Protein 4F03 (pdb70)

Organism: Phanerodontia chrysosporium (NCBI:txid2822231)

CATH classification: 3.40.30.10 (+1 more: 1.20.1050.10)

Sequence (994 aa):
AQPIVFYDIPSNERIKHSPWSPNTWKIRYALNYKGLKYKTEWVEYPDIAGVVQKLGGKPTEKTPDGRDHYTLPVIYDPNTKKVVEDSAAIAKYLDETYPDTPKLFPAGTDAFQAAFLDFAWPVLGFPVFLVILDTANSLLPRSHDYFRSTREQKFGKKLEELATEEEWAKVEAGLAKLKGYLDANGKGNDLLLGAQGGITYSDIQIASFFVWAKIIWGEGSEKWKRLISLHDGKWAQFYAQFTKFEQVDAQPIVFYDIPSNERIKHSPWSPNTWKIRYALNYKGLKYKTEWVEYPDIAGVVQKLGGKPTEKTPDGRDHYTLPVIYDPNTKKVVEDSAAIAKYLDETYPDTPKKLFPAGTDAFQAAFLDFAWPVLGFPVFLVILDTANSLLPRSHDYFRSTREQKFGKKLEELATEEEWAKVEAGLAKLKGYLDANGKGNDLLLGAQGGITYSDIQIASFFVWAKIIWGEGSEKWKRLISLHDGKWAQFYAQFTKFEQVAQPIVFYDIPSNERIKHSPWSPNTWKIRYALNYKGLKYKTEWVEYPDIAGVVQKLGGKPTEKTPDGRDHYTLPVIYDPNTKKVVEDSAAIAKYLDETYPDTPKLFPAGTDAFQAAFLDFAWPVLGFPVFLVILDTANSLLPRSHDYFRSTREQKFGKKLEELATEEEWAKVEAGLAKLKGYLDANGKGNDLLLGAQGGITYSDIQIASFFVWAKIIWGEGSEKWKRLISLHDGKWAQFYAQFTKFEQVAQPIVFYDIPSNERIKHSPWSPNTWKIRYALNYKGLKYKTEWVEYPDIAGVVQKLGGKPTEKTPDGRDHYTLPVIYDPNTKKVVEDSAAIAKYLDETYPDTPKLFPAGTDAFQAAFLDFAWPVLGFPVFLVILDTANSLLPRSHDYFRSTREQKFGKKLEELATEEEWAKVEAGLAKLKGYLDANGKGNDLLLGAQGGITYSDIQIASFFVWAKIIWGEGSEKWKRLISLHDGKWAQFYAQFTKFEQVD

Radius of gyration: 37.78 Å; Cα contacts (8 Å, |Δi|>4): 1540; chains: 4; bounding box: 95×55×103 Å

Solvent-accessible surface area: 44301 Å² total

B-factor: mean 25.6, std 12.74, range [9.9, 103.58]

Secondary structure (DSSP, 8-state):
-PPEEEEE----GGGTT----HHHHHHHHHHHHHT--EEEEE--GGGHHHHHHHHT---SEE-TT--EE--S-EEEETTTTEEEESHHHHHHHHHHH-TTSPPSS-TT-HHHHHHHHHHHIIIIIHHH---HHHHHTTS-HHHHHHHHHHHHHHHSS-GGGT--HHHHHHHHHHHHHHHHHHHTT-TTSTT---TTS---HHHHHHHHHHHHHHHHH-TTSHHHHHHHTHHHHHHHHHHHTTGGG----/-PPEEEEE----GGGTT----HHHHHHHHHHHHHT--EEEEE--GGGHHHHHHHHT---SEE-TTS-EE--S-EEEETTTTEEEESHHHHHHHHHHH-TTSPPSS-TT-HHHHHHHHHHHIIIIIHHH---HHHHHTTS-HHHHHHHHHHHHHHHSS-GGGS--HHHHHHHHHHHHHHHHHHHTT-TTS-S---TTS---HHHHHHHHHHHHHHHHH-TTSHHHHHHHTHHHHHHHHHHHTTGGG---/-PPEEEEE----GGGTT----HHHHHHHHHHHHHT--EEEEE--GGGHHHHHHHTT---SB--TT---B--S-EEEETTTTEEEESHHHHHHHHHHH-TTSPPSS-TT-HHHHHHHHHHIIIIIIHHH---HHHHHTTS-HHHHHHHHHHHHHHHSS-GGGT--HHHHHHHHHHHHHHHHHHHTT-TTSTT---TTS---HHHHHHHHHHHHHHHHH-TT-HHHHHHHTHHHHHHHHHHHTTGGG---/-PPEEEEE----GGGTT----HHHHHHHHHHHHHT--EEEEE--GGGHHHHHHHHTPPPSEE-SS--EE--S-EEEETTTTEEEESHHHHHHHHHHH-TTSPPSS-TT-HHHHHHHHHHIIIIIIHHH---HHHHHTTS-HHHHHHHHHHHHHHHSS-GGGT--HHHHHHHHHHHHHHHHHHHTT-TTS-S---TTS---HHHHHHHHHHHHHHHHH-TTSHHHHHHHHHHHHHHHHHHHTTGGG----

InterPro domains:
  IPR004045 Glutathione S-transferase, N-terminal [PF13409] (21-98)
  IPR004045 Glutathione S-transferase, N-terminal [PS50404] (12-103)
  IPR036249 Thioredoxin-like superfamily [SSF52833] (18-109)
  IPR054416 Glutathione S-transferase UstS-like , C-terminal domain [PF22041] (112-248)

Foldseek 3Di:
DDAKEWEAAWWDPVLDRDGFALLSLLVLLLCLQQVGGHDYDHDAPVCQVVVCVVLVHAAPDQDPVRDGHHDDGWIQGPVVRDIGHDSVRVLVVCCVVPVVGDHQQPPPCPVVLVVLLVVLCVQAVVLLVLQVVLVLVGHDPVNSVVSQVVVCVVVVHGSVPNNDVVSVVSNLVSVVVLQVCLCVLPPCQSLAVGPPPDHHSSLSSNLSSLSNCCSSQPVPHPVNVVNCPHPNRSNVVSNVVSPSSSDDD/DDAKEKEAAWWDPLLDGDGFALLSLLVLLLCLQQVGHHDYDHDAPVCQVVVCVVLVHAAPDADPVGDGHHDDTWIQDPVVRDIGDDRVRVSCVCCVVPVVGDRQQPPPCPVVLVVLLVCLCVQAVVLLVLQVVLVLVTHDPVSSVVSQVVVCVVVVHGPVPRNDVVSVVSNLRSVVVLQVCLCVLPPCQSLAVGPPPDHHSSLSSNLSSLSNNCSSQPVVHPVNVSNCPRPNRSNVVSNVVSVSSRDD/DDAKEWEAEWWDCVLYGAGFALLSLLVLLLCLQQVGHHDYDHDAPVCQVVVQVVLVHAADDADPVRDGHHDDTWIQDPVVRDIGDDSVRVLCVCCVVVVVGDHQQPPPCPVVLVVLVVLLCVQAVVLLVLQVVLVLVGHDPVNVVVSQVVVCVVVVHHPVPNNDVVSVVSNLVSVVVLQVCLCVLPPCQSLAVGPPPDHHSSLSSNLSSLSNSCSSQHVPHPVNVVSCCRPNRSNVVNNVVRPSSSDD/DPAKEWEAAWWDPVLDGAGFALLSLLVLLLCLQQVGGHAYDHDADVCQQVVCVVLVHAAPDADPVGDGHHDDTWIQGPVVRDIGGDSVRVLVCCCVVVVVGDHQQPPPCPVVLVVLVVLQCVQAVVLLVLQVVLVLVGHDVVNSVVSQVVVCVVVVHGSVPRDDVVSVVSNLVSVVVLQVCLCVLPPCQSLAVGDPPDHHSSLSSNLSSLSNCCSSQHVPHPVNCVSCPRPNRSNVVSNVVRPSSSDDD

Structure (mmCIF, N/CA/C/O backbone):
data_4F03
#
_entry.id   4F03
#
_cell.length_a   86.989
_cell.length_b   88.383
_cell.length_c   157.007
_cell.angle_alpha   90.00
_cell.angle_beta   90.00
_cell.angle_gamma   90.00
#
_symmetry.space_group_name_H-M   'P 21 21 21'
#
loop_
_entity.id
_entity.type
_entity.pdbx_description
1 polymer 'Glutathione transferase'
2 non-polymer 'SULFATE ION'
3 non-polymer GLYCEROL
4 water water
#
loop_
_atom_site.group_PDB
_atom_site.id
_atom_site.type_symbol
_atom_site.label_atom_id
_atom_site.label_alt_id
_atom_site.label_comp_id
_atom_site.label_asym_id
_atom_site.label_entity_id
_atom_site.label_seq_id
_atom_site.pdbx_PDB_ins_code
_atom_site.Cartn_x
_atom_site.Cartn_y
_atom_site.Cartn_z
_atom_site.occupancy
_atom_site.B_iso_or_equiv
_atom_site.auth_seq_id
_atom_site.auth_comp_id
_atom_site.auth_asym_id
_atom_site.auth_atom_id
_atom_site.pdbx_PDB_model_num
ATOM 1 N N . ALA A 1 2 ? -33.667 39.045 146.797 1.00 43.59 2 ALA A N 1
ATOM 2 C CA . ALA A 1 2 ? -32.548 39.755 146.179 1.00 37.77 2 ALA A CA 1
ATOM 3 C C . ALA A 1 2 ? -32.492 41.202 146.655 1.00 33.11 2 ALA A C 1
ATOM 4 O O . ALA A 1 2 ? -33.524 41.867 146.774 1.00 37.79 2 ALA A O 1
ATOM 6 N N . GLN A 1 3 ? -31.290 41.687 146.944 1.00 29.97 3 GLN A N 1
ATOM 7 C CA . GLN A 1 3 ? -31.125 43.092 147.292 1.00 27.68 3 GLN A CA 1
ATOM 8 C C . GLN A 1 3 ? -31.271 43.909 146.009 1.00 26.20 3 GLN A C 1
ATOM 9 O O . GLN A 1 3 ? -30.930 43.423 144.929 1.00 24.01 3 GLN A O 1
ATOM 15 N N . PRO A 1 4 ? -31.805 45.136 146.121 1.00 27.00 4 PRO A N 1
ATOM 16 C CA . PRO A 1 4 ? -31.895 46.022 144.954 1.00 24.13 4 PRO A CA 1
ATOM 17 C C . PRO A 1 4 ? -30.515 46.315 144.391 1.00 22.37 4 PRO A C 1
ATOM 18 O O . PRO A 1 4 ? -29.574 46.548 145.156 1.00 19.41 4 PRO A O 1
ATOM 22 N N . ILE A 1 5 ? -30.395 46.298 143.064 1.00 19.56 5 ILE A N 1
ATOM 23 C CA . ILE A 1 5 ? -29.191 46.780 142.406 1.00 17.00 5 ILE A CA 1
ATOM 24 C C . ILE A 1 5 ? -29.087 48.297 142.623 1.00 18.94 5 ILE A C 1
ATOM 25 O O . ILE A 1 5 ? -30.092 48.995 142.612 1.00 21.10 5 ILE A O 1
ATOM 30 N N . VAL A 1 6 ? -27.880 48.800 142.840 1.00 16.00 6 VAL A N 1
ATOM 31 C CA . VAL A 1 6 ? -27.690 50.237 143.013 1.00 17.14 6 VAL A CA 1
ATOM 32 C C . VAL A 1 6 ? -27.386 50.844 141.653 1.00 16.37 6 VAL A C 1
ATOM 33 O O . VAL A 1 6 ? -26.413 50.470 140.995 1.00 19.35 6 VAL A O 1
ATOM 37 N N . PHE A 1 7 ? -28.233 51.779 141.240 1.00 16.00 7 PHE A N 1
ATOM 38 C CA . PHE A 1 7 ? -28.185 52.334 139.888 1.00 16.29 7 PHE A CA 1
ATOM 39 C C . PHE A 1 7 ? -27.778 53.802 139.970 1.00 17.10 7 PHE A C 1
ATOM 40 O O . PHE A 1 7 ? -28.503 54.598 140.553 1.00 17.07 7 PHE A O 1
ATOM 48 N N . TYR A 1 8 ? -26.619 54.136 139.405 1.00 14.98 8 TYR A N 1
ATOM 49 C CA . TYR A 1 8 ? -26.073 55.493 139.498 1.00 15.86 8 TYR A CA 1
ATOM 50 C C . TYR A 1 8 ? -26.497 56.347 138.300 1.00 16.82 8 TYR A C 1
ATOM 51 O O . TYR A 1 8 ? -26.199 56.007 137.156 1.00 16.15 8 TYR A O 1
ATOM 60 N N . ASP A 1 9 ? -27.166 57.468 138.584 1.00 14.49 9 ASP A N 1
ATOM 61 C CA . ASP A 1 9 ? -27.813 58.289 137.559 1.00 14.27 9 ASP A CA 1
ATOM 62 C C . ASP A 1 9 ? -27.494 59.760 137.872 1.00 16.80 9 ASP A C 1
ATOM 63 O O . ASP A 1 9 ? -27.066 60.084 138.982 1.00 15.93 9 ASP A O 1
ATOM 68 N N . ILE A 1 10 ? -27.704 60.637 136.897 1.00 15.84 10 ILE A N 1
ATOM 69 C CA . ILE A 1 10 ? -27.448 62.068 137.055 1.00 14.32 10 ILE A CA 1
ATOM 70 C C . ILE A 1 10 ? -28.756 62.809 137.370 1.00 16.55 10 ILE A C 1
ATOM 71 O O . ILE A 1 10 ? -29.747 62.686 136.634 1.00 14.90 10 ILE A O 1
ATOM 76 N N . PRO A 1 11 ? -28.771 63.576 138.472 1.00 15.08 11 PRO A N 1
ATOM 77 C CA . PRO A 1 11 ? -30.008 64.235 138.898 1.00 17.55 11 PRO A CA 1
ATOM 78 C C . PRO A 1 11 ? -30.324 65.473 138.061 1.00 16.90 11 PRO A C 1
ATOM 79 O O . PRO A 1 11 ? -29.521 65.899 137.230 1.00 15.19 11 PRO A O 1
ATOM 83 N N . SER A 1 12 ? -31.504 66.040 138.289 1.00 16.70 12 SER A N 1
ATOM 84 C CA . SER A 1 12 ? -31.931 67.230 137.571 1.00 20.03 12 SER A CA 1
ATOM 85 C C . SER A 1 12 ? -32.574 68.206 138.542 1.00 17.53 12 SER A C 1
ATOM 86 O O . SER A 1 12 ? -32.810 67.866 139.707 1.00 18.51 12 SER A O 1
ATOM 89 N N . ASN A 1 13 ? -32.877 69.406 138.057 1.00 19.05 13 ASN A N 1
ATOM 90 C CA . ASN A 1 13 ? -33.473 70.435 138.908 1.00 21.63 13 ASN A CA 1
ATOM 91 C C . ASN A 1 13 ? -34.995 70.508 138.764 1.00 23.09 13 ASN A C 1
ATOM 92 O O . ASN A 1 13 ? -35.611 69.611 138.187 1.00 19.88 13 ASN A O 1
ATOM 97 N N . GLU A 1 14 ? -35.597 71.589 139.257 1.00 20.03 14 GLU A N 1
ATOM 98 C CA . GLU A 1 14 ? -37.056 71.689 139.271 1.00 22.94 14 GLU A CA 1
ATOM 99 C C . GLU A 1 14 ? -37.689 71.853 137.898 1.00 19.03 14 GLU A C 1
ATOM 100 O O . GLU A 1 14 ? -38.885 71.590 137.732 1.00 22.68 14 GLU A O 1
ATOM 106 N N . ARG A 1 15 ? -36.901 72.303 136.922 1.00 19.75 15 ARG A N 1
ATOM 107 C CA . ARG A 1 15 ? -37.395 72.479 135.556 1.00 18.93 15 ARG A CA 1
ATOM 108 C C . ARG A 1 15 ? -38.107 71.224 135.052 1.00 22.18 15 ARG A C 1
ATOM 109 O O . ARG A 1 15 ? -39.151 71.319 134.396 1.00 18.57 15 ARG A O 1
ATOM 117 N N . ILE A 1 16 ? -37.554 70.055 135.375 1.00 18.26 16 ILE A N 1
ATOM 118 C CA . ILE A 1 16 ? -38.164 68.806 134.942 1.00 20.08 16 ILE A CA 1
ATOM 119 C C . ILE A 1 16 ? -38.576 67.962 136.147 1.00 24.26 16 ILE A C 1
ATOM 120 O O . ILE A 1 16 ? -38.684 66.735 136.068 1.00 23.27 16 ILE A O 1
ATOM 125 N N . LYS A 1 17 ? -38.805 68.647 137.262 1.00 24.28 17 LYS A N 1
ATOM 126 C CA . LYS A 1 17 ? -39.256 68.009 138.494 1.00 24.94 17 LYS A CA 1
ATOM 127 C C . LYS A 1 17 ? -38.353 66.869 138.947 1.00 23.33 17 LYS A C 1
ATOM 128 O O . LYS A 1 17 ? -38.829 65.835 139.428 1.00 21.72 17 LYS A O 1
ATOM 134 N N . HIS A 1 18 ? -37.047 67.077 138.794 1.00 19.84 18 HIS A N 1
ATOM 135 C CA . HIS A 1 18 ? -36.033 66.169 139.326 1.00 20.99 18 HIS A CA 1
ATOM 136 C C . HIS A 1 18 ? -36.089 64.797 138.676 1.00 19.78 18 HIS A C 1
ATOM 137 O O . HIS A 1 18 ? -35.571 63.825 139.222 1.00 20.42 18 HIS A O 1
ATOM 144 N N . SER A 1 19 ? -36.696 64.731 137.497 1.00 21.50 19 SER A N 1
ATOM 145 C CA . SER A 1 19 ? -36.782 63.467 136.767 1.00 17.54 19 SER A CA 1
ATOM 146 C C . SER A 1 19 ? -35.407 63.029 136.279 1.00 16.93 19 SER A C 1
ATOM 147 O O . SER A 1 19 ? -34.564 63.857 135.945 1.00 18.99 19 SER A O 1
ATOM 150 N N . PRO A 1 20 ? -35.178 61.710 136.221 1.00 17.00 20 PRO A N 1
ATOM 151 C CA . PRO A 1 20 ? -34.019 61.224 135.468 1.00 17.44 20 PRO A CA 1
ATOM 152 C C . PRO A 1 20 ? -34.217 61.598 133.999 1.00 15.05 20 PRO A C 1
ATOM 153 O O . PRO A 1 20 ? -35.374 61.673 133.563 1.00 15.78 20 PRO A O 1
ATOM 157 N N . TRP A 1 21 ? -33.136 61.831 133.253 1.00 14.33 21 TRP A N 1
ATOM 158 C CA . TRP A 1 21 ? -33.252 62.424 131.916 1.00 13.95 21 TRP A CA 1
ATOM 159 C C . TRP A 1 21 ? -32.237 61.899 130.891 1.00 14.57 21 TRP A C 1
ATOM 160 O O . TRP A 1 21 ? -32.469 61.999 129.682 1.00 14.54 21 TRP A O 1
ATOM 171 N N . SER A 1 22 ? -31.096 61.387 131.362 1.00 13.47 22 SER A N 1
ATOM 172 C CA . SER A 1 22 ? -29.969 61.095 130.469 1.00 13.91 22 SER A CA 1
ATOM 173 C C . SER A 1 22 ? -30.292 59.964 129.501 1.00 12.72 22 SER A C 1
ATOM 174 O O . SER A 1 22 ? -30.799 58.931 129.928 1.00 12.85 22 SER A O 1
ATOM 177 N N . PRO A 1 23 ? -29.996 60.155 128.205 1.00 12.28 23 PRO A N 1
ATOM 178 C CA . PRO A 1 23 ? -30.303 59.082 127.249 1.00 13.46 23 PRO A CA 1
ATOM 179 C C . PRO A 1 23 ? -29.457 57.847 127.528 1.00 15.30 23 PRO A C 1
ATOM 180 O O . PRO A 1 23 ? -29.891 56.705 127.286 1.00 14.58 23 PRO A O 1
ATOM 184 N N . ASN A 1 24 ? -28.253 58.061 128.048 1.00 13.36 24 ASN A N 1
ATOM 185 C CA . ASN A 1 24 ? -27.379 56.927 128.344 1.00 13.60 24 ASN A CA 1
ATOM 186 C C . ASN A 1 24 ? -27.805 56.129 129.583 1.00 13.07 24 ASN A C 1
ATOM 187 O O . ASN A 1 24 ? -27.835 54.889 129.565 1.00 14.57 24 ASN A O 1
ATOM 192 N N . THR A 1 25 ? -28.139 56.826 130.667 1.00 12.90 25 THR A N 1
ATOM 193 C CA . THR A 1 25 ? -28.627 56.123 131.843 1.00 14.72 25 THR A CA 1
ATOM 194 C C . THR A 1 25 ? -30.019 55.551 131.613 1.00 13.08 25 THR A C 1
ATOM 195 O O . THR A 1 25 ? -30.358 54.501 132.149 1.00 13.84 25 THR A O 1
ATOM 199 N N . TRP A 1 26 ? -30.827 56.221 130.797 1.00 12.63 26 TRP A N 1
ATOM 200 C CA . TRP A 1 26 ? -32.152 55.683 130.516 1.00 12.14 26 TRP A CA 1
ATOM 201 C C . TRP A 1 26 ? -32.068 54.324 129.802 1.00 12.85 26 TRP A C 1
ATOM 202 O O . TRP A 1 26 ? -32.978 53.520 129.924 1.00 12.62 26 TRP A O 1
ATOM 213 N N . LYS A 1 27 ? -30.985 54.064 129.071 1.00 11.99 27 LYS A N 1
ATOM 214 C CA . LYS A 1 27 ? -30.831 52.729 128.440 1.00 10.39 27 LYS A CA 1
ATOM 215 C C . LYS A 1 27 ? -30.825 51.645 129.501 1.00 13.17 27 LYS A C 1
ATOM 216 O O . LYS A 1 27 ? -31.388 50.565 129.300 1.00 14.18 27 LYS A O 1
ATOM 222 N N . ILE A 1 28 ? -30.203 51.939 130.641 1.00 12.09 28 ILE A N 1
ATOM 223 C CA . ILE A 1 28 ? -30.122 50.958 131.714 1.00 13.15 28 ILE A CA 1
ATOM 224 C C . ILE A 1 28 ? -31.352 51.008 132.629 1.00 14.42 28 ILE A C 1
ATOM 225 O O . ILE A 1 28 ? -31.787 49.981 133.144 1.00 13.26 28 ILE A O 1
ATOM 230 N N . ARG A 1 29 ? -31.942 52.190 132.817 1.00 15.26 29 ARG A N 1
ATOM 231 C CA . ARG A 1 29 ? -33.231 52.273 133.512 1.00 14.69 29 ARG A CA 1
ATOM 232 C C . ARG A 1 29 ? -34.264 51.443 132.747 1.00 14.37 29 ARG A C 1
ATOM 233 O O . ARG A 1 29 ? -35.029 50.667 133.339 1.00 13.94 29 ARG A O 1
ATOM 241 N N . TYR A 1 30 ? -34.262 51.587 131.423 1.00 12.27 30 TYR A N 1
ATOM 242 C CA . TYR A 1 30 ? -35.116 50.776 130.581 1.00 12.77 30 TYR A CA 1
ATOM 243 C C . TYR A 1 30 ? -34.806 49.290 130.765 1.00 13.69 30 TYR A C 1
ATOM 244 O O . TYR A 1 30 ? -35.716 48.488 130.924 1.00 12.71 30 TYR A O 1
ATOM 253 N N . ALA A 1 31 ? -33.527 48.928 130.709 1.00 13.76 31 ALA A N 1
ATOM 254 C CA . ALA A 1 31 ? -33.147 47.515 130.834 1.00 14.29 31 ALA A CA 1
ATOM 255 C C . ALA A 1 31 ? -33.618 46.918 132.163 1.00 14.05 31 ALA A C 1
ATOM 256 O O . ALA A 1 31 ? -34.127 45.802 132.216 1.00 14.16 31 ALA A O 1
ATOM 258 N N . LEU A 1 32 ? -33.415 47.665 133.241 1.00 13.37 32 LEU A N 1
ATOM 259 C CA . LEU A 1 32 ? -33.813 47.203 134.560 1.00 16.32 32 LEU A CA 1
ATOM 260 C C . LEU A 1 32 ? -35.334 47.073 134.672 1.00 20.14 32 LEU A C 1
ATOM 261 O O . LEU A 1 32 ? -35.839 46.058 135.163 1.00 18.60 32 LEU A O 1
ATOM 266 N N . ASN A 1 33 ? -36.054 48.107 134.238 1.00 15.01 33 ASN A N 1
ATOM 267 C CA . ASN A 1 33 ? -37.526 48.102 134.259 1.00 16.95 33 ASN A CA 1
ATOM 268 C C . ASN A 1 33 ? -38.106 46.977 133.404 1.00 17.03 33 ASN A C 1
ATOM 269 O O . ASN A 1 33 ? -39.041 46.276 133.809 1.00 18.81 33 ASN A O 1
ATOM 274 N N . TYR A 1 34 ? -37.545 46.804 132.214 1.00 14.25 34 TYR A N 1
ATOM 275 C CA . TYR A 1 34 ? -37.991 45.768 131.293 1.00 14.69 34 TYR A CA 1
ATOM 276 C C . TYR A 1 34 ? -37.766 44.363 131.853 1.00 17.42 34 TYR A C 1
ATOM 277 O O . TYR A 1 34 ? -38.601 43.475 131.674 1.00 16.60 34 TYR A O 1
ATOM 286 N N . LYS A 1 35 ? -36.642 44.167 132.537 1.00 16.36 35 LYS A N 1
ATOM 287 C CA . LYS A 1 35 ? -36.324 42.852 133.116 1.00 14.36 35 LYS A CA 1
ATOM 288 C C . LYS A 1 35 ? -37.035 42.620 134.452 1.00 19.28 35 LYS A C 1
ATOM 289 O O . LYS A 1 35 ? -37.047 41.498 134.987 1.00 18.57 35 LYS A O 1
ATOM 295 N N . GLY A 1 36 ? -37.634 43.680 134.988 1.00 17.69 36 GLY A N 1
ATOM 296 C CA . GLY A 1 36 ? -38.347 43.591 136.257 1.00 19.71 36 GLY A CA 1
ATOM 297 C C . GLY A 1 36 ? -37.431 43.444 137.463 1.00 20.54 36 GLY A C 1
ATOM 298 O O . GLY A 1 36 ? -37.839 42.922 138.510 1.00 23.67 36 GLY A O 1
ATOM 299 N N . LEU A 1 37 ? -36.190 43.902 137.327 1.00 17.22 37 LEU A N 1
ATOM 300 C CA . LEU A 1 37 ? -35.214 43.755 138.403 1.00 14.81 37 LEU A CA 1
ATOM 301 C C . LEU A 1 37 ? -35.376 44.881 139.416 1.00 19.20 37 LEU A C 1
ATOM 302 O O . LEU A 1 37 ? -35.665 46.015 139.055 1.00 19.79 37 LEU A O 1
ATOM 307 N N . LYS A 1 38 ? -35.197 44.561 140.690 1.00 19.48 38 LYS A N 1
ATOM 308 C CA . LYS A 1 38 ? -35.327 45.561 141.741 1.00 21.99 38 LYS A CA 1
ATOM 309 C C . LYS A 1 38 ? -34.063 46.411 141.813 1.00 18.39 38 LYS A C 1
ATOM 310 O O . LYS A 1 38 ? -32.943 45.897 141.727 1.00 18.23 38 LYS A O 1
ATOM 316 N N . TYR A 1 39 ? -34.239 47.727 141.948 1.00 20.03 39 TYR A N 1
ATOM 317 C CA . TYR A 1 39 ? -33.104 48.628 142.049 1.00 21.77 39 TYR A CA 1
ATOM 318 C C . TYR A 1 39 ? -33.477 49.921 142.756 1.00 20.48 39 TYR A C 1
ATOM 319 O O . TYR A 1 39 ? -34.662 50.259 142.899 1.00 19.85 39 TYR A O 1
ATOM 328 N N . LYS A 1 40 ? -32.450 50.638 143.188 1.00 20.30 40 LYS A N 1
ATOM 329 C CA . LYS A 1 40 ? -32.638 51.966 143.747 1.00 21.76 40 LYS A CA 1
ATOM 330 C C . LYS A 1 40 ? -31.645 52.905 143.094 1.00 21.17 40 LYS A C 1
ATOM 331 O O . LYS A 1 40 ? -30.531 52.507 142.746 1.00 20.92 40 LYS A O 1
ATOM 337 N N . THR A 1 41 ? -32.049 54.156 142.909 1.00 21.46 41 THR A N 1
ATOM 338 C CA . THR A 1 41 ? -31.177 55.108 142.242 1.00 20.11 41 THR A CA 1
ATOM 339 C C . THR A 1 41 ? -30.316 55.868 143.246 1.00 21.20 41 THR A C 1
ATOM 340 O O . THR A 1 41 ? -30.794 56.295 144.299 1.00 22.42 41 THR A O 1
ATOM 344 N N . GLU A 1 42 ? -29.034 56.001 142.924 1.00 19.43 42 GLU A N 1
ATOM 345 C CA . GLU A 1 42 ? -28.131 56.892 143.635 1.00 22.04 42 GLU A CA 1
ATOM 346 C C . GLU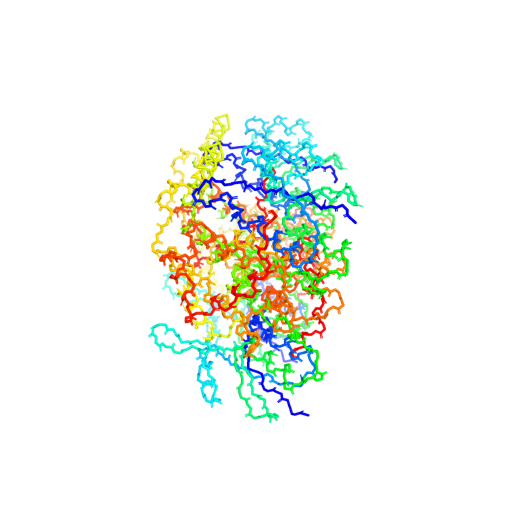 A 1 42 ? -27.776 58.021 142.681 1.00 20.70 42 GLU A C 1
ATOM 347 O O . GLU A 1 42 ? -27.266 57.769 141.588 1.00 18.87 42 GLU A O 1
ATOM 353 N N . TRP A 1 43 ? -28.040 59.257 143.087 1.00 17.71 43 TRP A N 1
ATOM 354 C CA . TRP A 1 43 ? -27.822 60.408 142.215 1.00 19.71 43 TRP A CA 1
ATOM 355 C C . TRP A 1 43 ? -26.428 60.980 142.355 1.00 20.75 43 TRP A C 1
ATOM 356 O O . TRP A 1 43 ? -25.972 61.252 143.466 1.00 19.86 43 TRP A O 1
ATOM 367 N N . VAL A 1 44 ? -25.752 61.175 141.226 1.00 15.93 44 VAL A N 1
ATOM 368 C CA . VAL A 1 44 ? -24.400 61.706 141.225 1.00 16.46 44 VAL A CA 1
ATOM 369 C C . VAL A 1 44 ? -24.302 62.881 140.251 1.00 20.65 44 VAL A C 1
ATOM 370 O O . VAL A 1 44 ? -24.599 62.737 139.067 1.00 16.41 44 VAL A O 1
ATOM 374 N N . GLU A 1 45 ? -23.891 64.048 140.742 1.00 18.39 45 GLU A N 1
ATOM 375 C CA . GLU A 1 45 ? -23.657 65.183 139.849 1.00 17.70 45 GLU A CA 1
ATOM 376 C C . GLU A 1 45 ? -22.495 64.948 138.884 1.00 17.11 45 GLU A C 1
ATOM 377 O O . GLU A 1 45 ? -21.535 64.265 139.224 1.00 16.32 45 GLU A O 1
ATOM 383 N N . TYR A 1 46 ? -22.574 65.549 137.693 1.00 15.37 46 TYR A N 1
ATOM 384 C CA . TYR A 1 46 ? -21.522 65.416 136.669 1.00 16.28 46 TYR A CA 1
ATOM 385 C C . TYR A 1 46 ? -20.065 65.512 137.154 1.00 17.64 46 TYR A C 1
ATOM 386 O O . TYR A 1 46 ? -19.262 64.628 136.844 1.00 17.14 46 TYR A O 1
ATOM 395 N N . PRO A 1 47 ? -19.709 66.580 137.906 1.00 18.91 47 PRO A N 1
ATOM 396 C CA . PRO A 1 47 ? -18.291 66.684 138.287 1.00 18.34 47 PRO A CA 1
ATOM 397 C C . PRO A 1 47 ? -17.875 65.673 139.352 1.00 18.61 47 PRO A C 1
ATOM 398 O O . PRO A 1 47 ? -16.668 65.533 139.599 1.00 19.28 47 PRO A O 1
ATOM 402 N N . ASP A 1 48 ? -18.847 64.992 139.962 1.00 16.30 48 ASP A N 1
ATOM 403 C CA . ASP A 1 48 ? -18.589 64.030 141.038 1.00 16.21 48 ASP A CA 1
ATOM 404 C C . ASP A 1 48 ? -18.482 62.575 140.551 1.00 21.35 48 ASP A C 1
ATOM 405 O O . ASP A 1 48 ? -18.112 61.672 141.327 1.00 18.38 48 ASP A O 1
ATOM 410 N N . ILE A 1 49 ? -18.812 62.349 139.280 1.00 18.21 49 ILE A N 1
ATOM 411 C CA . ILE A 1 49 ? -18.854 60.989 138.721 1.00 17.72 49 ILE A CA 1
ATOM 412 C C . ILE A 1 49 ? -17.526 60.245 138.832 1.00 20.80 49 ILE A C 1
ATOM 413 O O . ILE A 1 49 ? -17.496 59.101 139.298 1.00 21.73 49 ILE A O 1
ATOM 418 N N . ALA A 1 50 ? -16.438 60.882 138.410 1.00 20.04 50 ALA A N 1
ATOM 419 C CA . ALA A 1 50 ? -15.132 60.219 138.424 1.00 25.87 50 ALA A CA 1
ATOM 420 C C . ALA A 1 50 ? -14.761 59.759 139.833 1.00 27.59 50 ALA A C 1
ATOM 421 O O . ALA A 1 50 ? -14.395 58.599 140.037 1.00 26.65 50 ALA A O 1
ATOM 423 N N . GLY A 1 51 ? -14.877 60.662 140.804 1.00 25.16 51 GLY A N 1
ATOM 424 C CA . GLY A 1 51 ? -14.653 60.309 142.198 1.00 27.07 51 GLY A CA 1
ATOM 425 C C . GLY A 1 51 ? -15.511 59.160 142.708 1.00 28.75 51 GLY A C 1
ATOM 426 O O . GLY A 1 51 ? -15.013 58.249 143.370 1.00 27.93 51 GLY A O 1
ATOM 427 N N . VAL A 1 52 ? -16.805 59.194 142.400 1.00 25.09 52 VAL A N 1
ATOM 428 C CA . VAL A 1 52 ? -17.719 58.179 142.898 1.00 24.18 52 VAL A CA 1
ATOM 429 C C . VAL A 1 52 ? -17.415 56.805 142.297 1.00 25.66 52 VAL A C 1
ATOM 430 O O . VAL A 1 52 ? -17.370 55.803 143.019 1.00 25.58 52 VAL A O 1
ATOM 434 N N . VAL A 1 53 ? -17.197 56.761 140.987 1.00 23.94 53 VAL A N 1
ATOM 435 C CA . VAL A 1 53 ? -16.937 55.491 140.311 1.00 23.89 53 VAL A CA 1
ATOM 436 C C . VAL A 1 53 ? -15.600 54.909 140.762 1.00 26.08 53 VAL A C 1
ATOM 437 O O . VAL A 1 53 ? -15.488 53.703 140.978 1.00 27.57 53 VAL A O 1
ATOM 441 N N . GLN A 1 54 ? -14.593 55.766 140.920 1.00 27.31 54 GLN A N 1
ATOM 442 C CA . GLN A 1 54 ? -13.301 55.319 141.451 1.00 30.71 54 GLN A CA 1
ATOM 443 C C . GLN A 1 54 ? -13.436 54.697 142.835 1.00 30.24 54 GLN A C 1
ATOM 444 O O . GLN A 1 54 ? -12.931 53.596 143.086 1.00 29.98 54 GLN A O 1
ATOM 450 N N . LYS A 1 55 ? -14.131 55.398 143.727 1.00 28.79 55 LYS A N 1
ATOM 451 C CA . LYS A 1 55 ? -14.334 54.929 145.091 1.00 30.33 55 LYS A CA 1
ATOM 452 C C . LYS A 1 55 ? -15.033 53.576 145.128 1.00 33.42 55 LYS A C 1
ATOM 453 O O . LYS A 1 55 ? -14.748 52.741 145.991 1.00 32.57 55 LYS A O 1
ATOM 459 N N . LEU A 1 56 ? -15.954 53.363 144.194 1.00 30.17 56 LEU A N 1
ATOM 460 C CA . LEU A 1 56 ? -16.664 52.091 144.091 1.00 28.02 56 LEU A CA 1
ATOM 461 C C . LEU A 1 56 ? -15.748 50.961 143.679 1.00 27.17 56 LEU A C 1
ATOM 462 O O . LEU A 1 56 ? -16.093 49.786 143.832 1.00 30.10 56 LEU A O 1
ATOM 467 N N . GLY A 1 57 ? -14.590 51.313 143.136 1.00 27.61 57 GLY A N 1
ATOM 468 C CA . GLY A 1 57 ? -13.726 50.332 142.511 1.00 29.11 57 GLY A CA 1
ATOM 469 C C . GLY A 1 57 ? -14.086 50.134 141.048 1.00 34.01 57 GLY A C 1
ATOM 470 O O . GLY A 1 57 ? -13.637 49.173 140.417 1.00 34.01 57 GLY A O 1
ATOM 471 N N . GLY A 1 58 ? -14.897 51.045 140.507 1.00 30.19 58 GLY A N 1
ATOM 472 C CA . GLY A 1 58 ? -15.294 50.988 139.112 1.00 24.45 58 GLY A CA 1
ATOM 473 C C . GLY A 1 58 ? -14.188 51.441 138.180 1.00 29.01 58 GLY A C 1
ATOM 474 O O . GLY A 1 58 ? -13.144 51.919 138.625 1.00 31.61 58 GLY A O 1
ATOM 475 N N . LYS A 1 59 ? -14.415 51.294 136.879 1.00 25.43 59 LYS A N 1
ATOM 476 C CA . LYS A 1 59 ? -13.405 51.620 135.879 1.00 28.35 59 LYS A CA 1
ATOM 477 C C . LYS A 1 59 ? -13.890 52.726 134.948 1.00 28.24 59 LYS A C 1
ATOM 478 O O . LYS A 1 59 ? -15.096 52.971 134.847 1.00 26.87 59 LYS A O 1
ATOM 484 N N . PRO A 1 60 ? -12.950 53.400 134.267 1.00 27.49 60 PRO A N 1
ATOM 485 C CA . PRO A 1 60 ? -13.331 54.400 133.262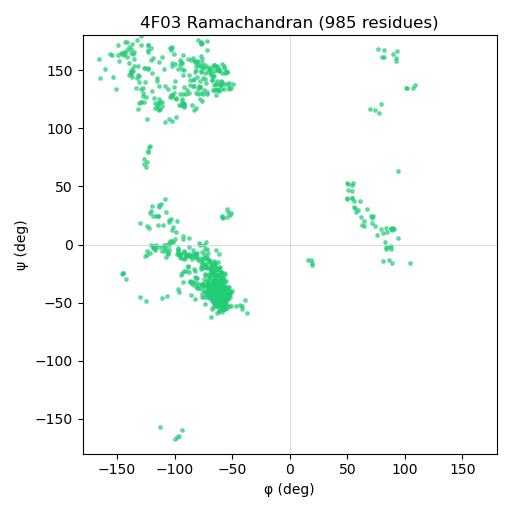 1.00 27.85 60 PRO A CA 1
ATOM 486 C C . PRO A 1 60 ? -13.805 53.704 131.993 1.00 30.11 60 PRO A C 1
ATOM 487 O O . PRO A 1 60 ? -13.387 52.575 131.728 1.00 25.14 60 PRO A O 1
ATOM 491 N N . THR A 1 61 ? -14.669 54.352 131.218 1.00 26.78 61 THR A N 1
ATOM 492 C CA . THR A 1 61 ? -15.191 53.718 130.013 1.00 26.28 61 THR A CA 1
ATOM 493 C C . THR A 1 61 ? -14.435 54.141 128.763 1.00 33.55 61 THR A C 1
ATOM 494 O O . THR A 1 61 ? -14.653 53.587 127.685 1.00 31.19 61 THR A O 1
ATOM 498 N N . GLU A 1 62 ? -13.541 55.116 128.907 1.00 35.03 62 GLU A N 1
ATOM 499 C CA . GLU A 1 62 ? -12.758 55.596 127.775 1.00 38.03 62 GLU A CA 1
ATOM 500 C C . GLU A 1 62 ? -11.400 56.130 128.227 1.00 44.11 62 GLU A C 1
ATOM 501 O O . GLU A 1 62 ? -11.309 56.876 129.201 1.00 40.34 62 GLU A O 1
ATOM 507 N N . LYS A 1 63 ? -10.348 55.732 127.518 1.00 48.76 63 LYS A N 1
ATOM 508 C CA . LYS A 1 63 ? -8.994 56.201 127.806 1.00 51.75 63 LYS A CA 1
ATOM 509 C C . LYS A 1 63 ? -8.411 56.833 126.545 1.00 59.33 63 LYS A C 1
ATOM 510 O O . LYS A 1 63 ? -8.084 56.137 125.583 1.00 61.95 63 LYS A O 1
ATOM 516 N N . THR A 1 64 ? -8.290 58.157 126.555 1.00 61.22 64 THR A N 1
ATOM 517 C CA . THR A 1 64 ? -7.931 58.920 125.358 1.00 67.21 64 THR A CA 1
ATOM 518 C C . THR A 1 64 ? -6.432 58.847 125.017 1.00 70.10 64 THR A C 1
ATOM 519 O O . THR A 1 64 ? -5.623 58.475 125.871 1.00 67.98 64 THR A O 1
ATOM 523 N N . PRO A 1 65 ? -6.058 59.186 123.762 1.00 72.02 65 PRO A N 1
ATOM 524 C CA . PRO A 1 65 ? -4.644 59.109 123.365 1.00 73.88 65 PRO A CA 1
ATOM 525 C C . PRO A 1 65 ? -3.726 60.070 124.120 1.00 75.62 65 PRO A C 1
ATOM 526 O O . PRO A 1 65 ? -2.513 60.030 123.906 1.00 79.77 65 PRO A O 1
ATOM 530 N N . ASP A 1 66 ? -4.290 60.925 124.970 1.00 72.77 66 ASP A N 1
ATOM 531 C CA . ASP A 1 66 ? -3.478 61.698 125.904 1.00 72.80 66 ASP A CA 1
ATOM 532 C C . ASP A 1 66 ? -3.257 60.889 127.184 1.00 72.74 66 ASP A C 1
ATOM 533 O O . ASP A 1 66 ? -2.556 61.323 128.101 1.00 71.84 66 ASP A O 1
ATOM 538 N N . GLY A 1 67 ? -3.861 59.703 127.226 1.00 69.54 67 GLY A N 1
ATOM 539 C CA . GLY A 1 67 ? -3.671 58.779 128.328 1.00 68.17 67 GLY A CA 1
ATOM 540 C C . GLY A 1 67 ? -4.626 58.985 129.487 1.00 65.59 67 GLY A C 1
ATOM 541 O O . GLY A 1 67 ? -4.605 58.219 130.451 1.00 63.28 67 GLY A O 1
ATOM 542 N N . ARG A 1 68 ? -5.467 60.012 129.403 1.00 63.42 68 ARG A N 1
ATOM 543 C CA . ARG A 1 68 ? -6.356 60.344 130.517 1.00 57.97 68 ARG A CA 1
ATOM 544 C C . ARG A 1 68 ? -7.645 59.526 130.513 1.00 50.96 68 ARG A C 1
ATOM 545 O O . ARG A 1 68 ? -8.268 59.324 129.468 1.00 52.24 68 ARG A O 1
ATOM 553 N N . ASP A 1 69 ? -8.027 59.050 131.694 1.00 46.22 69 ASP A N 1
ATOM 554 C CA . ASP A 1 69 ? -9.210 58.214 131.850 1.00 42.71 69 ASP A CA 1
ATOM 555 C C . ASP A 1 69 ? -10.470 59.060 131.912 1.00 40.84 69 ASP A C 1
ATOM 556 O O . ASP A 1 69 ? -10.442 60.197 132.380 1.00 36.65 69 ASP A O 1
ATOM 561 N N . HIS A 1 70 ? -11.579 58.493 131.451 1.00 34.00 70 HIS A N 1
ATOM 562 C CA . HIS A 1 70 ? -12.854 59.198 131.466 1.00 32.37 70 HIS A CA 1
ATOM 563 C C . HIS A 1 70 ? -13.931 58.302 132.049 1.00 28.48 70 HIS A C 1
ATOM 564 O O . HIS A 1 70 ? -14.243 57.250 131.488 1.00 27.95 70 HIS A O 1
ATOM 571 N N . TYR A 1 71 ? -14.493 58.718 133.178 1.00 26.07 71 TYR A N 1
ATOM 572 C CA . TYR A 1 71 ? -15.553 57.959 133.826 1.00 24.23 71 TYR A CA 1
ATOM 573 C C . TYR A 1 71 ? -16.908 58.455 133.354 1.00 25.04 71 TYR A C 1
ATOM 574 O O . TYR A 1 71 ? -17.090 59.650 133.087 1.00 21.40 71 TYR A O 1
ATOM 583 N N . THR A 1 72 ? -17.859 57.537 133.246 1.00 18.93 72 THR A N 1
ATOM 584 C CA . THR A 1 72 ? -19.198 57.889 132.790 1.00 17.59 72 THR A CA 1
ATOM 585 C C . THR A 1 72 ? -20.243 57.143 133.600 1.00 18.07 72 THR A C 1
ATOM 586 O O . THR A 1 72 ? -19.959 56.085 134.181 1.00 18.05 72 THR A O 1
ATOM 590 N N . LEU A 1 73 ? -21.449 57.701 133.637 1.00 14.63 73 LEU A N 1
ATOM 591 C CA . LEU A 1 73 ? -22.631 56.949 134.040 1.00 17.27 73 LEU A CA 1
ATOM 592 C C . LEU A 1 73 ? -23.414 56.559 132.767 1.00 16.59 73 LEU A C 1
ATOM 593 O O . LEU A 1 73 ? -23.268 57.219 131.722 1.00 15.40 73 LEU A O 1
ATOM 598 N N . PRO A 1 74 ? -24.237 55.491 132.831 1.00 15.37 74 PRO A N 1
ATOM 599 C CA . PRO A 1 74 ? -24.599 54.677 134.000 1.00 14.28 74 PRO A CA 1
ATOM 600 C C . PRO A 1 74 ? -23.521 53.714 134.507 1.00 16.91 74 PRO A C 1
ATOM 601 O O . PRO A 1 74 ? -22.661 53.253 133.757 1.00 16.03 74 PRO A O 1
ATOM 605 N N . VAL A 1 75 ? -23.593 53.437 135.803 1.00 15.59 75 VAL A N 1
ATOM 606 C CA . VAL A 1 75 ? -22.805 52.384 136.444 1.00 15.24 75 VAL A CA 1
ATOM 607 C C . VAL A 1 75 ? -23.788 51.684 137.365 1.00 14.76 75 VAL A C 1
ATOM 608 O O . VAL A 1 75 ? -24.756 52.292 137.818 1.00 14.43 75 VAL A O 1
ATOM 612 N N . ILE A 1 76 ? -23.602 50.387 137.606 1.00 14.63 76 ILE A N 1
ATOM 613 C CA . ILE A 1 76 ? -24.376 49.753 138.651 1.00 15.11 76 ILE A CA 1
ATOM 614 C C . ILE A 1 76 ? -23.441 49.065 139.627 1.00 15.04 76 ILE A C 1
ATOM 615 O O . ILE A 1 76 ? -22.328 48.673 139.269 1.00 15.66 76 ILE A O 1
ATOM 620 N N . TYR A 1 77 ? -23.892 48.964 140.868 1.00 16.32 77 TYR A N 1
ATOM 621 C CA . TYR A 1 77 ? -23.306 48.014 141.801 1.00 17.43 77 TYR A CA 1
ATOM 622 C C . TYR A 1 77 ? -24.389 47.001 142.137 1.00 17.38 77 TYR A C 1
ATOM 623 O O . TYR A 1 77 ? -25.459 47.358 142.644 1.00 17.45 77 TYR A O 1
ATOM 632 N N . ASP A 1 78 ? -24.131 45.731 141.814 1.00 18.31 78 ASP A N 1
ATOM 633 C CA . ASP A 1 78 ? -25.068 44.669 142.100 1.00 17.68 78 ASP A CA 1
ATOM 634 C C . ASP A 1 78 ? -24.592 44.002 143.387 1.00 21.90 78 ASP A C 1
ATOM 635 O O . ASP A 1 78 ? -23.556 43.334 143.382 1.00 19.36 78 ASP A O 1
ATOM 640 N N . PRO A 1 79 ? -25.339 44.190 144.486 1.00 20.60 79 PRO A N 1
ATOM 641 C CA . PRO A 1 79 ? -24.896 43.685 145.792 1.00 22.30 79 PRO A CA 1
ATOM 642 C C . PRO A 1 79 ? -24.937 42.169 145.802 1.00 24.30 79 PRO A C 1
ATOM 643 O O . PRO A 1 79 ? -24.237 41.533 146.603 1.00 23.65 79 PRO A O 1
ATOM 647 N N . ASN A 1 80 ? -25.756 41.607 144.914 1.00 22.34 80 ASN A N 1
ATOM 648 C CA . ASN A 1 80 ? -25.974 40.163 144.858 1.00 23.23 80 ASN A CA 1
ATOM 649 C C . ASN A 1 80 ? -24.794 39.395 144.276 1.00 23.37 80 ASN A C 1
ATOM 650 O O . ASN A 1 80 ? -24.658 38.191 144.509 1.00 25.48 80 ASN A O 1
ATOM 655 N N . THR A 1 81 ? -23.932 40.097 143.544 1.00 21.14 81 THR A N 1
ATOM 656 C CA . THR A 1 81 ? -22.754 39.497 142.933 1.00 18.50 81 THR A CA 1
ATOM 657 C C . THR A 1 81 ? -21.506 40.227 143.375 1.00 21.37 81 THR A C 1
ATOM 658 O O . THR A 1 81 ? -20.389 39.828 143.025 1.00 21.04 81 THR A O 1
ATOM 662 N N . LYS A 1 82 ? -21.707 41.314 144.124 1.00 20.82 82 LYS A N 1
ATOM 663 C CA . LYS A 1 82 ? -20.627 42.218 144.513 1.00 22.33 82 LYS A CA 1
ATOM 664 C C . LYS A 1 82 ? -19.833 42.772 143.333 1.00 21.10 82 LYS A C 1
ATOM 665 O O . LYS A 1 82 ? -18.632 43.029 143.454 1.00 22.62 82 LYS A O 1
ATOM 671 N N . LYS A 1 83 ? -20.497 42.963 142.193 1.00 19.42 83 LYS A N 1
ATOM 672 C CA . LYS A 1 83 ? -19.805 43.475 141.024 1.00 19.09 83 LYS A CA 1
ATOM 673 C C . LYS A 1 83 ? -20.214 44.908 140.713 1.00 16.12 83 LYS A C 1
ATOM 674 O O . LYS A 1 83 ? -21.394 45.236 140.759 1.00 17.00 83 LYS A O 1
ATOM 680 N N . VAL A 1 84 ? -19.222 45.730 140.398 1.00 16.94 84 VAL A N 1
ATOM 681 C CA . VAL A 1 84 ? -19.463 47.038 139.786 1.00 18.71 84 VAL A CA 1
ATOM 682 C C . VAL A 1 84 ? -19.380 46.856 138.272 1.00 17.41 84 VAL A C 1
ATOM 683 O O . VAL A 1 84 ? -18.424 46.256 137.758 1.00 18.67 84 VAL A O 1
ATOM 687 N N . VAL A 1 85 ? -20.389 47.343 137.553 1.00 17.12 85 VAL A N 1
ATOM 688 C CA . VAL A 1 85 ? -20.393 47.231 136.098 1.00 16.41 85 VAL A CA 1
ATOM 689 C C . VAL A 1 85 ? -20.630 48.603 135.474 1.00 16.64 85 VAL A C 1
ATOM 690 O O . VAL A 1 85 ? -21.549 49.308 135.882 1.00 15.77 85 VAL A O 1
ATOM 694 N N . GLU A 1 86 ? -19.784 48.971 134.509 1.00 15.08 86 GLU A N 1
ATOM 695 C CA . GLU A 1 86 ? -19.853 50.271 133.840 1.00 16.70 86 GLU A CA 1
ATOM 696 C C . GLU A 1 86 ? -20.062 50.036 132.353 1.00 19.83 86 GLU A C 1
ATOM 697 O O . GLU A 1 86 ? -19.946 48.888 131.897 1.00 17.26 86 GLU A O 1
ATOM 703 N N . ASP A 1 87 ? -20.368 51.115 131.619 1.00 17.29 87 ASP A N 1
ATOM 704 C CA . ASP A 1 87 ? -20.633 51.078 130.164 1.00 18.60 87 ASP A CA 1
ATOM 705 C C . ASP A 1 87 ? -22.008 50.464 129.882 1.00 17.88 87 ASP A C 1
ATOM 706 O O . ASP A 1 87 ? -22.236 49.292 130.181 1.00 16.20 87 ASP A O 1
ATOM 711 N N . SER A 1 88 ? -22.926 51.255 129.329 1.00 14.44 88 SER A N 1
ATOM 712 C CA . SER A 1 88 ? -24.323 50.823 129.197 1.00 14.19 88 SER A CA 1
ATOM 713 C C . SER A 1 88 ? -24.486 49.498 128.436 1.00 13.31 88 SER A C 1
ATOM 714 O O . SER A 1 88 ? -25.226 48.623 128.873 1.00 13.74 88 SER A O 1
ATOM 717 N N . ALA A 1 89 ? -23.788 49.344 127.316 1.00 14.03 89 ALA A N 1
ATOM 718 C CA . ALA A 1 89 ? -23.904 48.101 126.546 1.00 14.13 89 ALA A CA 1
ATOM 719 C C . ALA A 1 89 ? -23.406 46.911 127.359 1.00 15.73 89 ALA A C 1
ATOM 720 O O . ALA A 1 89 ? -24.006 45.839 127.314 1.00 13.02 89 ALA A O 1
ATOM 722 N N . ALA A 1 90 ? -22.316 47.108 128.109 1.00 14.34 90 ALA A N 1
ATOM 723 C CA . ALA A 1 90 ? -21.778 46.041 128.955 1.00 15.79 90 ALA A CA 1
ATOM 724 C C . ALA A 1 90 ? -22.703 45.748 130.132 1.00 14.34 90 ALA A C 1
ATOM 725 O O . ALA A 1 90 ? -22.835 44.600 130.561 1.00 13.50 90 ALA A O 1
ATOM 727 N N . ILE A 1 91 ? -23.309 46.788 130.696 1.00 13.00 91 ILE A N 1
ATOM 728 C CA . ILE A 1 91 ? -24.238 46.576 131.794 1.00 12.88 91 ILE A CA 1
ATOM 729 C C . ILE A 1 91 ? -25.427 45.746 131.311 1.00 13.59 91 ILE A C 1
ATOM 730 O O . ILE A 1 91 ? -25.846 44.789 131.972 1.00 13.78 91 ILE A O 1
ATOM 735 N N . ALA A 1 92 ? -25.970 46.104 130.151 1.00 13.48 92 ALA A N 1
ATOM 736 C CA . ALA A 1 92 ? -27.090 45.353 129.602 1.00 13.69 92 ALA A CA 1
ATOM 737 C C . ALA A 1 92 ? -26.708 43.880 129.375 1.00 14.65 92 ALA A C 1
ATOM 738 O O . ALA A 1 92 ? -27.482 42.968 129.693 1.00 14.84 92 ALA A O 1
ATOM 740 N N . LYS A 1 93 ? -25.510 43.643 128.845 1.00 12.82 93 LYS A N 1
ATOM 741 C CA . LYS A 1 93 ? -25.067 42.264 128.603 1.00 14.27 93 LYS A CA 1
ATOM 742 C C . LYS A 1 93 ? -24.898 41.523 129.935 1.00 16.89 93 LYS A C 1
ATOM 743 O O . LYS A 1 93 ? -25.261 40.344 130.047 1.00 15.36 93 LYS A O 1
ATOM 749 N N . TYR A 1 94 ? -24.346 42.214 130.936 1.00 14.73 94 TYR A N 1
ATOM 750 C CA . TYR A 1 94 ? -24.236 41.656 132.286 1.00 16.73 94 TYR A CA 1
ATOM 751 C C . TYR A 1 94 ? -25.598 41.206 132.804 1.00 18.03 94 TYR A C 1
ATOM 752 O O . TYR A 1 94 ? -25.714 40.140 133.417 1.00 16.47 94 TYR A O 1
ATOM 761 N N . LEU A 1 95 ? -26.623 42.033 132.581 1.00 14.84 95 LEU A N 1
ATOM 762 C CA . LEU A 1 95 ? -27.959 41.733 133.092 1.00 14.96 95 LEU A CA 1
ATOM 763 C C . LEU A 1 95 ? -28.580 40.514 132.418 1.00 16.82 95 LEU A C 1
ATOM 764 O O . LEU A 1 95 ? -29.299 39.737 133.064 1.00 19.19 95 LEU A O 1
ATOM 769 N N . ASP A 1 96 ? -28.296 40.344 131.131 1.00 13.73 96 ASP A N 1
ATOM 770 C CA . ASP A 1 96 ? -28.695 39.135 130.404 1.00 15.58 96 ASP A CA 1
ATOM 771 C C . ASP A 1 96 ? -28.060 37.892 131.016 1.00 16.12 96 ASP A C 1
ATOM 772 O O . ASP A 1 96 ? -28.746 36.912 131.306 1.00 16.38 96 ASP A O 1
ATOM 777 N N . GLU A 1 97 ? -26.739 37.927 131.181 1.00 16.41 97 GLU A N 1
ATOM 778 C CA . GLU A 1 97 ? -25.989 36.743 131.629 1.00 18.60 97 GLU A CA 1
ATOM 779 C C . GLU A 1 97 ? -26.222 36.378 133.092 1.00 17.42 97 GLU A C 1
ATOM 780 O O . GLU A 1 97 ? -26.248 35.205 133.452 1.00 19.40 97 GLU A O 1
ATOM 786 N N . THR A 1 98 ? -26.402 37.381 133.936 1.00 14.33 98 THR A N 1
ATOM 787 C CA . THR A 1 98 ? -26.502 37.150 135.368 1.00 13.25 98 THR A CA 1
ATOM 788 C C . THR A 1 98 ? -27.932 36.851 135.766 1.00 17.34 98 THR A C 1
ATOM 789 O O . THR A 1 98 ? -28.176 36.182 136.769 1.00 17.29 98 THR A O 1
ATOM 793 N N . TYR A 1 99 ? -28.879 37.300 134.945 1.00 14.62 99 TYR A N 1
ATOM 794 C CA . TYR A 1 99 ? -30.293 37.134 135.257 1.00 13.41 99 TYR A CA 1
ATOM 795 C C . TYR A 1 99 ? -30.998 36.458 134.096 1.00 16.23 99 TYR A C 1
ATOM 796 O O . TYR A 1 99 ? -31.823 37.065 133.403 1.00 16.38 99 TYR A O 1
ATOM 805 N N . PRO A 1 100 ? -30.684 35.165 133.887 1.00 15.87 100 PRO A N 1
ATOM 806 C CA . PRO A 1 100 ? -31.168 34.466 132.698 1.00 15.21 100 PRO A CA 1
ATOM 807 C C . PRO A 1 100 ? -32.680 34.295 132.651 1.00 17.19 100 PRO A C 1
ATOM 808 O O . PRO A 1 100 ? -33.208 33.980 131.584 1.00 21.26 100 PRO A O 1
ATOM 812 N N . ASP A 1 101 ? -33.368 34.473 133.771 1.00 16.63 101 ASP A N 1
ATOM 813 C CA . ASP A 1 101 ? -34.824 34.308 133.772 1.00 18.66 101 ASP A CA 1
ATOM 814 C C . ASP A 1 101 ? -35.529 35.548 133.231 1.00 22.02 101 ASP A C 1
ATOM 815 O O . ASP A 1 101 ? -36.746 35.546 133.038 1.00 22.66 101 ASP A O 1
ATOM 820 N N . THR A 1 102 ? -34.764 36.607 132.996 1.00 20.71 102 THR A N 1
ATOM 821 C CA . THR A 1 102 ? -35.336 37.851 132.486 1.00 18.35 102 THR A CA 1
ATOM 822 C C . THR A 1 102 ? -35.214 37.904 130.964 1.00 20.40 102 THR A C 1
ATOM 823 O O . THR A 1 102 ? -34.331 37.259 130.385 1.00 19.82 102 THR A O 1
ATOM 827 N N . PRO A 1 103 ? -36.104 38.670 130.307 1.00 20.14 103 PRO A N 1
ATOM 828 C CA . PRO A 1 103 ? -36.108 38.735 128.837 1.00 20.84 103 PRO A CA 1
ATOM 829 C C . PRO A 1 103 ? -34.773 39.247 128.297 1.00 19.56 103 PRO A C 1
ATOM 830 O O . PRO A 1 103 ? -34.215 40.198 128.841 1.00 17.32 103 PRO A O 1
ATOM 834 N N . LYS A 1 104 ? -34.274 38.621 127.235 1.00 18.14 104 LYS A N 1
ATOM 835 C CA . LYS A 1 104 ? -32.944 38.919 126.720 1.00 17.20 104 LYS A CA 1
ATOM 836 C C . LYS A 1 104 ? -32.919 40.197 125.918 1.00 18.90 104 LYS A C 1
ATOM 837 O O . LYS A 1 104 ? -33.781 40.422 125.064 1.00 20.47 104 LYS A O 1
ATOM 843 N N . LEU A 1 105 ? -31.909 41.018 126.168 1.00 14.65 105 LEU A N 1
ATOM 844 C CA . LEU A 1 105 ? -31.700 42.201 125.353 1.00 14.97 105 LEU A CA 1
ATOM 845 C C . LEU A 1 105 ? -30.753 41.910 124.197 1.00 15.28 105 LEU A C 1
ATOM 846 O O . LEU A 1 105 ? -30.770 42.627 123.186 1.00 13.89 105 LEU A O 1
ATOM 851 N N . PHE A 1 106 ? -29.929 40.867 124.339 1.00 14.93 106 PHE A N 1
ATOM 852 C CA . PHE A 1 106 ? -29.062 40.422 123.236 1.00 15.25 106 PHE A CA 1
ATOM 853 C C . PHE A 1 106 ? -29.314 38.951 122.901 1.00 16.77 106 PHE A C 1
ATOM 854 O O . PHE A 1 106 ? -28.564 38.082 123.333 1.00 18.06 106 PHE A O 1
ATOM 862 N N . PRO A 1 107 ? -30.377 38.672 122.137 1.00 16.77 107 PRO A N 1
ATOM 863 C CA . PRO A 1 107 ? -30.658 37.293 121.716 1.00 16.37 107 PRO A CA 1
ATOM 864 C C . PRO A 1 107 ? -29.452 36.686 121.011 1.00 17.26 107 PRO A C 1
ATOM 865 O O . PRO A 1 107 ? -28.699 37.424 120.367 1.00 15.57 107 PRO A O 1
ATOM 869 N N . ALA A 1 108 ? -29.265 35.370 121.138 1.00 17.73 108 ALA A N 1
ATOM 870 C CA . ALA A 1 108 ? -28.128 34.696 120.509 1.00 17.67 108 ALA A CA 1
ATOM 871 C C . ALA A 1 108 ? -28.062 35.013 119.025 1.00 15.02 108 ALA A C 1
ATOM 872 O O . ALA A 1 108 ? -29.086 35.076 118.345 1.00 17.29 108 ALA A O 1
ATOM 874 N N . GLY A 1 109 ? -26.849 35.240 118.535 1.00 16.71 109 GLY A N 1
ATOM 875 C CA . GLY A 1 109 ? -26.635 35.542 117.136 1.00 15.36 109 GLY A CA 1
ATOM 876 C C . GLY A 1 109 ? -26.782 37.010 116.777 1.00 15.76 109 GLY A C 1
ATOM 877 O O . GLY A 1 109 ? -26.569 37.368 115.626 1.00 15.85 109 GLY A O 1
ATOM 878 N N . THR A 1 110 ? -27.122 37.866 117.741 1.00 12.33 110 THR A N 1
ATOM 879 C CA . THR A 1 110 ? -27.362 39.270 117.411 1.00 14.20 110 THR A CA 1
ATOM 880 C C . THR A 1 110 ? -26.298 40.235 117.894 1.00 14.60 110 THR A C 1
ATOM 881 O O . THR A 1 110 ? -26.370 41.413 117.574 1.00 11.18 110 THR A O 1
ATOM 885 N N . ASP A 1 111 ? -25.310 39.771 118.654 1.00 14.12 111 ASP A N 1
ATOM 886 C CA . ASP A 1 111 ? -24.388 40.713 119.296 1.00 15.32 111 ASP A CA 1
ATOM 887 C C . ASP A 1 111 ? -23.635 41.614 118.316 1.00 15.27 111 ASP A C 1
ATOM 888 O O . ASP A 1 111 ? -23.535 42.831 118.526 1.00 15.17 111 ASP A O 1
ATOM 893 N N . ALA A 1 112 ? -23.111 41.031 117.245 1.00 13.36 112 ALA A N 1
ATOM 894 C CA . ALA A 1 112 ? -22.384 41.831 116.255 1.00 13.22 112 ALA A CA 1
ATOM 895 C C . ALA A 1 112 ? -23.309 42.774 115.498 1.00 12.94 112 ALA A C 1
ATOM 896 O O . ALA A 1 112 ? -22.949 43.919 115.238 1.00 11.61 112 ALA A O 1
ATOM 898 N N . PHE A 1 113 ? -24.487 42.293 115.112 1.00 12.77 113 PHE A N 1
ATOM 899 C CA . PHE A 1 113 ? -25.449 43.156 114.412 1.00 12.97 113 PHE A CA 1
ATOM 900 C C . PHE A 1 113 ? -25.843 44.317 115.311 1.00 12.02 113 PHE A C 1
ATOM 901 O O . PHE A 1 113 ? -25.991 45.457 114.843 1.00 10.89 113 PHE A O 1
ATOM 909 N N . GLN A 1 114 ? -25.991 44.046 116.606 1.00 13.08 114 GLN A N 1
ATOM 910 C CA . GLN A 1 114 ? -26.333 45.129 117.527 1.00 12.55 114 GLN A CA 1
ATOM 911 C C . GLN A 1 114 ? -25.171 46.074 117.736 1.00 14.60 114 GLN A C 1
ATOM 912 O O . GLN A 1 114 ? -25.371 47.291 117.833 1.00 14.41 114 GLN A O 1
ATOM 918 N N . ALA A 1 115 ? -23.957 45.536 117.805 1.00 12.55 115 ALA A N 1
ATOM 919 C CA . ALA A 1 115 ? -22.787 46.408 117.930 1.00 13.73 115 ALA A CA 1
ATOM 920 C C . ALA A 1 115 ? -22.714 47.358 116.738 1.00 14.52 115 ALA A C 1
ATOM 921 O O . ALA A 1 115 ? -22.401 48.543 116.898 1.00 15.73 115 ALA A O 1
ATOM 923 N N . ALA A 1 116 ? -23.000 46.841 115.546 1.00 11.51 116 ALA A N 1
ATOM 924 C CA . ALA A 1 116 ? -22.970 47.671 114.341 1.00 14.13 116 ALA A CA 1
ATOM 925 C C . ALA A 1 116 ? -24.068 48.733 114.401 1.00 17.83 116 ALA A C 1
ATOM 926 O O . ALA A 1 116 ? -23.802 49.921 114.206 1.00 17.27 116 ALA A O 1
ATOM 928 N N . PHE A 1 117 ? -25.292 48.298 114.687 1.00 12.38 117 PHE A N 1
ATOM 929 C CA . PHE A 1 117 ? -26.420 49.227 114.813 1.00 14.66 117 PHE A CA 1
ATOM 930 C C . PHE A 1 117 ? -26.155 50.343 115.831 1.00 16.37 117 PHE A C 1
ATOM 931 O O . PHE A 1 117 ? -26.434 51.517 115.567 1.00 15.08 117 PHE A O 1
ATOM 939 N N . LEU A 1 118 ? -25.634 49.973 116.997 1.00 14.05 118 LEU A N 1
ATOM 940 C CA . LEU A 1 118 ? -25.397 50.940 118.068 1.00 18.05 118 LEU A CA 1
ATOM 941 C C . LEU A 1 118 ? -24.360 51.961 117.636 1.00 20.54 118 LEU A C 1
ATOM 942 O O . LEU A 1 118 ? -24.401 53.126 118.040 1.00 19.85 118 LEU A O 1
ATOM 947 N N . ASP A 1 119 ? -23.430 51.524 116.798 1.00 19.00 119 ASP A N 1
ATOM 948 C CA . ASP A 1 119 ? -22.362 52.397 116.353 1.00 19.68 119 ASP A CA 1
ATOM 949 C C . ASP A 1 119 ? -22.904 53.425 115.366 1.00 22.80 119 ASP A C 1
ATOM 950 O O . ASP A 1 119 ? -22.278 54.460 115.140 1.00 28.19 119 ASP A O 1
ATOM 955 N N . PHE A 1 120 ? -24.070 53.135 114.786 1.00 21.20 120 PHE A N 1
ATOM 956 C CA . PHE A 1 120 ? -24.719 54.043 113.845 1.00 25.36 120 PHE A CA 1
ATOM 957 C C . PHE A 1 120 ? -25.722 54.962 114.559 1.00 22.83 120 PHE A C 1
ATOM 958 O O . PHE A 1 120 ? -26.033 56.055 114.079 1.00 17.82 120 PHE A O 1
ATOM 966 N N . ALA A 1 121 ? -26.224 54.506 115.705 1.00 19.32 121 ALA A N 1
ATOM 967 C CA . ALA A 1 121 ? -27.309 55.192 116.412 1.00 21.33 121 ALA A CA 1
ATOM 968 C C . ALA A 1 121 ? -27.015 56.654 116.777 1.00 19.99 121 ALA A C 1
ATOM 969 O O . ALA A 1 121 ? -27.862 57.531 116.561 1.00 16.00 121 ALA A O 1
ATOM 971 N N . TRP A 1 122 ? -25.832 56.932 117.313 1.00 21.39 122 TRP A N 1
ATOM 972 C CA . TRP A 1 122 ? -25.498 58.329 117.627 1.00 22.54 122 TRP A CA 1
ATOM 973 C C . TRP A 1 122 ? -25.193 59.189 116.408 1.00 23.74 122 TRP A C 1
ATOM 974 O O . TRP A 1 122 ? -25.761 60.272 116.274 1.00 22.15 122 TRP A O 1
ATOM 985 N N . PRO A 1 123 ? -24.292 58.726 115.517 1.00 21.15 123 P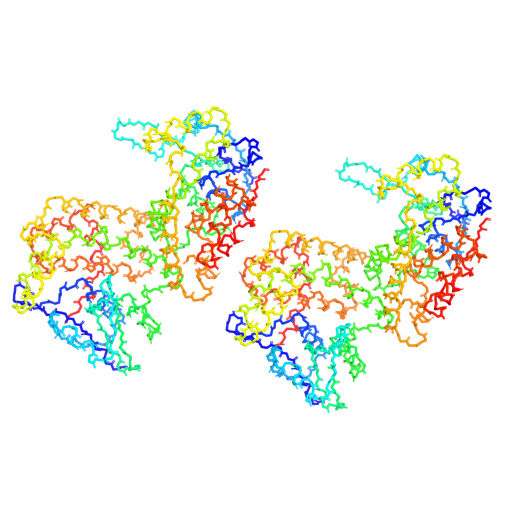RO A N 1
ATOM 986 C CA . PRO A 1 123 ? -24.009 59.572 114.357 1.00 27.35 123 PRO A CA 1
ATOM 987 C C . PRO A 1 123 ? -25.245 59.912 113.546 1.00 27.64 123 PRO A C 1
ATOM 988 O O . PRO A 1 123 ? -25.361 61.037 113.071 1.00 30.07 123 PRO A O 1
ATOM 992 N N . VAL A 1 124 ? -26.168 58.975 113.395 1.00 19.50 124 VAL A N 1
ATOM 993 C CA . VAL A 1 124 ? -27.276 59.231 112.487 1.00 25.78 124 VAL A CA 1
ATOM 994 C C . VAL A 1 124 ? -28.537 59.799 113.132 1.00 25.19 124 VAL A C 1
ATOM 995 O O . VAL A 1 124 ? -29.315 60.486 112.468 1.00 25.07 124 VAL A O 1
ATOM 999 N N . LEU A 1 125 ? -28.744 59.530 114.414 1.00 15.77 125 LEU A N 1
ATOM 1000 C CA . LEU A 1 125 ? -29.937 60.051 115.065 1.00 16.45 125 LEU A CA 1
ATOM 1001 C C . LEU A 1 125 ? -29.622 60.751 116.365 1.00 15.14 125 LEU A C 1
ATOM 1002 O O . LEU A 1 125 ? -30.142 61.838 116.622 1.00 15.59 125 LEU A O 1
ATOM 1007 N N . GLY A 1 126 ? -28.774 60.134 117.183 1.00 13.30 126 GLY A N 1
ATOM 1008 C CA . GLY A 1 126 ? -28.525 60.661 118.515 1.00 15.48 126 GLY A CA 1
ATOM 1009 C C . GLY A 1 126 ? -27.960 62.069 118.516 1.00 16.39 126 GLY A C 1
ATOM 1010 O O . GLY A 1 126 ? -28.412 62.931 119.286 1.00 14.29 126 GLY A O 1
ATOM 1011 N N . PHE A 1 127 ? -26.949 62.311 117.688 1.00 16.95 127 PHE A N 1
ATOM 1012 C CA . PHE A 1 127 ? -26.320 63.632 117.708 1.00 17.26 127 PHE A CA 1
ATOM 1013 C C . PHE A 1 127 ? -27.242 64.764 117.258 1.00 17.76 127 PHE A C 1
ATOM 1014 O O . PHE A 1 127 ? -27.267 65.804 117.897 1.00 15.60 127 PHE A O 1
ATOM 1022 N N . PRO A 1 128 ? -27.982 64.579 116.144 1.00 16.95 128 PRO A N 1
ATOM 1023 C CA . PRO A 1 128 ? -28.933 65.643 115.797 1.00 15.95 128 PRO A CA 1
ATOM 1024 C C . PRO A 1 128 ? -29.949 65.888 116.918 1.00 16.37 128 PRO A C 1
ATOM 1025 O O . PRO A 1 128 ? -30.270 67.045 117.201 1.00 13.32 128 PRO A O 1
ATOM 1029 N N . VAL A 1 129 ? -30.448 64.831 117.559 1.00 13.44 129 VAL A N 1
ATOM 1030 C CA . VAL A 1 129 ? -31.349 65.027 118.693 1.00 13.98 129 VAL A CA 1
ATOM 1031 C C . VAL A 1 129 ? -30.637 65.791 119.811 1.00 12.82 129 VAL A C 1
ATOM 1032 O O . VAL A 1 129 ? -31.198 66.731 120.389 1.00 13.45 129 VAL A O 1
ATOM 1036 N N . PHE A 1 130 ? -29.397 65.391 120.104 1.00 12.58 130 PHE A N 1
ATOM 1037 C CA . PHE A 1 130 ? -28.585 66.072 121.115 1.00 13.46 130 PHE A CA 1
ATOM 1038 C C . PHE A 1 130 ? -28.549 67.588 120.852 1.00 14.32 130 PHE A C 1
ATOM 1039 O O . PHE A 1 130 ? -28.764 68.387 121.765 1.00 14.36 130 PHE A O 1
ATOM 1055 N N . LEU A 1 132 ? -30.623 69.445 119.435 1.00 14.90 132 LEU A N 1
ATOM 1056 C CA . LEU A 1 132 ? -31.930 70.045 119.647 1.00 16.16 132 LEU A CA 1
ATOM 1057 C C . LEU A 1 132 ? -32.353 70.090 121.117 1.00 16.16 132 LEU A C 1
ATOM 1058 O O . LEU A 1 132 ? -33.247 70.862 121.478 1.00 14.00 132 LEU A O 1
ATOM 1063 N N . VAL A 1 133 ? -31.710 69.287 121.968 1.00 14.62 133 VAL A N 1
ATOM 1064 C CA . VAL A 1 133 ? -32.102 69.223 123.375 1.00 14.36 133 VAL A CA 1
ATOM 1065 C C . VAL A 1 133 ? -30.984 69.649 124.331 1.00 12.60 133 VAL A C 1
ATOM 1066 O O . VAL A 1 133 ? -31.185 69.692 125.538 1.00 14.30 133 VAL A O 1
ATOM 1070 N N . ILE A 1 134 ? -29.816 69.986 123.800 1.00 13.85 134 ILE A N 1
ATOM 1071 C CA . ILE A 1 134 ? -28.657 70.185 124.664 1.00 11.82 134 ILE A CA 1
ATOM 1072 C C . ILE A 1 134 ? -28.762 71.426 125.555 1.00 13.87 134 ILE A C 1
ATOM 1073 O O . ILE A 1 134 ? -28.369 71.386 126.719 1.00 12.52 134 ILE A O 1
ATOM 1078 N N . LEU A 1 135 ? -29.315 72.514 125.026 1.00 11.29 135 LEU A N 1
ATOM 1079 C CA . LEU A 1 135 ? -29.485 73.720 125.839 1.00 12.64 135 LEU A CA 1
ATOM 1080 C C . LEU A 1 135 ? -30.468 73.462 126.964 1.00 14.28 135 LEU A C 1
ATOM 1081 O O . LEU A 1 135 ? -30.175 73.734 128.135 1.00 15.07 135 LEU A O 1
ATOM 1086 N N . ASP A 1 136 ? -31.637 72.934 126.616 1.00 14.20 136 ASP A N 1
ATOM 1087 C CA . ASP A 1 136 ? -32.648 72.630 127.618 1.00 14.07 136 ASP A CA 1
ATOM 1088 C C . ASP A 1 136 ? -32.156 71.582 128.608 1.00 14.93 136 ASP A C 1
ATOM 1089 O O . ASP A 1 136 ? -32.511 71.637 129.787 1.00 14.67 136 ASP A O 1
ATOM 1094 N N . THR A 1 137 ? -31.344 70.635 128.134 1.00 15.14 137 THR A N 1
ATOM 1095 C CA . THR A 1 137 ? -30.703 69.677 129.042 1.00 16.03 137 THR A CA 1
ATOM 1096 C C . THR A 1 137 ? -29.840 70.411 130.088 1.00 13.98 137 THR A C 1
ATOM 1097 O O . THR A 1 137 ? -30.031 70.240 131.290 1.00 14.01 137 THR A O 1
ATOM 1101 N N . ALA A 1 138 ? -28.910 71.240 129.617 1.00 15.32 138 ALA A N 1
ATOM 1102 C CA . ALA A 1 138 ? -28.060 72.025 130.506 1.00 16.84 138 ALA A CA 1
ATOM 1103 C C . ALA A 1 138 ? -28.874 72.810 131.521 1.00 16.14 138 ALA A C 1
ATOM 1104 O O . ALA A 1 138 ? -28.525 72.853 132.691 1.00 15.47 138 ALA A O 1
ATOM 1106 N N . ASN A 1 139 ? -29.978 73.396 131.074 1.00 18.54 139 ASN A N 1
ATOM 1107 C CA . ASN A 1 139 ? -30.797 74.215 131.957 1.00 17.31 139 ASN A CA 1
ATOM 1108 C C . ASN A 1 139 ? -31.694 73.390 132.875 1.00 17.86 139 ASN A C 1
ATOM 1109 O O . ASN A 1 139 ? -32.436 73.942 133.688 1.00 17.89 139 ASN A O 1
ATOM 1114 N N . SER A 1 140 ? -31.597 72.062 132.769 1.00 15.79 140 SER A N 1
ATOM 1115 C CA . SER A 1 140 ? -32.275 71.163 133.699 1.00 16.96 140 SER A CA 1
ATOM 1116 C C . SER A 1 140 ? -31.315 70.556 134.728 1.00 15.48 140 SER A C 1
ATOM 1117 O O . SER A 1 140 ? -31.717 69.719 135.543 1.00 15.96 140 SER A O 1
ATOM 1120 N N . LEU A 1 141 ? -30.048 70.957 134.676 1.00 14.98 141 LEU A N 1
ATOM 1121 C CA . LEU A 1 141 ? -29.040 70.420 135.587 1.00 13.38 141 LEU A CA 1
ATOM 1122 C C . LEU A 1 141 ? -28.908 71.268 136.847 1.00 17.75 141 LEU A C 1
ATOM 1123 O O . LEU A 1 141 ? -29.139 72.477 136.809 1.00 18.92 141 LEU A O 1
ATOM 1128 N N . LEU A 1 142 ? -28.542 70.628 137.957 1.00 16.28 142 LEU A N 1
ATOM 1129 C CA . LEU A 1 142 ? -28.129 71.357 139.161 1.00 18.42 142 LEU A CA 1
ATOM 1130 C C . LEU A 1 142 ? -26.934 72.241 138.811 1.00 18.22 142 LEU A C 1
ATOM 1131 O O . LEU A 1 142 ? -26.212 71.954 137.862 1.00 15.89 142 LEU A O 1
ATOM 1136 N N . PRO A 1 143 ? -26.723 73.339 139.572 1.00 20.47 143 PRO A N 1
ATOM 1137 C CA . PRO A 1 143 ? -25.692 74.325 139.205 1.00 18.65 143 PRO A CA 1
ATOM 1138 C C . PRO A 1 143 ? -24.276 73.772 138.974 1.00 15.66 143 PRO A C 1
ATOM 1139 O O . PRO A 1 143 ? -23.618 74.190 138.010 1.00 17.14 143 PRO A O 1
ATOM 1143 N N . ARG A 1 144 ? -23.803 72.869 139.831 1.00 17.56 144 ARG A N 1
ATOM 1144 C CA . ARG A 1 144 ? -22.463 72.303 139.655 1.00 17.89 144 ARG A CA 1
ATOM 1145 C C . ARG A 1 144 ? -22.394 71.470 138.377 1.00 18.01 144 ARG A C 1
ATOM 1146 O O . ARG A 1 144 ? -21.427 71.569 137.620 1.00 17.06 144 ARG A O 1
ATOM 1154 N N . SER A 1 145 ? -23.428 70.665 138.144 1.00 17.37 145 SER A N 1
ATOM 1155 C CA . SER A 1 145 ? -23.514 69.888 136.910 1.00 16.97 145 SER A CA 1
ATOM 1156 C C . SER A 1 145 ? -23.622 70.806 135.697 1.00 14.50 145 SER A C 1
ATOM 1157 O O . SER A 1 145 ? -23.022 70.527 134.664 1.00 15.37 145 SER A O 1
ATOM 1160 N N . HIS A 1 146 ? -24.394 71.891 135.819 1.00 16.03 146 HIS A N 1
ATOM 1161 C CA . HIS A 1 146 ? -24.515 72.846 134.713 1.00 16.73 146 HIS A CA 1
ATOM 1162 C C . HIS A 1 146 ? -23.144 73.369 134.304 1.00 15.26 146 HIS A C 1
ATOM 1163 O O . HIS A 1 146 ? -22.787 73.369 133.129 1.00 15.05 146 HIS A O 1
ATOM 1170 N N . ASP A 1 147 ? -22.373 73.811 135.290 1.00 16.46 147 ASP A N 1
ATOM 1171 C CA . ASP A 1 147 ? -21.064 74.406 135.032 1.00 17.94 147 ASP A CA 1
ATOM 1172 C C . ASP A 1 147 ? -20.131 73.430 134.300 1.00 17.11 147 ASP A C 1
ATOM 1173 O O . ASP A 1 147 ? -19.499 73.765 133.298 1.00 15.46 147 ASP A O 1
ATOM 1178 N N . TYR A 1 148 ? -20.059 72.212 134.812 1.00 15.29 148 TYR A N 1
ATOM 1179 C CA . TYR A 1 148 ? -19.248 71.168 134.195 1.00 16.99 148 TYR A CA 1
ATOM 1180 C C . TYR A 1 148 ? -19.753 70.810 132.790 1.00 13.56 148 TYR A C 1
ATOM 1181 O O . TYR A 1 148 ? -18.972 70.654 131.844 1.00 14.60 148 TYR A O 1
ATOM 1190 N N . PHE A 1 149 ? -21.068 70.658 132.663 1.00 13.82 149 PHE A N 1
ATOM 1191 C CA . PHE A 1 149 ? -21.665 70.247 131.393 1.00 14.12 149 PHE A CA 1
ATOM 1192 C C . PHE A 1 149 ? -21.476 71.327 130.352 1.00 15.42 149 PHE A C 1
ATOM 1193 O O . PHE A 1 149 ? -21.111 71.042 129.212 1.00 16.06 149 PHE A O 1
ATOM 1201 N N . ARG A 1 150 ? -21.736 72.577 130.729 1.00 14.81 150 ARG A N 1
ATOM 1202 C CA . ARG A 1 150 ? -21.566 73.654 129.767 1.00 13.57 150 ARG A CA 1
ATOM 1203 C C . ARG A 1 150 ? -20.104 73.731 129.322 1.00 13.76 150 ARG A C 1
ATOM 1204 O O . ARG A 1 150 ? -19.821 73.810 128.126 1.00 14.22 150 ARG A O 1
ATOM 1212 N N . SER A 1 151 ? -19.180 73.699 130.277 1.00 14.38 151 SER A N 1
ATOM 1213 C CA . SER A 1 151 ? -17.756 73.807 129.942 1.00 15.36 151 SER A CA 1
ATOM 1214 C C . SER A 1 151 ? -17.326 72.696 128.983 1.00 15.88 151 SER A C 1
ATOM 1215 O O . SER A 1 151 ? -16.795 72.959 127.897 1.00 16.83 151 SER A O 1
ATOM 1218 N N . THR A 1 152 ? -17.575 71.457 129.385 1.00 16.95 152 THR A N 1
ATOM 1219 C CA . THR A 1 152 ? -17.117 70.302 128.610 1.00 16.24 152 THR A CA 1
ATOM 1220 C C . THR A 1 152 ? -17.817 70.169 127.257 1.00 18.37 152 THR A C 1
ATOM 1221 O O . THR A 1 152 ? -17.179 69.877 126.233 1.00 18.49 152 THR A O 1
ATOM 1225 N N . ARG A 1 153 ? -19.128 70.387 127.241 1.00 16.40 153 ARG A N 1
ATOM 1226 C CA . ARG A 1 153 ? -19.870 70.212 125.992 1.00 15.79 153 ARG A CA 1
ATOM 1227 C C . ARG A 1 153 ? -19.659 71.343 124.990 1.00 18.73 153 ARG A C 1
ATOM 1228 O O . ARG A 1 153 ? -19.600 71.085 123.786 1.00 19.81 153 ARG A O 1
ATOM 1236 N N . GLU A 1 154 ? -19.518 72.588 125.458 1.00 15.73 154 GLU A N 1
ATOM 1237 C CA . GLU A 1 154 ? -19.165 73.665 124.536 1.00 16.34 154 GLU A CA 1
ATOM 1238 C C . GLU A 1 154 ? -17.775 73.463 123.932 1.00 19.32 154 GLU A C 1
ATOM 1239 O O . GLU A 1 154 ? -17.541 73.797 122.770 1.00 20.02 154 GLU A O 1
ATOM 1245 N N . GLN A 1 155 ? -16.863 72.914 124.729 1.00 17.92 155 GLN A N 1
ATOM 1246 C CA . GLN A 1 155 ? -15.523 72.592 124.249 1.00 24.28 155 GLN A CA 1
ATOM 1247 C C . GLN A 1 155 ? -15.601 71.528 123.156 1.00 21.83 155 GLN A C 1
ATOM 1248 O O . GLN A 1 155 ? -14.927 71.631 122.131 1.00 22.73 155 GLN A O 1
ATOM 1254 N N . LYS A 1 156 ? -16.451 70.529 123.370 1.00 20.97 156 LYS A N 1
ATOM 1255 C CA . LYS A 1 156 ? -16.625 69.446 122.395 1.00 22.21 156 LYS A CA 1
ATOM 1256 C C . LYS A 1 156 ? -17.234 69.922 121.081 1.00 25.17 156 LYS A C 1
ATOM 1257 O O . LYS A 1 156 ? -16.737 69.582 119.999 1.00 20.03 156 LYS A O 1
ATOM 1263 N N . PHE A 1 157 ? -18.295 70.722 121.167 1.00 23.55 157 PHE A N 1
ATOM 1264 C CA . PHE A 1 157 ? -19.048 71.113 119.970 1.00 20.68 157 PHE A CA 1
ATOM 1265 C C . PHE A 1 157 ? -18.637 72.451 119.355 1.00 23.33 157 PHE A C 1
ATOM 1266 O O . PHE A 1 157 ? -19.055 72.782 118.241 1.00 26.23 157 PHE A O 1
ATOM 1274 N N . GLY A 1 158 ? -17.817 73.213 120.076 1.00 22.97 158 GLY A N 1
ATOM 1275 C CA . GLY A 1 158 ? -17.205 74.419 119.538 1.00 25.81 158 GLY A CA 1
ATOM 1276 C C . GLY A 1 158 ? -18.078 75.656 119.351 1.00 24.86 158 GLY A C 1
ATOM 1277 O O . GLY A 1 158 ? -17.683 76.578 118.633 1.00 23.76 158 GLY A O 1
ATOM 1278 N N . LYS A 1 159 ? -19.251 75.670 119.986 1.00 22.90 159 LYS A N 1
ATOM 1279 C CA . LYS A 1 159 ? -20.188 76.796 119.937 1.00 21.64 159 LYS A CA 1
ATOM 1280 C C . LYS A 1 159 ? -20.835 76.904 121.316 1.00 19.44 159 LYS A C 1
ATOM 1281 O O . LYS A 1 159 ? -20.769 75.949 122.090 1.00 17.35 159 LYS A O 1
ATOM 1287 N N . LYS A 1 160 ? -21.465 78.038 121.646 1.00 16.63 160 LYS A N 1
ATOM 1288 C CA . LYS A 1 160 ? -22.207 78.090 122.912 1.00 14.80 160 LYS A CA 1
ATOM 1289 C C . LYS A 1 160 ? -23.380 77.116 122.797 1.00 14.87 160 LYS A C 1
ATOM 1290 O O . LYS A 1 160 ? -23.839 76.839 121.685 1.00 16.76 160 LYS A O 1
ATOM 1296 N N . LEU A 1 161 ? -23.871 76.605 123.923 1.00 14.87 161 LEU A N 1
ATOM 1297 C CA . LEU A 1 161 ? -24.996 75.658 123.885 1.00 15.25 161 LEU A CA 1
ATOM 1298 C C . LEU A 1 161 ? -26.215 76.288 123.210 1.00 16.83 161 LEU A C 1
ATOM 1299 O O . LEU A 1 161 ? -27.002 75.612 122.534 1.00 15.42 161 LEU A O 1
ATOM 1304 N N . GLU A 1 162 ? -26.361 77.599 123.388 1.00 11.80 162 GLU A N 1
ATOM 1305 C CA . GLU A 1 162 ? -27.494 78.318 122.839 1.00 14.38 162 GLU A CA 1
ATOM 1306 C C . GLU A 1 162 ? -27.509 78.331 121.305 1.00 15.45 162 GLU A C 1
ATOM 1307 O O . GLU A 1 162 ? -28.540 78.604 120.702 1.00 16.70 162 GLU A O 1
ATOM 1313 N N . GLU A 1 163 ? -26.373 78.039 120.688 1.00 14.88 163 GLU A N 1
ATOM 1314 C CA . GLU A 1 163 ? -26.248 78.110 119.235 1.00 15.37 163 GLU A CA 1
ATOM 1315 C C . GLU A 1 163 ? -26.496 76.775 118.539 1.00 16.16 163 GLU A C 1
ATOM 1316 O O . GLU A 1 163 ? -26.623 76.716 117.306 1.00 16.52 163 GLU A O 1
ATOM 1322 N N . LEU A 1 164 ? -26.551 75.701 119.314 1.00 13.76 164 LEU A N 1
ATOM 1323 C CA . LEU A 1 164 ? -26.522 74.364 118.712 1.00 15.73 164 LEU A CA 1
ATOM 1324 C C . LEU A 1 164 ? -27.826 73.902 118.058 1.00 15.39 164 LEU A C 1
ATOM 1325 O O . LEU A 1 164 ? -27.792 73.175 117.061 1.00 17.85 164 LEU A O 1
ATOM 1330 N N . ALA A 1 165 ? -28.974 74.298 118.604 1.00 15.52 165 ALA A N 1
ATOM 1331 C CA . ALA A 1 165 ? -30.241 73.907 117.990 1.00 15.93 165 ALA A CA 1
ATOM 1332 C C . ALA A 1 165 ? -30.520 74.778 116.763 1.00 20.44 165 ALA A C 1
ATOM 1333 O O . ALA A 1 165 ? -30.508 76.012 116.849 1.00 20.32 165 ALA A O 1
ATOM 1335 N N . THR A 1 166 ? -30.745 74.133 115.620 1.00 18.28 166 THR A N 1
ATOM 1336 C CA . THR A 1 166 ? -31.060 74.836 114.376 1.00 19.67 166 THR A CA 1
ATOM 1337 C C . THR A 1 166 ? -32.061 74.016 113.574 1.00 22.44 166 THR A C 1
ATOM 1338 O O . THR A 1 166 ? -32.263 72.830 113.843 1.00 17.15 166 THR A O 1
ATOM 1342 N N . GLU A 1 167 ? -32.670 74.641 112.574 1.00 20.77 167 GLU A N 1
ATOM 1343 C CA . GLU A 1 167 ? -33.566 73.926 111.667 1.00 21.37 167 GLU A CA 1
ATOM 1344 C C . GLU A 1 167 ? -32.882 72.814 110.887 1.00 19.22 167 GLU A C 1
ATOM 1345 O O . GLU A 1 167 ? -33.507 71.804 110.565 1.00 19.75 167 GLU A O 1
ATOM 1351 N N . GLU A 1 168 ? -31.599 72.993 110.588 1.00 19.04 168 GLU A N 1
ATOM 1352 C CA . GLU A 1 168 ? -30.823 71.962 109.908 1.00 23.61 168 GLU A CA 1
ATOM 1353 C C . GLU A 1 168 ? -30.715 70.707 110.767 1.00 20.64 168 GLU A C 1
ATOM 1354 O O . GLU A 1 168 ? -30.664 69.585 110.244 1.00 17.61 168 GLU A O 1
ATOM 1360 N N . GLU A 1 169 ? -30.664 70.888 112.087 1.00 18.83 169 GLU A N 1
ATOM 1361 C CA . GLU A 1 169 ? -30.651 69.725 112.971 1.00 16.92 169 GLU A CA 1
ATOM 1362 C C . GLU A 1 169 ? -32.002 69.022 112.942 1.00 17.75 169 GLU A C 1
ATOM 1363 O O . GLU A 1 169 ? -32.050 67.797 113.001 1.00 16.08 169 GLU A O 1
ATOM 1369 N N . TRP A 1 170 ? -33.094 69.777 112.826 1.00 16.69 170 TRP A N 1
ATOM 1370 C CA . TRP A 1 170 ? -34.417 69.149 112.663 1.00 17.44 170 TRP A CA 1
ATOM 1371 C C . TRP A 1 170 ? -34.464 68.319 111.384 1.00 20.01 170 TRP A C 1
ATOM 1372 O O . TRP A 1 170 ? -35.031 67.218 111.360 1.00 18.19 170 TRP A O 1
ATOM 1383 N N . ALA A 1 171 ? -33.875 68.847 110.315 1.00 17.81 171 ALA A N 1
ATOM 1384 C CA . ALA A 1 171 ? -33.818 68.101 109.061 1.00 19.31 171 ALA A CA 1
ATOM 1385 C C . ALA A 1 171 ? -33.021 66.808 109.250 1.00 17.51 171 ALA A C 1
ATOM 1386 O O . ALA A 1 171 ? -33.390 65.764 108.726 1.00 15.52 171 ALA A O 1
ATOM 1388 N N . LYS A 1 172 ? -31.916 66.896 109.987 1.00 15.90 172 LYS A N 1
ATOM 1389 C CA . LYS A 1 172 ? -31.040 65.754 110.193 1.00 16.87 172 LYS A CA 1
ATOM 1390 C C . LYS A 1 172 ? -31.701 64.698 111.065 1.00 16.72 172 LYS A C 1
ATOM 1391 O O . LYS A 1 172 ? -31.474 63.502 110.866 1.00 14.07 172 LYS A O 1
ATOM 1397 N N . VAL A 1 173 ? -32.496 65.131 112.040 1.00 16.41 173 VAL A N 1
ATOM 1398 C CA . VAL A 1 173 ? -33.252 64.182 112.857 1.00 15.07 173 VAL A CA 1
ATOM 1399 C C . VAL A 1 173 ? -34.230 63.432 111.958 1.00 16.91 173 VAL A C 1
ATOM 1400 O O . VAL A 1 173 ? -34.298 62.198 111.982 1.00 14.89 173 VAL A O 1
ATOM 1404 N N . GLU A 1 174 ? -34.972 64.164 111.137 1.00 15.77 174 GLU A N 1
ATOM 1405 C CA . GLU A 1 174 ? -35.969 63.501 110.289 1.00 18.12 174 GLU A CA 1
ATOM 1406 C C . GLU A 1 174 ? -35.305 62.545 109.309 1.00 17.04 174 GLU A C 1
ATOM 1407 O O . GLU A 1 174 ? -35.825 61.453 109.050 1.00 15.94 174 GLU A O 1
ATOM 1413 N N . ALA A 1 175 ? -34.147 62.946 108.780 1.00 15.85 175 ALA A N 1
ATOM 1414 C CA . ALA A 1 175 ? -33.434 62.117 107.802 1.00 18.29 175 ALA A CA 1
ATOM 1415 C C . ALA A 1 175 ? -32.900 60.853 108.463 1.00 17.44 175 ALA A C 1
ATOM 1416 O O . ALA A 1 175 ? -32.872 59.781 107.847 1.00 14.62 175 ALA A O 1
ATOM 1418 N N . GLY A 1 176 ? -32.471 60.985 109.717 1.00 13.99 176 GLY A N 1
ATOM 1419 C CA . GLY A 1 176 ? -31.966 59.839 110.456 1.00 15.69 176 GLY A CA 1
ATOM 1420 C C . GLY A 1 176 ? -33.096 58.868 110.748 1.00 14.20 176 GLY A C 1
ATOM 1421 O O . GLY A 1 176 ? -32.929 57.649 110.644 1.00 13.35 176 GLY A O 1
ATOM 1422 N N . LEU A 1 177 ? -34.252 59.415 111.116 1.00 14.54 177 LEU A N 1
ATOM 1423 C CA . LEU A 1 177 ? -35.434 58.595 111.337 1.00 13.94 177 LEU A CA 1
ATOM 1424 C C . LEU A 1 177 ? -35.906 57.942 110.048 1.00 14.26 177 LEU A C 1
ATOM 1425 O O . LEU A 1 177 ? -36.393 56.817 110.075 1.00 15.06 177 LEU A O 1
ATOM 1430 N N . ALA A 1 178 ? -35.763 58.640 108.922 1.00 13.69 178 ALA A N 1
ATOM 1431 C CA . ALA A 1 178 ? -36.119 58.045 107.631 1.00 15.75 178 ALA A CA 1
ATOM 1432 C C . ALA A 1 178 ? -35.265 56.807 107.335 1.00 14.72 178 ALA A C 1
ATOM 1433 O O . ALA A 1 178 ? -35.779 55.790 106.840 1.00 14.34 178 ALA A O 1
ATOM 1435 N N . LYS A 1 179 ? -33.965 56.894 107.615 1.00 15.20 179 LYS A N 1
ATOM 1436 C CA . LYS A 1 179 ? -33.092 55.728 107.471 1.00 16.13 179 LYS A CA 1
ATOM 1437 C C . LYS A 1 179 ? -33.568 54.580 108.365 1.00 14.12 179 LYS A C 1
ATOM 1438 O O . LYS A 1 179 ? -33.605 53.422 107.939 1.00 13.96 179 LYS A O 1
ATOM 1444 N N . LEU A 1 180 ? -33.906 54.895 109.610 1.00 13.34 180 LEU A N 1
ATOM 1445 C CA . LEU A 1 180 ? -34.346 53.868 110.543 1.00 13.50 180 LEU A CA 1
ATOM 1446 C C . LEU A 1 180 ? -35.656 53.258 110.066 1.00 15.71 180 LEU A C 1
ATOM 1447 O O . LEU A 1 180 ? -35.850 52.035 110.132 1.00 13.05 180 LEU A O 1
ATOM 1452 N N . LYS A 1 181 ? -36.551 54.108 109.570 1.00 13.67 181 LYS A N 1
ATOM 1453 C CA . LYS A 1 181 ? -37.818 53.620 109.030 1.00 15.69 181 LYS A CA 1
ATOM 1454 C C . LYS A 1 181 ? -37.535 52.630 107.909 1.00 16.33 181 LYS A C 1
ATOM 1455 O O . LYS A 1 181 ? -38.170 51.573 107.810 1.00 15.00 181 LYS A O 1
ATOM 1461 N N . GLY A 1 182 ? -36.542 52.966 107.090 1.00 14.56 182 GLY A N 1
ATOM 1462 C CA . GLY A 1 182 ? -36.145 52.116 105.984 1.00 15.13 182 GLY A CA 1
ATOM 1463 C C . GLY A 1 182 ? -35.663 50.763 106.460 1.00 16.75 182 GLY A C 1
ATOM 1464 O O . GLY A 1 182 ? -35.977 49.734 105.846 1.00 17.34 182 GLY A O 1
ATOM 1465 N N . TYR A 1 183 ? -34.903 50.745 107.552 1.00 15.72 183 TYR A N 1
ATOM 1466 C CA . TYR A 1 183 ? -34.405 49.472 108.073 1.00 15.50 183 TYR A CA 1
ATOM 1467 C C . TYR A 1 183 ? -35.561 48.629 108.598 1.00 14.71 183 TYR A C 1
ATOM 1468 O O . TYR A 1 183 ? -35.630 47.430 108.366 1.00 15.00 183 TYR A O 1
ATOM 1477 N N . LEU A 1 184 ? -36.460 49.258 109.336 1.00 14.33 184 LEU A N 1
ATOM 1478 C CA . LEU A 1 184 ? -37.612 48.547 109.898 1.00 15.20 184 LEU A CA 1
ATOM 1479 C C . LEU A 1 184 ? -38.543 48.013 108.811 1.00 16.18 184 LEU A C 1
ATOM 1480 O O . LEU A 1 184 ? -39.123 46.931 108.962 1.00 14.97 184 LEU A O 1
ATOM 1485 N N . ASP A 1 185 ? -38.676 48.763 107.715 1.00 15.53 185 ASP A N 1
ATOM 1486 C CA . ASP A 1 185 ? -39.487 48.318 106.567 1.00 18.48 185 ASP A CA 1
ATOM 1487 C C . ASP A 1 185 ? -39.004 46.980 106.007 1.00 19.27 185 ASP A C 1
ATOM 1488 O O . ASP A 1 185 ? -39.792 46.206 105.434 1.00 17.76 185 ASP A O 1
ATOM 1493 N N . ALA A 1 186 ? -37.710 46.699 106.162 1.00 16.84 186 ALA A N 1
ATOM 1494 C CA . ALA A 1 186 ? -37.169 45.425 105.685 1.00 16.47 186 ALA A CA 1
ATOM 1495 C C . ALA A 1 186 ? -37.807 44.227 106.387 1.00 15.64 186 ALA A C 1
ATOM 1496 O O . ALA A 1 186 ? -37.793 43.109 105.857 1.00 16.34 186 ALA A O 1
ATOM 1498 N N . ASN A 1 187 ? -38.369 44.453 107.571 1.00 16.14 187 ASN A N 1
ATOM 1499 C CA . ASN A 1 187 ? -39.014 43.369 108.312 1.00 17.79 187 ASN A CA 1
ATOM 1500 C C . ASN A 1 187 ? -40.394 43.032 107.755 1.00 19.94 187 ASN A C 1
ATOM 1501 O O . ASN A 1 187 ? -40.963 41.990 108.094 1.00 19.75 187 ASN A O 1
ATOM 1506 N N . GLY A 1 188 ? -40.941 43.916 106.925 1.00 21.43 188 GLY A N 1
ATOM 1507 C CA . GLY A 1 188 ? -42.258 43.688 106.356 1.00 24.71 188 GLY A CA 1
ATOM 1508 C C . GLY A 1 188 ? -43.388 44.238 107.211 1.00 25.20 188 GLY A C 1
ATOM 1509 O O . GLY A 1 188 ? -43.204 44.542 108.395 1.00 21.45 188 GLY A O 1
ATOM 1510 N N . LYS A 1 189 ? -44.570 44.366 106.616 1.00 26.07 189 LYS A N 1
ATOM 1511 C CA . LYS A 1 189 ? -45.722 44.907 107.342 1.00 27.90 189 LYS A CA 1
ATOM 1512 C C . LYS A 1 189 ? -46.057 44.069 108.567 1.00 25.63 189 LYS A C 1
ATOM 1513 O O . LYS A 1 189 ? -45.970 42.833 108.542 1.00 24.32 189 LYS A O 1
ATOM 1519 N N . GLY A 1 190 ? -46.420 44.746 109.650 1.00 24.98 190 GLY A N 1
ATOM 1520 C CA . GLY A 1 190 ? -46.740 44.072 110.892 1.00 24.97 190 GLY A CA 1
ATOM 1521 C C . GLY A 1 190 ? -45.512 43.813 111.743 1.00 24.05 190 GLY A C 1
ATOM 1522 O O . GLY A 1 190 ? -45.626 43.480 112.918 1.00 22.88 190 GLY A O 1
ATOM 1523 N N . ASN A 1 191 ? -44.328 43.968 111.151 1.00 19.97 191 ASN A N 1
ATOM 1524 C CA . ASN A 1 191 ? -43.087 43.667 111.866 1.00 16.35 191 ASN A CA 1
ATOM 1525 C C . ASN A 1 191 ? -42.153 44.867 111.889 1.00 17.77 191 ASN A C 1
ATOM 1526 O O . ASN A 1 191 ? -40.963 44.726 112.173 1.00 17.78 191 ASN A O 1
ATOM 1531 N N . ASP A 1 192 ? -42.689 46.043 111.582 1.00 14.40 192 ASP A N 1
ATOM 1532 C CA . ASP A 1 192 ? -41.824 47.188 111.349 1.00 15.89 192 ASP A CA 1
ATOM 1533 C C . ASP A 1 192 ? -41.777 48.177 112.509 1.00 15.51 192 ASP A C 1
ATOM 1534 O O . ASP A 1 192 ? -41.429 49.342 112.318 1.00 16.16 192 ASP A O 1
ATOM 1539 N N . LEU A 1 193 ? -42.109 47.721 113.713 1.00 14.25 193 LEU A N 1
ATOM 1540 C CA . LEU A 1 193 ? -42.029 48.608 114.888 1.00 16.07 193 LEU A CA 1
ATOM 1541 C C . LEU A 1 193 ? -41.024 48.131 115.955 1.00 12.78 193 LEU A C 1
ATOM 1542 O O . LEU A 1 193 ? -40.832 48.794 116.983 1.00 16.00 193 LEU A O 1
ATOM 1547 N N . LEU A 1 194 ? -40.403 46.980 115.714 1.00 13.69 194 LEU A N 1
ATOM 1548 C CA . LEU A 1 194 ? -39.278 46.502 116.541 1.00 15.59 194 LEU A CA 1
ATOM 1549 C C . LEU A 1 194 ? -38.225 45.942 115.590 1.00 15.70 194 LEU A C 1
ATOM 1550 O O . LEU A 1 194 ? -38.568 45.399 114.528 1.00 13.46 194 LEU A O 1
ATOM 1555 N N . LEU A 1 195 ? -36.947 46.081 115.937 1.00 13.86 195 LEU A N 1
ATOM 1556 C CA . LEU A 1 195 ? -35.890 45.673 115.010 1.00 12.43 195 LEU A CA 1
ATOM 1557 C C . LEU A 1 195 ? -35.980 44.194 114.636 1.00 14.13 195 LEU A C 1
ATOM 1558 O O . LEU A 1 195 ? -35.679 43.819 113.506 1.00 15.20 195 LEU A O 1
ATOM 1571 N N . GLY A 1 197 ? -38.862 42.463 114.809 1.00 18.83 197 GLY A N 1
ATOM 1572 C CA . GLY A 1 197 ? -40.230 42.139 114.430 1.00 21.45 197 GLY A CA 1
ATOM 1573 C C . GLY A 1 197 ? -41.179 42.051 115.610 1.00 21.41 197 GLY A C 1
ATOM 1574 O O . GLY A 1 197 ? -40.755 42.085 116.767 1.00 21.39 197 GLY A O 1
ATOM 1575 N N . ALA A 1 198 ? -42.471 41.923 115.317 1.00 24.11 198 ALA A N 1
ATOM 1576 C CA . ALA A 1 198 ? -43.506 42.068 116.340 1.00 26.07 198 ALA A CA 1
ATOM 1577 C C . ALA A 1 198 ? -43.378 41.067 117.485 1.00 31.60 198 ALA A C 1
ATOM 1578 O O . ALA A 1 198 ? -43.696 41.394 118.628 1.00 30.13 198 ALA A O 1
ATOM 1580 N N . GLN A 1 199 ? -42.917 39.855 117.175 1.00 29.80 199 GLN A N 1
ATOM 1581 C CA . GLN A 1 199 ? -42.774 38.811 118.183 1.00 31.54 199 GLN A CA 1
ATOM 1582 C C . GLN A 1 199 ? -41.309 38.503 118.501 1.00 32.46 199 GLN A C 1
ATOM 1583 O O . GLN A 1 199 ? -41.002 37.464 119.086 1.00 32.72 199 GLN A O 1
ATOM 1589 N N . GLY A 1 200 ? -40.409 39.403 118.114 1.00 28.31 200 GLY A N 1
ATOM 1590 C CA . GLY A 1 200 ? -38.989 39.217 118.365 1.00 29.12 200 GLY A CA 1
ATOM 1591 C C . GLY A 1 200 ? -38.534 39.793 119.693 1.00 25.51 200 GLY A C 1
ATOM 1592 O O . GLY A 1 200 ? -37.403 39.564 120.125 1.00 30.34 200 GLY A O 1
ATOM 1593 N N . GLY A 1 201 ? -39.413 40.542 120.348 1.00 25.68 201 GLY A N 1
ATOM 1594 C CA . GLY A 1 201 ? -39.090 41.132 121.632 1.00 24.87 201 GLY A CA 1
ATOM 1595 C C . GLY A 1 201 ? -38.250 42.398 121.512 1.00 22.79 201 GLY A C 1
ATOM 1596 O O . GLY A 1 201 ? -37.620 42.655 120.486 1.00 23.64 201 GLY A O 1
ATOM 1597 N N . ILE A 1 202 ? -38.240 43.185 122.579 1.00 20.08 202 ILE A N 1
ATOM 1598 C CA . ILE A 1 202 ? -37.410 44.374 122.656 1.00 16.81 202 ILE A CA 1
ATOM 1599 C C . ILE A 1 202 ? -35.932 44.008 122.807 1.00 17.75 202 ILE A C 1
ATOM 1600 O O . ILE A 1 202 ? -35.559 43.208 123.682 1.00 17.53 202 ILE A O 1
ATOM 1605 N N . THR A 1 203 ? -35.088 44.599 121.963 1.00 12.25 203 THR A N 1
ATOM 1606 C CA . THR A 1 203 ? -33.644 44.411 122.078 1.00 12.08 203 THR A CA 1
ATOM 1607 C C . THR A 1 203 ? -32.997 45.634 122.686 1.00 13.20 203 THR A C 1
ATOM 1608 O O . THR A 1 203 ? -33.610 46.698 122.797 1.00 11.66 203 THR A O 1
ATOM 1612 N N . TYR A 1 204 ? -31.728 45.491 123.054 1.00 11.32 204 TYR A N 1
ATOM 1613 C CA . TYR A 1 204 ? -30.974 46.629 123.533 1.00 11.99 204 TYR A CA 1
ATOM 1614 C C . TYR A 1 204 ? -30.944 47.727 122.476 1.00 12.00 204 TYR A C 1
ATOM 1615 O O . TYR A 1 204 ? -31.000 48.927 122.798 1.00 13.58 204 TYR A O 1
ATOM 1624 N N . SER A 1 205 ? -30.872 47.315 121.214 1.00 11.23 205 SER A N 1
ATOM 1625 C CA . SER A 1 205 ? -30.820 48.274 120.116 1.00 11.53 205 SER A CA 1
ATOM 1626 C C . SER A 1 205 ? -32.121 49.076 120.029 1.00 13.22 205 SER A C 1
ATOM 1627 O O . SER A 1 205 ? -32.100 50.279 119.755 1.00 11.30 205 SER A O 1
ATOM 1630 N N . ASP A 1 206 ? -33.252 48.411 120.240 1.00 11.63 206 ASP A N 1
ATOM 1631 C CA . ASP A 1 206 ? -34.534 49.130 120.306 1.00 12.78 206 ASP A CA 1
ATOM 1632 C C . ASP A 1 206 ? -34.518 50.125 121.470 1.00 13.46 206 ASP A C 1
ATOM 1633 O O . ASP A 1 206 ? -34.953 51.282 121.335 1.00 11.25 206 ASP A O 1
ATOM 1638 N N . ILE A 1 207 ? -34.039 49.672 122.628 1.00 10.39 207 ILE A N 1
ATOM 1639 C CA . ILE A 1 207 ? -33.902 50.565 123.782 1.00 12.13 207 ILE A CA 1
ATOM 1640 C C . ILE A 1 207 ? -33.025 51.792 123.493 1.00 12.52 207 ILE A C 1
ATOM 1641 O O . ILE A 1 207 ? -33.299 52.911 123.979 1.00 12.08 207 ILE A O 1
ATOM 1646 N N . GLN A 1 208 ? -31.964 51.600 122.715 1.00 12.57 208 GLN A N 1
ATOM 1647 C CA . GLN A 1 208 ? -31.122 52.738 122.328 1.00 11.56 208 GLN A CA 1
ATOM 1648 C C . GLN A 1 208 ? -31.935 53.823 121.618 1.00 12.29 208 GLN A C 1
ATOM 1649 O O . GLN A 1 208 ? -31.789 55.033 121.908 1.00 11.88 208 GLN A O 1
ATOM 1655 N N . ILE A 1 209 ? -32.815 53.403 120.712 1.00 11.48 209 ILE A N 1
ATOM 1656 C CA . ILE A 1 209 ? -33.625 54.377 119.972 1.00 12.23 209 ILE A CA 1
ATOM 1657 C C . ILE A 1 209 ? -34.649 55.026 120.905 1.00 10.99 209 ILE A C 1
ATOM 1658 O O . ILE A 1 209 ? -34.811 56.263 120.902 1.00 11.96 209 ILE A O 1
ATOM 1663 N N . ALA A 1 210 ? -35.299 54.208 121.727 1.00 11.97 210 ALA A N 1
ATOM 1664 C CA . ALA A 1 210 ? -36.258 54.717 122.711 1.00 12.98 210 ALA A CA 1
ATOM 1665 C C . ALA A 1 210 ? -35.620 55.736 123.662 1.00 11.60 210 ALA A C 1
ATOM 1666 O O . ALA A 1 210 ? -36.265 56.698 124.095 1.00 13.22 210 ALA A O 1
ATOM 1668 N N . SER A 1 211 ? -34.352 55.532 123.993 1.00 12.82 211 SER A N 1
ATOM 1669 C CA . SER A 1 211 ? -33.711 56.395 124.979 1.00 12.07 211 SER A CA 1
ATOM 1670 C C . SER A 1 211 ? -33.537 57.815 124.440 1.00 13.43 211 SER A C 1
ATOM 1671 O O . SER A 1 211 ? -33.496 58.782 125.212 1.00 12.81 211 SER A O 1
ATOM 1674 N N . PHE A 1 212 ? -33.435 57.954 123.124 1.00 11.51 212 PHE A N 1
ATOM 1675 C CA . PHE A 1 212 ? -33.395 59.302 122.537 1.00 11.32 212 PHE A CA 1
ATOM 1676 C C . PHE A 1 212 ? -34.759 59.975 122.662 1.00 14.12 212 PHE A C 1
ATOM 1677 O O . PHE A 1 212 ? -34.847 61.187 122.923 1.00 12.73 212 PHE A O 1
ATOM 1685 N N . PHE A 1 213 ? -35.826 59.204 122.463 1.00 12.76 213 PHE A N 1
ATOM 1686 C CA . PHE A 1 213 ? -37.185 59.774 122.573 1.00 13.11 213 PHE A CA 1
ATOM 1687 C C . PHE A 1 213 ? -37.533 60.179 124.009 1.00 14.70 213 PHE A C 1
ATOM 1688 O O . PHE A 1 213 ? -38.039 61.287 124.241 1.00 14.78 213 PHE A O 1
ATOM 1696 N N . VAL A 1 214 ? -37.275 59.297 124.972 1.00 12.73 214 VAL A N 1
ATOM 1697 C CA . VAL A 1 214 ? -37.606 59.614 126.362 1.00 13.48 214 VAL A CA 1
ATOM 1698 C C . VAL A 1 214 ? -36.802 60.840 126.840 1.00 14.29 214 VAL A C 1
ATOM 1699 O O . VAL A 1 214 ? -37.322 61.678 127.575 1.00 13.39 214 VAL A O 1
ATOM 1703 N N . TRP A 1 215 ? -35.554 60.959 126.395 1.00 12.91 215 TRP A N 1
ATOM 1704 C CA . TRP A 1 215 ? -34.724 62.129 126.682 1.00 12.07 215 TRP A CA 1
ATOM 1705 C C . TRP A 1 215 ? -35.409 63.398 126.189 1.00 13.66 215 TRP A C 1
ATOM 1706 O O . TRP A 1 215 ? -35.596 64.361 126.942 1.00 13.13 215 TRP A O 1
ATOM 1717 N N . ALA A 1 216 ? -35.771 63.408 124.909 1.00 12.39 216 ALA A N 1
ATOM 1718 C CA . ALA A 1 216 ? -36.417 64.592 124.332 1.00 12.91 216 ALA A CA 1
ATOM 1719 C C . ALA A 1 216 ? -37.753 64.897 125.019 1.00 17.15 216 ALA A C 1
ATOM 1720 O O . ALA A 1 216 ? -38.053 66.061 125.306 1.00 17.37 216 ALA A O 1
ATOM 1722 N N . LYS A 1 217 ? -38.550 63.860 125.284 1.00 13.93 217 LYS A N 1
ATOM 1723 C CA . LYS A 1 217 ? -39.841 64.054 125.951 1.00 15.88 217 LYS A CA 1
ATOM 1724 C C . LYS A 1 217 ? -39.681 64.699 127.321 1.00 17.06 217 LYS A C 1
ATOM 1725 O O . LYS A 1 217 ? -40.402 65.640 127.654 1.00 19.29 217 LYS A O 1
ATOM 1731 N N . ILE A 1 218 ? -38.746 64.193 128.119 1.00 14.92 218 ILE A N 1
ATOM 1732 C CA . ILE A 1 218 ? -38.566 64.707 129.471 1.00 15.53 218 ILE A CA 1
ATOM 1733 C C . ILE A 1 218 ? -37.993 66.119 129.435 1.00 16.40 218 ILE A C 1
ATOM 1734 O O . ILE A 1 218 ? -38.458 67.010 130.166 1.00 17.29 218 ILE A O 1
ATOM 1739 N N . ILE A 1 219 ? -37.003 66.336 128.578 1.00 13.86 219 ILE A N 1
ATOM 1740 C CA . ILE A 1 219 ? -36.326 67.627 128.530 1.00 15.01 219 ILE A CA 1
ATOM 1741 C C . ILE A 1 219 ? -37.215 68.729 127.951 1.00 17.19 219 ILE A C 1
ATOM 1742 O O . ILE A 1 219 ? -37.268 69.841 128.491 1.00 17.84 219 ILE A O 1
ATOM 1747 N N . TRP A 1 220 ? -37.925 68.430 126.867 1.00 16.72 220 TRP A N 1
ATOM 1748 C CA . TRP A 1 220 ? -38.820 69.429 126.277 1.00 17.87 220 TRP A CA 1
ATOM 1749 C C . TRP A 1 220 ? -40.166 69.531 127.003 1.00 20.82 220 TRP A C 1
ATOM 1750 O O . TRP A 1 220 ? -40.764 70.614 127.065 1.00 21.76 220 TRP A O 1
ATOM 1761 N N . GLY A 1 221 ? -40.643 68.406 127.532 1.00 18.99 221 GLY A N 1
ATOM 1762 C CA . GLY A 1 221 ? -41.968 68.325 128.129 1.00 21.99 221 GLY A CA 1
ATOM 1763 C C . GLY A 1 221 ? -42.926 67.652 127.163 1.00 20.56 221 GLY A C 1
ATOM 1764 O O . GLY A 1 221 ? -42.938 67.966 125.972 1.00 20.94 221 GLY A O 1
ATOM 1765 N N . GLU A 1 222 ? -43.729 66.726 127.677 1.00 20.76 222 GLU A N 1
ATOM 1766 C CA . GLU A 1 222 ? -44.617 65.923 126.843 1.00 23.65 222 GLU A CA 1
ATOM 1767 C C . GLU A 1 222 ? -45.710 66.785 126.207 1.00 24.47 222 GLU A C 1
ATOM 1768 O O . GLU A 1 222 ? -46.245 66.456 125.147 1.00 27.23 222 GLU A O 1
ATOM 1774 N N . GLY A 1 223 ? -46.019 67.913 126.837 1.00 24.64 223 GLY A N 1
ATOM 1775 C CA . GLY A 1 223 ? -47.035 68.801 126.298 1.00 24.94 223 GLY A CA 1
ATOM 1776 C C . GLY A 1 223 ? -46.504 69.901 125.397 1.00 27.15 223 GLY A C 1
ATOM 1777 O O . GLY A 1 223 ? -47.258 70.783 124.985 1.00 29.33 223 GLY A O 1
ATOM 1778 N N . SER A 1 224 ? -45.214 69.848 125.073 1.00 23.19 224 SER A N 1
ATOM 1779 C CA . SER A 1 224 ? -44.568 70.933 124.340 1.00 20.48 224 SER A CA 1
ATOM 1780 C C . SER A 1 224 ? -44.762 70.830 122.828 1.00 24.07 224 SER A C 1
ATOM 1781 O O . SER A 1 224 ? -45.054 69.752 122.288 1.00 21.90 224 SER A O 1
ATOM 1784 N N . GLU A 1 225 ? -44.572 71.949 122.137 1.00 21.22 225 GLU A N 1
ATOM 1785 C CA . GLU A 1 225 ? -44.630 71.951 120.676 1.00 23.92 225 GLU A CA 1
ATOM 1786 C C . GLU A 1 225 ? -43.478 71.179 120.026 1.00 21.82 225 GLU A C 1
ATOM 1787 O O . GLU A 1 225 ? -43.671 70.519 119.004 1.00 21.00 225 GLU A O 1
ATOM 1793 N N . LYS A 1 226 ? -42.276 71.280 120.590 1.00 20.47 226 LYS A N 1
ATOM 1794 C CA . LYS A 1 226 ? -41.144 70.542 120.023 1.00 20.54 226 LYS A CA 1
ATOM 1795 C C . LYS A 1 226 ? -41.352 69.020 120.116 1.00 18.90 226 LYS A C 1
ATOM 1796 O O . LYS A 1 226 ? -41.078 68.294 119.161 1.00 18.47 226 LYS A O 1
ATOM 1802 N N . TRP A 1 227 ? -41.863 68.543 121.242 1.00 17.80 227 TRP A N 1
ATOM 1803 C CA . TRP A 1 227 ? -42.130 67.110 121.380 1.00 17.40 227 TRP A CA 1
ATOM 1804 C C . TRP A 1 227 ? -43.179 66.676 120.366 1.00 19.83 227 TRP A C 1
ATOM 1805 O O . TRP A 1 227 ? -43.043 65.640 119.701 1.00 17.07 227 TRP A O 1
ATOM 1816 N N . LYS A 1 228 ? -44.237 67.472 120.256 1.00 19.09 228 LYS A N 1
ATOM 1817 C CA . LYS A 1 228 ? -45.291 67.199 119.282 1.00 23.26 228 LYS A CA 1
ATOM 1818 C C . LYS A 1 228 ? -44.724 67.077 117.872 1.00 20.72 228 LYS A C 1
ATOM 1819 O O . LYS A 1 228 ? -45.060 66.145 117.134 1.00 19.69 228 LYS A O 1
ATOM 1825 N N . ARG A 1 229 ? -43.862 68.020 117.501 1.00 18.26 229 ARG A N 1
ATOM 1826 C CA . ARG A 1 229 ? -43.253 68.015 116.181 1.00 17.71 229 ARG A CA 1
ATOM 1827 C C . ARG A 1 229 ? -42.447 66.747 115.942 1.00 19.36 229 ARG A C 1
ATOM 1828 O O . ARG A 1 229 ? -42.580 66.101 114.896 1.00 18.56 229 ARG A O 1
ATOM 1836 N N . LEU A 1 230 ? -41.602 66.400 116.911 1.00 17.72 230 LEU A N 1
ATOM 1837 C CA . LEU A 1 230 ? -40.774 65.202 116.791 1.00 17.61 230 LEU A CA 1
ATOM 1838 C C . LEU A 1 230 ? -41.615 63.942 116.615 1.00 17.95 230 LEU A C 1
ATOM 1839 O O . LEU A 1 230 ? -41.360 63.137 115.729 1.00 15.64 230 LEU A O 1
ATOM 1844 N N . ILE A 1 231 ? -42.624 63.787 117.461 1.00 17.65 231 ILE A N 1
ATOM 1845 C CA . ILE A 1 231 ? -43.385 62.550 117.520 1.00 19.21 231 ILE A CA 1
ATOM 1846 C C . ILE A 1 231 ? -44.449 62.494 116.423 1.00 20.55 231 ILE A C 1
ATOM 1847 O O . ILE A 1 231 ? -45.089 61.459 116.209 1.00 20.80 231 ILE A O 1
ATOM 1852 N N . SER A 1 232 ? -44.626 63.602 115.713 1.00 18.14 232 SER A N 1
ATOM 1853 C CA . SER A 1 232 ? -45.550 63.623 114.581 1.00 20.13 232 SER A CA 1
ATOM 1854 C C . SER A 1 232 ? -44.887 63.246 113.257 1.00 19.58 232 SER A C 1
ATOM 1855 O O . SER A 1 232 ? -45.568 63.058 112.248 1.00 16.63 232 SER A O 1
ATOM 1858 N N . LEU A 1 233 ? -43.561 63.123 113.257 1.00 16.42 233 LEU A N 1
ATOM 1859 C CA . LEU A 1 233 ? -42.838 62.824 112.027 1.00 15.91 233 LEU A CA 1
ATOM 1860 C C . LEU A 1 233 ? -43.244 61.475 111.409 1.00 16.69 233 LEU A C 1
ATOM 1861 O O . LEU A 1 233 ? -43.641 60.549 112.121 1.00 16.37 233 LEU A O 1
ATOM 1866 N N . HIS A 1 234 ? -43.155 61.399 110.083 1.00 16.81 234 HIS A N 1
ATOM 1867 C CA . HIS A 1 234 ? -43.481 60.176 109.340 1.00 16.44 234 HIS A CA 1
ATOM 1868 C C . HIS A 1 234 ? -44.869 59.673 109.687 1.00 17.77 234 HIS A C 1
ATOM 1869 O O . HIS A 1 234 ? -45.077 58.483 109.950 1.00 18.25 234 HIS A O 1
ATOM 1876 N N . ASP A 1 235 ? -45.812 60.613 109.705 1.00 17.77 235 ASP A N 1
ATOM 1877 C CA . ASP A 1 235 ? -47.220 60.314 109.922 1.00 16.66 235 ASP A CA 1
ATOM 1878 C C . ASP A 1 235 ? -47.500 59.591 111.232 1.00 18.31 235 ASP A C 1
ATOM 1879 O O . ASP A 1 235 ? -48.467 58.838 111.337 1.00 19.41 235 ASP A O 1
ATOM 1884 N N . GLY A 1 236 ? -46.652 59.820 112.232 1.00 17.84 236 GLY A N 1
ATOM 1885 C CA . GLY A 1 236 ? -46.901 59.298 113.563 1.00 17.98 236 GLY A CA 1
ATOM 1886 C C . GLY A 1 236 ? -46.242 57.969 113.865 1.00 18.12 236 GLY A C 1
ATOM 1887 O O . GLY A 1 236 ? -46.483 57.394 114.919 1.00 19.71 236 GLY A O 1
ATOM 1888 N N . LYS A 1 237 ? -45.420 57.468 112.947 1.00 17.25 237 LYS A N 1
ATOM 1889 C CA . LYS A 1 237 ? -44.782 56.171 113.163 1.00 17.34 237 LYS A CA 1
ATOM 1890 C C . LYS A 1 237 ? -44.054 56.107 114.501 1.00 17.29 237 LYS A C 1
ATOM 1891 O O . LYS A 1 237 ? -44.153 55.119 115.234 1.00 15.92 237 LYS A O 1
ATOM 1897 N N . TRP A 1 238 ? -43.343 57.176 114.836 1.00 15.76 238 TRP A N 1
ATOM 1898 C CA . TRP A 1 238 ? -42.514 57.150 116.046 1.00 16.98 238 TRP A CA 1
ATOM 1899 C C . TRP A 1 238 ? -43.341 57.241 117.316 1.00 19.64 238 TRP A C 1
ATOM 1900 O O . TRP A 1 238 ? -42.934 56.741 118.366 1.00 16.71 238 TRP A O 1
ATOM 1911 N N . ALA A 1 239 ? -44.519 57.849 117.221 1.00 20.36 239 ALA A N 1
ATOM 1912 C CA . ALA A 1 239 ? -45.455 57.773 118.339 1.00 20.43 239 ALA A CA 1
ATOM 1913 C C . ALA A 1 239 ? -45.771 56.309 118.677 1.00 20.68 239 ALA A C 1
ATOM 1914 O O . ALA A 1 239 ? -45.753 55.928 119.838 1.00 19.34 239 ALA A O 1
ATOM 1916 N N . GLN A 1 240 ? -46.029 55.487 117.665 1.00 20.03 240 GLN A N 1
ATOM 1917 C CA . GLN A 1 240 ? -46.299 54.070 117.895 1.00 20.98 240 GLN A CA 1
ATOM 1918 C C . GLN A 1 240 ? -45.080 53.311 118.367 1.00 19.72 240 GLN A C 1
ATOM 1919 O O . GLN A 1 240 ? -45.185 52.464 119.251 1.00 19.79 240 GLN A O 1
ATOM 1925 N N . PHE A 1 241 ? -43.926 53.598 117.770 1.00 18.16 241 PHE A N 1
ATOM 1926 C CA . PHE A 1 241 ? -42.698 52.934 118.188 1.00 17.13 241 PHE A CA 1
ATOM 1927 C C . PHE A 1 241 ? -42.458 53.204 119.670 1.00 15.11 241 PHE A C 1
ATOM 1928 O O . PHE A 1 241 ? -42.245 52.287 120.477 1.00 15.86 241 PHE A O 1
ATOM 1936 N N . TYR A 1 242 ? -42.505 54.479 120.016 1.00 15.75 242 TYR A N 1
ATOM 1937 C CA . TYR A 1 242 ? -42.134 54.909 121.349 1.00 16.33 242 TYR A CA 1
ATOM 1938 C C . TYR A 1 242 ? -43.169 54.481 122.405 1.00 17.89 242 TYR A C 1
ATOM 1939 O O . TYR A 1 242 ? -42.803 54.226 123.550 1.00 18.06 242 TYR A O 1
ATOM 1948 N N . ALA A 1 243 ? -44.445 54.370 122.021 1.00 19.10 243 ALA A N 1
ATOM 1949 C CA . ALA A 1 243 ? -45.499 53.913 122.952 1.00 19.78 243 ALA A CA 1
ATOM 1950 C C . ALA A 1 243 ? -45.258 52.511 123.530 1.00 20.95 243 ALA A C 1
ATOM 1951 O O . ALA A 1 243 ? -45.785 52.160 124.597 1.00 20.32 243 ALA A O 1
ATOM 1953 N N . GLN A 1 244 ? -44.475 51.705 122.819 1.00 17.14 244 GLN A N 1
ATOM 1954 C CA . GLN A 1 244 ? -44.135 50.361 123.282 1.00 17.69 244 GLN A CA 1
ATOM 1955 C C . GLN A 1 244 ? -43.302 50.392 124.561 1.00 17.07 244 GLN A C 1
ATOM 1956 O O . GLN A 1 244 ? -43.182 49.382 125.262 1.00 17.49 244 GLN A O 1
ATOM 1962 N N . PHE A 1 245 ? -42.739 51.556 124.880 1.00 16.34 245 PHE A N 1
ATOM 1963 C CA . PHE A 1 245 ? -41.794 51.649 125.990 1.00 16.24 245 PHE A CA 1
ATOM 1964 C C . PHE A 1 245 ? -42.366 52.313 127.229 1.00 17.99 245 PHE A C 1
ATOM 1965 O O . PHE A 1 245 ? -41.729 52.310 128.289 1.00 16.53 245 PHE A O 1
ATOM 1973 N N . THR A 1 246 ? -43.573 52.862 127.098 1.00 19.61 246 THR A N 1
ATOM 1974 C CA . THR A 1 246 ? -44.188 53.636 128.179 1.00 21.04 246 THR A CA 1
ATOM 1975 C C . THR A 1 246 ? -44.310 52.812 129.448 1.00 18.67 246 THR A C 1
ATOM 1976 O O . THR A 1 246 ? -44.088 53.315 130.550 1.00 20.44 246 THR A O 1
ATOM 1980 N N . LYS A 1 247 ? -44.648 51.535 129.291 1.00 20.54 247 LYS A N 1
ATOM 1981 C CA . LYS A 1 247 ? -44.843 50.667 130.442 1.00 21.98 247 LYS A CA 1
ATOM 1982 C C . LYS A 1 247 ? -43.525 50.321 131.130 1.00 23.68 247 LYS A C 1
ATOM 1983 O O . LYS A 1 247 ? -43.511 49.662 132.169 1.00 22.63 247 LYS A O 1
ATOM 1989 N N . PHE A 1 248 ? -42.413 50.773 130.560 1.00 19.63 248 PHE A N 1
ATOM 1990 C CA . PHE A 1 248 ? -41.112 50.510 131.166 1.00 17.17 248 PHE A CA 1
ATOM 1991 C C . PHE A 1 248 ? -40.443 51.794 131.635 1.00 18.44 248 PHE A C 1
ATOM 1992 O O . PHE A 1 248 ? -39.216 51.867 131.748 1.00 17.01 248 PHE A O 1
ATOM 2000 N N . GLU A 1 249 ? -41.251 52.812 131.905 1.00 16.56 249 GLU A N 1
ATOM 2001 C CA . GLU A 1 249 ? -40.702 54.090 132.343 1.00 17.87 249 GLU A CA 1
ATOM 2002 C C . GLU A 1 249 ? -40.938 54.396 133.823 1.00 22.82 249 GLU A C 1
ATOM 2003 O O . GLU A 1 249 ? -40.994 55.562 134.220 1.00 20.09 249 GLU A O 1
ATOM 2009 N N . GLN A 1 250 ? -41.055 53.350 134.638 1.00 21.33 250 GLN A N 1
ATOM 2010 C CA . GLN A 1 250 ? -41.138 53.523 136.088 1.00 25.82 250 GLN A CA 1
ATOM 2011 C C . GLN A 1 250 ? -39.915 54.237 136.638 1.00 27.54 250 GLN A C 1
ATOM 2012 O O . GLN A 1 250 ? -38.779 53.999 136.203 1.00 26.09 250 GLN A O 1
ATOM 2018 N N . VAL A 1 251 ? -40.149 55.131 137.594 1.00 29.30 251 VAL A N 1
ATOM 2019 C CA . VAL A 1 251 ? -39.055 55.772 138.300 1.00 28.41 251 VAL A CA 1
ATOM 2020 C C . VAL A 1 251 ? -39.246 55.550 139.798 1.00 35.71 251 VAL A C 1
ATOM 2021 O O . VAL A 1 251 ? -40.320 55.824 140.333 1.00 40.84 251 VAL A O 1
ATOM 2025 N N . ASP A 1 252 ? -38.212 55.027 140.457 1.00 40.47 252 ASP A N 1
ATOM 2026 C CA . ASP A 1 252 ? -38.250 54.794 141.900 1.00 40.31 252 ASP A CA 1
ATOM 2027 C C . ASP A 1 252 ? -38.316 56.107 142.677 1.00 43.74 252 ASP A C 1
ATOM 2028 O O . ASP A 1 252 ? -39.382 56.717 142.795 1.00 46.64 252 ASP A O 1
ATOM 2033 N N . ALA B 1 2 ? -35.354 22.010 88.707 1.00 30.99 2 ALA B N 1
ATOM 2034 C CA . ALA B 1 2 ? -35.423 23.436 88.381 1.00 29.84 2 ALA B CA 1
ATOM 2035 C C . ALA B 1 2 ? -34.510 23.784 87.204 1.00 28.96 2 ALA B C 1
ATOM 2036 O O . ALA B 1 2 ? -33.414 23.231 87.073 1.00 32.06 2 ALA B O 1
ATOM 2038 N N . GLN B 1 3 ? -34.964 24.696 86.348 1.00 25.90 3 GLN B N 1
ATOM 2039 C CA . GLN B 1 3 ? -34.143 25.197 85.245 1.00 27.71 3 GLN B CA 1
ATOM 2040 C C . GLN B 1 3 ? -33.108 26.188 85.774 1.00 28.55 3 GLN B C 1
ATOM 2041 O O . GLN B 1 3 ? -33.323 26.796 86.827 1.00 28.69 3 GLN B O 1
ATOM 2047 N N . PRO B 1 4 ? -31.987 26.363 85.043 1.00 27.45 4 PRO B N 1
ATOM 2048 C CA . PRO B 1 4 ? -30.958 27.312 85.487 1.00 27.19 4 PRO B CA 1
ATOM 2049 C C . PRO B 1 4 ? -31.451 28.756 85.504 1.00 26.79 4 PRO B C 1
ATOM 2050 O O . PRO B 1 4 ? -32.143 29.222 84.585 1.00 25.77 4 PRO B O 1
ATOM 2054 N N . ILE B 1 5 ? -31.073 29.465 86.560 1.00 24.95 5 ILE B N 1
ATOM 2055 C CA . ILE B 1 5 ? -31.318 30.891 86.650 1.00 22.19 5 ILE B CA 1
ATOM 2056 C C . ILE B 1 5 ? -30.371 31.628 85.705 1.00 21.72 5 ILE B C 1
ATOM 2057 O O . ILE B 1 5 ? -29.203 31.261 85.563 1.00 26.17 5 ILE B O 1
ATOM 2062 N N . VAL B 1 6 ? -30.878 32.637 85.017 1.00 21.17 6 VAL B N 1
ATOM 2063 C CA . VAL B 1 6 ? -30.027 33.424 84.141 1.00 23.56 6 VAL B CA 1
ATOM 2064 C C . VAL B 1 6 ? -29.492 34.603 84.942 1.00 24.23 6 VAL B C 1
ATOM 2065 O O . VAL B 1 6 ? -30.260 35.433 85.414 1.00 20.87 6 VAL B O 1
ATOM 2069 N N . PHE B 1 7 ? -28.171 34.657 85.083 1.00 23.57 7 PHE B N 1
ATOM 2070 C CA . PHE B 1 7 ? -27.512 35.645 85.939 1.00 22.58 7 PHE B CA 1
ATOM 2071 C C . PHE B 1 7 ? -26.737 36.646 85.075 1.00 24.61 7 PHE B C 1
ATOM 2072 O O . PHE B 1 7 ? -25.825 36.260 84.337 1.00 24.99 7 PHE B O 1
ATOM 2080 N N . TYR B 1 8 ? -27.108 37.925 85.166 1.00 20.20 8 TYR B N 1
ATOM 2081 C CA . TYR B 1 8 ? -26.498 38.979 84.348 1.00 23.38 8 TYR B CA 1
ATOM 2082 C C . TYR B 1 8 ? -25.341 39.667 85.066 1.00 23.61 8 TYR B C 1
ATOM 2083 O O . TYR B 1 8 ? -25.527 40.251 86.142 1.00 21.67 8 TYR B O 1
ATOM 2092 N N . ASP B 1 9 ? -24.162 39.596 84.455 1.00 23.16 9 ASP B N 1
ATOM 2093 C CA . ASP B 1 9 ? -22.906 40.026 85.081 1.00 22.60 9 ASP B CA 1
ATOM 2094 C C . ASP B 1 9 ? -22.104 40.852 84.068 1.00 25.37 9 ASP B C 1
ATOM 2095 O O . ASP B 1 9 ? -22.406 40.839 82.863 1.00 23.57 9 ASP B O 1
ATOM 2100 N N . ILE B 1 10 ? -21.088 41.567 84.551 1.00 22.08 10 ILE B N 1
ATOM 2101 C CA . ILE B 1 10 ? -20.273 42.434 83.699 1.00 21.53 10 ILE B CA 1
ATOM 2102 C C . ILE B 1 10 ? -18.955 41.729 83.401 1.00 25.47 10 ILE B C 1
ATOM 2103 O O . ILE B 1 10 ? -18.259 41.291 84.324 1.00 23.84 10 ILE B O 1
ATOM 2108 N N . PRO B 1 11 ? -18.604 41.604 82.106 1.00 24.10 11 PRO B N 1
ATOM 2109 C CA . PRO B 1 11 ? -17.409 40.846 81.725 1.00 27.17 11 PRO B CA 1
ATOM 2110 C C . PRO B 1 11 ? -16.123 41.639 81.913 1.00 24.23 11 PRO B C 1
ATOM 2111 O O . PRO B 1 11 ? -16.151 42.819 82.276 1.00 24.49 11 PRO B O 1
ATOM 2115 N N . SER B 1 12 ? -14.999 40.982 81.664 1.00 26.06 12 SER B N 1
ATOM 2116 C CA . SER B 1 12 ? -13.702 41.634 81.778 1.00 26.76 12 SER B CA 1
ATOM 2117 C C . SER B 1 12 ? -12.751 41.146 80.689 1.00 31.27 12 SER B C 1
ATOM 2118 O O . SER B 1 12 ? -13.072 40.218 79.938 1.00 27.16 12 SER B O 1
ATOM 2121 N N . ASN B 1 13 ? -11.572 41.759 80.628 1.00 28.78 13 ASN B N 1
ATOM 2122 C CA . ASN B 1 13 ? -10.583 41.413 79.614 1.00 27.71 13 ASN B CA 1
ATOM 2123 C C . ASN B 1 13 ? -9.535 40.414 80.109 1.00 31.37 13 ASN B C 1
ATOM 2124 O O . ASN B 1 13 ? -9.706 39.760 81.147 1.00 28.57 13 ASN B O 1
ATOM 2129 N N . GLU B 1 14 ? -8.442 40.307 79.362 1.00 31.70 14 GLU B N 1
ATOM 2130 C CA . GLU B 1 14 ? -7.446 39.283 79.634 1.00 31.21 14 GLU B CA 1
ATOM 2131 C C . GLU B 1 14 ? -6.579 39.634 80.835 1.00 27.52 14 GLU B C 1
ATOM 2132 O O . GLU B 1 14 ? -5.909 38.764 81.388 1.00 28.55 14 GLU B O 1
ATOM 2138 N N . ARG B 1 15 ? -6.584 40.905 81.234 1.00 27.33 15 ARG B N 1
ATOM 2139 C CA . ARG B 1 15 ? -5.848 41.314 82.431 1.00 28.93 15 ARG B CA 1
ATOM 2140 C C . ARG B 1 15 ? -6.206 40.432 83.628 1.00 27.37 15 ARG B C 1
ATOM 2141 O O . ARG B 1 15 ? -5.337 40.051 84.421 1.00 28.45 15 ARG B O 1
ATOM 2149 N N . ILE B 1 16 ? -7.484 40.088 83.748 1.00 24.79 16 ILE B N 1
ATOM 2150 C CA . ILE B 1 16 ? -7.904 39.198 84.828 1.00 25.43 16 ILE B CA 1
ATOM 2151 C C . ILE B 1 16 ? -8.538 37.931 84.276 1.00 28.11 16 ILE B C 1
ATOM 2152 O O . ILE B 1 16 ? -9.456 37.369 84.876 1.00 26.67 16 ILE B O 1
ATOM 2157 N N . LYS B 1 17 ? -8.035 37.494 83.122 1.00 28.86 17 LYS B N 1
ATOM 2158 C CA . LYS B 1 17 ? -8.472 36.250 82.486 1.00 30.86 17 LYS B CA 1
ATOM 2159 C C . LYS B 1 17 ? -9.991 36.131 82.373 1.00 28.40 17 LYS B C 1
ATOM 2160 O O . LYS B 1 17 ? -10.548 35.062 82.587 1.00 29.70 17 LYS B O 1
ATOM 2166 N N . HIS B 1 18 ? -10.646 37.244 82.052 1.00 28.94 18 HIS B N 1
ATOM 2167 C CA . HIS B 1 18 ? -12.090 37.275 81.813 1.00 26.03 18 HIS B CA 1
ATOM 2168 C C . HIS B 1 18 ? -12.951 36.894 83.024 1.00 26.92 18 HIS B C 1
ATOM 2169 O O . HIS B 1 18 ? -14.140 36.608 82.883 1.00 25.55 18 HIS B O 1
ATOM 2176 N N . SER B 1 19 ? -12.356 36.919 84.213 1.00 26.73 19 SER B N 1
ATOM 2177 C CA . SER B 1 19 ? -13.077 36.579 85.438 1.00 26.58 19 SER B CA 1
ATOM 2178 C C . SER B 1 19 ? -14.171 37.599 85.784 1.00 20.21 19 SER B C 1
ATOM 2179 O O . SER B 1 19 ? -14.000 38.797 85.552 1.00 21.46 19 SER B O 1
ATOM 2182 N N . PRO B 1 20 ? -15.299 37.131 86.351 1.00 23.39 20 PRO B N 1
ATOM 2183 C CA . PRO B 1 20 ? -16.240 38.093 86.938 1.00 23.16 20 PRO B CA 1
ATOM 2184 C C . PRO B 1 20 ? -15.529 38.802 88.081 1.00 20.07 20 PRO B C 1
ATOM 2185 O O . PRO B 1 20 ? -14.621 38.204 88.677 1.00 19.47 20 PRO B O 1
ATOM 2189 N N . TRP B 1 21 ? -15.920 40.036 88.382 1.00 19.53 21 TRP B N 1
ATOM 2190 C CA . TRP B 1 21 ? -15.119 40.879 89.274 1.00 18.85 21 TRP B CA 1
ATOM 2191 C C . TRP B 1 21 ? -15.953 41.818 90.157 1.00 18.71 21 TRP B C 1
ATOM 2192 O O . TRP B 1 21 ? -15.496 42.252 91.234 1.00 17.71 21 TRP B O 1
ATOM 2203 N N . SER B 1 22 ? -17.154 42.167 89.703 1.00 17.72 22 SER B N 1
ATOM 2204 C CA . SER B 1 22 ? -17.923 43.218 90.379 1.00 16.21 22 SER B CA 1
ATOM 2205 C C . SER B 1 22 ? -18.287 42.838 91.801 1.00 16.24 22 SER B C 1
ATOM 2206 O O . SER B 1 22 ? -18.731 41.722 92.050 1.00 14.88 22 SER B O 1
ATOM 2209 N N . PRO B 1 23 ? -18.084 43.772 92.750 1.00 14.61 23 PRO B N 1
ATOM 2210 C CA . PRO B 1 23 ? -18.459 43.493 94.135 1.00 17.02 23 PRO B CA 1
ATOM 2211 C C . PRO B 1 23 ? -19.975 43.330 94.240 1.00 16.89 23 PRO B C 1
ATOM 2212 O O . PRO B 1 23 ? -20.468 42.545 95.049 1.00 18.93 23 PRO B O 1
ATOM 2216 N N . ASN B 1 24 ? -20.718 44.063 93.421 1.00 17.83 24 ASN B N 1
ATOM 2217 C CA . ASN B 1 24 ? -22.175 43.960 93.500 1.00 18.24 24 ASN B CA 1
ATOM 2218 C C . ASN B 1 24 ? -22.722 42.690 92.860 1.00 18.00 24 ASN B C 1
ATOM 2219 O O . ASN B 1 24 ? -23.566 42.020 93.438 1.00 17.71 24 ASN B O 1
ATOM 2224 N N . THR B 1 25 ? -22.247 42.343 91.673 1.00 15.16 25 THR B N 1
ATOM 2225 C CA . THR B 1 25 ? -22.676 41.066 91.114 1.00 16.45 25 THR B CA 1
ATOM 2226 C C . THR B 1 25 ? -22.130 39.864 91.915 1.00 18.25 25 THR B C 1
ATOM 2227 O O . THR B 1 25 ? -22.789 38.824 92.023 1.00 17.05 25 THR B O 1
ATOM 2231 N N . TRP B 1 26 ? -20.942 39.995 92.507 1.00 16.96 26 TRP B N 1
ATOM 2232 C CA . TRP B 1 26 ? -20.419 38.895 93.324 1.00 15.98 26 TRP B CA 1
ATOM 2233 C C . TRP B 1 26 ? -21.282 38.554 94.535 1.00 17.51 26 TRP B C 1
ATOM 2234 O O . TRP B 1 26 ? -21.253 37.417 95.022 1.00 17.24 26 TRP B O 1
ATOM 2245 N N . LYS B 1 27 ? -22.034 39.525 95.043 1.00 17.86 27 LYS B N 1
ATOM 2246 C CA . LYS B 1 27 ? -22.913 39.242 96.177 1.00 16.15 27 LYS B CA 1
ATOM 2247 C C . LYS B 1 27 ? -23.938 38.207 95.758 1.00 18.44 27 LYS B C 1
ATOM 2248 O O . LYS B 1 27 ? -24.279 37.321 96.532 1.00 18.96 27 LYS B O 1
ATOM 2254 N N . ILE B 1 28 ? -24.393 38.301 94.511 1.00 17.07 28 ILE B N 1
ATOM 2255 C CA . ILE B 1 28 ? -25.377 37.354 93.991 1.00 18.56 28 ILE B CA 1
ATOM 2256 C C . ILE B 1 28 ? -24.721 36.074 93.454 1.00 18.81 28 ILE B C 1
ATOM 2257 O O . ILE B 1 28 ? -25.278 34.983 93.594 1.00 18.55 28 ILE B O 1
ATOM 2262 N N . ARG B 1 29 ? -23.524 36.182 92.883 1.00 17.76 29 ARG B N 1
ATOM 2263 C CA . ARG B 1 29 ? -22.792 34.965 92.519 1.00 18.81 29 ARG B CA 1
ATOM 2264 C C . ARG B 1 29 ? -22.564 34.115 93.777 1.00 18.99 29 ARG B C 1
ATOM 2265 O O . ARG B 1 29 ? -22.857 32.918 93.787 1.00 17.01 29 ARG B O 1
ATOM 2273 N N . TYR B 1 30 ? -22.085 34.737 94.853 1.00 15.78 30 TYR B N 1
ATOM 2274 C CA . TYR B 1 30 ? -21.955 34.039 96.136 1.00 15.54 30 TYR B CA 1
ATOM 2275 C C . TYR B 1 30 ? -23.270 33.425 96.597 1.00 15.62 30 TYR B C 1
ATOM 2276 O O . TYR B 1 30 ? -23.310 32.276 97.038 1.00 17.98 30 TYR B O 1
ATOM 2285 N N . ALA B 1 31 ? -24.340 34.209 96.522 1.00 16.30 31 ALA B N 1
ATOM 2286 C CA . ALA B 1 31 ? -25.641 33.747 97.001 1.00 17.57 31 ALA B CA 1
ATOM 2287 C C . ALA B 1 31 ? -26.066 32.483 96.262 1.00 18.37 31 ALA B C 1
ATOM 2288 O O . ALA B 1 31 ? -26.491 31.508 96.891 1.00 17.75 31 ALA B O 1
ATOM 2290 N N . LEU B 1 32 ? -25.932 32.502 94.931 1.00 19.08 32 LEU B N 1
ATOM 2291 C CA . LEU B 1 32 ? -26.266 31.334 94.093 1.00 18.50 32 LEU B CA 1
ATOM 2292 C C . LEU B 1 32 ? -25.358 30.139 94.372 1.00 19.67 32 LEU B C 1
ATOM 2293 O O . LEU B 1 32 ? -25.839 29.007 94.558 1.00 21.73 32 LEU B O 1
ATOM 2298 N N . ASN B 1 33 ? -24.047 30.374 94.401 1.00 17.20 33 ASN B N 1
ATOM 2299 C CA . ASN B 1 33 ? -23.109 29.289 94.710 1.00 20.64 33 ASN B CA 1
ATOM 2300 C C . ASN B 1 33 ? -23.370 28.688 96.086 1.00 20.49 33 ASN B C 1
ATOM 2301 O O . ASN B 1 33 ? -23.365 27.463 96.256 1.00 21.02 33 ASN B O 1
ATOM 2306 N N . TYR B 1 34 ? -23.607 29.552 97.069 1.00 19.66 34 TYR B N 1
ATOM 2307 C CA . TYR B 1 34 ? -23.836 29.112 98.446 1.00 19.60 34 TYR B CA 1
ATOM 2308 C C . TYR B 1 34 ? -25.108 28.284 98.570 1.00 19.46 34 TYR B C 1
ATOM 2309 O O . TYR B 1 34 ? -25.141 27.292 99.289 1.00 18.33 34 TYR B O 1
ATOM 2318 N N . LYS B 1 35 ? -26.146 28.685 97.845 1.00 19.52 35 LYS B N 1
ATOM 2319 C CA . LYS B 1 35 ? -27.426 27.971 97.858 1.00 21.30 35 LYS B CA 1
ATOM 2320 C C . LYS B 1 35 ? -27.441 26.745 96.935 1.00 24.52 35 LYS B C 1
ATOM 2321 O O . LYS B 1 35 ? -28.399 25.963 96.944 1.00 24.61 35 LYS B O 1
ATOM 2327 N N . GLY B 1 36 ? -26.384 26.584 96.141 1.00 22.86 36 GLY B N 1
ATOM 2328 C CA . GLY B 1 36 ? -26.263 25.430 95.260 1.00 24.90 36 GLY B CA 1
ATOM 2329 C C . GLY B 1 36 ? -27.252 25.473 94.108 1.00 27.16 36 GLY B C 1
ATOM 2330 O O . GLY B 1 36 ? -27.613 24.437 93.533 1.00 26.81 36 GLY B O 1
ATOM 2331 N N . LEU B 1 37 ? -27.691 26.679 93.763 1.00 22.92 37 LEU B N 1
ATOM 2332 C CA . LEU B 1 37 ? -28.661 26.854 92.689 1.00 25.75 37 LEU B CA 1
ATOM 2333 C C . LEU B 1 37 ? -27.968 26.863 91.334 1.00 25.94 37 LEU B C 1
ATOM 2334 O O . LEU B 1 37 ? -26.916 27.479 91.156 1.00 24.57 37 LEU B O 1
ATOM 2339 N N . LYS B 1 38 ? -28.566 26.161 90.383 1.00 28.84 38 LYS B N 1
ATOM 2340 C CA . LYS B 1 38 ? -28.049 26.119 89.027 1.00 28.62 38 LYS B CA 1
ATOM 2341 C C . LYS B 1 38 ? -28.290 27.447 88.324 1.00 24.90 38 LYS B C 1
ATOM 2342 O O . LYS B 1 38 ? -29.401 27.991 88.345 1.00 25.72 38 LYS B O 1
ATOM 2348 N N . TYR B 1 39 ? -27.251 27.981 87.697 1.00 22.65 39 TYR B N 1
ATOM 2349 C CA . TYR B 1 39 ? -27.410 29.225 86.959 1.00 22.94 39 TYR B CA 1
ATOM 2350 C C . TYR B 1 39 ? -26.458 29.276 85.784 1.00 24.59 39 TYR B C 1
ATOM 2351 O O . TYR B 1 39 ? -25.485 28.517 85.721 1.00 24.88 39 TYR B O 1
ATOM 2360 N N . LYS B 1 40 ? -26.741 30.169 84.850 1.00 25.58 40 LYS B N 1
ATOM 2361 C CA . LYS B 1 40 ? -25.798 30.443 83.782 1.00 26.18 40 LYS B CA 1
ATOM 2362 C C . LYS B 1 40 ? -25.613 31.958 83.645 1.00 26.28 40 LYS B C 1
ATOM 2363 O O . LYS B 1 40 ? -26.570 32.729 83.768 1.00 25.57 40 LYS B O 1
ATOM 2369 N N . THR B 1 41 ? -24.374 32.380 83.414 1.00 25.69 41 THR B N 1
ATOM 2370 C CA . THR B 1 41 ? -24.058 33.797 83.336 1.00 27.94 41 THR B CA 1
ATOM 2371 C C . THR B 1 41 ? -24.236 34.371 81.922 1.00 29.27 41 THR B C 1
ATOM 2372 O O . THR B 1 41 ? -23.753 33.793 80.940 1.00 29.45 41 THR B O 1
ATOM 2376 N N . GLU B 1 42 ? -24.946 35.494 81.828 1.00 25.92 42 GLU B N 1
ATOM 2377 C CA . GLU B 1 42 ? -24.977 36.301 80.609 1.00 29.56 42 GLU B CA 1
ATOM 2378 C C . GLU B 1 42 ? -24.139 37.549 80.827 1.00 27.99 42 GLU B C 1
ATOM 2379 O O . GLU B 1 42 ? -24.273 38.220 81.853 1.00 27.25 42 GLU B O 1
ATOM 2385 N N . TRP B 1 43 ? -23.291 37.877 79.858 1.00 28.31 43 TRP B N 1
ATOM 2386 C CA . TRP B 1 43 ? -22.372 39.000 80.010 1.00 24.20 43 TRP B CA 1
ATOM 2387 C C . TRP B 1 43 ? -22.873 40.266 79.334 1.00 28.37 43 TRP B C 1
ATOM 2388 O O . TRP B 1 43 ? -23.186 40.267 78.136 1.00 27.48 43 TRP B O 1
ATOM 2399 N N . VAL B 1 44 ? -22.945 41.347 80.109 1.00 23.33 44 VAL B N 1
ATOM 2400 C CA . VAL B 1 44 ? -23.414 42.628 79.606 1.00 23.15 44 VAL B CA 1
ATOM 2401 C C . VAL B 1 44 ? -22.415 43.747 79.889 1.00 29.77 44 VAL B C 1
ATOM 2402 O O . VAL B 1 44 ? -22.048 43.989 81.040 1.00 26.06 44 VAL B O 1
ATOM 2406 N N . GLU B 1 45 ? -21.979 44.423 78.829 1.00 29.29 45 GLU B N 1
ATOM 2407 C CA . GLU B 1 45 ? -21.082 45.569 78.945 1.00 28.39 45 GLU B CA 1
ATOM 2408 C C . GLU B 1 45 ? -21.780 46.722 79.642 1.00 26.50 45 GLU B C 1
ATOM 2409 O O . GLU B 1 45 ? -22.977 46.928 79.433 1.00 26.03 45 GLU B O 1
ATOM 2415 N N . TYR B 1 46 ? -21.031 47.486 80.442 1.00 25.23 46 TYR B N 1
ATOM 2416 C CA . TYR B 1 46 ? -21.583 48.648 81.153 1.00 24.16 46 TYR B CA 1
ATOM 2417 C C . TYR B 1 46 ? -22.544 49.537 80.348 1.00 26.05 46 TYR B C 1
ATOM 2418 O O . TYR B 1 46 ? -23.646 49.834 80.818 1.00 24.91 46 TYR B O 1
ATOM 2427 N N . PRO B 1 47 ? -22.120 50.005 79.153 1.00 24.54 47 PRO B N 1
ATOM 2428 C CA . PRO B 1 47 ? -23.026 50.925 78.445 1.00 26.66 47 PRO B CA 1
ATOM 2429 C C . PRO B 1 47 ? -24.280 50.239 77.889 1.00 25.21 47 PRO B C 1
ATOM 2430 O O . PRO B 1 47 ? -25.229 50.933 77.506 1.00 24.75 47 PRO B O 1
ATOM 2434 N N . ASP B 1 48 ? -24.284 48.909 77.865 1.00 22.54 48 ASP B N 1
ATOM 2435 C CA . ASP B 1 48 ? -25.422 48.136 77.356 1.00 27.85 48 ASP B CA 1
ATOM 2436 C C . ASP B 1 48 ? -26.387 47.641 78.438 1.00 29.22 48 ASP B C 1
ATOM 2437 O O . ASP B 1 48 ? -27.422 47.043 78.123 1.00 24.82 48 ASP B O 1
ATOM 2442 N N . ILE B 1 49 ? -26.044 47.871 79.705 1.00 26.24 49 ILE B N 1
ATOM 2443 C CA . ILE B 1 49 ? -26.860 47.392 80.817 1.00 23.87 49 ILE B CA 1
ATOM 2444 C C . ILE B 1 49 ? -28.292 47.929 80.805 1.00 25.06 49 ILE B C 1
ATOM 2445 O O . ILE B 1 49 ? -29.238 47.161 80.956 1.00 26.24 49 ILE B O 1
ATOM 2450 N N . ALA B 1 50 ? -28.454 49.239 80.630 1.00 27.36 50 ALA B N 1
ATOM 2451 C CA . ALA B 1 50 ? -29.793 49.831 80.636 1.00 29.27 50 ALA B CA 1
ATOM 2452 C C . ALA B 1 50 ? -30.709 49.223 79.559 1.00 31.16 50 ALA B C 1
ATOM 2453 O O . ALA B 1 50 ? -31.853 48.857 79.844 1.00 30.84 50 ALA B O 1
ATOM 2455 N N . GLY B 1 51 ? -30.197 49.100 78.336 1.00 31.39 51 GLY B N 1
ATOM 2456 C CA . GLY B 1 51 ? -30.965 48.532 77.236 1.00 29.12 51 GLY B CA 1
ATOM 2457 C C . GLY B 1 51 ? -31.329 47.071 77.456 1.00 32.45 51 GLY B C 1
ATOM 2458 O O . GLY B 1 51 ? -32.459 46.642 77.191 1.00 30.79 51 GLY B O 1
ATOM 2459 N N . VAL B 1 52 ? -30.364 46.298 77.944 1.00 30.89 52 VAL B N 1
ATOM 2460 C CA . VAL B 1 52 ? -30.599 44.892 78.254 1.00 29.63 52 VAL B CA 1
ATOM 2461 C C . VAL B 1 52 ? -31.669 44.704 79.332 1.00 30.78 52 VAL B C 1
ATOM 2462 O O . VAL B 1 52 ? -32.596 43.907 79.164 1.00 29.81 52 VAL B O 1
ATOM 2466 N N . VAL B 1 53 ? -31.538 45.435 80.435 1.00 27.94 53 VAL B N 1
ATOM 2467 C CA . VAL B 1 53 ? -32.485 45.301 81.535 1.00 29.20 53 VAL B CA 1
ATOM 2468 C C . VAL B 1 53 ? -33.880 45.764 81.120 1.00 30.05 53 VAL B C 1
ATOM 2469 O O . VAL B 1 53 ? -34.874 45.120 81.458 1.00 29.10 53 VAL B O 1
ATOM 2473 N N . GLN B 1 54 ? -33.948 46.863 80.372 1.00 29.65 54 GLN B N 1
ATOM 2474 C CA . GLN B 1 54 ? -35.224 47.344 79.836 1.00 32.26 54 GLN B CA 1
ATOM 2475 C C . GLN B 1 54 ? -35.905 46.306 78.954 1.00 32.82 54 GLN B C 1
ATOM 2476 O O . GLN B 1 54 ? -37.090 46.021 79.125 1.00 34.44 54 GLN B O 1
ATOM 2482 N N . LYS B 1 55 ? -35.154 45.733 78.018 1.00 29.88 55 LYS B N 1
ATOM 2483 C CA . LYS B 1 55 ? -35.696 44.695 77.143 1.00 34.06 55 LYS B CA 1
ATOM 2484 C C . LYS B 1 55 ? -36.193 43.472 77.933 1.00 37.86 55 LYS B C 1
ATOM 2485 O O . LYS B 1 55 ? -37.167 42.827 77.542 1.00 38.19 55 LYS B O 1
ATOM 2491 N N . LEU B 1 56 ? -35.527 43.163 79.044 1.00 31.18 56 LEU B N 1
ATOM 2492 C CA . LEU B 1 56 ? -35.959 42.076 79.917 1.00 32.96 56 LEU B CA 1
ATOM 2493 C C . LEU B 1 56 ? -37.275 42.404 80.617 1.00 31.32 56 LEU B C 1
ATOM 2494 O O . LEU B 1 56 ? -37.971 41.508 81.097 1.00 30.70 56 LEU B O 1
ATOM 2499 N N . GLY B 1 57 ? -37.610 43.689 80.678 1.00 32.96 57 GLY B N 1
ATOM 2500 C CA . GLY B 1 57 ? -38.778 44.134 81.415 1.00 36.07 57 GLY B CA 1
ATOM 2501 C C . GLY B 1 57 ? -38.425 44.420 82.865 1.00 34.30 57 GLY B C 1
ATOM 2502 O O . GLY B 1 57 ? -39.306 44.586 83.714 1.00 37.58 57 GLY B O 1
ATOM 2503 N N . GLY B 1 58 ? -37.124 44.476 83.145 1.00 33.07 58 GLY B N 1
ATOM 2504 C CA . GLY B 1 58 ? -36.643 44.739 84.490 1.00 31.92 58 GLY B CA 1
ATOM 2505 C C . GLY B 1 58 ? -36.754 46.207 84.843 1.00 33.72 58 GLY B C 1
ATOM 2506 O O . GLY B 1 58 ? -37.078 47.041 83.992 1.00 36.78 58 GLY B O 1
ATOM 2507 N N . LYS B 1 59 ? -36.470 46.526 86.100 1.00 31.68 59 LYS B N 1
ATOM 2508 C CA . LYS B 1 59 ? -36.672 47.874 86.606 1.00 31.36 59 LYS B CA 1
ATOM 2509 C C . LYS B 1 59 ? -35.347 48.546 86.962 1.00 33.73 59 LYS B C 1
ATOM 2510 O O . LYS B 1 59 ? -34.347 47.858 87.203 1.00 29.26 59 LYS B O 1
ATOM 2516 N N . PRO B 1 60 ? -35.331 49.893 86.984 1.00 31.27 60 PRO B N 1
ATOM 2517 C CA . PRO B 1 60 ? -34.149 50.642 87.432 1.00 30.66 60 PRO B CA 1
ATOM 2518 C C . PRO B 1 60 ? -33.994 50.474 88.934 1.00 32.71 60 PRO B C 1
ATOM 2519 O O . PRO B 1 60 ? -35.000 50.273 89.609 1.00 29.18 60 PRO B O 1
ATOM 2523 N N . THR B 1 61 ? -32.774 50.573 89.453 1.00 29.90 61 THR B N 1
ATOM 2524 C CA . THR B 1 61 ? -32.568 50.433 90.893 1.00 29.25 61 THR B CA 1
ATOM 2525 C C . THR B 1 61 ? -32.491 51.765 91.616 1.00 34.09 61 THR B C 1
ATOM 2526 O O . THR B 1 61 ? -32.376 51.799 92.840 1.00 31.70 61 THR B O 1
ATOM 2530 N N . GLU B 1 62 ? -32.523 52.861 90.863 1.00 37.78 62 GLU B N 1
ATOM 2531 C CA . GLU B 1 62 ? -32.800 54.168 91.456 1.00 44.83 62 GLU B CA 1
ATOM 2532 C C . GLU B 1 62 ? -33.256 55.211 90.445 1.00 49.78 62 GLU B C 1
ATOM 2533 O O . GLU B 1 62 ? -32.904 55.150 89.263 1.00 43.43 62 GLU B O 1
ATOM 2539 N N . LYS B 1 63 ? -34.066 56.150 90.923 1.00 55.79 63 LYS B N 1
ATOM 2540 C CA . LYS B 1 63 ? -34.472 57.298 90.129 1.00 59.98 63 LYS B CA 1
ATOM 2541 C C . LYS B 1 63 ? -33.944 58.544 90.818 1.00 64.44 63 LYS B C 1
ATOM 2542 O O . LYS B 1 63 ? -34.315 58.841 91.954 1.00 65.28 63 LYS B O 1
ATOM 2548 N N . THR B 1 64 ? -33.068 59.262 90.127 1.00 67.26 64 THR B N 1
ATOM 2549 C CA . THR B 1 64 ? -32.417 60.444 90.680 1.00 72.73 64 THR B CA 1
ATOM 2550 C C . THR B 1 64 ? -33.324 61.678 90.624 1.00 74.40 64 THR B C 1
ATOM 2551 O O . THR B 1 64 ? -34.229 61.746 89.787 1.00 71.65 64 THR B O 1
ATOM 2555 N N . PRO B 1 65 ? -33.092 62.654 91.528 1.00 76.61 65 PRO B N 1
ATOM 2556 C CA . PRO B 1 65 ? -33.841 63.919 91.528 1.00 78.10 65 PRO B CA 1
ATOM 2557 C C . PRO B 1 65 ? -33.730 64.626 90.184 1.00 78.48 65 PRO B C 1
ATOM 2558 O O . PRO B 1 65 ? -34.614 65.401 89.812 1.00 78.12 65 PRO B O 1
ATOM 2562 N N . ASP B 1 66 ? -32.649 64.344 89.460 1.00 76.39 66 ASP B N 1
ATOM 2563 C CA . ASP B 1 66 ? -32.485 64.834 88.098 1.00 77.33 66 ASP B CA 1
ATOM 2564 C C . ASP B 1 66 ? -33.583 64.274 87.183 1.00 73.90 66 ASP B C 1
ATOM 2565 O O . ASP B 1 66 ? -33.795 64.765 86.073 1.00 73.97 66 ASP B O 1
ATOM 2570 N N . GLY B 1 67 ? -34.274 63.241 87.657 1.00 74.54 67 GLY B N 1
ATOM 2571 C CA . GLY B 1 67 ? -35.419 62.695 86.954 1.00 71.00 67 GLY B CA 1
ATOM 2572 C C . GLY B 1 67 ? -35.139 61.384 86.248 1.00 68.18 67 GLY B C 1
ATOM 2573 O O . GLY B 1 67 ? -36.067 60.665 85.874 1.00 65.82 67 GLY B O 1
ATOM 2574 N N . ARG B 1 68 ? -33.861 61.063 86.075 1.00 66.76 68 ARG B N 1
ATOM 2575 C CA . ARG B 1 68 ? -33.469 59.932 85.237 1.00 61.54 68 ARG B CA 1
ATOM 2576 C C . ARG B 1 68 ? -33.422 58.590 85.963 1.00 57.84 68 ARG B C 1
ATOM 2577 O O . ARG B 1 68 ? -33.089 58.517 87.148 1.00 59.31 68 ARG B O 1
ATOM 2585 N N . ASP B 1 69 ? -33.769 57.533 85.233 1.00 50.78 69 ASP B N 1
ATOM 2586 C CA . ASP B 1 69 ? -33.686 56.174 85.751 1.00 49.49 69 ASP B CA 1
ATOM 2587 C C . ASP B 1 69 ? -32.267 55.643 85.634 1.00 46.36 69 ASP B C 1
ATOM 2588 O O . ASP B 1 69 ? -31.534 55.994 84.708 1.00 43.78 69 ASP B O 1
ATOM 2593 N N . HIS B 1 70 ? -31.880 54.790 86.573 1.00 37.64 70 HIS B N 1
ATOM 2594 C CA . HIS B 1 70 ? -30.545 54.219 86.550 1.00 39.79 70 HIS B CA 1
ATOM 2595 C C . HIS B 1 70 ? -30.603 52.715 86.723 1.00 34.36 70 HIS B C 1
ATOM 2596 O O . HIS B 1 70 ? -31.143 52.214 87.708 1.00 32.22 70 HIS B O 1
ATOM 2603 N N . TYR B 1 71 ? -30.061 52.008 85.737 1.00 29.32 71 TYR B N 1
ATOM 2604 C CA . TYR B 1 71 ? -30.073 50.553 85.717 1.00 26.51 71 TYR B CA 1
ATOM 2605 C C . TYR B 1 71 ? -28.739 49.998 86.188 1.00 26.86 71 TYR B C 1
ATOM 2606 O O . TYR B 1 71 ? -27.682 50.534 85.860 1.00 23.36 71 TYR B O 1
ATOM 2615 N N . THR B 1 72 ? -28.796 48.916 86.954 1.00 23.40 72 THR B N 1
ATOM 2616 C CA . THR B 1 72 ? -27.593 48.283 87.465 1.00 24.48 72 THR B CA 1
ATOM 2617 C C . THR B 1 72 ? -27.678 46.776 87.313 1.00 23.76 72 THR B C 1
ATOM 2618 O O . THR B 1 72 ? -28.781 46.205 87.247 1.00 21.93 72 THR B O 1
ATOM 2622 N N . LEU B 1 73 ? -26.512 46.140 87.225 1.00 19.25 73 LEU B N 1
ATOM 2623 C CA . LEU B 1 73 ? -26.401 44.707 87.460 1.00 18.89 73 LEU B CA 1
ATOM 2624 C C . LEU B 1 73 ? -25.996 44.575 88.944 1.00 20.56 73 LEU B C 1
ATOM 2625 O O . LEU B 1 73 ? -25.498 45.541 89.536 1.00 22.73 73 LEU B O 1
ATOM 2630 N N . PRO B 1 74 ? -26.226 43.409 89.564 1.00 17.83 74 PRO B N 1
ATOM 2631 C CA . PRO B 1 74 ? -26.810 42.182 89.011 1.00 20.14 74 PRO B CA 1
ATOM 2632 C C . PRO B 1 74 ? -28.317 42.262 88.766 1.00 22.20 74 PRO B C 1
ATOM 2633 O O . PRO B 1 74 ? -29.027 43.045 89.404 1.00 19.76 74 PRO B O 1
ATOM 2637 N N . VAL B 1 75 ? -28.770 41.447 87.817 1.00 20.63 75 VAL B N 1
ATOM 2638 C CA . VAL B 1 75 ? -30.185 41.173 87.594 1.00 23.43 75 VAL B CA 1
ATOM 2639 C C . VAL B 1 75 ? -30.267 39.668 87.339 1.00 18.58 75 VAL B C 1
ATOM 2640 O O . VAL B 1 75 ? -29.318 39.079 86.817 1.00 22.26 75 VAL B O 1
ATOM 2644 N N . ILE B 1 76 ? -31.361 39.022 87.729 1.00 20.32 76 ILE B N 1
ATOM 2645 C CA . ILE B 1 76 ? -31.573 37.643 87.299 1.00 20.40 76 ILE B CA 1
ATOM 2646 C C . ILE B 1 76 ? -32.889 37.490 86.557 1.00 23.07 76 ILE B C 1
ATOM 2647 O O . ILE B 1 76 ? -33.835 38.242 86.794 1.00 22.71 76 ILE B O 1
ATOM 2652 N N . TYR B 1 77 ? -32.923 36.520 85.648 1.00 23.43 77 TYR B N 1
ATOM 2653 C CA . TYR B 1 77 ? -34.181 36.010 85.128 1.00 23.40 77 TYR B CA 1
ATOM 2654 C C . TYR B 1 77 ? -34.325 34.582 85.622 1.00 22.83 77 TYR B C 1
ATOM 2655 O O . TYR B 1 77 ? -33.452 33.728 85.384 1.00 24.22 77 TYR B O 1
ATOM 2664 N N . ASP B 1 78 ? -35.416 34.327 86.333 1.00 22.37 78 ASP B N 1
ATOM 2665 C CA . ASP B 1 78 ? -35.662 33.007 86.882 1.00 24.04 78 ASP B CA 1
ATOM 2666 C C . ASP B 1 78 ? -36.742 32.345 86.042 1.00 23.96 78 ASP B C 1
ATOM 2667 O O . ASP B 1 78 ? -37.908 32.730 86.119 1.00 22.90 78 ASP B O 1
ATOM 2672 N N . PRO B 1 79 ? -36.352 31.346 85.234 1.00 25.25 79 PRO B N 1
ATOM 2673 C CA . PRO B 1 79 ? -37.305 30.659 84.357 1.00 25.53 79 PRO B CA 1
ATOM 2674 C C . PRO B 1 79 ? -38.299 29.824 85.157 1.00 27.58 79 PRO B C 1
ATOM 2675 O O . PRO B 1 79 ? -39.355 29.460 84.639 1.00 27.76 79 PRO B O 1
ATOM 2679 N N . ASN B 1 80 ? -37.966 29.533 86.409 1.00 26.09 80 ASN B N 1
ATOM 2680 C CA . ASN B 1 80 ? -38.827 28.709 87.249 1.00 24.65 80 ASN B CA 1
ATOM 2681 C C . ASN B 1 80 ? -40.028 29.470 87.791 1.00 25.76 80 ASN B C 1
ATOM 2682 O O . ASN B 1 80 ? -41.032 28.869 88.164 1.00 27.78 80 ASN B O 1
ATOM 2687 N N . THR B 1 81 ? -39.926 30.797 87.818 1.00 24.28 81 THR B N 1
ATOM 2688 C CA . THR B 1 81 ? -41.033 31.641 88.252 1.00 24.16 81 THR B CA 1
ATOM 2689 C C . THR B 1 81 ? -41.437 32.605 87.141 1.00 25.37 81 THR B C 1
ATOM 2690 O O . THR B 1 81 ? -42.437 33.314 87.263 1.00 26.13 81 THR B O 1
ATOM 2694 N N . LYS B 1 82 ? -40.647 32.625 86.069 1.00 24.16 82 LYS B N 1
ATOM 2695 C CA . LYS B 1 82 ? -40.805 33.589 84.979 1.00 26.20 82 LYS B CA 1
ATOM 2696 C C . LYS B 1 82 ? -40.776 35.015 85.513 1.00 28.96 82 LYS B C 1
ATOM 2697 O O . LYS B 1 82 ? -41.685 35.812 85.259 1.00 28.81 82 LYS B O 1
ATOM 2703 N N . LYS B 1 83 ? -39.725 35.322 86.268 1.00 26.29 83 LYS B N 1
ATOM 2704 C CA . LYS B 1 83 ? -39.583 36.633 86.887 1.00 26.46 83 LYS B CA 1
ATOM 2705 C C . LYS B 1 83 ? -38.194 37.224 86.678 1.00 25.70 83 LYS B C 1
ATOM 2706 O O . LYS B 1 83 ? -37.191 36.498 86.667 1.00 25.71 83 LYS B O 1
ATOM 2712 N N . VAL B 1 84 ? -38.163 38.541 86.482 1.00 24.67 84 VAL B N 1
ATOM 2713 C CA . VAL B 1 84 ? -36.924 39.302 86.396 1.00 23.76 84 VAL B CA 1
ATOM 2714 C C . VAL B 1 84 ? -36.768 39.985 87.740 1.00 25.28 84 VAL B C 1
ATOM 2715 O O . VAL B 1 84 ? -37.709 40.617 88.232 1.00 25.77 84 VAL B O 1
ATOM 2719 N N . VAL B 1 85 ? -35.605 39.835 88.364 1.00 22.26 85 VAL B N 1
ATOM 2720 C CA . VAL B 1 85 ? -35.394 40.461 89.670 1.00 23.53 85 VAL B CA 1
ATOM 2721 C C . VAL B 1 85 ? -34.118 41.294 89.661 1.00 22.92 85 VAL B C 1
ATOM 2722 O O . VAL B 1 85 ? -33.076 40.847 89.171 1.00 22.45 85 VAL B O 1
ATOM 2726 N N . GLU B 1 86 ? -34.204 42.501 90.207 1.00 24.01 86 GLU B N 1
ATOM 2727 C CA . GLU B 1 86 ? -33.059 43.396 90.253 1.00 25.14 86 GLU B CA 1
ATOM 2728 C C . GLU B 1 86 ? -32.733 43.833 91.682 1.00 24.38 86 GLU B C 1
ATOM 2729 O O . GLU B 1 86 ? -33.499 43.563 92.616 1.00 24.09 86 GLU B O 1
ATOM 2735 N N . ASP B 1 87 ? -31.596 44.517 91.822 1.00 22.58 87 ASP B N 1
ATOM 2736 C CA . ASP B 1 87 ? -31.091 45.020 93.103 1.00 23.66 87 ASP B CA 1
ATOM 2737 C C . ASP B 1 87 ? -30.636 43.863 93.977 1.00 22.16 87 ASP B C 1
ATOM 2738 O O . ASP B 1 87 ? -31.437 43.012 94.355 1.00 21.73 87 ASP B O 1
ATOM 2743 N N . SER B 1 88 ? -29.346 43.833 94.291 1.00 20.43 88 SER B N 1
ATOM 2744 C CA . SER B 1 88 ? -28.737 42.658 94.920 1.00 19.85 88 SER B CA 1
ATOM 2745 C C . SER B 1 88 ? -29.432 42.214 96.194 1.00 20.51 88 SER B C 1
ATOM 2746 O O . SER B 1 88 ? -29.669 41.024 96.369 1.00 16.04 88 SER B O 1
ATOM 2749 N N . ALA B 1 89 ? -29.733 43.147 97.095 1.00 19.21 89 ALA B N 1
ATOM 2750 C CA . ALA B 1 89 ? -30.359 42.759 98.359 1.00 18.30 89 ALA B CA 1
ATOM 2751 C C . ALA B 1 89 ? -31.737 42.150 98.112 1.00 21.37 89 ALA B C 1
ATOM 2752 O O . ALA B 1 89 ? -32.125 41.186 98.772 1.00 19.09 89 ALA B O 1
ATOM 2754 N N . ALA B 1 90 ? -32.464 42.705 97.148 1.00 19.71 90 ALA B N 1
ATOM 2755 C CA . ALA B 1 90 ? -33.791 42.189 96.825 1.00 22.51 90 ALA B CA 1
ATOM 2756 C C . ALA B 1 90 ? -33.691 40.814 96.158 1.00 21.04 90 ALA B C 1
ATOM 2757 O O . ALA B 1 90 ? -34.519 39.935 96.417 1.00 19.56 90 ALA B O 1
ATOM 2759 N N . ILE B 1 91 ? -32.687 40.627 95.302 1.00 17.70 91 ILE B N 1
ATOM 2760 C CA . ILE B 1 91 ? -32.485 39.315 94.672 1.00 20.03 91 ILE B CA 1
ATOM 2761 C C . ILE B 1 91 ? -32.181 38.258 95.730 1.00 19.83 91 ILE B C 1
ATOM 2762 O O . ILE B 1 91 ? -32.741 37.165 95.701 1.00 19.37 91 ILE B O 1
ATOM 2767 N N . ALA B 1 92 ? -31.294 38.580 96.671 1.00 18.97 92 ALA B N 1
ATOM 2768 C CA . ALA B 1 92 ? -30.926 37.620 97.706 1.00 18.96 92 ALA B CA 1
ATOM 2769 C C . ALA B 1 92 ? -32.132 37.225 98.544 1.00 18.88 92 ALA B C 1
ATOM 2770 O O . ALA B 1 92 ? -32.321 36.042 98.875 1.00 17.78 92 ALA B O 1
ATOM 2772 N N . LYS B 1 93 ? -32.956 38.212 98.866 1.00 18.33 93 LYS B N 1
ATOM 2773 C CA . LYS B 1 93 ? -34.172 37.950 99.631 1.00 20.33 93 LYS B CA 1
ATOM 2774 C C . LYS B 1 93 ? -35.114 37.082 98.806 1.00 20.91 93 LYS B C 1
ATOM 2775 O O . LYS B 1 93 ? -35.717 36.138 99.321 1.00 19.96 93 LYS B O 1
ATOM 2781 N N . TYR B 1 94 ? -35.223 37.404 97.520 1.00 21.74 94 TYR B N 1
ATOM 2782 C CA . TYR B 1 94 ? -36.026 36.614 96.594 1.00 21.75 94 TYR B CA 1
ATOM 2783 C C . TYR B 1 94 ? -35.557 35.162 96.571 1.00 23.32 94 TYR B C 1
ATOM 2784 O O . TYR B 1 94 ? -36.378 34.245 96.558 1.00 21.28 94 TYR B O 1
ATOM 2793 N N . LEU B 1 95 ? -34.242 34.942 96.564 1.00 20.12 95 LEU B N 1
ATOM 2794 C CA . LEU B 1 95 ? -33.742 33.570 96.518 1.00 19.76 95 LEU B CA 1
ATOM 2795 C C . LEU B 1 95 ? -34.075 32.804 97.806 1.00 21.36 95 LEU B C 1
ATOM 2796 O O . LEU B 1 95 ? -34.334 31.603 97.759 1.00 22.86 95 LEU B O 1
ATOM 2801 N N . ASP B 1 96 ? -34.062 33.489 98.946 1.00 18.91 96 ASP B N 1
ATOM 2802 C CA . ASP B 1 96 ? -34.479 32.880 100.211 1.00 18.95 96 ASP B CA 1
ATOM 2803 C C . ASP B 1 96 ? -35.918 32.395 100.125 1.00 21.88 96 ASP B C 1
ATOM 2804 O O . ASP B 1 96 ? -36.229 31.254 100.471 1.00 24.09 96 ASP B O 1
ATOM 2809 N N . GLU B 1 97 ? -36.794 33.285 99.674 1.00 22.19 97 GLU B N 1
ATOM 2810 C CA . GLU B 1 97 ? -38.226 33.007 99.633 1.00 23.77 97 GLU B CA 1
ATOM 2811 C C . GLU B 1 97 ? -38.590 31.952 98.594 1.00 24.99 97 GLU B C 1
ATOM 2812 O O . GLU B 1 97 ? -39.439 31.087 98.836 1.00 25.90 97 GLU B O 1
ATOM 2818 N N . THR B 1 98 ? -37.943 32.026 97.438 1.00 20.23 98 THR B N 1
ATOM 2819 C CA . THR B 1 98 ? -38.317 31.173 96.317 1.00 24.81 98 THR B CA 1
ATOM 2820 C C . THR B 1 98 ? -37.740 29.765 96.448 1.00 27.14 98 THR B C 1
ATOM 2821 O O . THR B 1 98 ? -38.323 28.792 95.947 1.00 25.71 98 THR B O 1
ATOM 2825 N N . TYR B 1 99 ? -36.594 29.660 97.117 1.00 22.97 99 TYR B N 1
ATOM 2826 C CA . TYR B 1 99 ? -35.938 28.369 97.331 1.00 25.21 99 TYR B CA 1
ATOM 2827 C C . TYR B 1 99 ? -35.666 28.165 98.819 1.00 23.24 99 TYR B C 1
ATOM 2828 O O . TYR B 1 99 ? -34.522 28.264 99.272 1.00 22.90 99 TYR B O 1
ATOM 2837 N N . PRO B 1 100 ? -36.730 27.877 99.584 1.00 25.99 100 PRO B N 1
ATOM 2838 C CA . PRO B 1 100 ? -36.680 27.825 101.052 1.00 25.34 100 PRO B CA 1
ATOM 2839 C C . PRO B 1 100 ? -35.870 26.655 101.606 1.00 27.97 100 PRO B C 1
ATOM 2840 O O . PRO B 1 100 ? -35.562 26.655 102.798 1.00 22.63 100 PRO B O 1
ATOM 2844 N N . ASP B 1 101 ? -35.552 25.665 100.777 1.00 25.31 101 ASP B N 1
ATOM 2845 C CA . ASP B 1 101 ? -34.772 24.527 101.251 1.00 27.43 101 ASP B CA 1
ATOM 2846 C C . ASP B 1 101 ? -33.281 24.847 101.214 1.00 28.85 101 ASP B C 1
ATOM 2847 O O . ASP B 1 101 ? -32.459 24.042 101.647 1.00 31.05 101 ASP B O 1
ATOM 2852 N N . THR B 1 102 ? -32.934 26.022 100.693 1.00 25.37 102 THR B N 1
ATOM 2853 C CA . THR B 1 102 ? -31.538 26.438 100.634 1.00 23.68 102 THR B CA 1
ATOM 2854 C C . THR B 1 102 ? -31.210 27.286 101.868 1.00 24.31 102 THR B C 1
ATOM 2855 O O . THR B 1 102 ? -32.118 27.844 102.492 1.00 22.80 102 THR B O 1
ATOM 2859 N N . PRO B 1 103 ? -29.920 27.359 102.247 1.00 24.31 103 PRO B N 1
ATOM 2860 C CA . PRO B 1 103 ? -29.544 28.142 103.437 1.00 26.52 103 PRO B CA 1
ATOM 2861 C C . PRO B 1 103 ? -30.094 29.570 103.373 1.00 24.63 103 PRO B C 1
ATOM 2862 O O . PRO B 1 103 ? -29.986 30.216 102.336 1.00 25.95 103 PRO B O 1
ATOM 2866 N N . LYS B 1 104 ? -30.683 30.047 104.469 1.00 24.99 104 LYS B N 1
ATOM 2867 C CA A LYS B 1 104 ? -31.291 31.372 104.498 0.56 24.38 104 LYS B CA 1
ATOM 2868 C CA B LYS B 1 104 ? -31.292 31.373 104.514 0.44 24.21 104 LYS B CA 1
ATOM 2869 C C . LYS B 1 104 ? -30.252 32.477 104.663 1.00 24.39 104 LYS B C 1
ATOM 2870 O O . LYS B 1 104 ? -29.476 32.470 105.618 1.00 27.41 104 LYS B O 1
ATOM 2881 N N . LEU B 1 105 ? -30.236 33.429 103.731 1.00 19.04 105 LEU B N 1
ATOM 2882 C CA . LEU B 1 105 ? -29.309 34.550 103.848 1.00 19.74 105 LEU B CA 1
ATOM 2883 C C . LEU B 1 105 ? -29.835 35.651 104.783 1.00 18.39 105 LEU B C 1
ATOM 2884 O O . LEU B 1 105 ? -29.049 36.421 105.322 1.00 16.86 105 LEU B O 1
ATOM 2889 N N . PHE B 1 106 ? -31.154 35.701 104.981 1.00 18.16 106 PHE B N 1
ATOM 2890 C CA . PHE B 1 106 ? -31.772 36.603 105.952 1.00 17.35 106 PHE B CA 1
ATOM 2891 C C . PHE B 1 106 ? -32.596 35.808 106.957 1.00 19.85 106 PHE B C 1
ATOM 2892 O O . PHE B 1 106 ? -33.809 35.670 106.788 1.00 20.37 106 PHE B O 1
ATOM 2900 N N . PRO B 1 107 ? -31.944 35.272 107.999 1.00 17.40 107 PRO B N 1
ATOM 2901 C CA . PRO B 1 107 ? -32.655 34.520 109.038 1.00 19.33 107 PRO B CA 1
ATOM 2902 C C . PRO B 1 107 ? -33.772 35.357 109.632 1.00 21.43 107 PRO B C 1
ATOM 2903 O O . PRO B 1 107 ? -33.655 36.588 109.667 1.00 20.19 107 PRO B O 1
ATOM 2907 N N . ALA B 1 108 ? -34.845 34.703 110.074 1.00 20.01 108 ALA B N 1
ATOM 2908 C CA . ALA B 1 108 ? -35.980 35.411 110.641 1.00 19.48 108 ALA B CA 1
ATOM 2909 C C . ALA B 1 108 ? -35.489 36.346 111.745 1.00 22.37 108 ALA B C 1
ATOM 2910 O O . ALA B 1 108 ? -34.635 35.966 112.560 1.00 19.29 108 ALA B O 1
ATOM 2912 N N . GLY B 1 109 ? -35.995 37.574 111.750 1.00 19.39 109 GLY B N 1
ATOM 2913 C CA . GLY B 1 109 ? -35.643 38.525 112.790 1.00 19.96 109 GLY B CA 1
ATOM 2914 C C . GLY B 1 109 ? -34.389 39.355 112.523 1.00 18.01 109 GLY B C 1
ATOM 2915 O O . GLY B 1 109 ? -34.025 40.207 113.344 1.00 16.73 109 GLY B O 1
ATOM 2916 N N . THR B 1 110 ? -33.721 39.127 111.398 1.00 16.24 110 THR B N 1
ATOM 2917 C CA . THR B 1 110 ? -32.481 39.866 111.120 1.00 13.87 110 THR B CA 1
ATOM 2918 C C . THR B 1 110 ? -32.599 40.882 109.993 1.00 15.45 110 THR B C 1
ATOM 2919 O O . THR B 1 110 ? -31.621 41.576 109.703 1.00 13.90 110 THR B O 1
ATOM 2923 N N . ASP B 1 111 ? -33.763 40.980 109.347 1.00 14.13 111 ASP B N 1
ATOM 2924 C CA . ASP B 1 111 ? -33.861 41.846 108.162 1.00 14.96 111 ASP B CA 1
ATOM 2925 C C . ASP B 1 111 ? -33.520 43.319 108.423 1.00 13.76 111 ASP B C 1
ATOM 2926 O O . ASP B 1 111 ? -32.782 43.930 107.640 1.00 12.68 111 ASP B O 1
ATOM 2931 N N . ALA B 1 112 ? -34.038 43.883 109.508 1.00 13.23 112 ALA B N 1
ATOM 2932 C CA . ALA B 1 112 ? -33.746 45.286 109.827 1.00 13.37 112 ALA B CA 1
ATOM 2933 C C . ALA B 1 112 ? -32.283 45.477 110.226 1.00 13.38 112 ALA B C 1
ATOM 2934 O O . ALA B 1 112 ? -31.622 46.423 109.791 1.00 11.28 112 ALA B O 1
ATOM 2936 N N . PHE B 1 113 ? -31.769 44.572 111.049 1.00 12.84 113 PHE B N 1
ATOM 2937 C CA . PHE B 1 113 ? -30.356 44.647 111.434 1.00 14.42 113 PHE B CA 1
ATOM 2938 C C . PHE B 1 113 ? -29.445 44.523 110.223 1.00 13.85 113 PHE B C 1
ATOM 2939 O O . PHE B 1 113 ? -28.424 45.214 110.131 1.00 13.14 113 PHE B O 1
ATOM 2947 N N . GLN B 1 114 ? -29.786 43.625 109.296 1.00 13.27 114 GLN B N 1
ATOM 2948 C CA . GLN B 1 114 ? -28.983 43.509 108.090 1.00 12.68 114 GLN B CA 1
ATOM 2949 C C . GLN B 1 114 ? -29.090 44.749 107.202 1.00 13.76 114 GLN B C 1
ATOM 2950 O O . GLN B 1 114 ? -28.092 45.183 106.614 1.00 14.59 114 GLN B O 1
ATOM 2956 N N . ALA B 1 115 ? -30.288 45.325 107.097 1.00 12.44 115 ALA B N 1
ATOM 2957 C CA . ALA B 1 115 ? -30.438 46.566 106.328 1.00 15.43 115 ALA B CA 1
ATOM 2958 C C . ALA B 1 115 ? -29.540 47.692 106.870 1.00 13.64 115 ALA B C 1
ATOM 2959 O O . ALA B 1 115 ? -28.887 48.422 106.103 1.00 14.30 115 ALA B O 1
ATOM 2961 N N . ALA B 1 116 ? -29.506 47.835 108.187 1.00 14.33 116 ALA B N 1
ATOM 2962 C CA . ALA B 1 116 ? -28.666 48.862 108.802 1.00 14.83 116 ALA B CA 1
ATOM 2963 C C . ALA B 1 116 ? -27.186 48.578 108.528 1.00 17.28 116 ALA B C 1
ATOM 2964 O O . ALA B 1 116 ? -26.420 49.481 108.198 1.00 16.01 116 ALA B O 1
ATOM 2966 N N . PHE B 1 117 ? -26.799 47.315 108.668 1.00 14.21 117 PHE B N 1
ATOM 2967 C CA . PHE B 1 117 ? -25.404 46.907 108.478 1.00 16.06 117 PHE B CA 1
ATOM 2968 C C . PHE B 1 117 ? -24.979 47.171 107.034 1.00 16.60 117 PHE B C 1
ATOM 2969 O O . PHE B 1 117 ? -23.894 47.702 106.779 1.00 17.81 117 PHE B O 1
ATOM 2977 N N . LEU B 1 118 ? -25.842 46.804 106.092 1.00 15.57 118 LEU B N 1
ATOM 2978 C CA . LEU B 1 118 ? -25.563 47.004 104.671 1.00 15.19 118 LEU B CA 1
ATOM 2979 C C . LEU B 1 118 ? -25.469 48.476 104.319 1.00 20.55 118 LEU B C 1
ATOM 2980 O O . LEU B 1 118 ? -24.743 48.854 103.394 1.00 21.45 118 LEU B O 1
ATOM 2985 N N . ASP B 1 119 ? -26.192 49.309 105.063 1.00 16.55 119 ASP B N 1
ATOM 2986 C CA . ASP B 1 119 ? -26.232 50.735 104.765 1.00 20.85 119 ASP B CA 1
ATOM 2987 C C . ASP B 1 119 ? -24.927 51.424 105.145 1.00 23.44 119 ASP B C 1
ATOM 2988 O O . ASP B 1 119 ? -24.651 52.543 104.707 1.00 26.97 119 ASP B O 1
ATOM 2993 N N . PHE B 1 120 ? -24.130 50.764 105.971 1.00 21.86 120 PHE B N 1
ATOM 2994 C CA . PHE B 1 120 ? -22.845 51.335 106.333 1.00 27.65 120 PHE B CA 1
ATOM 2995 C C . PHE B 1 120 ? -21.659 50.563 105.758 1.00 25.03 120 PHE B C 1
ATOM 2996 O O . PHE B 1 120 ? -20.523 51.007 105.873 1.00 22.77 120 PHE B O 1
ATOM 3004 N N . ALA B 1 121 ? -21.926 49.427 105.114 1.00 23.98 121 ALA B N 1
ATOM 3005 C CA . ALA B 1 121 ? -20.854 48.631 104.504 1.00 21.99 121 ALA B CA 1
ATOM 3006 C C . ALA B 1 121 ? -20.036 49.419 103.476 1.00 22.90 121 ALA B C 1
ATOM 3007 O O . ALA B 1 121 ? -18.804 49.386 103.509 1.00 22.20 121 ALA B O 1
ATOM 3009 N N . TRP B 1 122 ? -20.703 50.134 102.571 1.00 23.61 122 TRP B N 1
ATOM 3010 C CA . TRP B 1 122 ? -19.973 50.950 101.591 1.00 23.80 122 TRP B CA 1
ATOM 3011 C C . TRP B 1 122 ? -19.217 52.130 102.192 1.00 26.15 122 TRP B C 1
ATOM 3012 O O . TRP B 1 122 ? -18.008 52.255 101.973 1.00 26.81 122 TRP B O 1
ATOM 3023 N N . PRO B 1 123 ? -19.906 52.993 102.962 1.00 22.52 123 PRO B N 1
ATOM 3024 C CA . PRO B 1 123 ? -19.202 54.136 103.550 1.00 27.70 123 PRO B CA 1
ATOM 3025 C C . PRO B 1 123 ? -17.990 53.769 104.398 1.00 29.16 123 PRO B C 1
ATOM 3026 O O . PRO B 1 123 ? -16.996 54.495 104.375 1.00 36.61 123 PRO B O 1
ATOM 3030 N N . VAL B 1 124 ? -18.046 52.672 105.136 1.00 24.94 124 VAL B N 1
ATOM 3031 C CA . VAL B 1 124 ? -16.935 52.394 106.037 1.00 30.71 124 VAL B CA 1
ATOM 3032 C C . VAL B 1 124 ? -15.861 51.517 105.409 1.00 29.12 124 VAL B C 1
ATOM 3033 O O . VAL B 1 124 ? -14.679 51.675 105.711 1.00 28.80 124 VAL B O 1
ATOM 3037 N N . LEU B 1 125 ? -16.258 50.611 104.522 1.00 24.85 125 LEU B N 1
ATOM 3038 C CA . LEU B 1 125 ? -15.285 49.687 103.951 1.00 21.13 125 LEU B CA 1
ATOM 3039 C C . LEU B 1 125 ? -15.245 49.705 102.428 1.00 20.74 125 LEU B C 1
ATOM 3040 O O . LEU B 1 125 ? -14.174 49.802 101.835 1.00 16.80 125 LEU B O 1
ATOM 3045 N N . GLY B 1 126 ? -16.409 49.626 101.795 1.00 17.60 126 GLY B N 1
ATOM 3046 C CA . GLY B 1 126 ? -16.460 49.531 100.341 1.00 20.05 126 GLY B CA 1
ATOM 3047 C C . GLY B 1 126 ? -15.813 50.670 99.580 1.00 19.71 126 GLY B C 1
ATOM 3048 O O . GLY B 1 126 ? -15.086 50.433 98.611 1.00 18.14 126 GLY B O 1
ATOM 3049 N N . PHE B 1 127 ? -16.079 51.911 99.991 1.00 17.36 127 PHE B N 1
ATOM 3050 C CA . PHE B 1 127 ? -15.541 53.061 99.277 1.00 19.66 127 PHE B CA 1
ATOM 3051 C C . PHE B 1 127 ? -14.011 53.154 99.308 1.00 20.44 127 PHE B C 1
ATOM 3052 O O . PHE B 1 127 ? -13.396 53.368 98.260 1.00 19.09 127 PHE B O 1
ATOM 3060 N N . PRO B 1 128 ? -13.394 53.004 100.497 1.00 18.64 128 PRO B N 1
ATOM 3061 C CA . PRO B 1 128 ? -11.923 53.015 100.511 1.00 21.06 128 PRO B CA 1
ATOM 3062 C C . PRO B 1 128 ? -11.308 51.900 99.659 1.00 17.64 128 PRO B C 1
ATOM 3063 O O . PRO B 1 128 ? -10.307 52.143 98.971 1.00 18.94 128 PRO B O 1
ATOM 3067 N N . VAL B 1 129 ? -11.891 50.706 99.698 1.00 17.27 129 VAL B N 1
ATOM 3068 C CA . VAL B 1 129 ? -11.443 49.613 98.833 1.00 16.69 129 VAL B CA 1
ATOM 3069 C C . VAL B 1 129 ? -11.592 50.033 97.367 1.00 18.61 129 VAL B C 1
ATOM 3070 O O . VAL B 1 129 ? -10.671 49.869 96.567 1.00 16.64 129 VAL B O 1
ATOM 3074 N N . PHE B 1 130 ? -12.750 50.602 97.038 1.00 17.34 130 PHE B N 1
ATOM 3075 C CA . PHE B 1 130 ? -13.038 51.057 95.684 1.00 18.16 130 PHE B CA 1
ATOM 3076 C C . PHE B 1 130 ? -11.936 51.997 95.211 1.00 18.84 130 PHE B C 1
ATOM 3077 O O . PHE B 1 130 ? -11.429 51.860 94.093 1.00 17.06 130 PHE B O 1
ATOM 3093 N N . LEU B 1 132 ? -8.903 52.098 96.051 1.00 16.16 132 LEU B N 1
ATOM 3094 C CA . LEU B 1 132 ? -7.656 51.379 95.850 1.00 17.93 132 LEU B CA 1
ATOM 3095 C C . LEU B 1 132 ? -7.705 50.421 94.667 1.00 18.16 132 LEU B C 1
ATOM 3096 O O . LEU B 1 132 ? -6.659 49.933 94.227 1.00 18.46 132 LEU B O 1
ATOM 3101 N N . VAL B 1 133 ? -8.903 50.145 94.150 1.00 16.86 133 VAL B N 1
ATOM 3102 C CA . VAL B 1 133 ? -9.028 49.217 93.029 1.00 16.36 133 VAL B CA 1
ATOM 3103 C C . VAL B 1 133 ? -9.620 49.851 91.774 1.00 16.60 133 VAL B C 1
ATOM 3104 O O . VAL B 1 133 ? -9.730 49.195 90.736 1.00 17.99 133 VAL B O 1
ATOM 3108 N N . ILE B 1 134 ? -10.005 51.117 91.849 1.00 17.45 134 ILE B N 1
ATOM 3109 C CA . ILE B 1 134 ? -10.802 51.684 90.763 1.00 17.46 134 ILE B CA 1
ATOM 3110 C C . ILE B 1 134 ? -10.017 51.793 89.449 1.00 19.10 134 ILE B C 1
ATOM 3111 O O . ILE B 1 134 ? -10.529 51.416 88.389 1.00 21.16 134 ILE B O 1
ATOM 3116 N N . LEU B 1 135 ? -8.765 52.245 89.510 1.00 17.15 135 LEU B N 1
ATOM 3117 C CA . LEU B 1 135 ? -7.946 52.300 88.295 1.00 17.49 135 LEU B CA 1
ATOM 3118 C C . LEU B 1 135 ? -7.728 50.906 87.695 1.00 20.11 135 LEU B C 1
ATOM 3119 O O . LEU B 1 135 ? -7.955 50.695 86.502 1.00 20.19 135 LEU B O 1
ATOM 3124 N N . ASP B 1 136 ? -7.290 49.955 88.515 1.00 18.57 136 ASP B N 1
ATOM 3125 C CA . ASP B 1 136 ? -7.083 48.589 88.033 1.00 20.34 136 ASP B CA 1
ATOM 3126 C C . ASP B 1 136 ? -8.372 47.965 87.496 1.00 21.85 136 ASP B C 1
ATOM 3127 O O . ASP B 1 136 ? -8.339 47.164 86.553 1.00 22.90 136 ASP B O 1
ATOM 3132 N N . THR B 1 137 ? -9.504 48.308 88.111 1.00 18.71 137 THR B N 1
ATOM 3133 C CA . THR B 1 137 ? -10.803 47.855 87.607 1.00 19.34 137 THR B CA 1
ATOM 3134 C C . THR B 1 137 ? -11.033 48.359 86.185 1.00 20.54 137 THR B C 1
ATOM 3135 O O . THR B 1 137 ? -11.342 47.577 85.276 1.00 21.74 137 THR B O 1
ATOM 3139 N N . ALA B 1 138 ? -10.871 49.661 85.990 1.00 19.21 138 ALA B N 1
ATOM 3140 C CA . ALA B 1 138 ? -11.048 50.265 84.672 1.00 19.94 138 ALA B CA 1
ATOM 3141 C C . ALA B 1 138 ? -10.173 49.572 83.632 1.00 20.93 138 ALA B C 1
ATOM 3142 O O . ALA B 1 138 ? -10.628 49.277 82.520 1.00 22.93 138 ALA B O 1
ATOM 3144 N N . ASN B 1 139 ? -8.926 49.289 84.001 1.00 21.06 139 ASN B N 1
ATOM 3145 C CA . ASN B 1 139 ? -7.997 48.623 83.090 1.00 21.06 139 ASN B CA 1
ATOM 3146 C C . ASN B 1 139 ? -8.283 47.140 82.899 1.00 23.01 139 ASN B C 1
ATOM 3147 O O . ASN B 1 139 ? -7.579 46.457 82.150 1.00 23.89 139 ASN B O 1
ATOM 3152 N N . SER B 1 140 ? -9.314 46.646 83.581 1.00 22.29 140 SER B N 1
ATOM 3153 C CA . SER B 1 140 ? -9.738 45.251 83.453 1.00 22.54 140 SER B CA 1
ATOM 3154 C C . SER B 1 140 ? -11.010 45.122 82.617 1.00 22.92 140 SER B C 1
ATOM 3155 O O . SER B 1 140 ? -11.514 44.020 82.403 1.00 23.02 140 SER B O 1
ATOM 3158 N N . LEU B 1 141 ? -11.539 46.244 82.153 1.00 23.97 141 LEU B N 1
ATOM 3159 C CA . LEU B 1 141 ? -12.785 46.205 81.402 1.00 24.46 141 LEU B CA 1
ATOM 3160 C C . LEU B 1 141 ? -12.519 46.125 79.902 1.00 29.21 141 LEU B C 1
ATOM 3161 O O . LEU B 1 141 ? -11.453 46.524 79.424 1.00 26.53 141 LEU B O 1
ATOM 3166 N N . LEU B 1 142 ? -13.492 45.601 79.163 1.00 29.30 142 LEU B N 1
ATOM 3167 C CA . LEU B 1 142 ? -13.433 45.651 77.711 1.00 28.70 142 LEU B CA 1
ATOM 3168 C C . LEU B 1 142 ? -13.527 47.137 77.323 1.00 28.89 142 LEU B C 1
ATOM 3169 O O . LEU B 1 142 ? -14.046 47.951 78.099 1.00 29.02 142 LEU B O 1
ATOM 3174 N N . PRO B 1 143 ? -12.987 47.512 76.147 1.00 30.39 143 PRO B N 1
ATOM 3175 C CA . PRO B 1 143 ? -12.772 48.934 75.841 1.00 29.45 143 PRO B CA 1
ATOM 3176 C C . PRO B 1 143 ? -14.017 49.810 75.992 1.00 25.60 143 PRO B C 1
ATOM 3177 O O . PRO B 1 143 ? -13.911 50.896 76.545 1.00 27.00 143 PRO B O 1
ATOM 3181 N N . ARG B 1 144 ? -15.171 49.345 75.522 1.00 27.58 144 ARG B N 1
ATOM 3182 C CA . ARG B 1 144 ? -16.401 50.138 75.592 1.00 25.22 144 ARG B CA 1
ATOM 3183 C C . ARG B 1 144 ? -16.839 50.375 77.038 1.00 27.28 144 ARG B C 1
ATOM 3184 O O . ARG B 1 144 ? -17.275 51.474 77.406 1.00 25.97 144 ARG B O 1
ATOM 3192 N N . SER B 1 145 ? -16.758 49.321 77.836 1.00 26.97 145 SER B N 1
ATOM 3193 C CA . SER B 1 145 ? -17.041 49.426 79.266 1.00 26.24 145 SER B CA 1
ATOM 3194 C C . SER B 1 145 ? -16.027 50.355 79.918 1.00 23.49 145 SER B C 1
ATOM 3195 O O . SER B 1 145 ? -16.383 51.173 80.766 1.00 25.22 145 SER B O 1
ATOM 3198 N N . HIS B 1 146 ? -14.766 50.234 79.510 1.00 24.38 146 HIS B N 1
ATOM 3199 C CA . HIS B 1 146 ? -13.716 51.093 80.048 1.00 25.07 146 HIS B CA 1
ATOM 3200 C C . HIS B 1 146 ? -14.032 52.575 79.857 1.00 27.20 146 HIS B C 1
ATOM 3201 O O . HIS B 1 146 ? -13.958 53.362 80.802 1.00 24.39 146 HIS B O 1
ATOM 3208 N N . ASP B 1 147 ? -14.372 52.962 78.630 1.00 25.71 147 ASP B N 1
ATOM 3209 C CA . ASP B 1 147 ? -14.669 54.361 78.353 1.00 27.64 147 ASP B CA 1
ATOM 3210 C C . ASP B 1 147 ? -15.848 54.854 79.186 1.00 27.04 147 ASP B C 1
ATOM 3211 O O . ASP B 1 147 ? -15.793 55.934 79.778 1.00 27.18 147 ASP B O 1
ATOM 3216 N N . TYR B 1 148 ? -16.908 54.051 79.240 1.00 26.40 148 TYR B N 1
ATOM 3217 C CA . TYR B 1 148 ? -18.096 54.408 80.007 1.00 26.62 148 TYR B CA 1
ATOM 3218 C C . TYR B 1 148 ? -17.777 54.504 81.499 1.00 25.94 148 TYR B C 1
ATOM 3219 O O . TYR B 1 148 ? -18.120 55.487 82.158 1.00 24.08 148 TYR B O 1
ATOM 3228 N N . PHE B 1 149 ? -17.136 53.466 82.024 1.00 25.21 149 PHE B N 1
ATOM 3229 C CA . PHE B 1 149 ? -16.777 53.419 83.439 1.00 24.76 149 PHE B CA 1
ATOM 3230 C C . PHE B 1 149 ? -15.891 54.584 83.851 1.00 24.60 149 PHE B C 1
ATOM 3231 O O . PHE B 1 149 ? -16.151 55.242 84.857 1.00 25.96 149 PHE B O 1
ATOM 3239 N N . ARG B 1 150 ? -14.833 54.832 83.082 1.00 26.37 150 ARG B N 1
ATOM 3240 C CA . ARG B 1 150 ? -13.912 55.920 83.405 1.00 24.58 150 ARG B CA 1
ATOM 3241 C C . ARG B 1 150 ? -14.610 57.275 83.335 1.00 27.27 150 ARG B C 1
ATOM 3242 O O . ARG B 1 150 ? -14.486 58.099 84.239 1.00 26.64 150 ARG B O 1
ATOM 3250 N N . SER B 1 151 ? -15.349 57.499 82.257 1.00 27.64 151 SER B N 1
ATOM 3251 C CA . SER B 1 151 ? -16.096 58.741 82.097 1.00 29.17 151 SER B CA 1
ATOM 3252 C C . SER B 1 151 ? -17.021 59.004 83.288 1.00 28.53 151 SER B C 1
ATOM 3253 O O . SER B 1 151 ? -16.942 60.057 83.934 1.00 29.80 151 SER B O 1
ATOM 3256 N N . THR B 1 152 ? -17.875 58.034 83.594 1.00 27.11 152 THR B N 1
ATOM 3257 C CA . THR B 1 152 ? -18.883 58.217 84.633 1.00 28.43 152 THR B CA 1
ATOM 3258 C C . THR B 1 152 ? -18.294 58.311 86.039 1.00 27.51 152 THR B C 1
ATOM 3259 O O . THR B 1 152 ? -18.729 59.132 86.849 1.00 27.69 152 THR B O 1
ATOM 3263 N N . ARG B 1 153 ? -17.304 57.474 86.327 1.00 26.57 153 ARG B N 1
ATOM 3264 C CA . ARG B 1 153 ? -16.729 57.439 87.671 1.00 27.46 153 ARG B CA 1
ATOM 3265 C C . ARG B 1 153 ? -15.796 58.623 87.933 1.00 27.96 153 ARG B C 1
ATOM 3266 O O . ARG B 1 153 ? -15.723 59.112 89.057 1.00 28.85 153 ARG B O 1
ATOM 3274 N N . GLU B 1 154 ? -15.087 59.092 86.908 1.00 28.95 154 GLU B N 1
ATOM 3275 C CA . GLU B 1 154 ? -14.270 60.294 87.084 1.00 28.75 154 GLU B CA 1
ATOM 3276 C C . GLU B 1 154 ? -15.158 61.497 87.384 1.00 33.07 154 GLU B C 1
ATOM 3277 O O . GLU B 1 154 ? -14.798 62.362 88.181 1.00 34.70 154 GLU B O 1
ATOM 3283 N N . GLN B 1 155 ? -16.330 61.529 86.758 1.00 33.57 155 GLN B N 1
ATOM 3284 C CA . GLN B 1 155 ? -17.314 62.572 87.032 1.00 34.99 155 GLN B CA 1
ATOM 3285 C C . GLN B 1 155 ? -17.860 62.441 88.449 1.00 34.80 155 GLN B C 1
ATOM 3286 O O . GLN B 1 155 ? -17.986 63.437 89.167 1.00 39.59 155 GLN B O 1
ATOM 3292 N N . LYS B 1 156 ? -18.164 61.212 88.857 1.00 30.92 156 LYS B N 1
ATOM 3293 C CA . LYS B 1 156 ? -18.667 60.963 90.204 1.00 32.96 156 LYS B CA 1
ATOM 3294 C C . LYS B 1 156 ? -17.660 61.368 91.278 1.00 34.42 156 LYS B C 1
ATOM 3295 O O . LYS B 1 156 ? -18.013 62.034 92.253 1.00 36.43 156 LYS B O 1
ATOM 3301 N N . PHE B 1 157 ? -16.403 60.979 91.095 1.00 31.81 157 PHE B N 1
ATOM 3302 C CA . PHE B 1 157 ? -15.412 61.180 92.147 1.00 33.93 157 PHE B CA 1
ATOM 3303 C C . PHE B 1 157 ? -14.595 62.463 91.979 1.00 34.34 157 PHE B C 1
ATOM 3304 O O . PHE B 1 157 ? -13.838 62.850 92.877 1.00 38.65 157 PHE B O 1
ATOM 3312 N N . GLY B 1 158 ? -14.759 63.125 90.837 1.00 33.24 158 GLY B N 1
ATOM 3313 C CA . GLY B 1 158 ? -14.174 64.442 90.625 1.00 36.87 158 GLY B CA 1
ATOM 3314 C C . GLY B 1 158 ? -12.676 64.484 90.350 1.00 36.83 158 GLY B C 1
ATOM 3315 O O . GLY B 1 158 ? -12.073 65.561 90.308 1.00 33.09 158 GLY B O 1
ATOM 3316 N N . LYS B 1 159 ? -12.070 63.315 90.164 1.00 32.46 159 LYS B N 1
ATOM 3317 C CA . LYS B 1 159 ? -10.650 63.231 89.834 1.00 32.66 159 LYS B CA 1
ATOM 3318 C C . LYS B 1 159 ? -10.423 62.131 88.816 1.00 27.35 159 LYS B C 1
ATOM 3319 O O . LYS B 1 159 ? -11.273 61.259 88.656 1.00 28.02 159 LYS B O 1
ATOM 3325 N N . LYS B 1 160 ? -9.277 62.171 88.137 1.00 24.86 160 LYS B N 1
ATOM 3326 C CA . LYS B 1 160 ? -8.870 61.077 87.257 1.00 25.00 160 LYS B CA 1
ATOM 3327 C C . LYS B 1 160 ? -8.716 59.818 88.094 1.00 21.84 160 LYS B C 1
ATOM 3328 O O . LYS B 1 160 ? -8.378 59.903 89.275 1.00 23.15 160 LYS B O 1
ATOM 3334 N N . LEU B 1 161 ? -8.948 58.658 87.483 1.00 19.02 161 LEU B N 1
ATOM 3335 C CA . LEU B 1 161 ? -8.852 57.393 88.206 1.00 20.78 161 LEU B CA 1
ATOM 3336 C C . LEU B 1 161 ? -7.447 57.205 88.762 1.00 20.77 161 LEU B C 1
ATOM 3337 O O . LEU B 1 161 ? -7.268 56.636 89.833 1.00 18.24 161 LEU B O 1
ATOM 3342 N N . GLU B 1 162 ? -6.464 57.705 88.019 1.00 20.33 162 GLU B N 1
ATOM 3343 C CA . GLU B 1 162 ? -5.059 57.583 88.379 1.00 21.93 162 GLU B CA 1
ATOM 3344 C C . GLU B 1 162 ? -4.736 58.238 89.720 1.00 23.60 162 GLU B C 1
ATOM 3345 O O . GLU B 1 162 ? -3.721 57.926 90.344 1.00 22.57 162 GLU B O 1
ATOM 3351 N N . GLU B 1 163 ? -5.600 59.138 90.179 1.00 21.27 163 GLU B N 1
ATOM 3352 C CA . GLU B 1 163 ? -5.329 59.867 91.411 1.00 22.08 163 GLU B CA 1
ATOM 3353 C C . GLU B 1 163 ? -5.977 59.299 92.671 1.00 21.27 163 GLU B C 1
ATOM 3354 O O . GLU B 1 163 ? -5.687 59.765 93.774 1.00 23.31 163 GLU B O 1
ATOM 3360 N N . LEU B 1 164 ? -6.860 58.316 92.522 1.00 20.47 164 LEU B N 1
ATOM 3361 C CA . LEU B 1 164 ? -7.736 57.907 93.624 1.00 21.95 164 LEU B CA 1
ATOM 3362 C C . LEU B 1 164 ? -7.127 56.953 94.646 1.00 21.49 164 LEU B C 1
ATOM 3363 O O . LEU B 1 164 ? -7.538 56.946 95.805 1.00 20.73 164 LEU B O 1
ATOM 3368 N N . ALA B 1 165 ? -6.158 56.144 94.228 1.00 18.16 165 ALA B N 1
ATOM 3369 C CA . ALA B 1 165 ? -5.513 55.219 95.160 1.00 19.40 165 ALA B CA 1
ATOM 3370 C C . ALA B 1 165 ? -4.368 55.901 95.920 1.00 23.45 165 ALA B C 1
ATOM 3371 O O . ALA B 1 165 ? -3.414 56.395 95.316 1.00 21.96 165 ALA B O 1
ATOM 3373 N N . THR B 1 166 ? -4.475 55.947 97.246 1.00 21.87 166 THR B N 1
ATOM 3374 C CA . THR B 1 166 ? -3.484 56.644 98.067 1.00 23.40 166 THR B CA 1
ATOM 3375 C C . THR B 1 166 ? -3.195 55.888 99.356 1.00 24.43 166 THR B C 1
ATOM 3376 O O . THR B 1 166 ? -3.943 54.984 99.742 1.00 21.27 166 THR B O 1
ATOM 3380 N N . GLU B 1 167 ? -2.127 56.281 100.048 1.00 24.16 167 GLU B N 1
ATOM 3381 C CA . GLU B 1 167 ? -1.835 55.676 101.347 1.00 25.02 167 GLU B CA 1
ATOM 3382 C C . GLU B 1 167 ? -2.918 56.010 102.373 1.00 21.67 167 GLU B C 1
ATOM 3383 O O . GLU B 1 167 ? -3.184 55.224 103.288 1.00 24.60 167 GLU B O 1
ATOM 3389 N N . GLU B 1 168 ? -3.554 57.163 102.206 1.00 22.12 168 GLU B N 1
ATOM 3390 C CA . GLU B 1 168 ? -4.658 57.540 103.088 1.00 25.52 168 GLU B CA 1
ATOM 3391 C C . GLU B 1 168 ? -5.810 56.552 102.952 1.00 23.61 168 GLU B C 1
ATOM 3392 O O . GLU B 1 168 ? -6.442 56.183 103.946 1.00 23.95 168 GLU B O 1
ATOM 3398 N N . GLU B 1 169 ? -6.086 56.126 101.721 1.00 22.87 169 GLU B N 1
ATOM 3399 C CA . GLU B 1 169 ? -7.167 55.168 101.506 1.00 20.91 169 GLU B CA 1
ATOM 3400 C C . GLU B 1 169 ? -6.847 53.833 102.150 1.00 20.02 169 GLU B C 1
ATOM 3401 O O . GLU B 1 169 ? -7.744 53.154 102.644 1.00 19.01 169 GLU B O 1
ATOM 3407 N N . TRP B 1 170 ? -5.569 53.454 102.159 1.00 20.15 170 TRP B N 1
ATOM 3408 C CA . TRP B 1 170 ? -5.164 52.239 102.849 1.00 21.16 170 TRP B CA 1
ATOM 3409 C C . TRP B 1 170 ? -5.448 52.355 104.341 1.00 21.31 170 TRP B C 1
ATOM 3410 O O . TRP B 1 170 ? -5.898 51.394 104.967 1.00 21.91 170 TRP B O 1
ATOM 3421 N N . ALA B 1 171 ? -5.199 53.538 104.897 1.00 22.88 171 ALA B N 1
ATOM 3422 C CA . ALA B 1 171 ? -5.454 53.769 106.315 1.00 22.46 171 ALA B CA 1
ATOM 3423 C C . ALA B 1 171 ? -6.956 53.665 106.594 1.00 21.35 171 ALA B C 1
ATOM 3424 O O . ALA B 1 171 ? -7.369 53.074 107.594 1.00 22.04 171 ALA B O 1
ATOM 3426 N N . LYS B 1 172 ? -7.762 54.232 105.696 1.00 20.96 172 LYS B N 1
ATOM 3427 C CA . LYS B 1 172 ? -9.218 54.176 105.832 1.00 22.56 172 LYS B CA 1
ATOM 3428 C C . LYS B 1 172 ? -9.745 52.747 105.707 1.00 21.26 172 LYS B C 1
ATOM 3429 O O . LYS B 1 172 ? -10.682 52.368 106.418 1.00 20.12 172 LYS B O 1
ATOM 3435 N N . VAL B 1 173 ? -9.158 51.956 104.806 1.00 18.74 173 VAL B N 1
ATOM 3436 C CA . VAL B 1 173 ? -9.538 50.548 104.693 1.00 20.14 173 VAL B CA 1
ATOM 3437 C C . VAL B 1 173 ? -9.307 49.841 106.020 1.00 21.71 173 VAL B C 1
ATOM 3438 O O . VAL B 1 173 ? -10.204 49.195 106.562 1.00 20.19 173 VAL B O 1
ATOM 3442 N N . GLU B 1 174 ? -8.096 49.973 106.549 1.00 19.66 174 GLU B N 1
ATOM 3443 C CA . GLU B 1 174 ? -7.769 49.346 107.818 1.00 20.65 174 GLU B CA 1
ATOM 3444 C C . GLU B 1 174 ? -8.668 49.846 108.946 1.00 18.53 174 GLU B C 1
ATOM 3445 O O . GLU B 1 174 ? -9.076 49.063 109.808 1.00 21.09 174 GLU B O 1
ATOM 3451 N N . ALA B 1 175 ? -8.989 51.136 108.939 1.00 17.73 175 ALA B N 1
ATOM 3452 C CA . ALA B 1 175 ? -9.856 51.684 109.986 1.00 21.08 175 ALA B CA 1
ATOM 3453 C C . ALA B 1 175 ? -11.275 51.112 109.898 1.00 20.67 175 ALA B C 1
ATOM 3454 O O . ALA B 1 175 ? -11.905 50.838 110.915 1.00 16.81 175 ALA B O 1
ATOM 3456 N N . GLY B 1 176 ? -11.770 50.927 108.679 1.00 21.37 176 GLY B N 1
ATOM 3457 C CA . GLY B 1 176 ? -13.070 50.309 108.484 1.00 20.33 176 GLY B CA 1
ATOM 3458 C C . GLY B 1 176 ? -13.076 48.865 108.936 1.00 17.63 176 GLY B C 1
ATOM 3459 O O . GLY B 1 176 ? -14.031 48.405 109.559 1.00 17.15 176 GLY B O 1
ATOM 3460 N N . LEU B 1 177 ? -12.015 48.132 108.612 1.00 16.68 177 LEU B N 1
ATOM 3461 C CA . LEU B 1 177 ? -11.934 46.743 109.033 1.00 16.90 177 LEU B CA 1
ATOM 3462 C C . LEU B 1 177 ? -11.821 46.678 110.553 1.00 17.96 177 LEU B C 1
ATOM 3463 O O . LEU B 1 177 ? -12.308 45.743 111.181 1.00 16.35 177 LEU B O 1
ATOM 3468 N N . ALA B 1 178 ? -11.200 47.695 111.145 1.00 19.57 178 ALA B N 1
ATOM 3469 C CA . ALA B 1 178 ? -11.074 47.722 112.599 1.00 19.81 178 ALA B CA 1
ATOM 3470 C C . ALA B 1 178 ? -12.448 47.903 113.266 1.00 18.95 178 ALA B C 1
ATOM 3471 O O . ALA B 1 178 ? -12.727 47.306 114.313 1.00 19.91 178 ALA B O 1
ATOM 3473 N N . LYS B 1 179 ? -13.313 48.714 112.660 1.00 19.54 179 LYS B N 1
ATOM 3474 C CA . LYS B 1 179 ? -14.688 48.832 113.154 1.00 18.78 179 LYS B CA 1
ATOM 3475 C C . LYS B 1 179 ? -15.394 47.492 113.043 1.00 18.06 179 LYS B C 1
ATOM 3476 O O . LYS B 1 179 ? -15.978 47.007 114.014 1.00 18.05 179 LYS B O 1
ATOM 3482 N N . LEU B 1 180 ? -15.333 46.898 111.855 1.00 16.94 180 LEU B N 1
ATOM 3483 C CA . LEU B 1 180 ? -15.933 45.590 111.624 1.00 16.98 180 LEU B CA 1
ATOM 3484 C C . LEU B 1 180 ? -15.447 44.551 112.630 1.00 17.74 180 LEU B C 1
ATOM 3485 O O . LEU B 1 180 ? -16.245 43.798 113.191 1.00 17.05 180 LEU B O 1
ATOM 3490 N N . LYS B 1 181 ? -14.137 44.530 112.867 1.00 17.73 181 LYS B N 1
ATOM 3491 C CA . LYS B 1 181 ? -13.539 43.606 113.826 1.00 17.97 181 LYS B CA 1
ATOM 3492 C C . LYS B 1 181 ? -14.156 43.799 115.202 1.00 17.02 181 LYS B C 1
ATOM 3493 O O . LYS B 1 181 ? -14.418 42.831 115.924 1.00 19.17 181 LYS B O 1
ATOM 3499 N N . GLY B 1 182 ? -14.401 45.060 115.547 1.00 18.74 182 GLY B N 1
ATOM 3500 C CA . GLY B 1 182 ? -15.019 45.399 116.809 1.00 19.22 182 GLY B CA 1
ATOM 3501 C C . GLY B 1 182 ? -16.435 44.881 116.945 1.00 17.70 182 GLY B C 1
ATOM 3502 O O . GLY B 1 182 ? -16.832 44.401 118.017 1.00 18.08 182 GLY B O 1
ATOM 3503 N N . TYR B 1 183 ? -17.216 44.979 115.875 1.00 17.71 183 TYR B N 1
ATOM 3504 C CA . TYR B 1 183 ? -18.579 44.441 115.928 1.00 16.60 183 TYR B CA 1
ATOM 3505 C C . TYR B 1 183 ? -18.499 42.947 116.148 1.00 18.38 183 TYR B C 1
ATOM 3506 O O . TYR B 1 183 ? -19.168 42.396 117.019 1.00 18.05 183 TYR B O 1
ATOM 3515 N N . LEU B 1 184 ? -17.667 42.287 115.347 1.00 18.29 184 LEU B N 1
ATOM 3516 C CA . LEU B 1 184 ? -17.496 40.846 115.460 1.00 18.07 184 LEU B CA 1
ATOM 3517 C C . LEU B 1 184 ? -17.004 40.399 116.845 1.00 18.98 184 LEU B C 1
ATOM 3518 O O . LEU B 1 184 ? -17.381 39.324 117.330 1.00 18.44 184 LEU B O 1
ATOM 3523 N N . ASP B 1 185 ? -16.172 41.218 117.482 1.00 19.75 185 ASP B N 1
ATOM 3524 C CA . ASP B 1 185 ? -15.666 40.902 118.821 1.00 22.16 185 ASP B CA 1
ATOM 3525 C C . ASP B 1 185 ? -16.809 40.750 119.820 1.00 22.52 185 ASP B C 1
ATOM 3526 O O . ASP B 1 185 ? -16.687 40.025 120.808 1.00 19.32 185 ASP B O 1
ATOM 3531 N N . ALA B 1 186 ? -17.919 41.439 119.565 1.00 19.57 186 ALA B N 1
ATOM 3532 C CA . ALA B 1 186 ? -19.050 41.389 120.484 1.00 18.24 186 ALA B CA 1
ATOM 3533 C C . ALA B 1 186 ? -19.627 39.983 120.571 1.00 16.94 186 ALA B C 1
ATOM 3534 O O . ALA B 1 186 ? -20.307 39.646 121.544 1.00 16.81 186 ALA B O 1
ATOM 3536 N N . ASN B 1 187 ? -19.350 39.164 119.555 1.00 14.30 187 ASN B N 1
ATOM 3537 C CA . ASN B 1 187 ? -19.822 37.780 119.542 1.00 18.47 187 ASN B CA 1
ATOM 3538 C C . ASN B 1 187 ? -19.065 36.881 120.528 1.00 17.99 187 ASN B C 1
ATOM 3539 O O . ASN B 1 187 ? -19.541 35.790 120.877 1.00 19.17 187 ASN B O 1
ATOM 3544 N N . GLY B 1 188 ? -17.885 37.332 120.946 1.00 19.20 188 GLY B N 1
ATOM 3545 C CA . GLY B 1 188 ? -17.050 36.553 121.846 1.00 23.47 188 GLY B CA 1
ATOM 3546 C C . GLY B 1 188 ? -16.060 35.694 121.078 1.00 27.05 188 GLY B C 1
ATOM 3547 O O . GLY B 1 188 ? -16.235 35.435 119.877 1.00 21.93 188 GLY B O 1
ATOM 3548 N N . LYS B 1 189 ? -15.010 35.261 121.767 1.00 28.07 189 LYS B N 1
ATOM 3549 C CA . LYS B 1 189 ? -14.013 34.381 121.169 1.00 32.48 189 LYS B CA 1
ATOM 3550 C C . LYS B 1 189 ? -14.644 33.127 120.583 1.00 26.23 189 LYS B C 1
ATOM 3551 O O . LYS B 1 189 ? -15.537 32.528 121.178 1.00 28.78 189 LYS B O 1
ATOM 3557 N N . GLY B 1 190 ? -14.177 32.739 119.402 1.00 29.38 190 GLY B N 1
ATOM 3558 C CA . GLY B 1 190 ? -14.676 31.541 118.758 1.00 29.16 190 GLY B CA 1
ATOM 3559 C C . GLY B 1 190 ? -15.959 31.784 117.985 1.00 30.05 190 GLY B C 1
ATOM 3560 O O . GLY B 1 190 ? -16.474 30.880 117.326 1.00 27.64 190 GLY B O 1
ATOM 3561 N N . ASN B 1 191 ? -16.482 33.006 118.064 1.00 26.22 191 ASN B N 1
ATOM 3562 C CA . ASN B 1 191 ? -17.686 33.350 117.310 1.00 23.12 191 ASN B CA 1
ATOM 3563 C C . ASN B 1 191 ? -17.508 34.636 116.530 1.00 22.25 191 ASN B C 1
ATOM 3564 O O . ASN B 1 191 ? -18.485 35.252 116.108 1.00 18.98 191 ASN B O 1
ATOM 3569 N N . ASP B 1 192 ? -16.259 35.040 116.329 1.00 20.05 192 ASP B N 1
ATOM 3570 C CA . ASP B 1 192 ? -16.000 36.374 115.811 1.00 20.40 192 ASP B CA 1
ATOM 3571 C C . ASP B 1 192 ? -15.594 36.382 114.339 1.00 19.98 192 ASP B C 1
ATOM 3572 O O . ASP B 1 192 ? -15.030 37.367 113.868 1.00 19.95 192 ASP B O 1
ATOM 3577 N N . LEU B 1 193 ? -15.891 35.299 113.612 1.00 18.31 193 LEU B N 1
ATOM 3578 C CA . LEU B 1 193 ? -15.594 35.263 112.174 1.00 19.58 193 LEU B CA 1
ATOM 3579 C C . LEU B 1 193 ? -16.849 35.223 111.297 1.00 18.73 193 LEU B C 1
ATOM 3580 O O . LEU B 1 193 ? -16.757 35.249 110.072 1.00 20.77 193 LEU B O 1
ATOM 3585 N N . LEU B 1 194 ? -18.020 35.174 111.922 1.00 17.97 194 LEU B N 1
ATOM 3586 C CA . LEU B 1 194 ? -19.278 35.323 111.192 1.00 17.64 194 LEU B CA 1
ATOM 3587 C C . LEU B 1 194 ? -20.182 36.239 112.009 1.00 18.50 194 LEU B C 1
ATOM 3588 O O . LEU B 1 194 ? -20.165 36.189 113.250 1.00 17.26 194 LEU B O 1
ATOM 3593 N N . LEU B 1 195 ? -20.961 37.074 111.324 1.00 16.12 195 LEU B N 1
ATOM 3594 C CA . LEU B 1 195 ? -21.797 38.057 112.009 1.00 17.80 195 LEU B CA 1
ATOM 3595 C C . LEU B 1 195 ? -22.704 37.411 113.054 1.00 18.16 195 LEU B C 1
ATOM 3596 O O . LEU B 1 195 ? -22.927 37.971 114.127 1.00 14.79 195 LEU B O 1
ATOM 3609 N N . GLY B 1 197 ? -22.031 34.437 114.529 1.00 19.72 197 GLY B N 1
ATOM 3610 C CA . GLY B 1 197 ? -21.302 33.454 115.311 1.00 21.67 197 GLY B CA 1
ATOM 3611 C C . GLY B 1 197 ? -20.998 32.186 114.531 1.00 26.56 197 GLY B C 1
ATOM 3612 O O . GLY B 1 197 ? -21.552 31.954 113.452 1.00 23.43 197 GLY B O 1
ATOM 3613 N N . ALA B 1 198 ? -20.115 31.362 115.089 1.00 26.36 198 ALA B N 1
ATOM 3614 C CA . ALA B 1 198 ? -19.573 30.202 114.376 1.00 27.24 198 ALA B CA 1
ATOM 3615 C C . ALA B 1 198 ? -20.642 29.220 113.918 1.00 31.96 198 ALA B C 1
ATOM 3616 O O . ALA B 1 198 ? -20.466 28.535 112.905 1.00 34.69 198 ALA B O 1
ATOM 3618 N N . GLN B 1 199 ? -21.745 29.146 114.658 1.00 29.45 199 GLN B N 1
ATOM 3619 C CA . GLN B 1 199 ? -22.802 28.196 114.326 1.00 33.98 199 GLN B CA 1
ATOM 3620 C C . GLN B 1 199 ? -23.982 28.849 113.608 1.00 33.20 199 GLN B C 1
ATOM 3621 O O . GLN B 1 199 ? -24.961 28.177 113.278 1.00 34.05 199 GLN B O 1
ATOM 3627 N N . GLY B 1 200 ? -23.875 30.150 113.346 1.00 30.13 200 GLY B N 1
ATOM 3628 C CA . GLY B 1 200 ? -24.996 30.916 112.826 1.00 27.75 200 GLY B CA 1
ATOM 3629 C C . GLY B 1 200 ? -25.138 30.897 111.318 1.00 30.19 200 GLY B C 1
ATOM 3630 O O . GLY B 1 200 ? -26.143 31.362 110.777 1.00 34.29 200 GLY B O 1
ATOM 3631 N N . GLY B 1 201 ? -24.131 30.375 110.630 1.00 27.75 201 GLY B N 1
ATOM 3632 C CA . GLY B 1 201 ? -24.172 30.303 109.184 1.00 27.59 201 GLY B CA 1
ATOM 3633 C C . GLY B 1 201 ? -23.898 31.648 108.543 1.00 22.86 201 GLY B C 1
ATOM 3634 O O . GLY B 1 201 ? -23.893 32.682 109.213 1.00 23.66 201 GLY B O 1
ATOM 3635 N N . ILE B 1 202 ? -23.684 31.626 107.234 1.00 21.95 202 ILE B N 1
ATOM 3636 C CA . ILE B 1 202 ? -23.366 32.821 106.463 1.00 21.59 202 ILE B CA 1
ATOM 3637 C C . ILE B 1 202 ? -24.627 33.625 106.167 1.00 22.05 202 ILE B C 1
ATOM 3638 O O . ILE B 1 202 ? -25.630 33.064 105.721 1.00 23.20 202 ILE B O 1
ATOM 3643 N N . THR B 1 203 ? -24.595 34.931 106.448 1.00 17.03 203 THR B N 1
ATOM 3644 C CA . THR B 1 203 ? -25.726 35.803 106.124 1.00 16.07 203 THR B CA 1
ATOM 3645 C C . THR B 1 203 ? -25.409 36.611 104.881 1.00 15.20 203 THR B C 1
ATOM 3646 O O . THR B 1 203 ? -24.258 36.661 104.442 1.00 15.70 203 THR B O 1
ATOM 3650 N N . TYR B 1 204 ? -26.415 37.279 104.324 1.00 14.52 204 TYR B N 1
ATOM 3651 C CA . TYR B 1 204 ? -26.162 38.214 103.226 1.00 16.25 204 TYR B CA 1
ATOM 3652 C C . TYR B 1 204 ? -25.138 39.288 103.629 1.00 16.14 204 TYR B C 1
ATOM 3653 O O . TYR B 1 204 ? -24.283 39.684 102.834 1.00 14.73 204 TYR B O 1
ATOM 3662 N N . SER B 1 205 ? -25.210 39.739 104.875 1.00 14.99 205 SER B N 1
ATOM 3663 C CA . SER B 1 205 ? -24.276 40.745 105.365 1.00 14.93 205 SER B CA 1
ATOM 3664 C C . SER B 1 205 ? -22.828 40.222 105.356 1.00 13.58 205 SER B C 1
ATOM 3665 O O . SER B 1 205 ? -21.907 40.952 104.999 1.00 13.69 205 SER B O 1
ATOM 3668 N N . ASP B 1 206 ? -22.634 38.957 105.721 1.00 13.10 206 ASP B N 1
ATOM 3669 C CA . ASP B 1 206 ? -21.313 38.345 105.634 1.00 14.82 206 ASP B CA 1
ATOM 3670 C C . ASP B 1 206 ? -20.851 38.339 104.174 1.00 16.04 206 ASP B C 1
ATOM 3671 O O . ASP B 1 206 ? -19.696 38.631 103.871 1.00 15.02 206 ASP B O 1
ATOM 3676 N N . ILE B 1 207 ? -21.758 37.987 103.272 1.00 14.57 207 ILE B N 1
ATOM 3677 C CA . ILE B 1 207 ? -21.454 38.009 101.840 1.00 14.59 207 ILE B CA 1
ATOM 3678 C C . ILE B 1 207 ? -21.072 39.401 101.350 1.00 16.29 207 ILE B C 1
ATOM 3679 O O . ILE B 1 207 ? -20.190 39.551 100.490 1.00 14.47 207 ILE B O 1
ATOM 3684 N N . GLN B 1 208 ? -21.706 40.424 101.918 1.00 14.12 208 GLN B N 1
ATOM 3685 C CA . GLN B 1 208 ? -21.387 41.793 101.532 1.00 12.59 208 GLN B CA 1
ATOM 3686 C C . GLN B 1 208 ? -19.908 42.082 101.783 1.00 15.81 208 GLN B C 1
ATOM 3687 O O . GLN B 1 208 ? -19.226 42.653 100.936 1.00 14.79 208 GLN B O 1
ATOM 3693 N N . ILE B 1 209 ? -19.407 41.656 102.938 1.00 15.64 209 ILE B N 1
ATOM 3694 C CA . ILE B 1 209 ? -18.002 41.881 103.269 1.00 15.49 209 ILE B CA 1
ATOM 3695 C C . ILE B 1 209 ? -17.089 41.069 102.356 1.00 15.22 209 ILE B C 1
ATOM 3696 O O . ILE B 1 209 ? -16.128 41.605 101.785 1.00 15.26 209 ILE B O 1
ATOM 3701 N N . ALA B 1 210 ? -17.404 39.785 102.214 1.00 13.59 210 ALA B N 1
ATOM 3702 C CA . ALA B 1 210 ? -16.650 38.897 101.329 1.00 16.26 210 ALA B CA 1
ATOM 3703 C C . ALA B 1 210 ? -16.552 39.444 99.911 1.00 16.42 210 ALA B C 1
ATOM 3704 O O . ALA B 1 210 ? -15.513 39.332 99.250 1.00 15.98 210 ALA B O 1
ATOM 3706 N N . SER B 1 211 ? -17.630 40.050 99.437 1.00 14.94 211 SER B N 1
ATOM 3707 C CA . SER B 1 211 ? -17.639 40.563 98.073 1.00 16.78 211 SER B CA 1
ATOM 3708 C C . SER B 1 211 ? -16.607 41.672 97.858 1.00 17.98 211 SER B C 1
ATOM 3709 O O . SER B 1 211 ? -16.067 41.810 96.762 1.00 15.96 211 SER B O 1
ATOM 3712 N N . PHE B 1 212 ? -16.322 42.467 98.890 1.00 14.62 212 PHE B N 1
ATOM 3713 C CA . PHE B 1 212 ? -15.267 43.468 98.745 1.00 15.36 212 PHE B CA 1
ATOM 3714 C C . PHE B 1 212 ? -13.917 42.769 98.627 1.00 16.39 212 PHE B C 1
ATOM 3715 O O . PHE B 1 212 ? -13.043 43.225 97.893 1.00 17.14 212 PHE B O 1
ATOM 3723 N N . PHE B 1 213 ? -13.743 41.669 99.357 1.00 17.01 213 PHE B N 1
ATOM 3724 C CA . PHE B 1 213 ? -12.474 40.954 99.319 1.00 18.14 213 PHE B CA 1
ATOM 3725 C C . PHE B 1 213 ? -12.232 40.266 97.980 1.00 18.84 213 PHE B C 1
ATOM 3726 O O . PHE B 1 213 ? -11.133 40.345 97.433 1.00 16.83 213 PHE B O 1
ATOM 3734 N N . VAL B 1 214 ? -13.243 39.588 97.445 1.00 18.17 214 VAL B N 1
ATOM 3735 C CA . VAL B 1 214 ? -13.041 38.846 96.193 1.00 17.46 214 VAL B CA 1
ATOM 3736 C C . VAL B 1 214 ? -12.788 39.810 95.026 1.00 18.92 214 VAL B C 1
ATOM 3737 O O . VAL B 1 214 ? -11.996 39.520 94.121 1.00 17.37 214 VAL B O 1
ATOM 3741 N N . TRP B 1 215 ? -13.447 40.964 95.083 1.00 17.18 215 TRP B N 1
ATOM 3742 C CA . TRP B 1 215 ? -13.247 42.057 94.145 1.00 16.99 215 TRP B CA 1
ATOM 3743 C C . TRP B 1 215 ? -11.780 42.468 94.093 1.00 19.21 215 TRP B C 1
ATOM 3744 O O . TRP B 1 215 ? -11.180 42.525 93.018 1.00 17.28 215 TRP B O 1
ATOM 3755 N N . ALA B 1 216 ? -11.212 42.756 95.262 1.00 19.35 216 ALA B N 1
ATOM 3756 C CA . ALA B 1 216 ? -9.831 43.203 95.354 1.00 20.13 216 ALA B CA 1
ATOM 3757 C C . ALA B 1 216 ? -8.873 42.093 94.926 1.00 20.08 216 ALA B C 1
ATOM 3758 O O . ALA B 1 216 ? -7.918 42.350 94.192 1.00 21.32 216 ALA B O 1
ATOM 3760 N N . LYS B 1 217 ? -9.117 40.868 95.390 1.00 18.16 217 LYS B N 1
ATOM 3761 C CA . LYS B 1 217 ? -8.263 39.740 95.024 1.00 21.13 217 LYS B CA 1
ATOM 3762 C C . LYS B 1 217 ? -8.202 39.542 93.508 1.00 21.13 217 LYS B C 1
ATOM 3763 O O . LYS B 1 217 ? -7.126 39.338 92.935 1.00 20.12 217 LYS B O 1
ATOM 3769 N N . ILE B 1 218 ? -9.355 39.596 92.854 1.00 16.77 218 ILE B N 1
ATOM 3770 C CA . ILE B 1 218 ? -9.414 39.366 91.407 1.00 18.73 218 ILE B CA 1
ATOM 3771 C C . ILE B 1 218 ? -8.809 40.521 90.616 1.00 21.99 218 ILE B C 1
ATOM 3772 O O . ILE B 1 218 ? -8.108 40.318 89.618 1.00 21.29 218 ILE B O 1
ATOM 3777 N N . ILE B 1 219 ? -9.085 41.739 91.060 1.00 17.54 219 ILE B N 1
ATOM 3778 C CA . ILE B 1 219 ? -8.591 42.918 90.360 1.00 19.07 219 ILE B CA 1
ATOM 3779 C C . ILE B 1 219 ? -7.072 43.064 90.531 1.00 20.61 219 ILE B C 1
ATOM 3780 O O . ILE B 1 219 ? -6.348 43.341 89.572 1.00 20.67 219 ILE B O 1
ATOM 3785 N N . TRP B 1 220 ? -6.592 42.853 91.750 1.00 19.93 220 TRP B N 1
ATOM 3786 C CA . TRP B 1 220 ? -5.172 43.006 92.045 1.00 21.93 220 TRP B CA 1
ATOM 3787 C C . TRP B 1 220 ? -4.375 41.764 91.678 1.00 23.66 220 TRP B C 1
ATOM 3788 O O . TRP B 1 220 ? -3.201 41.859 91.307 1.00 24.47 220 TRP B O 1
ATOM 3799 N N . GLY B 1 221 ? -5.008 40.603 91.808 1.00 22.12 221 GLY B N 1
ATOM 3800 C CA . GLY B 1 221 ? -4.324 39.334 91.611 1.00 25.59 221 GLY B CA 1
ATOM 3801 C C . GLY B 1 221 ? -3.967 38.687 92.938 1.00 25.96 221 GLY B C 1
ATOM 3802 O O . GLY B 1 221 ? -3.447 39.350 93.839 1.00 28.57 221 GLY B O 1
ATOM 3803 N N . GLU B 1 222 ? -4.229 37.387 93.059 1.00 25.09 222 GLU B N 1
ATOM 3804 C CA . GLU B 1 222 ? -4.041 36.690 94.327 1.00 26.54 222 GLU B CA 1
ATOM 3805 C C . GLU B 1 222 ? -2.575 36.581 94.760 1.00 30.83 222 GLU B C 1
ATOM 3806 O O . GLU B 1 222 ? -2.284 36.315 95.931 1.00 30.10 222 GLU B O 1
ATOM 3812 N N . GLY B 1 223 ? -1.654 36.792 93.824 1.00 30.93 223 GLY B N 1
ATOM 3813 C CA . GLY B 1 223 ? -0.238 36.742 94.146 1.00 30.43 223 GLY B CA 1
ATOM 3814 C C . GLY B 1 223 ? 0.374 38.115 94.340 1.00 32.97 223 GLY B C 1
ATOM 3815 O O . GLY B 1 223 ? 1.580 38.246 94.546 1.00 36.47 223 GLY B O 1
ATOM 3816 N N . SER B 1 224 ? -0.465 39.144 94.292 1.00 27.56 224 SER B N 1
ATOM 3817 C CA . SER B 1 224 ? 0.011 40.516 94.291 1.00 27.44 224 SER B CA 1
ATOM 3818 C C . SER B 1 224 ? 0.374 41.009 95.682 1.00 26.89 224 SER B C 1
ATOM 3819 O O . SER B 1 224 ? -0.128 40.495 96.689 1.00 29.30 224 SER B O 1
ATOM 3822 N N . GLU B 1 225 ? 1.237 42.020 95.730 1.00 28.71 225 GLU B N 1
ATOM 3823 C CA . GLU B 1 225 ? 1.644 42.623 96.996 1.00 29.05 225 GLU B CA 1
ATOM 3824 C C . GLU B 1 225 ? 0.460 43.324 97.655 1.00 28.55 225 GLU B C 1
ATOM 3825 O O . GLU B 1 225 ? 0.295 43.254 98.873 1.00 25.56 225 GLU B O 1
ATOM 3831 N N . LYS B 1 226 ? -0.373 43.978 96.845 1.00 28.19 226 LYS B N 1
ATOM 3832 C CA . LYS B 1 226 ? -1.563 44.654 97.369 1.00 27.27 226 LYS B CA 1
ATOM 3833 C C . LYS B 1 226 ? -2.555 43.689 98.029 1.00 22.24 226 LYS B C 1
ATOM 3834 O O . LYS B 1 226 ? -3.057 43.967 99.116 1.00 24.30 226 LYS B O 1
ATOM 3840 N N . TRP B 1 227 ? -2.826 42.554 97.396 1.00 23.08 227 TRP B N 1
ATOM 3841 C CA . TRP B 1 227 ? -3.716 41.583 98.011 1.00 25.63 227 TRP B CA 1
ATOM 3842 C C . TRP B 1 227 ? -3.123 41.050 99.313 1.00 26.35 227 TRP B C 1
ATOM 3843 O O . TRP B 1 227 ? -3.823 40.937 100.319 1.00 25.63 227 TRP B O 1
ATOM 3854 N N . LYS B 1 228 ? -1.829 40.735 99.299 1.00 25.24 228 LYS B N 1
ATOM 3855 C CA . LYS B 1 228 ? -1.160 40.256 100.508 1.00 26.61 228 LYS B CA 1
ATOM 3856 C C . LYS B 1 228 ? -1.270 41.273 101.637 1.00 24.50 228 LYS B C 1
ATOM 3857 O O . LYS B 1 228 ? -1.464 40.909 102.801 1.00 25.46 228 LYS B O 1
ATOM 3863 N N . ARG B 1 229 ? -1.152 42.547 101.286 1.00 24.86 229 ARG B N 1
ATOM 3864 C CA . ARG B 1 229 ? -1.238 43.628 102.265 1.00 26.09 229 ARG B CA 1
ATOM 3865 C C . ARG B 1 229 ? -2.626 43.687 102.909 1.00 25.24 229 ARG B C 1
ATOM 3866 O O . ARG B 1 229 ? -2.760 43.745 104.138 1.00 23.93 229 ARG B O 1
ATOM 3874 N N . LEU B 1 230 ? -3.656 43.664 102.076 1.00 21.91 230 LEU B N 1
ATOM 3875 C CA . LEU B 1 230 ? -5.032 43.679 102.571 1.00 23.56 230 LEU B CA 1
ATOM 3876 C C . LEU B 1 230 ? -5.309 42.497 103.484 1.00 23.68 230 LEU B C 1
ATOM 3877 O O . LEU B 1 230 ? -5.759 42.670 104.619 1.00 25.09 230 LEU B O 1
ATOM 3882 N N . ILE B 1 231 ? -5.015 41.298 102.995 1.00 24.12 231 ILE B N 1
ATOM 3883 C CA . ILE B 1 231 ? -5.399 40.067 103.681 1.00 26.04 231 ILE B CA 1
ATOM 3884 C C . ILE B 1 231 ? -4.542 39.771 104.925 1.00 28.50 231 ILE B C 1
ATOM 3885 O O . ILE B 1 231 ? -4.858 38.870 105.705 1.00 27.21 231 ILE B O 1
ATOM 3890 N N . SER B 1 232 ? -3.476 40.543 105.123 1.00 27.61 232 SER B N 1
ATOM 3891 C CA . SER B 1 232 ? -2.612 40.359 106.294 1.00 28.67 232 SER B CA 1
ATOM 3892 C C . SER B 1 232 ? -2.983 41.280 107.460 1.00 30.84 232 SER B C 1
ATOM 3893 O O . SER B 1 232 ? -2.442 41.142 108.563 1.00 31.42 232 SER B O 1
ATOM 3896 N N . LEU B 1 233 ? -3.892 42.223 107.209 1.00 25.35 233 LEU B N 1
ATOM 3897 C CA . LEU B 1 233 ? -4.311 43.183 108.231 1.00 28.28 233 LEU B CA 1
ATOM 3898 C C . LEU B 1 233 ? -4.901 42.486 109.462 1.00 24.76 233 LEU B C 1
ATOM 3899 O O . LEU B 1 233 ? -5.511 41.424 109.354 1.00 25.71 233 LEU B O 1
ATOM 3904 N N . HIS B 1 234 ? -4.695 43.083 110.635 1.00 26.21 234 HIS B N 1
ATOM 3905 C CA . HIS B 1 234 ? -5.235 42.542 111.888 1.00 27.57 234 HIS B CA 1
ATOM 3906 C C . HIS B 1 234 ? -4.868 41.078 112.154 1.00 27.54 234 HIS B C 1
ATOM 3907 O O . HIS B 1 234 ? -5.740 40.234 112.422 1.00 26.20 234 HIS B O 1
ATOM 3914 N N . ASP B 1 235 ? -3.569 40.791 112.064 1.00 28.44 235 ASP B N 1
ATOM 3915 C CA . ASP B 1 235 ? -3.011 39.494 112.461 1.00 30.68 235 ASP B CA 1
ATOM 3916 C C . ASP B 1 235 ? -3.599 38.318 111.699 1.00 28.87 235 ASP B C 1
ATOM 3917 O O . ASP B 1 235 ? -3.680 37.213 112.229 1.00 33.33 235 ASP B O 1
ATOM 3922 N N . GLY B 1 236 ? -4.015 38.556 110.458 1.00 30.00 236 GLY B N 1
ATOM 3923 C CA . GLY B 1 236 ? -4.553 37.495 109.627 1.00 28.07 236 GLY B CA 1
ATOM 3924 C C . GLY B 1 236 ? -6.025 37.201 109.860 1.00 26.15 236 GLY B C 1
ATOM 3925 O O . GLY B 1 236 ? -6.528 36.166 109.421 1.00 28.21 236 GLY B O 1
ATOM 3926 N N . LYS B 1 237 ? -6.721 38.096 110.555 1.00 25.67 237 LYS B N 1
ATOM 3927 C CA . LYS B 1 237 ? -8.148 37.888 110.812 1.00 25.37 237 LYS B CA 1
ATOM 3928 C C . LYS B 1 237 ? -8.948 37.761 109.510 1.00 20.55 237 LYS B C 1
ATOM 3929 O O . LYS B 1 237 ? -9.801 36.886 109.379 1.00 21.45 237 LYS B O 1
ATOM 3935 N N . TRP B 1 238 ? -8.665 38.638 108.552 1.00 22.69 238 TRP B N 1
ATOM 3936 C CA . TRP B 1 238 ? -9.463 38.684 107.331 1.00 21.18 238 TRP B CA 1
ATOM 3937 C C . TRP B 1 238 ? -9.146 37.516 106.402 1.00 22.58 238 TRP B C 1
ATOM 3938 O O . TRP B 1 238 ? -10.011 37.055 105.657 1.00 20.63 238 TRP B O 1
ATOM 3949 N N . ALA B 1 239 ? -7.912 37.025 106.461 1.00 24.29 239 ALA B N 1
ATO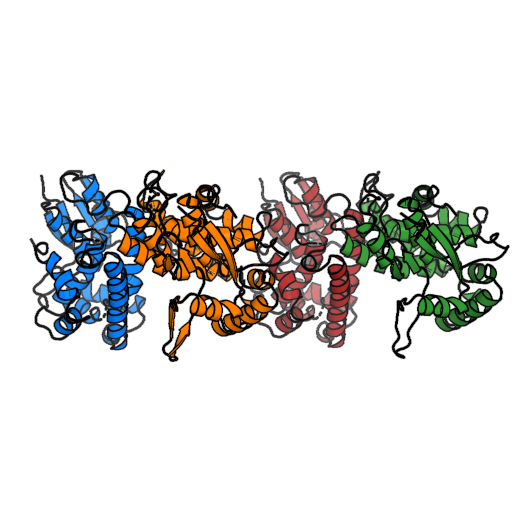M 3950 C CA . ALA B 1 239 ? -7.558 35.822 105.723 1.00 23.60 239 ALA B CA 1
ATOM 3951 C C . ALA B 1 239 ? -8.426 34.679 106.213 1.00 22.77 239 ALA B C 1
ATOM 3952 O O . ALA B 1 239 ? -8.940 33.881 105.415 1.00 23.56 239 ALA B O 1
ATOM 3954 N N . GLN B 1 240 ? -8.602 34.609 107.532 1.00 21.91 240 GLN B N 1
ATOM 3955 C CA . GLN B 1 240 ? -9.439 33.576 108.129 1.00 23.53 240 GLN B CA 1
ATOM 3956 C C . GLN B 1 240 ? -10.915 33.800 107.805 1.00 21.29 240 GLN B C 1
ATOM 3957 O O . GLN B 1 240 ? -11.658 32.848 107.554 1.00 21.15 240 GLN B O 1
ATOM 3963 N N . PHE B 1 241 ? -11.336 35.060 107.803 1.00 18.99 241 PHE B N 1
ATOM 3964 C CA . PHE B 1 241 ? -12.724 35.363 107.488 1.00 20.69 241 PHE B CA 1
ATOM 3965 C C . PHE B 1 241 ? -13.010 34.985 106.045 1.00 20.16 241 PHE B C 1
ATOM 3966 O O . PHE B 1 241 ? -14.002 34.323 105.737 1.00 19.57 241 PHE B O 1
ATOM 3974 N N . TYR B 1 242 ? -12.127 35.425 105.161 1.00 21.24 242 TYR B N 1
ATOM 3975 C CA . TYR B 1 242 ? -12.344 35.254 103.740 1.00 23.01 242 TYR B CA 1
ATOM 3976 C C . TYR B 1 242 ? -12.210 33.788 103.312 1.00 23.02 242 TYR B C 1
ATOM 3977 O O . TYR B 1 242 ? -12.817 33.357 102.325 1.00 20.21 242 TYR B O 1
ATOM 3986 N N . ALA B 1 243 ? -11.443 33.017 104.081 1.00 24.55 243 ALA B N 1
ATOM 3987 C CA . ALA B 1 243 ? -11.255 31.588 103.807 1.00 23.06 243 ALA B CA 1
ATOM 3988 C C . ALA B 1 243 ? -12.571 30.816 103.825 1.00 26.18 243 ALA B C 1
ATOM 3989 O O . ALA B 1 243 ? -12.696 29.758 103.200 1.00 22.57 243 ALA B O 1
ATOM 3991 N N . GLN B 1 244 ? -13.555 31.352 104.539 1.00 21.51 244 GLN B N 1
ATOM 3992 C CA . GLN B 1 244 ? -14.847 30.698 104.665 1.00 21.91 244 GLN B CA 1
ATOM 3993 C C . GLN B 1 244 ? -15.639 30.717 103.360 1.00 22.81 244 GLN B C 1
ATOM 3994 O O . GLN B 1 244 ? -16.637 30.001 103.221 1.00 21.01 244 GLN B O 1
ATOM 4000 N N . PHE B 1 245 ? -15.200 31.530 102.405 1.00 19.11 245 PHE B N 1
ATOM 4001 C CA . PHE B 1 245 ? -15.948 31.694 101.165 1.00 20.35 245 PHE B CA 1
ATOM 4002 C C . PHE B 1 245 ? -15.323 30.966 99.972 1.00 25.58 245 PHE B C 1
ATOM 4003 O O . PHE B 1 245 ? -15.866 31.007 98.867 1.00 23.06 245 PHE B O 1
ATOM 4011 N N . THR B 1 246 ? -14.213 30.268 100.213 1.00 27.06 246 THR B N 1
ATOM 4012 C CA . THR B 1 246 ? -13.428 29.669 99.128 1.00 30.47 246 THR B CA 1
ATOM 4013 C C . THR B 1 246 ? -14.209 28.671 98.295 1.00 27.97 246 THR B C 1
ATOM 4014 O O . THR B 1 246 ? -13.963 28.526 97.093 1.00 29.96 246 THR B O 1
ATOM 4018 N N . LYS B 1 247 ? -15.136 27.968 98.930 1.00 27.10 247 LYS B N 1
ATOM 4019 C CA . LYS B 1 247 ? -15.870 26.915 98.243 1.00 28.14 247 LYS B CA 1
ATOM 4020 C C . LYS B 1 247 ? -17.105 27.443 97.519 1.00 28.01 247 LYS B C 1
ATOM 4021 O O . LYS B 1 247 ? -17.882 26.666 96.960 1.00 27.68 247 LYS B O 1
ATOM 4027 N N . PHE B 1 248 ? -17.281 28.764 97.518 1.00 25.26 248 PHE B N 1
ATOM 4028 C CA . PHE B 1 248 ? -18.456 29.370 96.888 1.00 21.46 248 PHE B CA 1
ATOM 4029 C C . PHE B 1 248 ? -18.087 30.354 95.794 1.00 21.71 248 PHE B C 1
ATOM 4030 O O . PHE B 1 248 ? -18.842 31.292 95.505 1.00 21.74 248 PHE B O 1
ATOM 4038 N N . GLU B 1 249 ? -16.923 30.148 95.185 1.00 22.07 249 GLU B N 1
ATOM 4039 C CA . GLU B 1 249 ? -16.447 31.044 94.143 1.00 20.92 249 GLU B CA 1
ATOM 4040 C C . GLU B 1 249 ? -16.425 30.383 92.758 1.00 22.86 249 GLU B C 1
ATOM 4041 O O . GLU B 1 249 ? -15.563 30.673 91.926 1.00 21.82 249 GLU B O 1
ATOM 4047 N N . GLN B 1 250 ? -17.393 29.508 92.516 1.00 24.86 250 GLN B N 1
ATOM 4048 C CA . GLN B 1 250 ? -17.544 28.888 91.202 1.00 25.47 250 GLN B CA 1
ATOM 4049 C C . GLN B 1 250 ? -17.880 29.922 90.123 1.00 29.87 250 GLN B C 1
ATOM 4050 O O . GLN B 1 250 ? -18.751 30.788 90.305 1.00 26.85 250 GLN B O 1
ATOM 4056 N N . VAL B 1 251 ? -17.173 29.839 89.000 1.00 28.30 251 VAL B N 1
ATOM 4057 C CA . VAL B 1 251 ? -17.446 30.706 87.864 1.00 28.60 251 VAL B CA 1
ATOM 4058 C C . VAL B 1 251 ? -17.804 29.885 86.621 1.00 36.45 251 VAL B C 1
ATOM 4059 O O . VAL B 1 251 ? -17.373 28.741 86.483 1.00 34.77 251 VAL B O 1
ATOM 4063 N N . ALA C 1 2 ? 7.937 22.597 59.857 1.00 34.33 2 ALA C N 1
ATOM 4064 C CA . ALA C 1 2 ? 8.146 23.999 59.500 1.00 33.73 2 ALA C CA 1
ATOM 4065 C C . ALA C 1 2 ? 9.028 24.104 58.264 1.00 35.44 2 ALA C C 1
ATOM 4066 O O . ALA C 1 2 ? 9.986 23.340 58.108 1.00 32.29 2 ALA C O 1
ATOM 4068 N N . GLN C 1 3 ? 8.703 25.051 57.392 1.00 32.06 3 GLN C N 1
ATOM 4069 C CA . GLN C 1 3 ? 9.536 25.336 56.233 1.00 34.01 3 GLN C CA 1
ATOM 4070 C C . GLN C 1 3 ? 10.692 26.248 56.627 1.00 34.31 3 GLN C C 1
ATOM 4071 O O . GLN C 1 3 ? 10.606 26.951 57.641 1.00 30.94 3 GLN C O 1
ATOM 4077 N N . PRO C 1 4 ? 11.779 26.228 55.834 1.00 32.83 4 PRO C N 1
ATOM 4078 C CA . PRO C 1 4 ? 12.948 27.074 56.102 1.00 33.03 4 PRO C CA 1
ATOM 4079 C C . PRO C 1 4 ? 12.590 28.553 56.167 1.00 30.46 4 PRO C C 1
ATOM 4080 O O . PRO C 1 4 ? 11.865 29.060 55.312 1.00 26.39 4 PRO C O 1
ATOM 4084 N N . ILE C 1 5 ? 13.100 29.238 57.184 1.00 27.28 5 ILE C N 1
ATOM 4085 C CA . ILE C 1 5 ? 12.978 30.686 57.256 1.00 25.41 5 ILE C CA 1
ATOM 4086 C C . ILE C 1 5 ? 13.981 31.280 56.255 1.00 24.79 5 ILE C C 1
ATOM 4087 O O . ILE C 1 5 ? 15.070 30.733 56.060 1.00 29.15 5 ILE C O 1
ATOM 4092 N N . VAL C 1 6 ? 13.611 32.367 55.593 1.00 26.32 6 VAL C N 1
ATOM 4093 C CA . VAL C 1 6 ? 14.529 33.000 54.645 1.00 28.16 6 VAL C CA 1
ATOM 4094 C C . VAL C 1 6 ? 15.290 34.151 55.307 1.00 26.68 6 VAL C C 1
ATOM 4095 O O . VAL C 1 6 ? 14.689 35.118 55.766 1.00 26.64 6 VAL C O 1
ATOM 4099 N N . PHE C 1 7 ? 16.614 34.032 55.331 1.00 28.22 7 PHE C N 1
ATOM 4100 C CA . PHE C 1 7 ? 17.473 34.935 56.096 1.00 28.86 7 PHE C CA 1
ATOM 4101 C C . PHE C 1 7 ? 18.318 35.791 55.161 1.00 31.77 7 PHE C C 1
ATOM 4102 O O . PHE C 1 7 ? 19.144 35.270 54.412 1.00 30.50 7 PHE C O 1
ATOM 4110 N N . TYR C 1 8 ? 18.100 37.103 55.207 1.00 29.26 8 TYR C N 1
ATOM 4111 C CA . TYR C 1 8 ? 18.818 38.052 54.351 1.00 33.51 8 TYR C CA 1
ATOM 4112 C C . TYR C 1 8 ? 20.080 38.610 55.011 1.00 34.29 8 TYR C C 1
ATOM 4113 O O . TYR C 1 8 ? 20.006 39.255 56.064 1.00 32.64 8 TYR C O 1
ATOM 4122 N N . ASP C 1 9 ? 21.223 38.358 54.371 1.00 33.02 9 ASP C N 1
ATOM 4123 C CA . ASP C 1 9 ? 22.546 38.651 54.916 1.00 33.15 9 ASP C CA 1
ATOM 4124 C C . ASP C 1 9 ? 23.389 39.362 53.847 1.00 36.73 9 ASP C C 1
ATOM 4125 O O . ASP C 1 9 ? 22.944 39.513 52.707 1.00 37.23 9 ASP C O 1
ATOM 4130 N N . ILE C 1 10 ? 24.603 39.780 54.209 1.00 35.84 10 ILE C N 1
ATOM 4131 C CA . ILE C 1 10 ? 25.466 40.561 53.306 1.00 31.65 10 ILE C CA 1
ATOM 4132 C C . ILE C 1 10 ? 26.721 39.786 52.890 1.00 37.00 10 ILE C C 1
ATOM 4133 O O . ILE C 1 10 ? 27.482 39.315 53.744 1.00 34.18 10 ILE C O 1
ATOM 4138 N N . PRO C 1 11 ? 26.947 39.654 51.567 1.00 37.12 11 PRO C N 1
ATOM 4139 C CA . PRO C 1 11 ? 28.045 38.827 51.054 1.00 38.38 11 PRO C CA 1
ATOM 4140 C C . PRO C 1 11 ? 29.406 39.466 51.295 1.00 36.77 11 PRO C C 1
ATOM 4141 O O . PRO C 1 11 ? 29.481 40.644 51.647 1.00 38.56 11 PRO C O 1
ATOM 4145 N N . SER C 1 12 ? 30.465 38.689 51.105 1.00 37.57 12 SER C N 1
ATOM 4146 C CA . SER C 1 12 ? 31.826 39.208 51.165 1.00 41.02 12 SER C CA 1
ATOM 4147 C C . SER C 1 12 ? 32.677 38.578 50.063 1.00 46.76 12 SER C C 1
ATOM 4148 O O . SER C 1 12 ? 32.244 37.629 49.399 1.00 45.97 12 SER C O 1
ATOM 4151 N N . ASN C 1 13 ? 33.883 39.102 49.868 1.00 45.42 13 ASN C N 1
ATOM 4152 C CA . ASN C 1 13 ? 34.766 38.596 48.822 1.00 46.43 13 ASN C CA 1
ATOM 4153 C C . ASN C 1 13 ? 35.741 37.534 49.319 1.00 50.39 13 ASN C C 1
ATOM 4154 O O . ASN C 1 13 ? 35.526 36.912 50.366 1.00 47.48 13 ASN C O 1
ATOM 4159 N N . GLU C 1 14 ? 36.820 37.339 48.570 1.00 47.71 14 GLU C N 1
ATOM 4160 C CA . GLU C 1 14 ? 37.731 36.233 48.831 1.00 47.89 14 GLU C CA 1
ATOM 4161 C C . GLU C 1 14 ? 38.757 36.548 49.915 1.00 49.18 14 GLU C C 1
ATOM 4162 O O . GLU C 1 14 ? 39.466 35.653 50.380 1.00 48.93 14 GLU C O 1
ATOM 4168 N N . ARG C 1 15 ? 38.834 37.815 50.318 1.00 48.78 15 ARG C N 1
ATOM 4169 C CA . ARG C 1 15 ? 39.747 38.211 51.390 1.00 48.40 15 ARG C CA 1
ATOM 4170 C C . ARG C 1 15 ? 39.435 37.427 52.661 1.00 46.49 15 ARG C C 1
ATOM 4171 O O . ARG C 1 15 ? 40.336 36.981 53.375 1.00 45.70 15 ARG C O 1
ATOM 4179 N N . ILE C 1 16 ? 38.146 37.258 52.928 1.00 42.67 16 ILE C N 1
ATOM 4180 C CA . ILE C 1 16 ? 37.703 36.438 54.043 1.00 46.95 16 ILE C CA 1
ATOM 4181 C C . ILE C 1 16 ? 36.952 35.223 53.512 1.00 46.95 16 ILE C C 1
ATOM 4182 O O . ILE C 1 16 ? 36.113 34.641 54.207 1.00 48.38 16 ILE C O 1
ATOM 4187 N N . LYS C 1 17 ? 37.267 34.859 52.269 1.00 47.46 17 LYS C N 1
ATOM 4188 C CA . LYS C 1 17 ? 36.694 33.689 51.602 1.00 49.11 17 LYS C CA 1
ATOM 4189 C C . LYS C 1 17 ? 35.167 33.615 51.664 1.00 46.64 17 LYS C C 1
ATOM 4190 O O . LYS C 1 17 ? 34.597 32.564 51.985 1.00 43.52 17 LYS C O 1
ATOM 4196 N N . HIS C 1 18 ? 34.526 34.743 51.367 1.00 42.63 18 HIS C N 1
ATOM 4197 C CA . HIS C 1 18 ? 33.073 34.830 51.218 1.00 42.27 18 HIS C CA 1
ATOM 4198 C C . HIS C 1 18 ? 32.269 34.552 52.494 1.00 42.20 18 HIS C C 1
ATOM 4199 O O . HIS C 1 18 ? 31.059 34.331 52.430 1.00 40.13 18 HIS C O 1
ATOM 4206 N N . SER C 1 19 ? 32.930 34.583 53.649 1.00 42.17 19 SER C N 1
ATOM 4207 C CA . SER C 1 19 ? 32.237 34.340 54.919 1.00 36.72 19 SER C CA 1
ATOM 4208 C C . SER C 1 19 ? 31.257 35.467 55.261 1.00 35.76 19 SER C C 1
ATOM 4209 O O . SER C 1 19 ? 31.509 36.633 54.933 1.00 33.88 19 SER C O 1
ATOM 4212 N N . PRO C 1 20 ? 30.125 35.124 55.910 1.00 32.95 20 PRO C N 1
ATOM 4213 C CA . PRO C 1 20 ? 29.272 36.169 56.489 1.00 32.73 20 PRO C CA 1
ATOM 4214 C C . PRO C 1 20 ? 30.108 36.894 57.529 1.00 29.38 20 PRO C C 1
ATOM 4215 O O . PRO C 1 20 ? 31.001 36.271 58.118 1.00 29.11 20 PRO C O 1
ATOM 4219 N N . TRP C 1 21 ? 29.852 38.175 57.750 1.00 32.29 21 TRP C N 1
ATOM 4220 C CA . TRP C 1 21 ? 30.776 38.984 58.545 1.00 30.76 21 TRP C CA 1
ATOM 4221 C C . TRP C 1 21 ? 30.064 39.987 59.452 1.00 29.36 21 TRP C C 1
ATOM 4222 O O . TRP C 1 21 ? 30.580 40.340 60.508 1.00 29.27 21 TRP C O 1
ATOM 4233 N N . SER C 1 22 ? 28.892 40.452 59.030 1.00 27.59 22 SER C N 1
ATOM 4234 C CA . SER C 1 22 ? 28.218 41.564 59.693 1.00 27.88 22 SER C CA 1
ATOM 4235 C C . SER C 1 22 ? 27.834 41.263 61.133 1.00 28.12 22 SER C C 1
ATOM 4236 O O . SER C 1 22 ? 27.274 40.204 61.424 1.00 25.16 22 SER C O 1
ATOM 4239 N N . PRO C 1 23 ? 28.134 42.200 62.044 1.00 27.14 23 PRO C N 1
ATOM 4240 C CA . PRO C 1 23 ? 27.785 41.997 63.453 1.00 24.91 23 PRO C CA 1
ATOM 4241 C C . PRO C 1 23 ? 26.274 41.966 63.661 1.00 28.41 23 PRO C C 1
ATOM 4242 O O . PRO C 1 23 ? 25.791 41.215 64.518 1.00 28.41 23 PRO C O 1
ATOM 4246 N N . ASN C 1 24 ? 25.532 42.762 62.898 1.00 22.15 24 ASN C N 1
ATOM 4247 C CA . ASN C 1 24 ? 24.077 42.776 63.061 1.00 25.28 24 ASN C CA 1
ATOM 4248 C C . ASN C 1 24 ? 23.395 41.531 62.503 1.00 25.01 24 ASN C C 1
ATOM 4249 O O . ASN C 1 24 ? 22.467 40.996 63.119 1.00 26.22 24 ASN C O 1
ATOM 4254 N N . THR C 1 25 ? 23.843 41.062 61.343 1.00 26.29 25 THR C N 1
ATOM 4255 C CA . THR C 1 25 ? 23.255 39.847 60.798 1.00 23.45 25 THR C CA 1
ATOM 4256 C C . THR C 1 25 ? 23.705 38.632 61.595 1.00 24.85 25 THR C C 1
ATOM 4257 O O . THR C 1 25 ? 22.921 37.700 61.790 1.00 25.26 25 THR C O 1
ATOM 4261 N N . TRP C 1 26 ? 24.948 38.648 62.078 1.00 22.13 26 TRP C N 1
ATOM 4262 C CA . TRP C 1 26 ? 25.424 37.556 62.924 1.00 23.47 26 TRP C CA 1
ATOM 4263 C C . TRP C 1 26 ? 24.571 37.377 64.185 1.00 23.37 26 TRP C C 1
ATOM 4264 O O . TRP C 1 26 ? 24.466 36.270 64.697 1.00 22.63 26 TRP C O 1
ATOM 4275 N N . LYS C 1 27 ? 23.964 38.448 64.686 1.00 21.54 27 LYS C N 1
ATOM 4276 C CA . LYS C 1 27 ? 23.076 38.302 65.838 1.00 21.64 27 LYS C CA 1
ATOM 4277 C C . LYS C 1 27 ? 21.920 37.348 65.523 1.00 23.98 27 LYS C C 1
ATOM 4278 O O . LYS C 1 27 ? 21.530 36.527 66.356 1.00 21.30 27 LYS C O 1
ATOM 4284 N N . ILE C 1 28 ? 21.400 37.440 64.302 1.00 24.37 28 ILE C N 1
ATOM 4285 C CA . ILE C 1 28 ? 20.258 36.624 63.895 1.00 23.77 28 ILE C CA 1
ATOM 4286 C C . ILE C 1 28 ? 20.681 35.251 63.361 1.00 24.91 28 ILE C C 1
ATOM 4287 O O . ILE C 1 28 ? 19.965 34.260 63.534 1.00 22.32 28 ILE C O 1
ATOM 4292 N N . ARG C 1 29 ? 21.852 35.178 62.739 1.00 22.30 29 ARG C N 1
ATOM 4293 C CA . ARG C 1 29 ? 22.413 33.877 62.384 1.00 25.48 29 ARG C CA 1
ATOM 4294 C C . ARG C 1 29 ? 22.667 33.057 63.650 1.00 25.02 29 ARG C C 1
ATOM 4295 O O . ARG C 1 29 ? 22.349 31.862 63.715 1.00 21.74 29 ARG C O 1
ATOM 4303 N N . TYR C 1 30 ? 23.250 33.702 64.655 1.00 20.80 30 TYR C N 1
ATOM 4304 C CA . TYR C 1 30 ? 23.451 33.069 65.953 1.00 22.45 30 TYR C CA 1
ATOM 4305 C C . TYR C 1 30 ? 22.109 32.619 66.521 1.00 21.60 30 TYR C C 1
ATOM 4306 O O . TYR C 1 30 ? 21.989 31.500 67.019 1.00 20.90 30 TYR C O 1
ATOM 4315 N N . ALA C 1 31 ? 21.110 33.503 66.456 1.00 21.91 31 ALA C N 1
ATOM 4316 C CA . ALA C 1 31 ? 19.781 33.192 66.992 1.00 22.48 31 ALA C CA 1
ATOM 4317 C C . ALA C 1 31 ? 19.219 31.943 66.332 1.00 22.11 31 ALA C C 1
ATOM 4318 O O . ALA C 1 31 ? 18.766 31.027 67.009 1.00 21.18 31 ALA C O 1
ATOM 4320 N N . LEU C 1 32 ? 19.263 31.911 65.004 1.00 22.60 32 LEU C N 1
ATOM 4321 C CA . LEU C 1 32 ? 18.744 30.770 64.245 1.00 20.35 32 LEU C CA 1
ATOM 4322 C C . LEU C 1 32 ? 19.518 29.477 64.480 1.00 25.28 32 LEU C C 1
ATOM 4323 O O . LEU C 1 32 ? 18.909 28.411 64.639 1.00 24.34 32 LEU C O 1
ATOM 4328 N N . ASN C 1 33 ? 20.848 29.558 64.487 1.00 23.66 33 ASN C N 1
ATOM 4329 C CA . ASN C 1 33 ? 21.683 28.388 64.755 1.00 25.33 33 ASN C CA 1
ATOM 4330 C C . ASN C 1 33 ? 21.473 27.859 66.162 1.00 26.59 33 ASN C C 1
ATOM 4331 O O . ASN C 1 33 ? 21.476 26.647 66.401 1.00 22.38 33 ASN C O 1
ATOM 4336 N N . TYR C 1 34 ? 21.329 28.781 67.107 1.00 21.36 34 TYR C N 1
ATOM 4337 C CA . TYR C 1 34 ? 21.165 28.412 68.507 1.00 19.94 34 TYR C CA 1
ATOM 4338 C C . TYR C 1 34 ? 19.808 27.749 68.737 1.00 22.40 34 TYR C C 1
ATOM 4339 O O . TYR C 1 34 ? 19.690 26.794 69.508 1.00 21.75 34 TYR C O 1
ATOM 4348 N N . LYS C 1 35 ? 18.785 28.261 68.063 1.00 19.27 35 LYS C N 1
ATOM 4349 C CA . LYS C 1 35 ? 17.437 27.707 68.189 1.00 20.58 35 LYS C CA 1
ATOM 4350 C C . LYS C 1 35 ? 17.263 26.444 67.344 1.00 22.08 35 LYS C C 1
ATOM 4351 O O . LYS C 1 35 ? 16.265 25.740 67.483 1.00 22.59 35 LYS C O 1
ATOM 4357 N N . GLY C 1 36 ? 18.231 26.175 66.467 1.00 21.34 36 GLY C N 1
ATOM 4358 C CA . GLY C 1 36 ? 18.177 24.999 65.610 1.00 24.90 36 GLY C CA 1
ATOM 4359 C C . GLY C 1 36 ? 17.058 25.082 64.590 1.00 26.90 36 GLY C C 1
ATOM 4360 O O . GLY C 1 36 ? 16.482 24.063 64.183 1.00 27.59 36 GLY C O 1
ATOM 4361 N N . LEU C 1 37 ? 16.742 26.304 64.176 1.00 22.63 37 LEU C N 1
ATOM 4362 C CA . LEU C 1 37 ? 15.717 26.535 63.174 1.00 24.54 37 LEU C CA 1
ATOM 4363 C C . LEU C 1 37 ? 16.339 26.446 61.791 1.00 29.62 37 LEU C C 1
ATOM 4364 O O . LEU C 1 37 ? 17.470 26.892 61.577 1.00 25.47 37 LEU C O 1
ATOM 4369 N N . LYS C 1 38 ? 15.602 25.859 60.853 1.00 29.75 38 LYS C N 1
ATOM 4370 C CA . LYS C 1 38 ? 16.098 25.701 59.493 1.00 29.15 38 LYS C CA 1
ATOM 4371 C C . LYS C 1 38 ? 15.936 27.009 58.739 1.00 26.03 38 LYS C C 1
ATOM 4372 O O . LYS C 1 38 ? 14.880 27.657 58.791 1.00 26.98 38 LYS C O 1
ATOM 4378 N N . TYR C 1 39 ? 16.989 27.403 58.038 1.00 26.99 39 TYR C N 1
ATOM 4379 C CA . TYR C 1 39 ? 16.939 28.639 57.283 1.00 27.56 39 TYR C CA 1
ATOM 4380 C C . TYR C 1 39 ? 17.801 28.554 56.031 1.00 30.65 39 TYR C C 1
ATOM 4381 O O . TYR C 1 39 ? 18.705 27.720 55.931 1.00 30.98 39 TYR C O 1
ATOM 4390 N N . LYS C 1 40 ? 17.495 29.400 55.061 1.00 29.78 40 LYS C N 1
ATOM 4391 C CA . LYS C 1 40 ? 18.364 29.529 53.900 1.00 32.92 40 LYS C CA 1
ATOM 4392 C C . LYS C 1 40 ? 18.736 30.995 53.754 1.00 33.72 40 LYS C C 1
ATOM 4393 O O . LYS C 1 40 ? 17.908 31.881 53.970 1.00 34.74 40 LYS C O 1
ATOM 4399 N N . THR C 1 41 ? 19.991 31.247 53.407 1.00 33.83 41 THR C N 1
ATOM 4400 C CA . THR C 1 41 ? 20.478 32.612 53.334 1.00 35.70 41 THR C CA 1
ATOM 4401 C C . THR C 1 41 ? 20.344 33.196 51.930 1.00 38.65 41 THR C C 1
ATOM 4402 O O . THR C 1 41 ? 20.891 32.652 50.970 1.00 39.41 41 THR C O 1
ATOM 4406 N N . GLU C 1 42 ? 19.591 34.289 51.817 1.00 37.44 42 GLU C N 1
ATOM 4407 C CA . GLU C 1 42 ? 19.571 35.104 50.605 1.00 38.91 42 GLU C CA 1
ATOM 4408 C C . GLU C 1 42 ? 20.594 36.234 50.743 1.00 40.54 42 GLU C C 1
ATOM 4409 O O . GLU C 1 42 ? 20.558 37.004 51.708 1.00 36.67 42 GLU C O 1
ATOM 4415 N N . TRP C 1 43 ? 21.506 36.338 49.784 1.00 35.88 43 TRP C N 1
ATOM 4416 C CA . TRP C 1 43 ? 22.590 37.307 49.885 1.00 38.13 43 TRP C CA 1
ATOM 4417 C C . TRP C 1 43 ? 22.276 38.623 49.182 1.00 41.49 43 TRP C C 1
ATOM 4418 O O . TRP C 1 43 ? 22.050 38.646 47.975 1.00 38.90 43 TRP C O 1
ATOM 4429 N N . VAL C 1 44 ? 22.278 39.719 49.939 1.00 39.00 44 VAL C N 1
ATOM 4430 C CA . VAL C 1 44 ? 21.972 41.037 49.386 1.00 35.73 44 VAL C CA 1
ATOM 4431 C C . VAL C 1 44 ? 23.134 42.023 49.553 1.00 41.42 44 VAL C C 1
ATOM 4432 O O . VAL C 1 44 ? 23.711 42.147 50.639 1.00 37.18 44 VAL C O 1
ATOM 4436 N N . GLU C 1 45 ? 23.479 42.716 48.469 1.00 40.23 45 GLU C N 1
ATOM 4437 C CA . GLU C 1 45 ? 24.518 43.743 48.511 1.00 42.72 45 GLU C CA 1
ATOM 4438 C C . GLU C 1 45 ? 23.981 45.015 49.148 1.00 38.58 45 GLU C C 1
ATOM 4439 O O . GLU C 1 45 ? 22.789 45.328 49.012 1.00 36.54 45 GLU C O 1
ATOM 4445 N N . TYR C 1 46 ? 24.866 45.742 49.832 1.00 40.12 46 TYR C N 1
ATOM 4446 C CA . TYR C 1 46 ? 24.514 46.999 50.501 1.00 40.83 46 TYR C CA 1
ATOM 4447 C C . TYR C 1 46 ? 23.505 47.882 49.738 1.00 39.02 46 TYR C C 1
ATOM 4448 O O . TYR C 1 46 ? 22.422 48.153 50.259 1.00 37.80 46 TYR C O 1
ATOM 4457 N N . PRO C 1 47 ? 23.834 48.308 48.495 1.00 43.31 47 PRO C N 1
ATOM 4458 C CA . PRO C 1 47 ? 22.921 49.224 47.787 1.00 42.03 47 PRO C CA 1
ATOM 4459 C C . PRO C 1 47 ? 21.559 48.604 47.455 1.00 43.19 47 PRO C C 1
ATOM 4460 O O . PRO C 1 47 ? 20.560 49.328 47.322 1.00 42.64 47 PRO C O 1
ATOM 4464 N N . ASP C 1 48 ? 21.531 47.279 47.324 1.00 39.74 48 ASP C N 1
ATOM 4465 C CA . ASP C 1 48 ? 20.326 46.565 46.909 1.00 41.36 48 ASP C CA 1
ATOM 4466 C C . ASP C 1 48 ? 19.411 46.270 48.093 1.00 44.36 48 ASP C C 1
ATOM 4467 O O . ASP C 1 48 ? 18.248 45.887 47.908 1.00 42.36 48 ASP C O 1
ATOM 4472 N N . ILE C 1 49 ? 19.944 46.452 49.304 1.00 39.99 49 ILE C N 1
ATOM 4473 C CA . ILE C 1 49 ? 19.190 46.200 50.531 1.00 40.53 49 ILE C CA 1
ATOM 4474 C C . ILE C 1 49 ? 17.829 46.898 50.559 1.00 41.37 49 ILE C C 1
ATOM 4475 O O . ILE C 1 49 ? 16.804 46.249 50.782 1.00 42.26 49 ILE C O 1
ATOM 4480 N N . ALA C 1 50 ? 17.811 48.207 50.317 1.00 39.97 50 ALA C N 1
ATOM 4481 C CA . ALA C 1 50 ? 16.563 48.967 50.381 1.00 42.76 50 ALA C CA 1
ATOM 4482 C C . ALA C 1 50 ? 15.540 48.456 49.369 1.00 45.88 50 ALA C C 1
ATOM 4483 O O . ALA C 1 50 ? 14.333 48.480 49.625 1.00 48.76 50 ALA C O 1
ATOM 4485 N N . GLY C 1 51 ? 16.033 47.986 48.225 1.00 43.03 51 GLY C N 1
ATOM 4486 C CA . GLY C 1 51 ? 15.169 47.469 47.177 1.00 46.71 51 GLY C CA 1
ATOM 4487 C C . GLY C 1 51 ? 14.482 46.180 47.586 1.00 45.07 51 GLY C C 1
ATOM 4488 O O . GLY C 1 51 ? 13.253 46.072 47.554 1.00 46.12 51 GLY C O 1
ATOM 4489 N N . VAL C 1 52 ? 15.291 45.205 47.981 1.00 46.79 52 VAL C N 1
ATOM 4490 C CA . VAL C 1 52 ? 14.796 43.904 48.408 1.00 41.07 52 VAL C CA 1
ATOM 4491 C C . VAL C 1 52 ? 13.727 44.016 49.492 1.00 46.18 52 VAL C C 1
ATOM 4492 O O . VAL C 1 52 ? 12.629 43.474 49.347 1.00 48.70 52 VAL C O 1
ATOM 4496 N N . VAL C 1 53 ? 14.042 44.744 50.562 1.00 45.77 53 VAL C N 1
ATOM 4497 C CA . VAL C 1 53 ? 13.166 44.819 51.730 1.00 46.03 53 VAL C CA 1
ATOM 4498 C C . VAL C 1 53 ? 11.819 45.455 51.408 1.00 47.34 53 VAL C C 1
ATOM 4499 O O . VAL C 1 53 ? 10.779 45.019 51.907 1.00 48.61 53 VAL C O 1
ATOM 4503 N N . GLN C 1 54 ? 11.835 46.484 50.569 1.00 51.44 54 GLN C N 1
ATOM 4504 C CA . GLN C 1 54 ? 10.592 47.132 50.168 1.00 50.64 54 GLN C CA 1
ATOM 4505 C C . GLN C 1 54 ? 9.711 46.181 49.370 1.00 49.72 54 GLN C C 1
ATOM 4506 O O . GLN C 1 54 ? 8.486 46.187 49.512 1.00 50.93 54 GLN C O 1
ATOM 4512 N N . LYS C 1 55 ? 10.348 45.356 48.544 1.00 50.94 55 LYS C N 1
ATOM 4513 C CA . LYS C 1 55 ? 9.639 44.403 47.694 1.00 53.85 55 LYS C CA 1
ATOM 4514 C C . LYS C 1 55 ? 8.949 43.292 48.496 1.00 52.60 55 LYS C C 1
ATOM 4515 O O . LYS C 1 55 ? 7.965 42.709 48.037 1.00 53.22 55 LYS C O 1
ATOM 4521 N N . LEU C 1 56 ? 9.461 43.008 49.691 1.00 51.15 56 LEU C N 1
ATOM 4522 C CA . LEU C 1 56 ? 8.912 41.949 50.535 1.00 47.40 56 LEU C CA 1
ATOM 4523 C C . LEU C 1 56 ? 7.659 42.401 51.281 1.00 51.83 56 LEU C C 1
ATOM 4524 O O . LEU C 1 56 ? 6.923 41.581 51.834 1.00 49.41 56 LEU C O 1
ATOM 4529 N N . GLY C 1 57 ? 7.416 43.708 51.291 1.00 52.48 57 GLY C N 1
ATOM 4530 C CA . GLY C 1 57 ? 6.368 44.278 52.119 1.00 50.93 57 GLY C CA 1
ATOM 4531 C C . GLY C 1 57 ? 6.953 44.637 53.474 1.00 52.76 57 GLY C C 1
ATOM 4532 O O . GLY C 1 57 ? 6.227 44.899 54.436 1.00 56.28 57 GLY C O 1
ATOM 4533 N N . GLY C 1 58 ? 8.282 44.646 53.539 1.00 51.86 58 GLY C N 1
ATOM 4534 C CA . GLY C 1 58 ? 8.996 44.936 54.769 1.00 52.82 58 GLY C CA 1
ATOM 4535 C C . GLY C 1 58 ? 8.925 46.393 55.186 1.00 53.84 58 GLY C C 1
ATOM 4536 O O . GLY C 1 58 ? 8.376 47.233 54.469 1.00 53.90 58 GLY C O 1
ATOM 4537 N N . LYS C 1 59 ? 9.486 46.688 56.355 1.00 51.98 59 LYS C N 1
ATOM 4538 C CA . LYS C 1 59 ? 9.489 48.043 56.899 1.00 50.67 59 LYS C CA 1
ATOM 4539 C C . LYS C 1 59 ? 10.910 48.555 57.133 1.00 51.40 59 LYS C C 1
ATOM 4540 O O . LYS C 1 59 ? 11.853 47.765 57.233 1.00 48.95 59 LYS C O 1
ATOM 4546 N N . PRO C 1 60 ? 11.070 49.889 57.202 1.00 54.06 60 PRO C N 1
ATOM 4547 C CA . PRO C 1 60 ? 12.357 50.487 57.578 1.00 51.81 60 PRO C CA 1
ATOM 4548 C C . PRO C 1 60 ? 12.576 50.359 59.080 1.00 50.42 60 PRO C C 1
ATOM 4549 O O . PRO C 1 60 ? 11.613 50.167 59.824 1.00 49.33 60 PRO C O 1
ATOM 4553 N N . THR C 1 61 ? 13.823 50.467 59.520 1.00 48.33 61 THR C N 1
ATOM 4554 C CA . THR C 1 61 ? 14.135 50.301 60.934 1.00 50.27 61 THR C CA 1
ATOM 4555 C C . THR C 1 61 ? 14.519 51.625 61.584 1.00 56.34 61 THR C C 1
ATOM 4556 O O . THR C 1 61 ? 14.785 51.684 62.787 1.00 53.91 61 THR C O 1
ATOM 4560 N N . GLU C 1 62 ? 14.528 52.690 60.788 1.00 60.75 62 GLU C N 1
ATOM 4561 C CA . GLU C 1 62 ? 15.028 53.975 61.254 1.00 65.77 62 GLU C CA 1
ATOM 4562 C C . GLU C 1 62 ? 14.611 55.124 60.339 1.00 71.31 62 GLU C C 1
ATOM 4563 O O . GLU C 1 62 ? 14.544 54.971 59.116 1.00 68.16 62 GLU C O 1
ATOM 4569 N N . LYS C 1 63 ? 14.326 56.273 60.944 1.00 76.78 63 LYS C N 1
ATOM 4570 C CA . LYS C 1 63 ? 14.118 57.501 60.186 1.00 80.03 63 LYS C CA 1
ATOM 4571 C C . LYS C 1 63 ? 15.240 58.494 60.474 1.00 82.94 63 LYS C C 1
ATOM 4572 O O . LYS C 1 63 ? 16.336 58.104 60.880 1.00 82.18 63 LYS C O 1
ATOM 4578 N N . THR C 1 64 ? 14.960 59.774 60.258 1.00 87.22 64 THR C N 1
ATOM 4579 C CA . THR C 1 64 ? 15.962 60.824 60.394 1.00 89.88 64 THR C CA 1
ATOM 4580 C C . THR C 1 64 ? 15.259 62.180 60.436 1.00 92.84 64 THR C C 1
ATOM 4581 O O . THR C 1 64 ? 14.110 62.291 60.005 1.00 92.70 64 THR C O 1
ATOM 4585 N N . PRO C 1 65 ? 15.940 63.217 60.962 1.00 95.50 65 PRO C N 1
ATOM 4586 C CA . PRO C 1 65 ? 15.367 64.572 60.964 1.00 96.14 65 PRO C CA 1
ATOM 4587 C C . PRO C 1 65 ? 15.092 65.123 59.560 1.00 95.49 65 PRO C C 1
ATOM 4588 O O . PRO C 1 65 ? 14.492 66.193 59.434 1.00 95.49 65 PRO C O 1
ATOM 4592 N N . ASP C 1 66 ? 15.536 64.410 58.528 1.00 94.68 66 ASP C N 1
ATOM 4593 C CA . ASP C 1 66 ? 15.148 64.724 57.159 1.00 92.02 66 ASP C CA 1
ATOM 4594 C C . ASP C 1 66 ? 13.788 64.096 56.866 1.00 90.31 66 ASP C C 1
ATOM 4595 O O . ASP C 1 66 ? 13.071 64.527 55.962 1.00 87.95 66 ASP C O 1
ATOM 4600 N N . GLY C 1 67 ? 13.438 63.082 57.652 1.00 91.33 67 GLY C N 1
ATOM 4601 C CA . GLY C 1 67 ? 12.197 62.354 57.464 1.00 89.61 67 GLY C CA 1
ATOM 4602 C C . GLY C 1 67 ? 12.396 61.174 56.533 1.00 86.51 67 GLY C C 1
ATOM 4603 O O . GLY C 1 67 ? 11.433 60.572 56.058 1.00 85.88 67 GLY C O 1
ATOM 4604 N N . ARG C 1 68 ? 13.657 60.842 56.273 1.00 84.21 68 ARG C N 1
ATOM 4605 C CA . ARG C 1 68 ? 13.986 59.773 55.337 1.00 81.65 68 ARG C CA 1
ATOM 4606 C C . ARG C 1 68 ? 14.006 58.394 55.992 1.00 79.05 68 ARG C C 1
ATOM 4607 O O . ARG C 1 68 ? 14.520 58.225 57.097 1.00 77.17 68 ARG C O 1
ATOM 4615 N N . ASP C 1 69 ? 13.442 57.411 55.298 1.00 75.05 69 ASP C N 1
ATOM 4616 C CA . ASP C 1 69 ? 13.456 56.037 55.778 1.00 68.74 69 ASP C CA 1
ATOM 4617 C C . ASP C 1 69 ? 14.814 55.395 55.545 1.00 67.83 69 ASP C C 1
ATOM 4618 O O . ASP C 1 69 ? 15.521 55.739 54.596 1.00 66.82 69 ASP C O 1
ATOM 4623 N N . HIS C 1 70 ? 15.178 54.464 56.421 1.00 65.44 70 HIS C N 1
ATOM 4624 C CA . HIS C 1 70 ? 16.434 53.740 56.282 1.00 61.24 70 HIS C CA 1
ATOM 4625 C C . HIS C 1 70 ? 16.199 52.242 56.473 1.00 57.21 70 HIS C C 1
ATOM 4626 O O . HIS C 1 70 ? 15.484 51.827 57.388 1.00 55.44 70 HIS C O 1
ATOM 4633 N N . TYR C 1 71 ? 16.786 51.441 55.586 1.00 50.50 71 TYR C N 1
ATOM 4634 C CA . TYR C 1 71 ? 16.558 50.001 55.571 1.00 43.27 71 TYR C CA 1
ATOM 4635 C C . TYR C 1 71 ? 17.819 49.234 55.941 1.00 42.85 71 TYR C C 1
ATOM 4636 O O . TYR C 1 71 ? 18.918 49.548 55.467 1.00 38.21 71 TYR C O 1
ATOM 4645 N N . THR C 1 72 ? 17.655 48.217 56.783 1.00 34.10 72 THR C N 1
ATOM 4646 C CA . THR C 1 72 ? 18.789 47.423 57.233 1.00 34.92 72 THR C CA 1
ATOM 4647 C C . THR C 1 72 ? 18.533 45.932 57.125 1.00 28.34 72 THR C C 1
ATOM 4648 O O . THR C 1 72 ? 17.392 45.477 57.167 1.00 33.44 72 THR C O 1
ATOM 4652 N N . LEU C 1 73 ? 19.623 45.189 56.985 1.00 30.53 73 LEU C N 1
ATOM 4653 C CA . LEU C 1 73 ? 19.640 43.759 57.271 1.00 29.49 73 LEU C CA 1
ATOM 4654 C C . LEU C 1 73 ? 20.120 43.629 58.729 1.00 30.99 73 LEU C C 1
ATOM 4655 O O . LEU C 1 73 ? 20.895 44.465 59.205 1.00 31.56 73 LEU C O 1
ATOM 4660 N N . PRO C 1 74 ? 19.696 42.577 59.441 1.00 29.23 74 PRO C N 1
ATOM 4661 C CA . PRO C 1 74 ? 18.975 41.400 58.962 1.00 26.81 74 PRO C CA 1
ATOM 4662 C C . PRO C 1 74 ? 17.485 41.637 58.810 1.00 27.80 74 PRO C C 1
ATOM 4663 O O . PRO C 1 74 ? 16.900 42.493 59.475 1.00 24.87 74 PRO C O 1
ATOM 4667 N N . VAL C 1 75 ? 16.890 40.855 57.913 1.00 27.24 75 VAL C N 1
ATOM 4668 C CA . VAL C 1 75 ? 15.452 40.761 57.758 1.00 26.69 75 VAL C CA 1
ATOM 4669 C C . VAL C 1 75 ? 15.198 39.263 57.563 1.00 22.09 75 VAL C C 1
ATOM 4670 O O . VAL C 1 75 ? 16.067 38.551 57.063 1.00 24.74 75 VAL C O 1
ATOM 4674 N N . ILE C 1 76 ? 14.055 38.770 58.016 1.00 25.64 76 ILE C N 1
ATOM 4675 C CA . ILE C 1 76 ? 13.691 37.399 57.705 1.00 27.92 76 ILE C CA 1
ATOM 4676 C C . ILE C 1 76 ? 12.308 37.377 57.078 1.00 28.37 76 ILE C C 1
ATOM 4677 O O . ILE C 1 76 ? 11.482 38.263 57.333 1.00 27.45 76 ILE C O 1
ATOM 4682 N N . TYR C 1 77 ? 12.061 36.372 56.244 1.00 27.13 77 TYR C N 1
ATOM 4683 C CA . TYR C 1 77 ? 10.697 36.078 55.835 1.00 28.72 77 TYR C CA 1
ATOM 4684 C C . TYR C 1 77 ? 10.357 34.673 56.306 1.00 23.39 77 TYR C C 1
ATOM 4685 O O . TYR C 1 77 ? 11.085 33.722 56.017 1.00 28.17 77 TYR C O 1
ATOM 4694 N N . ASP C 1 78 ? 9.258 34.555 57.036 1.00 28.60 78 ASP C N 1
ATOM 4695 C CA . ASP C 1 78 ? 8.861 33.276 57.607 1.00 29.82 78 ASP C CA 1
ATOM 4696 C C . ASP C 1 78 ? 7.645 32.744 56.866 1.00 24.16 78 ASP C C 1
ATOM 4697 O O . ASP C 1 78 ? 6.532 33.227 57.066 1.00 29.93 78 ASP C O 1
ATOM 4702 N N . PRO C 1 79 ? 7.849 31.737 56.013 1.00 29.65 79 PRO C N 1
ATOM 4703 C CA . PRO C 1 79 ? 6.741 31.159 55.242 1.00 28.91 79 PRO C CA 1
ATOM 4704 C C . PRO C 1 79 ? 5.696 30.499 56.139 1.00 33.39 79 PRO C C 1
ATOM 4705 O O . PRO C 1 79 ? 4.525 30.405 55.759 1.00 32.90 79 PRO C O 1
ATOM 4709 N N . ASN C 1 80 ? 6.112 30.062 57.323 1.00 27.02 80 ASN C N 1
ATOM 4710 C CA . ASN C 1 80 ? 5.204 29.395 58.252 1.00 28.95 80 ASN C CA 1
ATOM 4711 C C . ASN C 1 80 ? 4.116 30.303 58.829 1.00 31.70 80 ASN C C 1
ATOM 4712 O O . ASN C 1 80 ? 3.070 29.826 59.283 1.00 31.56 80 ASN C O 1
ATOM 4717 N N . THR C 1 81 ? 4.365 31.610 58.811 1.00 29.10 81 THR C N 1
ATOM 4718 C CA . THR C 1 81 ? 3.398 32.586 59.307 1.00 28.51 81 THR C CA 1
ATOM 4719 C C . THR C 1 81 ? 3.107 33.618 58.232 1.00 28.84 81 THR C C 1
ATOM 4720 O O . THR C 1 81 ? 2.199 34.435 58.382 1.00 28.09 81 THR C O 1
ATOM 4724 N N . LYS C 1 82 ? 3.902 33.574 57.167 1.00 29.55 82 LYS C N 1
ATOM 4725 C CA . LYS C 1 82 ? 3.788 34.506 56.049 1.00 31.34 82 LYS C CA 1
ATOM 4726 C C . LYS C 1 82 ? 4.007 35.942 56.494 1.00 33.03 82 LYS C C 1
ATOM 4727 O O . LYS C 1 82 ? 3.354 36.865 56.003 1.00 34.49 82 LYS C O 1
ATOM 4733 N N . LYS C 1 83 ? 4.943 36.111 57.427 1.00 32.80 83 LYS C N 1
ATOM 4734 C CA . LYS C 1 83 ? 5.301 37.424 57.950 1.00 30.55 83 LYS C CA 1
ATOM 4735 C C . LYS C 1 83 ? 6.738 37.791 57.590 1.00 29.62 83 LYS C C 1
ATOM 4736 O O . LYS C 1 83 ? 7.626 36.931 57.566 1.00 31.22 83 LYS C O 1
ATOM 4742 N N . VAL C 1 84 ? 6.956 39.072 57.302 1.00 29.06 84 VAL C N 1
ATOM 4743 C CA . VAL C 1 84 ? 8.298 39.618 57.143 1.00 28.90 84 VAL C CA 1
ATOM 4744 C C . VAL C 1 84 ? 8.632 40.322 58.455 1.00 26.55 84 VAL C C 1
ATOM 4745 O O . VAL C 1 84 ? 7.785 41.006 59.032 1.00 27.16 84 VAL C O 1
ATOM 4749 N N . VAL C 1 85 ? 9.845 40.113 58.955 1.00 30.32 85 VAL C N 1
ATOM 4750 C CA . VAL C 1 85 ? 10.252 40.735 60.212 1.00 28.89 85 VAL C CA 1
ATOM 4751 C C . VAL C 1 85 ? 11.597 41.434 60.039 1.00 27.53 85 VAL C C 1
ATOM 4752 O O . VAL C 1 85 ? 12.533 40.871 59.465 1.00 29.13 85 VAL C O 1
ATOM 4756 N N . GLU C 1 86 ? 11.686 42.666 60.531 1.00 30.44 86 GLU C N 1
ATOM 4757 C CA . GLU C 1 86 ? 12.923 43.430 60.475 1.00 27.65 86 GLU C CA 1
ATOM 4758 C C . GLU C 1 86 ? 13.353 43.865 61.877 1.00 28.94 86 GLU C C 1
ATOM 4759 O O . GLU C 1 86 ? 12.560 43.802 62.820 1.00 25.10 86 GLU C O 1
ATOM 4765 N N . ASP C 1 87 ? 14.605 44.311 61.980 1.00 28.83 87 ASP C N 1
ATOM 4766 C CA . ASP C 1 87 ? 15.227 44.787 63.228 1.00 29.44 87 ASP C CA 1
ATOM 4767 C C . ASP C 1 87 ? 15.630 43.608 64.103 1.00 23.57 87 ASP C C 1
ATOM 4768 O O . ASP C 1 87 ? 14.769 42.898 64.610 1.00 24.74 87 ASP C O 1
ATOM 4773 N N . SER C 1 88 ? 16.935 43.426 64.281 1.00 21.97 88 SER C N 1
ATOM 4774 C CA . SER C 1 88 ? 17.476 42.219 64.903 1.00 26.14 88 SER C CA 1
ATOM 4775 C C . SER C 1 88 ? 16.833 41.883 66.244 1.00 24.26 88 SER C C 1
ATOM 4776 O O . SER C 1 88 ? 16.476 40.729 66.487 1.00 22.11 88 SER C O 1
ATOM 4779 N N . ALA C 1 89 ? 16.666 42.882 67.108 1.00 21.09 89 ALA C N 1
ATOM 4780 C CA . ALA C 1 89 ? 16.074 42.619 68.416 1.00 22.81 89 ALA C CA 1
ATOM 4781 C C . ALA C 1 89 ? 14.625 42.135 68.291 1.00 22.19 89 ALA C C 1
ATOM 4782 O O . ALA C 1 89 ? 14.197 41.234 69.022 1.00 20.61 89 ALA C O 1
ATOM 4784 N N . ALA C 1 90 ? 13.870 42.729 67.367 1.00 20.63 90 ALA C N 1
ATOM 4785 C CA . ALA C 1 90 ? 12.475 42.332 67.169 1.00 21.28 90 ALA C CA 1
ATOM 4786 C C . ALA C 1 90 ? 12.397 40.942 66.537 1.00 21.73 90 ALA C C 1
ATOM 4787 O O . ALA C 1 90 ? 11.489 40.161 66.834 1.00 22.14 90 ALA C O 1
ATOM 4789 N N . ILE C 1 91 ? 13.351 40.640 65.665 1.00 17.83 91 ILE C N 1
ATOM 4790 C CA . ILE C 1 91 ? 13.390 39.337 65.008 1.00 21.22 91 ILE C CA 1
ATOM 4791 C C . ILE C 1 91 ? 13.659 38.256 66.031 1.00 20.80 91 ILE C C 1
ATOM 4792 O O . ILE C 1 91 ? 13.047 37.190 65.992 1.00 21.02 91 ILE C O 1
ATOM 4797 N N . ALA C 1 92 ? 14.571 38.537 66.957 1.00 20.22 92 ALA C N 1
ATOM 4798 C CA . ALA C 1 92 ? 14.908 37.571 67.991 1.00 19.73 92 ALA C CA 1
ATOM 4799 C C . ALA C 1 92 ? 13.700 37.275 68.866 1.00 20.68 92 ALA C C 1
ATOM 4800 O O . ALA C 1 92 ? 13.412 36.110 69.178 1.00 17.27 92 ALA C O 1
ATOM 4802 N N . LYS C 1 93 ? 12.993 38.332 69.259 1.00 15.65 93 LYS C N 1
ATOM 4803 C CA . LYS C 1 93 ? 11.794 38.201 70.082 1.00 17.65 93 LYS C CA 1
ATOM 4804 C C . LYS C 1 93 ? 10.706 37.451 69.315 1.00 20.34 93 LYS C C 1
ATOM 4805 O O . LYS C 1 93 ? 10.021 36.595 69.864 1.00 19.48 93 LYS C O 1
ATOM 4811 N N . TYR C 1 94 ? 10.572 37.768 68.030 1.00 19.99 94 TYR C N 1
ATOM 4812 C CA . TYR C 1 94 ? 9.627 37.069 67.163 1.00 19.93 94 TYR C CA 1
ATOM 4813 C C . TYR C 1 94 ? 9.893 35.561 67.115 1.00 21.74 94 TYR C C 1
ATOM 4814 O O . TYR C 1 94 ? 8.964 34.747 67.133 1.00 20.60 94 TYR C O 1
ATOM 4823 N N . LEU C 1 95 ? 11.163 35.186 67.042 1.00 19.51 95 LEU C N 1
ATOM 4824 C CA . LEU C 1 95 ? 11.518 33.774 67.035 1.00 19.06 95 LEU C CA 1
ATOM 4825 C C . LEU C 1 95 ? 11.218 33.076 68.368 1.00 21.48 95 LEU C C 1
ATOM 4826 O O . LEU C 1 95 ? 10.875 31.896 68.369 1.00 20.35 95 LEU C O 1
ATOM 4831 N N . ASP C 1 96 ? 11.359 33.783 69.495 1.00 15.87 96 ASP C N 1
ATOM 4832 C CA . ASP C 1 96 ? 10.939 33.234 70.783 1.00 19.46 96 ASP C CA 1
ATOM 4833 C C . ASP C 1 96 ? 9.445 32.945 70.760 1.00 19.64 96 ASP C C 1
ATOM 4834 O O . ASP C 1 96 ? 9.001 31.894 71.204 1.00 20.57 96 ASP C O 1
ATOM 4839 N N . GLU C 1 97 ? 8.657 33.908 70.298 1.00 19.24 97 GLU C N 1
ATOM 4840 C CA . GLU C 1 97 ? 7.202 33.777 70.430 1.00 21.43 97 GLU C CA 1
ATOM 4841 C C . GLU C 1 97 ? 6.629 32.767 69.433 1.00 21.71 97 GLU C C 1
ATOM 4842 O O . GLU C 1 97 ? 5.700 32.011 69.751 1.00 28.34 97 GLU C O 1
ATOM 4848 N N . THR C 1 98 ? 7.209 32.733 68.242 1.00 20.18 98 THR C N 1
ATOM 4849 C CA . THR C 1 98 ? 6.678 31.897 67.168 1.00 23.45 98 THR C CA 1
ATOM 4850 C C . THR C 1 98 ? 7.125 30.445 67.307 1.00 26.02 98 THR C C 1
ATOM 4851 O O . THR C 1 98 ? 6.427 29.514 66.879 1.00 23.35 98 THR C O 1
ATOM 4855 N N . TYR C 1 99 ? 8.295 30.251 67.904 1.00 19.65 99 TYR C N 1
ATOM 4856 C CA . TYR C 1 99 ? 8.827 28.907 68.104 1.00 22.23 99 TYR C CA 1
ATOM 4857 C C . TYR C 1 99 ? 9.119 28.695 69.580 1.00 22.33 99 TYR C C 1
ATOM 4858 O O . TYR C 1 99 ? 10.278 28.636 69.989 1.00 21.13 99 TYR C O 1
ATOM 4867 N N . PRO C 1 100 ? 8.055 28.577 70.383 1.00 22.39 100 PRO C N 1
ATOM 4868 C CA . PRO C 1 100 ? 8.192 28.578 71.844 1.00 25.77 100 PRO C CA 1
ATOM 4869 C C . PRO C 1 100 ? 8.940 27.374 72.400 1.00 20.91 100 PRO C C 1
ATOM 4870 O O . PRO C 1 100 ? 9.317 27.401 73.579 1.00 20.83 100 PRO C O 1
ATOM 4874 N N . ASP C 1 101 ? 9.140 26.333 71.590 1.00 21.03 101 ASP C N 1
ATOM 4875 C CA . ASP C 1 101 ? 9.834 25.137 72.069 1.00 22.06 101 ASP C CA 1
ATOM 4876 C C . ASP C 1 101 ? 11.355 25.239 71.951 1.00 22.83 101 ASP C C 1
ATOM 4877 O O . ASP C 1 101 ? 12.078 24.380 72.458 1.00 22.52 101 ASP C O 1
ATOM 4882 N N . THR C 1 102 ? 11.831 26.272 71.266 1.00 18.89 102 THR C N 1
ATOM 4883 C CA . THR C 1 102 ? 13.268 26.523 71.142 1.00 21.06 102 THR C CA 1
ATOM 4884 C C . THR C 1 102 ? 13.761 27.342 72.344 1.00 20.60 102 THR C C 1
ATOM 4885 O O . THR C 1 102 ? 12.960 27.985 73.031 1.00 20.73 102 THR C O 1
ATOM 4889 N N . PRO C 1 103 ? 15.076 27.298 72.624 1.00 20.29 103 PRO C N 1
ATOM 4890 C CA . PRO C 1 103 ? 15.599 28.038 73.781 1.00 20.13 103 PRO C CA 1
ATOM 4891 C C . PRO C 1 103 ? 15.343 29.539 73.681 1.00 19.12 103 PRO C C 1
ATOM 4892 O O . PRO C 1 103 ? 15.589 30.133 72.627 1.00 20.11 103 PRO C O 1
ATOM 4896 N N . LYS C 1 104 ? 14.865 30.137 74.770 1.00 18.06 104 LYS C N 1
ATOM 4897 C CA . LYS C 1 104 ? 14.456 31.541 74.768 1.00 19.79 104 LYS C CA 1
ATOM 4898 C C . LYS C 1 104 ? 15.651 32.477 74.812 1.00 21.75 104 LYS C C 1
ATOM 4899 O O . LYS C 1 104 ? 16.526 32.329 75.667 1.00 21.35 104 LYS C O 1
ATOM 4905 N N . LEU C 1 105 ? 15.672 33.458 73.915 1.00 18.69 105 LEU C N 1
ATOM 4906 C CA . LEU C 1 105 ? 16.713 34.466 73.942 1.00 17.06 105 LEU C CA 1
ATOM 4907 C C . LEU C 1 105 ? 16.314 35.626 74.847 1.00 15.84 105 LEU C C 1
ATOM 4908 O O . LEU C 1 105 ? 17.173 36.379 75.291 1.00 16.90 105 LEU C O 1
ATOM 4913 N N . PHE C 1 106 ? 15.013 35.743 75.118 1.00 15.42 106 PHE C N 1
ATOM 4914 C CA . PHE C 1 106 ? 14.490 36.705 76.080 1.00 16.94 106 PHE C CA 1
ATOM 4915 C C . PHE C 1 106 ? 13.678 35.977 77.150 1.00 18.33 106 PHE C C 1
ATOM 4916 O O . PHE C 1 106 ? 12.445 35.939 77.086 1.00 17.26 106 PHE C O 1
ATOM 4924 N N . PRO C 1 107 ? 14.366 35.376 78.133 1.00 15.50 107 PRO C N 1
ATOM 4925 C CA . PRO C 1 107 ? 13.660 34.726 79.235 1.00 16.90 107 PRO C CA 1
ATOM 4926 C C . PRO C 1 107 ? 12.691 35.689 79.898 1.00 18.52 107 PRO C C 1
ATOM 4927 O O . PRO C 1 107 ? 12.937 36.901 79.912 1.00 17.63 107 PRO C O 1
ATOM 4931 N N . ALA C 1 108 ? 11.592 35.149 80.419 1.00 19.17 108 ALA C N 1
ATOM 4932 C CA . ALA C 1 108 ? 10.566 35.946 81.096 1.00 17.80 108 ALA C CA 1
ATOM 4933 C C . ALA C 1 108 ? 11.188 36.875 82.122 1.00 19.57 108 ALA C C 1
ATOM 4934 O O . ALA C 1 108 ? 12.112 36.486 82.842 1.00 18.01 108 ALA C O 1
ATOM 4936 N N . GLY C 1 109 ? 10.700 38.110 82.179 1.00 17.22 109 GLY C N 1
ATOM 4937 C CA . GLY C 1 109 ? 11.196 39.061 83.152 1.00 18.40 109 GLY C CA 1
ATOM 4938 C C . GLY C 1 109 ? 12.476 39.785 82.740 1.00 16.72 109 GLY C C 1
ATOM 4939 O O . GLY C 1 109 ? 12.952 40.663 83.476 1.00 15.44 109 GLY C O 1
ATOM 4940 N N . THR C 1 110 ? 13.038 39.455 81.582 1.00 12.91 110 THR C N 1
ATOM 4941 C CA . THR C 1 110 ? 14.316 40.071 81.213 1.00 14.38 110 THR C CA 1
ATOM 4942 C C . THR C 1 110 ? 14.249 41.107 80.111 1.00 15.08 110 THR C C 1
ATOM 4943 O O . THR C 1 110 ? 15.273 41.700 79.788 1.00 12.53 110 THR C O 1
ATOM 4947 N N . ASP C 1 111 ? 13.071 41.320 79.519 1.00 13.64 111 ASP C N 1
ATOM 4948 C CA . ASP C 1 111 ? 12.991 42.164 78.327 1.00 14.00 111 ASP C CA 1
ATOM 4949 C C . ASP C 1 111 ? 13.485 43.596 78.538 1.00 12.90 111 ASP C C 1
ATOM 4950 O O . ASP C 1 111 ? 14.230 44.111 77.710 1.00 11.36 111 ASP C O 1
ATOM 4955 N N . ALA C 1 112 ? 13.075 44.218 79.635 1.00 13.30 112 ALA C N 1
ATOM 4956 C CA . ALA C 1 112 ? 13.493 45.586 79.927 1.00 12.21 112 ALA C CA 1
ATOM 4957 C C . ALA C 1 112 ? 14.990 45.649 80.240 1.00 12.22 112 ALA C C 1
ATOM 4958 O O . ALA C 1 112 ? 15.694 46.550 79.778 1.00 12.65 112 ALA C O 1
ATOM 4960 N N . PHE C 1 113 ? 15.478 44.698 81.018 1.00 12.11 113 PHE C N 1
ATOM 4961 C CA . PHE C 1 113 ? 16.909 44.665 81.337 1.00 12.79 113 PHE C CA 1
ATOM 4962 C C . PHE C 1 113 ? 17.763 44.482 80.088 1.00 12.45 113 PHE C C 1
ATOM 4963 O O . PHE C 1 113 ? 18.838 45.079 79.951 1.00 11.73 113 PHE C O 1
ATOM 4971 N N . GLN C 1 114 ? 17.290 43.661 79.163 1.00 12.66 114 GLN C N 1
ATOM 4972 C CA . GLN C 1 114 ? 18.048 43.463 77.938 1.00 12.93 114 GLN C CA 1
ATOM 4973 C C . GLN C 1 114 ? 17.975 44.700 77.054 1.00 13.50 114 GLN C C 1
ATOM 4974 O O . GLN C 1 114 ? 18.956 45.051 76.400 1.00 13.66 114 GLN C O 1
ATOM 4980 N N . ALA C 1 115 ? 16.819 45.356 77.021 1.00 13.08 115 ALA C N 1
ATOM 4981 C CA . ALA C 1 115 ? 16.702 46.593 76.230 1.00 15.31 115 ALA C CA 1
ATOM 4982 C C . ALA C 1 115 ? 17.716 47.630 76.711 1.00 16.03 115 ALA C C 1
ATOM 4983 O O . ALA C 1 115 ? 18.340 48.326 75.903 1.00 17.47 115 ALA C O 1
ATOM 4985 N N . ALA C 1 116 ? 17.898 47.724 78.029 1.00 13.52 116 ALA C N 1
ATOM 4986 C CA . ALA C 1 116 ? 18.854 48.678 78.585 1.00 14.93 116 ALA C CA 1
ATOM 4987 C C . ALA C 1 116 ? 20.292 48.256 78.289 1.00 16.16 116 ALA C C 1
ATOM 4988 O O . ALA C 1 116 ? 21.157 49.079 78.012 1.00 15.96 116 ALA C O 1
ATOM 4990 N N . PHE C 1 117 ? 20.553 46.960 78.334 1.00 12.94 117 PHE C N 1
ATOM 4991 C CA . PHE C 1 117 ? 21.898 46.483 78.072 1.00 14.49 117 PHE C CA 1
ATOM 4992 C C . PHE C 1 117 ? 22.260 46.747 76.617 1.00 15.08 117 PHE C C 1
ATOM 4993 O O . PHE C 1 117 ? 23.408 47.086 76.285 1.00 15.97 117 PHE C O 1
ATOM 5001 N N . LEU C 1 118 ? 21.281 46.578 75.737 1.00 13.86 118 LEU C N 1
ATOM 5002 C CA . LEU C 1 118 ? 21.523 46.794 74.311 1.00 19.36 118 LEU C CA 1
ATOM 5003 C C 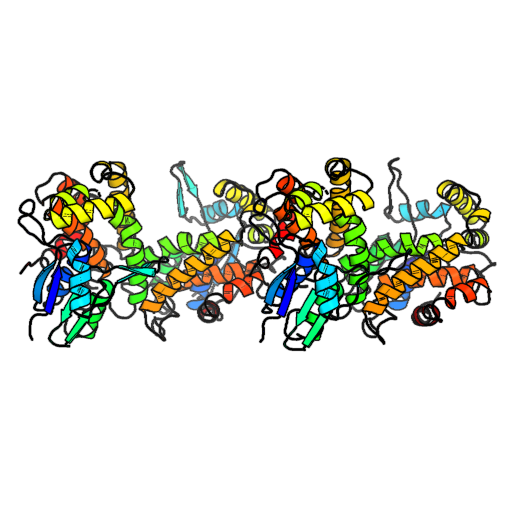. LEU C 1 118 ? 21.870 48.260 73.991 1.00 23.16 118 LEU C C 1
ATOM 5004 O O . LEU C 1 118 ? 22.518 48.537 72.985 1.00 20.04 118 LEU C O 1
ATOM 5009 N N . ASP C 1 119 ? 21.472 49.181 74.868 1.00 23.04 119 ASP C N 1
ATOM 5010 C CA . ASP C 1 119 ? 21.875 50.587 74.765 1.00 23.61 119 ASP C CA 1
ATOM 5011 C C . ASP C 1 119 ? 23.315 50.791 75.247 1.00 27.24 119 ASP C C 1
ATOM 5012 O O . ASP C 1 119 ? 23.934 51.807 74.953 1.00 31.19 119 ASP C O 1
ATOM 5017 N N . PHE C 1 120 ? 23.838 49.853 76.026 1.00 24.18 120 PHE C N 1
ATOM 5018 C CA . PHE C 1 120 ? 25.236 49.923 76.442 1.00 24.53 120 PHE C CA 1
ATOM 5019 C C . PHE C 1 120 ? 26.134 49.375 75.348 1.00 25.00 120 PHE C C 1
ATOM 5020 O O . PHE C 1 120 ? 27.137 49.982 74.991 1.00 24.76 120 PHE C O 1
ATOM 5028 N N . ALA C 1 121 ? 25.746 48.220 74.812 1.00 22.52 121 ALA C N 1
ATOM 5029 C CA . ALA C 1 121 ? 26.630 47.398 73.988 1.00 23.79 121 ALA C CA 1
ATOM 5030 C C . ALA C 1 121 ? 27.200 48.099 72.748 1.00 24.74 121 ALA C C 1
ATOM 5031 O O . ALA C 1 121 ? 28.418 48.145 72.571 1.00 22.62 121 ALA C O 1
ATOM 5033 N N . TRP C 1 122 ? 26.336 48.645 71.895 1.00 25.21 122 TRP C N 1
ATOM 5034 C CA . TRP C 1 122 ? 26.820 49.360 70.705 1.00 28.16 122 TRP C CA 1
ATOM 5035 C C . TRP C 1 122 ? 27.617 50.637 71.010 1.00 25.49 122 TRP C C 1
ATOM 5036 O O . TRP C 1 122 ? 28.741 50.787 70.529 1.00 26.83 122 TRP C O 1
ATOM 5047 N N . PRO C 1 123 ? 27.050 51.554 71.815 1.00 27.41 123 PRO C N 1
ATOM 5048 C CA . PRO C 1 123 ? 27.727 52.828 72.062 1.00 28.12 123 PRO C CA 1
ATOM 5049 C C . PRO C 1 123 ? 29.066 52.677 72.751 1.00 30.08 123 PRO C C 1
ATOM 5050 O O . PRO C 1 123 ? 29.989 53.426 72.455 1.00 32.63 123 PRO C O 1
ATOM 5054 N N . VAL C 1 124 ? 29.180 51.718 73.658 1.00 25.69 124 VAL C N 1
ATOM 5055 C CA . VAL C 1 124 ? 30.377 51.641 74.471 1.00 25.47 124 VAL C CA 1
ATOM 5056 C C . VAL C 1 124 ? 31.390 50.654 73.923 1.00 26.54 124 VAL C C 1
ATOM 5057 O O . VAL C 1 124 ? 32.586 50.929 73.913 1.00 27.35 124 VAL C O 1
ATOM 5061 N N . LEU C 1 125 ? 30.912 49.511 73.444 1.00 20.66 125 LEU C N 1
ATOM 5062 C CA . LEU C 1 125 ? 31.819 48.477 72.978 1.00 22.39 125 LEU C CA 1
ATOM 5063 C C . LEU C 1 125 ? 31.833 48.380 71.456 1.00 21.47 125 LEU C C 1
ATOM 5064 O O . LEU C 1 125 ? 32.896 48.276 70.837 1.00 21.68 125 LEU C O 1
ATOM 5069 N N . GLY C 1 126 ? 30.650 48.413 70.850 1.00 20.34 126 GLY C N 1
ATOM 5070 C CA . GLY C 1 126 ? 30.531 48.140 69.426 1.00 22.69 126 GLY C CA 1
ATOM 5071 C C . GLY C 1 126 ? 31.205 49.182 68.552 1.00 23.84 126 GLY C C 1
ATOM 5072 O O . GLY C 1 126 ? 31.890 48.844 67.587 1.00 22.66 126 GLY C O 1
ATOM 5073 N N . PHE C 1 127 ? 31.028 50.450 68.904 1.00 22.87 127 PHE C N 1
ATOM 5074 C CA . PHE C 1 127 ? 31.610 51.538 68.116 1.00 25.84 127 PHE C CA 1
ATOM 5075 C C . PHE C 1 127 ? 33.143 51.544 68.068 1.00 23.96 127 PHE C C 1
ATOM 5076 O O . PHE C 1 127 ? 33.709 51.648 66.984 1.00 24.47 127 PHE C O 1
ATOM 5084 N N . PRO C 1 128 ? 33.818 51.424 69.228 1.00 23.76 128 PRO C N 1
ATOM 5085 C CA . PRO C 1 128 ? 35.282 51.350 69.153 1.00 24.24 128 PRO C CA 1
ATOM 5086 C C . PRO C 1 128 ? 35.764 50.126 68.382 1.00 25.69 128 PRO C C 1
ATOM 5087 O O . PRO C 1 128 ? 36.776 50.210 67.672 1.00 26.09 128 PRO C O 1
ATOM 5091 N N . VAL C 1 129 ? 35.072 48.995 68.523 1.00 23.09 129 VAL C N 1
ATOM 5092 C CA . VAL C 1 129 ? 35.438 47.829 67.738 1.00 22.37 129 VAL C CA 1
ATOM 5093 C C . VAL C 1 129 ? 35.294 48.161 66.252 1.00 24.29 129 VAL C C 1
ATOM 5094 O O . VAL C 1 129 ? 36.180 47.855 65.448 1.00 27.05 129 VAL C O 1
ATOM 5098 N N . PHE C 1 130 ? 34.179 48.800 65.909 1.00 22.29 130 PHE C N 1
ATOM 5099 C CA . PHE C 1 130 ? 33.877 49.202 64.537 1.00 24.93 130 PHE C CA 1
ATOM 5100 C C . PHE C 1 130 ? 35.037 49.992 63.931 1.00 27.83 130 PHE C C 1
ATOM 5101 O O . PHE C 1 130 ? 35.453 49.730 62.802 1.00 28.15 130 PHE C O 1
ATOM 5117 N N . LEU C 1 132 ? 38.122 49.904 64.683 1.00 26.73 132 LEU C N 1
ATOM 5118 C CA . LEU C 1 132 ? 39.289 49.051 64.487 1.00 26.36 132 LEU C CA 1
ATOM 5119 C C . LEU C 1 132 ? 39.133 48.053 63.334 1.00 29.35 132 LEU C C 1
ATOM 5120 O O . LEU C 1 132 ? 40.112 47.439 62.911 1.00 30.11 132 LEU C O 1
ATOM 5125 N N . VAL C 1 133 ? 37.914 47.879 62.831 1.00 27.58 133 VAL C N 1
ATOM 5126 C CA . VAL C 1 133 ? 37.681 46.884 61.784 1.00 31.35 133 VAL C CA 1
ATOM 5127 C C . VAL C 1 133 ? 37.053 47.462 60.519 1.00 32.54 133 VAL C C 1
ATOM 5128 O O . VAL C 1 133 ? 36.955 46.769 59.508 1.00 32.01 133 VAL C O 1
ATOM 5132 N N . ILE C 1 134 ? 36.633 48.721 60.573 1.00 30.51 134 ILE C N 1
ATOM 5133 C CA . ILE C 1 134 ? 35.874 49.305 59.472 1.00 32.46 134 ILE C CA 1
ATOM 5134 C C . ILE C 1 134 ? 36.636 49.301 58.133 1.00 36.29 134 ILE C C 1
ATOM 5135 O O . ILE C 1 134 ? 36.048 49.015 57.088 1.00 35.44 134 ILE C O 1
ATOM 5140 N N . LEU C 1 135 ? 37.938 49.584 58.168 1.00 32.72 135 LEU C N 1
ATOM 5141 C CA . LEU C 1 135 ? 38.749 49.545 56.948 1.00 38.56 135 LEU C CA 1
ATOM 5142 C C . LEU C 1 135 ? 38.795 48.140 56.348 1.00 38.62 135 LEU C C 1
ATOM 5143 O O . LEU C 1 135 ? 38.388 47.934 55.206 1.00 41.58 135 LEU C O 1
ATOM 5148 N N . ASP C 1 136 ? 39.288 47.175 57.121 1.00 37.68 136 ASP C N 1
ATOM 5149 C CA . ASP C 1 136 ? 39.370 45.799 56.647 1.00 38.39 136 ASP C CA 1
ATOM 5150 C C . ASP C 1 136 ? 37.997 45.244 56.244 1.00 38.31 136 ASP C C 1
ATOM 5151 O O . ASP C 1 136 ? 37.900 44.390 55.356 1.00 39.15 136 ASP C O 1
ATOM 5156 N N . THR C 1 137 ? 36.944 45.746 56.886 1.00 36.43 137 THR C N 1
ATOM 5157 C CA . THR C 1 137 ? 35.575 45.416 56.502 1.00 39.23 137 THR C CA 1
ATOM 5158 C C . THR C 1 137 ? 35.301 45.889 55.075 1.00 41.44 137 THR C C 1
ATOM 5159 O O . THR C 1 137 ? 34.770 45.142 54.256 1.00 37.75 137 THR C O 1
ATOM 5163 N N . ALA C 1 138 ? 35.668 47.135 54.789 1.00 40.31 138 ALA C N 1
ATOM 5164 C CA . ALA C 1 138 ? 35.498 47.703 53.453 1.00 41.85 138 ALA C CA 1
ATOM 5165 C C . ALA C 1 138 ? 36.208 46.855 52.389 1.00 42.98 138 ALA C C 1
ATOM 5166 O O . ALA C 1 138 ? 35.626 46.526 51.351 1.00 43.56 138 ALA C O 1
ATOM 5168 N N . ASN C 1 139 ? 37.455 46.483 52.673 1.00 41.99 139 ASN C N 1
ATOM 5169 C CA . ASN C 1 139 ? 38.255 45.645 51.780 1.00 43.10 139 ASN C CA 1
ATOM 5170 C C . ASN C 1 139 ? 37.816 44.181 51.749 1.00 43.76 139 ASN C C 1
ATOM 5171 O O . ASN C 1 139 ? 38.441 43.348 51.085 1.00 40.55 139 ASN C O 1
ATOM 5176 N N . SER C 1 140 ? 36.751 43.874 52.484 1.00 42.79 140 SER C N 1
ATOM 5177 C CA . SER C 1 140 ? 36.187 42.530 52.507 1.00 42.99 140 SER C CA 1
ATOM 5178 C C . SER C 1 140 ? 34.864 42.480 51.743 1.00 43.04 140 SER C C 1
ATOM 5179 O O . SER C 1 140 ? 34.238 41.422 51.632 1.00 44.81 140 SER C O 1
ATOM 5182 N N . LEU C 1 141 ? 34.444 43.622 51.209 1.00 40.26 141 LEU C N 1
ATOM 5183 C CA . LEU C 1 141 ? 33.178 43.695 50.483 1.00 41.15 141 LEU C CA 1
ATOM 5184 C C . LEU C 1 141 ? 33.331 43.467 48.975 1.00 47.65 141 LEU C C 1
ATOM 5185 O O . LEU C 1 141 ? 34.434 43.542 48.422 1.00 44.21 141 LEU C O 1
ATOM 5190 N N . LEU C 1 142 ? 32.209 43.166 48.326 1.00 47.34 142 LEU C N 1
ATOM 5191 C CA . LEU C 1 142 ? 32.152 43.094 46.874 1.00 48.66 142 LEU C CA 1
ATOM 5192 C C . LEU C 1 142 ? 32.100 44.526 46.358 1.00 49.59 142 LEU C C 1
ATOM 5193 O O . LEU C 1 142 ? 31.428 45.371 46.959 1.00 46.04 142 LEU C O 1
ATOM 5198 N N . PRO C 1 143 ? 32.806 44.797 45.243 1.00 51.45 143 PRO C N 1
ATOM 5199 C CA . PRO C 1 143 ? 33.064 46.140 44.699 1.00 50.04 143 PRO C CA 1
ATOM 5200 C C . PRO C 1 143 ? 31.892 47.116 44.808 1.00 46.98 143 PRO C C 1
ATOM 5201 O O . PRO C 1 143 ? 32.101 48.241 45.249 1.00 51.04 143 PRO C O 1
ATOM 5205 N N . ARG C 1 144 ? 30.690 46.695 44.432 1.00 45.41 144 ARG C N 1
ATOM 5206 C CA . ARG C 1 144 ? 29.520 47.558 44.555 1.00 43.87 144 ARG C CA 1
ATOM 5207 C C . ARG C 1 144 ? 29.241 47.924 46.011 1.00 49.54 144 ARG C C 1
ATOM 5208 O O . ARG C 1 144 ? 28.869 49.059 46.317 1.00 48.97 144 ARG C O 1
ATOM 5216 N N . SER C 1 145 ? 29.411 46.955 46.906 1.00 48.71 145 SER C N 1
ATOM 5217 C CA . SER C 1 145 ? 29.192 47.198 48.329 1.00 47.29 145 SER C CA 1
ATOM 5218 C C . SER C 1 145 ? 30.340 48.005 48.935 1.00 48.52 145 SER C C 1
ATOM 5219 O O . SER C 1 145 ? 30.104 48.900 49.748 1.00 48.71 145 SER C O 1
ATOM 5222 N N . HIS C 1 146 ? 31.573 47.695 48.530 1.00 48.62 146 HIS C N 1
ATOM 5223 C CA . HIS C 1 146 ? 32.744 48.473 48.942 1.00 49.00 146 HIS C CA 1
ATOM 5224 C C . HIS C 1 146 ? 32.541 49.942 48.604 1.00 50.47 146 HIS C C 1
ATOM 5225 O O . HIS C 1 146 ? 32.918 50.832 49.369 1.00 50.73 146 HIS C O 1
ATOM 5232 N N . ASP C 1 147 ? 31.942 50.174 47.443 1.00 51.62 147 ASP C N 1
ATOM 5233 C CA . ASP C 1 147 ? 31.638 51.509 46.958 1.00 52.39 147 ASP C CA 1
ATOM 5234 C C . ASP C 1 147 ? 30.684 52.212 47.914 1.00 51.08 147 ASP C C 1
ATOM 5235 O O . ASP C 1 147 ? 30.986 53.289 48.433 1.00 50.16 147 ASP C O 1
ATOM 5240 N N . TYR C 1 148 ? 29.536 51.583 48.146 1.00 48.83 148 TYR C N 1
ATOM 5241 C CA . TYR C 1 148 ? 28.462 52.166 48.944 1.00 48.70 148 TYR C CA 1
ATOM 5242 C C . TYR C 1 148 ? 28.870 52.337 50.404 1.00 48.78 148 TYR C C 1
ATOM 5243 O O . TYR C 1 148 ? 28.464 53.295 51.064 1.00 46.43 148 TYR C O 1
ATOM 5252 N N . PHE C 1 149 ? 29.670 51.393 50.893 1.00 50.77 149 PHE C N 1
ATOM 5253 C CA . PHE C 1 149 ? 30.083 51.352 52.294 1.00 48.80 149 PHE C CA 1
ATOM 5254 C C . PHE C 1 149 ? 31.013 52.509 52.621 1.00 48.56 149 PHE C C 1
ATOM 5255 O O . PHE C 1 149 ? 30.694 53.353 53.460 1.00 47.07 149 PHE C O 1
ATOM 5263 N N . ARG C 1 150 ? 32.166 52.526 51.956 1.00 48.33 150 ARG C N 1
ATOM 5264 C CA . ARG C 1 150 ? 33.170 53.566 52.154 1.00 49.10 150 ARG C CA 1
ATOM 5265 C C . ARG C 1 150 ? 32.572 54.955 52.003 1.00 50.83 150 ARG C C 1
ATOM 5266 O O . ARG C 1 150 ? 32.857 55.849 52.794 1.00 50.17 150 ARG C O 1
ATOM 5274 N N . SER C 1 151 ? 31.737 55.122 50.984 1.00 47.95 151 SER C N 1
ATOM 5275 C CA . SER C 1 151 ? 31.048 56.381 50.749 1.00 50.66 151 SER C CA 1
ATOM 5276 C C . SER C 1 151 ? 30.184 56.788 51.941 1.00 50.32 151 SER C C 1
ATOM 5277 O O . SER C 1 151 ? 30.358 57.864 52.515 1.00 51.23 151 SER C O 1
ATOM 5280 N N . THR C 1 152 ? 29.253 55.918 52.307 1.00 47.27 152 THR C N 1
ATOM 5281 C CA . THR C 1 152 ? 28.283 56.223 53.352 1.00 49.55 152 THR C CA 1
ATOM 5282 C C . THR C 1 152 ? 28.924 56.363 54.739 1.00 51.33 152 THR C C 1
ATOM 5283 O O . THR C 1 152 ? 28.493 57.179 55.558 1.00 50.28 152 THR C O 1
ATOM 5287 N N . ARG C 1 153 ? 29.960 55.569 54.992 1.00 49.32 153 ARG C N 1
ATOM 5288 C CA . ARG C 1 153 ? 30.613 55.562 56.301 1.00 49.80 153 ARG C CA 1
ATOM 5289 C C . ARG C 1 153 ? 31.603 56.720 56.477 1.00 50.65 153 ARG C C 1
ATOM 5290 O O . ARG C 1 153 ? 31.705 57.281 57.568 1.00 49.43 153 ARG C O 1
ATOM 5298 N N . GLU C 1 154 ? 32.328 57.072 55.415 1.00 49.68 154 GLU C N 1
ATOM 5299 C CA . GLU C 1 154 ? 33.247 58.214 55.467 1.00 51.89 154 GLU C CA 1
ATOM 5300 C C . GLU C 1 154 ? 32.481 59.522 55.658 1.00 53.15 154 GLU C C 1
ATOM 5301 O O . GLU C 1 154 ? 32.972 60.454 56.299 1.00 53.24 154 GLU C O 1
ATOM 5307 N N . GLN C 1 155 ? 31.279 59.585 55.094 1.00 52.25 155 GLN C N 1
ATOM 5308 C CA . GLN C 1 155 ? 30.388 60.715 55.313 1.00 53.67 155 GLN C CA 1
ATOM 5309 C C . GLN C 1 155 ? 30.014 60.781 56.783 1.00 53.67 155 GLN C C 1
ATOM 5310 O O . GLN C 1 155 ? 30.099 61.833 57.414 1.00 57.01 155 GLN C O 1
ATOM 5316 N N . LYS C 1 156 ? 29.606 59.636 57.318 1.00 54.57 156 LYS C N 1
ATOM 5317 C CA . LYS C 1 156 ? 29.109 59.545 58.682 1.00 52.90 156 LYS C CA 1
ATOM 5318 C C . LYS C 1 156 ? 30.173 59.864 59.731 1.00 53.08 156 LYS C C 1
ATOM 5319 O O . LYS C 1 156 ? 29.949 60.679 60.624 1.00 52.95 156 LYS C O 1
ATOM 5325 N N . PHE C 1 157 ? 31.328 59.217 59.621 1.00 51.81 157 PHE C N 1
ATOM 5326 C CA . PHE C 1 157 ? 32.368 59.350 60.637 1.00 50.57 157 PHE C CA 1
ATOM 5327 C C . PHE C 1 157 ? 33.318 60.541 60.402 1.00 52.07 157 PHE C C 1
ATOM 5328 O O . PHE C 1 157 ? 34.139 60.871 61.262 1.00 52.42 157 PHE C O 1
ATOM 5336 N N . GLY C 1 158 ? 33.194 61.185 59.243 1.00 51.45 158 GLY C N 1
ATOM 5337 C CA . GLY C 1 158 ? 33.898 62.427 58.970 1.00 50.97 158 GLY C CA 1
ATOM 5338 C C . GLY C 1 158 ? 35.364 62.338 58.576 1.00 49.45 158 GLY C C 1
ATOM 5339 O O . GLY C 1 158 ? 36.065 63.351 58.572 1.00 53.60 158 GLY C O 1
ATOM 5340 N N . LYS C 1 159 ? 35.835 61.143 58.239 1.00 45.67 159 LYS C N 1
ATOM 5341 C CA . LYS C 1 159 ? 37.240 60.941 57.886 1.00 46.97 159 LYS C CA 1
ATOM 5342 C C . LYS C 1 159 ? 37.381 59.818 56.868 1.00 47.25 159 LYS C C 1
ATOM 5343 O O . LYS C 1 159 ? 36.419 59.111 56.575 1.00 46.77 159 LYS C O 1
ATOM 5349 N N . LYS C 1 160 ? 38.586 59.645 56.338 1.00 45.25 160 LYS C N 1
ATOM 5350 C CA . LYS C 1 160 ? 38.872 58.459 55.544 1.00 46.88 160 LYS C CA 1
ATOM 5351 C C . LYS C 1 160 ? 38.997 57.265 56.491 1.00 44.31 160 LYS C C 1
ATOM 5352 O O . LYS C 1 160 ? 39.518 57.396 57.606 1.00 41.20 160 LYS C O 1
ATOM 5358 N N . LEU C 1 161 ? 38.509 56.111 56.045 1.00 43.67 161 LEU C N 1
ATOM 5359 C CA . LEU C 1 161 ? 38.499 54.904 56.863 1.00 40.56 161 LEU C CA 1
ATOM 5360 C C . LEU C 1 161 ? 39.896 54.557 57.373 1.00 41.22 161 LEU C C 1
ATOM 5361 O O . LEU C 1 161 ? 40.050 53.998 58.464 1.00 38.90 161 LEU C O 1
ATOM 5366 N N . GLU C 1 162 ? 40.910 54.899 56.581 1.00 40.48 162 GLU C N 1
ATOM 5367 C CA . GLU C 1 162 ? 42.301 54.646 56.948 1.00 40.88 162 GLU C CA 1
ATOM 5368 C C . GLU C 1 162 ? 42.688 55.342 58.254 1.00 41.37 162 GLU C C 1
ATOM 5369 O O . GLU C 1 162 ? 43.603 54.906 58.957 1.00 39.64 162 GLU C O 1
ATOM 5375 N N . GLU C 1 163 ? 41.984 56.420 58.582 1.00 37.26 163 GLU C N 1
ATOM 5376 C CA . GLU C 1 163 ? 42.300 57.184 59.784 1.00 40.13 163 GLU C CA 1
ATOM 5377 C C . GLU C 1 163 ? 41.512 56.736 61.016 1.00 39.69 163 GLU C C 1
ATOM 5378 O O . GLU C 1 163 ? 41.759 57.222 62.119 1.00 38.56 163 GLU C O 1
ATOM 5384 N N . LEU C 1 164 ? 40.568 55.816 60.836 1.00 39.29 164 LEU C N 1
ATOM 5385 C CA . LEU C 1 164 ? 39.626 55.496 61.915 1.00 36.14 164 LEU C CA 1
ATOM 5386 C C . LEU C 1 164 ? 40.183 54.575 63.002 1.00 35.01 164 LEU C C 1
ATOM 5387 O O . LEU C 1 164 ? 39.847 54.726 64.173 1.00 35.18 164 LEU C O 1
ATOM 5392 N N . ALA C 1 165 ? 41.040 53.634 62.625 1.00 32.90 165 ALA C N 1
ATOM 5393 C CA . ALA C 1 165 ? 41.662 52.761 63.615 1.00 35.65 165 ALA C CA 1
ATOM 5394 C C . ALA C 1 165 ? 42.855 53.453 64.278 1.00 37.46 165 ALA C C 1
ATOM 5395 O O . ALA C 1 165 ? 43.834 53.797 63.609 1.00 36.31 165 ALA C O 1
ATOM 5397 N N . THR C 1 166 ? 42.760 53.662 65.591 1.00 33.81 166 THR C N 1
ATOM 5398 C CA . THR C 1 166 ? 43.808 54.326 66.361 1.00 32.57 166 THR C CA 1
ATOM 5399 C C . THR C 1 166 ? 44.025 53.615 67.688 1.00 35.91 166 THR C C 1
ATOM 5400 O O . THR C 1 166 ? 43.208 52.781 68.097 1.00 31.26 166 THR C O 1
ATOM 5404 N N . GLU C 1 167 ? 45.112 53.968 68.372 1.00 32.04 167 GLU C N 1
ATOM 5405 C CA . GLU C 1 167 ? 45.391 53.403 69.686 1.00 34.40 167 GLU C CA 1
ATOM 5406 C C . GLU C 1 167 ? 44.352 53.848 70.704 1.00 31.90 167 GLU C C 1
ATOM 5407 O O . GLU C 1 167 ? 44.111 53.154 71.695 1.00 32.67 167 GLU C O 1
ATOM 5413 N N . GLU C 1 168 ? 43.735 55.000 70.455 1.00 28.75 168 GLU C N 1
ATOM 5414 C CA . GLU C 1 168 ? 42.673 55.485 71.325 1.00 31.78 168 GLU C CA 1
ATOM 5415 C C . GLU C 1 168 ? 41.486 54.526 71.289 1.00 30.60 168 GLU C C 1
ATOM 5416 O O . GLU C 1 168 ? 40.852 54.255 72.316 1.00 27.45 168 GLU C O 1
ATOM 5422 N N . GLU C 1 169 ? 41.183 54.019 70.099 1.00 28.65 169 GLU C N 1
ATOM 5423 C CA . GLU C 1 169 ? 40.048 53.122 69.945 1.00 27.32 169 GLU C CA 1
ATOM 5424 C C . GLU C 1 169 ? 40.344 51.796 70.615 1.00 28.89 169 GLU C C 1
ATOM 5425 O O . GLU C 1 169 ? 39.448 51.172 71.170 1.00 25.30 169 GLU C O 1
ATOM 5431 N N . TRP C 1 170 ? 41.603 51.371 70.568 1.00 28.94 170 TRP C N 1
ATOM 5432 C CA . TRP C 1 170 ? 42.017 50.165 71.272 1.00 28.79 170 TRP C CA 1
ATOM 5433 C C . TRP C 1 170 ? 41.812 50.342 72.768 1.00 29.06 170 TRP C C 1
ATOM 5434 O O . TRP C 1 170 ? 41.338 49.434 73.448 1.00 27.66 170 TRP C O 1
ATOM 5445 N N . ALA C 1 171 ? 42.160 51.517 73.279 1.00 26.14 171 ALA C N 1
ATOM 5446 C CA . ALA C 1 171 ? 41.960 51.795 74.694 1.00 26.04 171 ALA C CA 1
ATOM 5447 C C . ALA C 1 171 ? 40.467 51.830 75.036 1.00 25.59 171 ALA C C 1
ATOM 5448 O O . ALA C 1 171 ? 40.061 51.352 76.091 1.00 22.92 171 ALA C O 1
ATOM 5450 N N . LYS C 1 172 ? 39.656 52.388 74.141 1.00 23.97 172 LYS C N 1
ATOM 5451 C CA . LYS C 1 172 ? 38.206 52.439 74.351 1.00 23.93 172 LYS C CA 1
ATOM 5452 C C . LYS C 1 172 ? 37.566 51.054 74.317 1.00 24.53 172 LYS C C 1
ATOM 5453 O O . LYS C 1 172 ? 36.615 50.791 75.048 1.0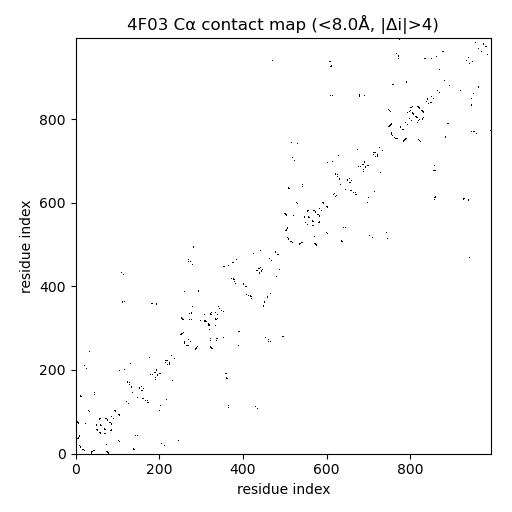0 22.38 172 LYS C O 1
ATOM 5459 N N . VAL C 1 173 ? 38.068 50.189 73.441 1.00 22.85 173 VAL C N 1
ATOM 5460 C CA . VAL C 1 173 ? 37.615 48.802 73.395 1.00 23.30 173 VAL C CA 1
ATOM 5461 C C . VAL C 1 173 ? 37.879 48.118 74.724 1.00 26.48 173 VAL C C 1
ATOM 5462 O O . VAL C 1 173 ? 36.984 47.485 75.309 1.00 24.11 173 VAL C O 1
ATOM 5466 N N . GLU C 1 174 ? 39.119 48.231 75.194 1.00 21.98 174 GLU C N 1
ATOM 5467 C CA . GLU C 1 174 ? 39.506 47.613 76.455 1.00 26.09 174 GLU C CA 1
ATOM 5468 C C . GLU C 1 174 ? 38.709 48.171 77.629 1.00 21.70 174 GLU C C 1
ATOM 5469 O O . GLU C 1 174 ? 38.362 47.433 78.539 1.00 21.50 174 GLU C O 1
ATOM 5475 N N . ALA C 1 175 ? 38.414 49.469 77.607 1.00 19.50 175 ALA C N 1
ATOM 5476 C CA . ALA C 1 175 ? 37.670 50.075 78.705 1.00 21.76 175 ALA C CA 1
ATOM 5477 C C . ALA C 1 175 ? 36.223 49.594 78.682 1.00 21.79 175 ALA C C 1
ATOM 5478 O O . ALA C 1 175 ? 35.618 49.372 79.737 1.00 19.22 175 ALA C O 1
ATOM 5480 N N . GLY C 1 176 ? 35.680 49.447 77.476 1.00 19.05 176 GLY C N 1
ATOM 5481 C CA . GLY C 1 176 ? 34.319 48.961 77.299 1.00 20.66 176 GLY C CA 1
ATOM 5482 C C . GLY C 1 176 ? 34.223 47.526 77.774 1.00 20.00 176 GLY C C 1
ATOM 5483 O O . GLY C 1 176 ? 33.266 47.142 78.450 1.00 18.47 176 GLY C O 1
ATOM 5484 N N . LEU C 1 177 ? 35.226 46.727 77.432 1.00 20.44 177 LEU C N 1
ATOM 5485 C CA . LEU C 1 177 ? 35.287 45.343 77.917 1.00 19.00 177 LEU C CA 1
ATOM 5486 C C . LEU C 1 177 ? 35.493 45.281 79.426 1.00 21.21 177 LEU C C 1
ATOM 5487 O O . LEU C 1 177 ? 34.957 44.392 80.092 1.00 18.18 177 LEU C O 1
ATOM 5492 N N . ALA C 1 178 ? 36.244 46.235 79.973 1.00 18.16 178 ALA C N 1
ATOM 5493 C CA . ALA C 1 178 ? 36.438 46.278 81.418 1.00 21.27 178 ALA C CA 1
ATOM 5494 C C . ALA C 1 178 ? 35.103 46.539 82.113 1.00 18.73 178 ALA C C 1
ATOM 5495 O O . ALA C 1 178 ? 34.823 45.956 83.153 1.00 20.45 178 ALA C O 1
ATOM 5497 N N . LYS C 1 179 ? 34.284 47.409 81.532 1.00 17.81 179 LYS C N 1
ATOM 5498 C CA . LYS C 1 179 ? 32.965 47.644 82.092 1.00 18.42 179 LYS C CA 1
ATOM 5499 C C . LYS C 1 179 ? 32.138 46.367 82.054 1.00 16.01 179 LYS C C 1
ATOM 5500 O O . LYS C 1 179 ? 31.489 46.026 83.034 1.00 17.90 179 LYS C O 1
ATOM 5506 N N . LEU C 1 180 ? 32.156 45.685 80.915 1.00 17.69 180 LEU C N 1
ATOM 5507 C CA . LEU C 1 180 ? 31.383 44.450 80.743 1.00 15.83 180 LEU C CA 1
ATOM 5508 C C . LEU C 1 180 ? 31.871 43.369 81.692 1.00 19.14 180 LEU C C 1
ATOM 5509 O O . LEU C 1 180 ? 31.066 42.638 82.275 1.00 16.61 180 LEU C O 1
ATOM 5514 N N . LYS C 1 181 ? 33.190 43.267 81.845 1.00 17.96 181 LYS C N 1
ATOM 5515 C CA . LYS C 1 181 ? 33.767 42.338 82.805 1.00 18.78 181 LYS C CA 1
ATOM 5516 C C . LYS C 1 181 ? 33.251 42.649 84.207 1.00 18.51 181 LYS C C 1
ATOM 5517 O O . LYS C 1 181 ? 32.959 41.740 84.989 1.00 18.38 181 LYS C O 1
ATOM 5523 N N . GLY C 1 182 ? 33.125 43.938 84.511 1.00 15.58 182 GLY C N 1
ATOM 5524 C CA . GLY C 1 182 ? 32.606 44.366 85.793 1.00 17.53 182 GLY C CA 1
ATOM 5525 C C . GLY C 1 182 ? 31.168 43.931 86.017 1.00 17.28 182 GLY C C 1
ATOM 5526 O O . GLY C 1 182 ? 30.808 43.515 87.130 1.00 17.51 182 GLY C O 1
ATOM 5527 N N . TYR C 1 183 ? 30.342 44.016 84.974 1.00 15.80 183 TYR C N 1
ATOM 5528 C CA . TYR C 1 183 ? 28.948 43.595 85.108 1.00 14.42 183 TYR C CA 1
ATOM 5529 C C . TYR C 1 183 ? 28.887 42.086 85.329 1.00 15.78 183 TYR C C 1
ATOM 5530 O O . TYR C 1 183 ? 28.167 41.595 86.200 1.00 14.21 183 TYR C O 1
ATOM 5539 N N . LEU C 1 184 ? 29.648 41.353 84.530 1.00 13.85 184 LEU C N 1
ATOM 5540 C CA . LEU C 1 184 ? 29.679 39.900 84.633 1.00 15.37 184 LEU C CA 1
ATOM 5541 C C . LEU C 1 184 ? 30.188 39.435 85.987 1.00 18.61 184 LEU C C 1
ATOM 5542 O O . LEU C 1 184 ? 29.707 38.440 86.525 1.00 17.12 184 LEU C O 1
ATOM 5547 N N . ASP C 1 185 ? 31.143 40.170 86.550 1.00 19.27 185 ASP C N 1
ATOM 5548 C CA . ASP C 1 185 ? 31.675 39.850 87.876 1.00 19.29 185 ASP C CA 1
ATOM 5549 C C . ASP C 1 185 ? 30.599 39.875 88.952 1.00 18.77 185 ASP C C 1
ATOM 5550 O O . ASP C 1 185 ? 30.719 39.185 89.975 1.00 18.66 185 ASP C O 1
ATOM 5555 N N . ALA C 1 186 ? 29.553 40.676 88.743 1.00 15.12 186 ALA C N 1
ATOM 5556 C CA . ALA C 1 186 ? 28.488 40.771 89.734 1.00 15.82 186 ALA C CA 1
ATOM 5557 C C . ALA C 1 186 ? 27.765 39.436 89.861 1.00 14.30 186 ALA C C 1
ATOM 5558 O O . ALA C 1 186 ? 27.096 39.200 90.858 1.00 14.99 186 ALA C O 1
ATOM 5560 N N . ASN C 1 187 ? 27.883 38.586 88.848 1.00 14.75 187 ASN C N 1
ATOM 5561 C CA . ASN C 1 187 ? 27.291 37.240 88.908 1.00 15.92 187 ASN C CA 1
ATOM 5562 C C . ASN C 1 187 ? 28.033 36.308 89.864 1.00 18.00 187 ASN C C 1
ATOM 5563 O O . ASN C 1 187 ? 27.498 35.272 90.276 1.00 16.42 187 ASN C O 1
ATOM 5568 N N . GLY C 1 188 ? 29.279 36.647 90.177 1.00 18.01 188 GLY C N 1
ATOM 5569 C CA . GLY C 1 188 ? 30.081 35.808 91.051 1.00 19.92 188 GLY C CA 1
ATOM 5570 C C . GLY C 1 188 ? 30.909 34.816 90.258 1.00 23.21 188 GLY C C 1
ATOM 5571 O O . GLY C 1 188 ? 30.592 34.498 89.109 1.00 21.71 188 GLY C O 1
ATOM 5572 N N . LYS C 1 189 ? 31.982 34.327 90.875 1.00 27.93 189 LYS C N 1
ATOM 5573 C CA . LYS C 1 189 ? 32.863 33.356 90.232 1.00 25.40 189 LYS C CA 1
ATOM 5574 C C . LYS C 1 189 ? 32.097 32.115 89.789 1.00 25.58 189 LYS C C 1
ATOM 5575 O O . LYS C 1 189 ? 31.215 31.625 90.499 1.00 27.89 189 LYS C O 1
ATOM 5581 N N . GLY C 1 190 ? 32.419 31.630 88.596 1.00 23.97 190 GLY C N 1
ATOM 5582 C CA . GLY C 1 190 ? 31.756 30.457 88.059 1.00 26.73 190 GLY C CA 1
ATOM 5583 C C . GLY C 1 190 ? 30.515 30.826 87.275 1.00 25.08 190 GLY C C 1
ATOM 5584 O O . GLY C 1 190 ? 29.985 30.016 86.513 1.00 27.11 190 GLY C O 1
ATOM 5585 N N . ASN C 1 191 ? 30.047 32.058 87.459 1.00 20.97 191 ASN C N 1
ATOM 5586 C CA . ASN C 1 191 ? 28.868 32.523 86.742 1.00 21.39 191 ASN C CA 1
ATOM 5587 C C . ASN C 1 191 ? 29.159 33.772 85.914 1.00 20.40 191 ASN C C 1
ATOM 5588 O O . ASN C 1 191 ? 28.235 34.427 85.443 1.00 17.20 191 ASN C O 1
ATOM 5593 N N . ASP C 1 192 ? 30.443 34.082 85.714 1.00 19.25 192 ASP C N 1
ATOM 5594 C CA . ASP C 1 192 ? 30.835 35.352 85.098 1.00 18.95 192 ASP C CA 1
ATOM 5595 C C . ASP C 1 192 ? 31.152 35.290 83.598 1.00 19.37 192 ASP C C 1
ATOM 5596 O O . ASP C 1 192 ? 31.820 36.181 83.069 1.00 19.33 192 ASP C O 1
ATOM 5601 N N . LEU C 1 193 ? 30.665 34.256 82.908 1.00 16.59 193 LEU C N 1
ATOM 5602 C CA . LEU C 1 193 ? 30.914 34.128 81.472 1.00 16.86 193 LEU C CA 1
ATOM 5603 C C . LEU C 1 193 ? 29.647 34.189 80.609 1.00 17.16 193 LEU C C 1
ATOM 5604 O O . LEU C 1 193 ? 29.726 34.168 79.383 1.00 17.53 193 LEU C O 1
ATOM 5609 N N . LEU C 1 194 ? 28.488 34.266 81.254 1.00 17.29 194 LEU C N 1
ATOM 5610 C CA . LEU C 1 194 ? 27.233 34.557 80.550 1.00 15.19 194 LEU C CA 1
ATOM 5611 C C . LEU C 1 194 ? 26.453 35.551 81.403 1.00 13.42 194 LEU C C 1
ATOM 5612 O O . LEU C 1 194 ? 26.579 35.543 82.622 1.00 14.35 194 LEU C O 1
ATOM 5617 N N . LEU C 1 195 ? 25.655 36.408 80.777 1.00 15.80 195 LEU C N 1
ATOM 5618 C CA . LEU C 1 195 ? 24.974 37.463 81.536 1.00 14.66 195 LEU C CA 1
ATOM 5619 C C . LEU C 1 195 ? 24.093 36.912 82.650 1.00 14.37 195 LEU C C 1
ATOM 5620 O O . LEU C 1 195 ? 24.059 37.465 83.742 1.00 13.06 195 LEU C O 1
ATOM 5633 N N . GLY C 1 197 ? 24.530 33.853 84.048 1.00 17.82 197 GLY C N 1
ATOM 5634 C CA . GLY C 1 197 ? 25.245 32.833 84.794 1.00 17.69 197 GLY C CA 1
ATOM 5635 C C . GLY C 1 197 ? 25.428 31.557 83.997 1.00 19.49 197 GLY C C 1
ATOM 5636 O O . GLY C 1 197 ? 24.853 31.404 82.925 1.00 18.72 197 GLY C O 1
ATOM 5637 N N . ALA C 1 198 ? 26.221 30.632 84.538 1.00 21.55 198 ALA C N 1
ATOM 5638 C CA . ALA C 1 198 ? 26.638 29.441 83.789 1.00 23.31 198 ALA C CA 1
ATOM 5639 C C . ALA C 1 198 ? 25.471 28.559 83.373 1.00 24.15 198 ALA C C 1
ATOM 5640 O O . ALA C 1 198 ? 25.508 27.938 82.308 1.00 24.78 198 ALA C O 1
ATOM 5642 N N . GLN C 1 199 ? 24.437 28.509 84.209 1.00 24.05 199 GLN C N 1
ATOM 5643 C CA . GLN C 1 199 ? 23.271 27.678 83.923 1.00 28.60 199 GLN C CA 1
ATOM 5644 C C . GLN C 1 199 ? 22.093 28.488 83.394 1.00 27.50 199 GLN C C 1
ATOM 5645 O O . GLN C 1 199 ? 20.972 27.987 83.329 1.00 28.43 199 GLN C O 1
ATOM 5651 N N . GLY C 1 200 ? 22.342 29.738 83.023 1.00 26.25 200 GLY C N 1
ATOM 5652 C CA . GLY C 1 200 ? 21.263 30.645 82.673 1.00 25.96 200 GLY C CA 1
ATOM 5653 C C . GLY C 1 200 ? 20.933 30.601 81.199 1.00 26.11 200 GLY C C 1
ATOM 5654 O O . GLY C 1 200 ? 19.916 31.138 80.764 1.00 27.23 200 GLY C O 1
ATOM 5655 N N . GLY C 1 201 ? 21.795 29.956 80.424 1.00 22.05 201 GLY C N 1
ATOM 5656 C CA . GLY C 1 201 ? 21.603 29.879 78.989 1.00 26.49 201 GLY C CA 1
ATOM 5657 C C . GLY C 1 201 ? 22.102 31.136 78.298 1.00 23.90 201 GLY C C 1
ATOM 5658 O O . GLY C 1 201 ? 22.381 32.155 78.940 1.00 22.25 201 GLY C O 1
ATOM 5659 N N . ILE C 1 202 ? 22.210 31.068 76.980 1.00 21.65 202 ILE C N 1
ATOM 5660 C CA . ILE C 1 202 ? 22.598 32.225 76.190 1.00 18.97 202 ILE C CA 1
ATOM 5661 C C . ILE C 1 202 ? 21.395 33.126 75.954 1.00 19.47 202 ILE C C 1
ATOM 5662 O O . ILE C 1 202 ? 20.324 32.660 75.537 1.00 17.41 202 ILE C O 1
ATOM 5667 N N . THR C 1 203 ? 21.567 34.419 76.218 1.00 14.98 203 THR C N 1
ATOM 5668 C CA . THR C 1 203 ? 20.526 35.397 75.915 1.00 16.05 203 THR C CA 1
ATOM 5669 C C . THR C 1 203 ? 20.852 36.186 74.661 1.00 15.18 203 THR C C 1
ATOM 5670 O O . THR C 1 203 ? 21.984 36.158 74.155 1.00 14.80 203 THR C O 1
ATOM 5674 N N . TYR C 1 204 ? 19.855 36.908 74.163 1.00 14.05 204 TYR C N 1
ATOM 5675 C CA . TYR C 1 204 ? 20.075 37.807 73.048 1.00 15.22 204 TYR C CA 1
ATOM 5676 C C . TYR C 1 204 ? 21.234 38.753 73.340 1.00 14.03 204 TYR C C 1
ATOM 5677 O O . TYR C 1 204 ? 22.052 39.039 72.471 1.00 15.64 204 TYR C O 1
ATOM 5686 N N . SER C 1 205 ? 21.291 39.232 74.575 1.00 13.43 205 SER C N 1
ATOM 5687 C CA . SER C 1 205 ? 22.352 40.141 74.995 1.00 15.13 205 SER C CA 1
ATOM 5688 C C . SER C 1 205 ? 23.754 39.516 74.916 1.00 16.06 205 SER C C 1
ATOM 5689 O O . SER C 1 205 ? 24.694 40.174 74.481 1.00 16.21 205 SER C O 1
ATOM 5692 N N . ASP C 1 206 ? 23.890 38.249 75.313 1.00 13.84 206 ASP C N 1
ATOM 5693 C CA . ASP C 1 206 ? 25.168 37.565 75.174 1.00 15.70 206 ASP C CA 1
ATOM 5694 C C . ASP C 1 206 ? 25.533 37.500 73.704 1.00 17.31 206 ASP C C 1
ATOM 5695 O O . ASP C 1 206 ? 26.697 37.699 73.333 1.00 16.13 206 ASP C O 1
ATOM 5700 N N . ILE C 1 207 ? 24.526 37.236 72.871 1.00 15.00 207 ILE C N 1
ATOM 5701 C CA . ILE C 1 207 ? 24.725 37.121 71.429 1.00 16.04 207 ILE C CA 1
ATOM 5702 C C . ILE C 1 207 ? 25.171 38.447 70.839 1.00 17.27 207 ILE C C 1
ATOM 5703 O O . ILE C 1 207 ? 26.037 38.483 69.951 1.00 15.80 207 ILE C O 1
ATOM 5708 N N . GLN C 1 208 ? 24.594 39.533 71.342 1.00 15.39 208 GLN C N 1
ATOM 5709 C CA . GLN C 1 208 ? 25.039 40.870 70.940 1.00 16.22 208 GLN C CA 1
ATOM 5710 C C . GLN C 1 208 ? 26.551 41.035 71.134 1.00 16.22 208 GLN C C 1
ATOM 5711 O O . GLN C 1 208 ? 27.249 41.498 70.228 1.00 18.85 208 GLN C O 1
ATOM 5717 N N . ILE C 1 209 ? 27.059 40.628 72.295 1.00 15.99 209 ILE C N 1
ATOM 5718 C CA . ILE C 1 209 ? 28.493 40.728 72.563 1.00 15.09 209 ILE C CA 1
ATOM 5719 C C . ILE C 1 209 ? 29.298 39.783 71.669 1.00 19.54 209 ILE C C 1
ATOM 5720 O O . ILE C 1 209 ? 30.314 40.175 71.096 1.00 19.49 209 ILE C O 1
ATOM 5725 N N . ALA C 1 210 ? 28.846 38.538 71.557 1.00 18.02 210 ALA C N 1
ATOM 5726 C CA . ALA C 1 210 ? 29.524 37.566 70.697 1.00 19.14 210 ALA C CA 1
ATOM 5727 C C . ALA C 1 210 ? 29.675 38.093 69.269 1.00 19.49 210 ALA C C 1
ATOM 5728 O O . ALA C 1 210 ? 30.709 37.885 68.620 1.00 20.73 210 ALA C O 1
ATOM 5730 N N . SER C 1 211 ? 28.659 38.804 68.796 1.00 18.28 211 SER C N 1
ATOM 5731 C CA . SER C 1 211 ? 28.628 39.243 67.404 1.00 20.22 211 SER C CA 1
ATOM 5732 C C . SER C 1 211 ? 29.755 40.224 67.094 1.00 23.28 211 SER C C 1
ATOM 5733 O O . SER C 1 211 ? 30.227 40.295 65.954 1.00 21.96 211 SER C O 1
ATOM 5736 N N . PHE C 1 212 ? 30.193 40.973 68.103 1.00 23.56 212 PHE C N 1
ATOM 5737 C CA . PHE C 1 212 ? 31.325 41.885 67.920 1.00 22.95 212 PHE C CA 1
ATOM 5738 C C . PHE C 1 212 ? 32.609 41.086 67.747 1.00 24.42 212 PHE C C 1
ATOM 5739 O O . PHE C 1 212 ? 33.509 41.479 67.004 1.00 25.26 212 PHE C O 1
ATOM 5747 N N . PHE C 1 213 ? 32.697 39.956 68.444 1.00 23.05 213 PHE C N 1
ATOM 5748 C CA . PHE C 1 213 ? 33.904 39.141 68.409 1.00 24.20 213 PHE C CA 1
ATOM 5749 C C . PHE C 1 213 ? 34.025 38.336 67.137 1.00 25.98 213 PHE C C 1
ATOM 5750 O O . PHE C 1 213 ? 35.116 38.237 66.576 1.00 24.42 213 PHE C O 1
ATOM 5758 N N . VAL C 1 214 ? 32.921 37.738 66.693 1.00 24.86 214 VAL C N 1
ATOM 5759 C CA . VAL C 1 214 ? 32.963 36.953 65.463 1.00 25.85 214 VAL C CA 1
ATOM 5760 C C . VAL C 1 214 ? 33.257 37.882 64.284 1.00 29.65 214 VAL C C 1
ATOM 5761 O O . VAL C 1 214 ? 33.975 37.514 63.352 1.00 30.38 214 VAL C O 1
ATOM 5765 N N . TRP C 1 215 ? 32.725 39.097 64.363 1.00 24.87 215 TRP C N 1
ATOM 5766 C CA . TRP C 1 215 ? 32.996 40.155 63.392 1.00 29.67 215 TRP C CA 1
ATOM 5767 C C . TRP C 1 215 ? 34.492 40.418 63.296 1.00 28.61 215 TRP C C 1
ATOM 5768 O O . TRP C 1 215 ? 35.071 40.368 62.210 1.00 32.78 215 TRP C O 1
ATOM 5779 N N . ALA C 1 216 ? 35.112 40.706 64.437 1.00 27.53 216 ALA C N 1
ATOM 5780 C CA . ALA C 1 216 ? 36.530 41.034 64.470 1.00 28.55 216 ALA C CA 1
ATOM 5781 C C . ALA C 1 216 ? 37.389 39.851 64.040 1.00 33.32 216 ALA C C 1
ATOM 5782 O O . ALA C 1 216 ? 38.377 40.025 63.321 1.00 30.21 216 ALA C O 1
ATOM 5784 N N . LYS C 1 217 ? 37.008 38.655 64.492 1.00 26.94 217 LYS C N 1
ATOM 5785 C CA . LYS C 1 217 ? 37.715 37.422 64.137 1.00 31.48 217 LYS C CA 1
ATOM 5786 C C . LYS C 1 217 ? 37.716 37.174 62.637 1.00 32.37 217 LYS C C 1
ATOM 5787 O O . LYS C 1 217 ? 38.760 36.897 62.045 1.00 32.93 217 LYS C O 1
ATOM 5793 N N . ILE C 1 218 ? 36.534 37.255 62.039 1.00 29.68 218 ILE C N 1
ATOM 5794 C CA . ILE C 1 218 ? 36.365 36.990 60.616 1.00 30.78 218 ILE C CA 1
ATOM 5795 C C . ILE C 1 218 ? 37.095 38.026 59.764 1.00 35.18 218 ILE C C 1
ATOM 5796 O O . ILE C 1 218 ? 37.812 37.674 58.826 1.00 37.50 218 ILE C O 1
ATOM 5801 N N . ILE C 1 219 ? 36.925 39.298 60.113 1.00 34.23 219 ILE C N 1
ATOM 5802 C CA . ILE C 1 219 ? 37.520 40.404 59.364 1.00 36.11 219 ILE C CA 1
ATOM 5803 C C . ILE C 1 219 ? 39.049 40.506 59.497 1.00 38.02 219 ILE C C 1
ATOM 5804 O O . ILE C 1 219 ? 39.753 40.685 58.502 1.00 36.36 219 ILE C O 1
ATOM 5809 N N . TRP C 1 220 ? 39.567 40.401 60.717 1.00 34.47 220 TRP C N 1
ATOM 5810 C CA . TRP C 1 220 ? 41.011 40.448 60.902 1.00 35.78 220 TRP C CA 1
ATOM 5811 C C . TRP C 1 220 ? 41.662 39.125 60.521 1.00 39.89 220 TRP C C 1
ATOM 5812 O O . TRP C 1 220 ? 42.749 39.101 59.939 1.00 42.01 220 TRP C O 1
ATOM 5823 N N . GLY C 1 221 ? 40.991 38.025 60.855 1.00 37.33 221 GLY C N 1
ATOM 5824 C CA . GLY C 1 221 ? 41.538 36.701 60.633 1.00 37.89 221 GLY C CA 1
ATOM 5825 C C . GLY C 1 221 ? 41.925 36.068 61.955 1.00 39.46 221 GLY C C 1
ATOM 5826 O O . GLY C 1 221 ? 42.500 36.727 62.824 1.00 39.02 221 GLY C O 1
ATOM 5827 N N . GLU C 1 222 ? 41.610 34.786 62.104 1.00 41.01 222 GLU C N 1
ATOM 5828 C CA . GLU C 1 222 ? 41.819 34.077 63.363 1.00 40.96 222 GLU C CA 1
ATOM 5829 C C . GLU C 1 222 ? 43.300 33.909 63.730 1.00 42.86 222 GLU C C 1
ATOM 5830 O O . GLU C 1 222 ? 43.643 33.714 64.900 1.00 43.59 222 GLU C O 1
ATOM 5836 N N . GLY C 1 223 ? 44.180 33.993 62.735 1.00 45.21 223 GLY C N 1
ATOM 5837 C CA . GLY C 1 223 ? 45.608 33.884 62.989 1.00 47.66 223 GLY C CA 1
ATOM 5838 C C . GLY C 1 223 ? 46.320 35.224 63.068 1.00 44.40 223 GLY C C 1
ATOM 5839 O O . GLY C 1 223 ? 47.552 35.283 63.091 1.00 44.63 223 GLY C O 1
ATOM 5840 N N . SER C 1 224 ? 45.550 36.306 63.122 1.00 41.37 224 SER C N 1
ATOM 5841 C CA . SER C 1 224 ? 46.124 37.646 63.069 1.00 41.79 224 SER C CA 1
ATOM 5842 C C . SER C 1 224 ? 46.638 38.123 64.423 1.00 44.14 224 SER C C 1
ATOM 5843 O O . SER C 1 224 ? 46.213 37.636 65.476 1.00 40.71 224 SER C O 1
ATOM 5846 N N . GLU C 1 225 ? 47.554 39.086 64.384 1.00 42.02 225 GLU C N 1
ATOM 5847 C CA . GLU C 1 225 ? 48.104 39.674 65.597 1.00 46.05 225 GLU C CA 1
ATOM 5848 C C . GLU C 1 225 ? 47.052 40.544 66.285 1.00 41.49 225 GLU C C 1
ATOM 5849 O O . GLU C 1 225 ? 47.019 40.633 67.514 1.00 40.37 225 GLU C O 1
ATOM 5855 N N . LYS C 1 226 ? 46.196 41.175 65.482 1.00 37.15 226 LYS C N 1
ATOM 5856 C CA . LYS C 1 226 ? 45.109 41.995 66.008 1.00 37.98 226 LYS C CA 1
ATOM 5857 C C . LYS C 1 226 ? 44.118 41.159 66.827 1.00 36.66 226 LYS C C 1
ATOM 5858 O O . LYS C 1 226 ? 43.776 41.511 67.959 1.00 34.23 226 LYS C O 1
ATOM 5864 N N . TRP C 1 227 ? 43.668 40.048 66.251 1.00 36.18 227 TRP C N 1
ATOM 5865 C CA . TRP C 1 227 ? 42.716 39.171 66.925 1.00 33.07 227 TRP C CA 1
ATOM 5866 C C . TRP C 1 227 ? 43.289 38.617 68.227 1.00 35.39 227 TRP C C 1
ATOM 5867 O O . TRP C 1 227 ? 42.593 38.555 69.245 1.00 33.30 227 TRP C O 1
ATOM 5878 N N . LYS C 1 228 ? 44.559 38.220 68.193 1.00 35.90 228 LYS C N 1
ATOM 5879 C CA . LYS C 1 228 ? 45.250 37.734 69.388 1.00 34.89 228 LYS C CA 1
ATOM 5880 C C . LYS C 1 228 ? 45.276 38.810 70.467 1.00 35.72 228 LYS C C 1
ATOM 5881 O O . LYS C 1 228 ? 45.140 38.517 71.662 1.00 33.41 228 LYS C O 1
ATOM 5887 N N . ARG C 1 229 ? 45.462 40.056 70.037 1.00 32.77 229 ARG C N 1
ATOM 5888 C CA . ARG C 1 229 ? 45.512 41.180 70.965 1.00 34.52 229 ARG C CA 1
ATOM 5889 C C . ARG C 1 229 ? 44.173 41.322 71.671 1.00 33.49 229 ARG C C 1
ATOM 5890 O O . ARG C 1 229 ? 44.107 41.370 72.900 1.00 35.38 229 ARG C O 1
ATOM 5898 N N . LEU C 1 230 ? 43.114 41.389 70.870 1.00 30.89 230 LEU C N 1
ATOM 5899 C CA . LEU C 1 230 ? 41.756 41.521 71.375 1.00 31.65 230 LEU C CA 1
ATOM 5900 C C . LEU C 1 230 ? 41.415 40.398 72.346 1.00 31.89 230 LEU C C 1
ATOM 5901 O O . LEU C 1 230 ? 40.935 40.647 73.453 1.00 31.53 230 LEU C O 1
ATOM 5906 N N . ILE C 1 231 ? 41.701 39.168 71.935 1.00 31.52 231 ILE C N 1
ATOM 5907 C CA . ILE C 1 231 ? 41.243 37.991 72.664 1.00 32.19 231 ILE C CA 1
ATOM 5908 C C . ILE C 1 231 ? 42.061 37.701 73.928 1.00 35.50 231 ILE C C 1
ATOM 5909 O O . ILE C 1 231 ? 41.645 36.904 74.769 1.00 36.26 231 ILE C O 1
ATOM 5914 N N . SER C 1 232 ? 43.210 38.358 74.077 1.00 32.89 232 SER C N 1
ATOM 5915 C CA . SER C 1 232 ? 44.043 38.136 75.262 1.00 31.46 232 SER C CA 1
ATOM 5916 C C . SER C 1 232 ? 43.831 39.188 76.347 1.00 33.25 232 SER C C 1
ATOM 5917 O O . SER C 1 232 ? 44.424 39.102 77.429 1.00 34.52 232 SER C O 1
ATOM 5920 N N . LEU C 1 233 ? 42.988 40.177 76.055 1.00 31.68 233 LEU C N 1
ATOM 5921 C CA . LEU C 1 233 ? 42.632 41.193 77.037 1.00 28.99 233 LEU C CA 1
ATOM 5922 C C . LEU C 1 233 ? 42.059 40.555 78.295 1.00 28.14 233 LEU C C 1
ATOM 5923 O O . LEU C 1 233 ? 41.423 39.503 78.230 1.00 30.78 233 LEU C O 1
ATOM 5928 N N . HIS C 1 234 ? 42.308 41.202 79.431 1.00 27.46 234 HIS C N 1
ATOM 5929 C CA . HIS C 1 234 ? 41.825 40.766 80.742 1.00 28.64 234 HIS C CA 1
ATOM 5930 C C . HIS C 1 234 ? 42.117 39.305 81.046 1.00 30.27 234 HIS C C 1
ATOM 5931 O O . HIS C 1 234 ? 41.225 38.534 81.423 1.00 25.11 234 HIS C O 1
ATOM 5938 N N . ASP C 1 235 ? 43.389 38.951 80.880 1.00 27.66 235 ASP C N 1
ATOM 5939 C CA . ASP C 1 235 ? 43.878 37.626 81.226 1.00 29.78 235 ASP C CA 1
ATOM 5940 C C . ASP C 1 235 ? 43.093 36.520 80.517 1.00 29.76 235 ASP C C 1
ATOM 5941 O O . ASP C 1 235 ? 42.838 35.456 81.082 1.00 30.71 235 ASP C O 1
ATOM 5946 N N . GLY C 1 236 ? 42.714 36.784 79.271 1.00 29.25 236 GLY C N 1
ATOM 5947 C CA . GLY C 1 236 ? 42.088 35.768 78.445 1.00 30.53 236 GLY C CA 1
ATOM 5948 C C . GLY C 1 236 ? 40.603 35.546 78.690 1.00 29.96 236 GLY C C 1
ATOM 5949 O O . GLY C 1 236 ? 40.031 34.585 78.166 1.00 28.89 236 GLY C O 1
ATOM 5950 N N . LYS C 1 237 ? 39.971 36.426 79.470 1.00 26.95 237 LYS C N 1
ATOM 5951 C CA . LYS C 1 237 ? 38.542 36.274 79.758 1.00 27.86 237 LYS C CA 1
ATOM 5952 C C . LYS C 1 237 ? 37.675 36.173 78.499 1.00 26.26 237 LYS C C 1
ATOM 5953 O O . LYS C 1 237 ? 36.774 35.333 78.426 1.00 24.72 237 LYS C O 1
ATOM 5959 N N . TRP C 1 238 ? 37.946 37.015 77.504 1.00 24.56 238 TRP C N 1
ATOM 5960 C CA . TRP C 1 238 ? 37.088 37.052 76.322 1.00 22.53 238 TRP C CA 1
ATOM 5961 C C . TRP C 1 238 ? 37.312 35.870 75.403 1.00 25.82 238 TRP C C 1
ATOM 5962 O O . TRP C 1 238 ? 36.446 35.539 74.588 1.00 23.11 238 TRP C O 1
ATOM 5973 N N . ALA C 1 239 ? 38.464 35.221 75.542 1.00 23.61 239 ALA C N 1
ATOM 5974 C CA . ALA C 1 239 ? 38.684 33.966 74.840 1.00 27.35 239 ALA C CA 1
ATOM 5975 C C . ALA C 1 239 ? 37.711 32.929 75.396 1.00 22.90 239 ALA C C 1
ATOM 5976 O O . ALA C 1 239 ? 37.066 32.198 74.641 1.00 26.40 239 ALA C O 1
ATOM 5978 N N . GLN C 1 240 ? 37.603 32.880 76.723 1.00 22.75 240 GLN C N 1
ATOM 5979 C CA . GLN C 1 240 ? 36.706 31.937 77.386 1.00 25.79 240 GLN C CA 1
ATOM 5980 C C . GLN C 1 240 ? 35.251 32.266 77.053 1.00 24.03 240 GLN C C 1
ATOM 5981 O O . GLN C 1 240 ? 34.444 31.368 76.795 1.00 23.01 240 GLN C O 1
ATOM 5987 N N . PHE C 1 241 ? 34.917 33.554 77.056 1.00 21.65 241 PHE C N 1
ATOM 5988 C CA . PHE C 1 241 ? 33.552 33.964 76.750 1.00 21.03 241 PHE C CA 1
ATOM 5989 C C . PHE C 1 241 ? 33.167 33.529 75.353 1.00 20.97 241 PHE C C 1
ATOM 5990 O O . PHE C 1 241 ? 32.133 32.887 75.138 1.00 22.03 241 PHE C O 1
ATOM 5998 N N . TYR C 1 242 ? 34.013 33.884 74.397 1.00 22.75 242 TYR C N 1
ATOM 5999 C CA . TYR C 1 242 ? 33.702 33.692 72.990 1.00 22.72 242 TYR C CA 1
ATOM 6000 C C . TYR C 1 242 ? 33.722 32.210 72.594 1.00 22.40 242 TYR C C 1
ATOM 6001 O O . TYR C 1 242 ? 33.031 31.797 71.659 1.00 23.70 242 TYR C O 1
ATOM 6010 N N . ALA C 1 243 ? 34.495 31.411 73.326 1.00 25.44 243 ALA C N 1
ATOM 6011 C CA . ALA C 1 243 ? 34.572 29.966 73.076 1.00 24.49 243 ALA C CA 1
ATOM 6012 C C . ALA C 1 243 ? 33.211 29.283 73.222 1.00 24.79 243 ALA C C 1
ATOM 6013 O O . ALA C 1 243 ? 32.972 28.205 72.651 1.00 24.05 243 ALA C O 1
ATOM 6015 N N . GLN C 1 244 ? 32.320 29.906 73.990 1.00 23.45 244 GLN C N 1
ATOM 6016 C CA . GLN C 1 244 ? 30.966 29.379 74.189 1.00 22.62 244 GLN C CA 1
ATOM 6017 C C . GLN C 1 244 ? 30.122 29.402 72.908 1.00 22.54 244 GLN C C 1
ATOM 6018 O O . GLN C 1 244 ? 29.102 28.707 72.805 1.00 24.83 244 GLN C O 1
ATOM 6024 N N . PHE C 1 245 ? 30.549 30.180 71.918 1.00 22.05 245 PHE C N 1
ATOM 6025 C CA . PHE C 1 245 ? 29.710 30.415 70.740 1.00 20.64 245 PHE C CA 1
ATOM 6026 C C . PHE C 1 245 ? 30.141 29.682 69.469 1.00 26.50 245 PHE C C 1
ATOM 6027 O O . PHE C 1 245 ? 29.425 29.699 68.462 1.00 25.92 245 PHE C O 1
ATOM 6035 N N . THR C 1 246 ? 31.303 29.041 69.525 1.00 28.36 246 THR C N 1
ATOM 6036 C CA . THR C 1 246 ? 31.891 28.417 68.338 1.00 27.38 246 THR C CA 1
ATOM 6037 C C . THR C 1 246 ? 30.979 27.357 67.712 1.00 32.41 246 THR C C 1
ATOM 6038 O O . THR C 1 246 ? 30.913 27.228 66.490 1.00 33.31 246 THR C O 1
ATOM 6042 N N . LYS C 1 247 ? 30.248 26.627 68.547 1.00 32.53 247 LYS C N 1
ATOM 6043 C CA . LYS C 1 247 ? 29.352 25.582 68.051 1.00 32.88 247 LYS C CA 1
ATOM 6044 C C . LYS C 1 247 ? 28.086 26.126 67.374 1.00 30.11 247 LYS C C 1
ATOM 6045 O O . LYS C 1 247 ? 27.286 25.353 66.851 1.00 28.54 247 LYS C O 1
ATOM 6051 N N . PHE C 1 248 ? 27.906 27.448 67.379 1.00 28.71 248 PHE C N 1
ATOM 6052 C CA . PHE C 1 248 ? 26.716 28.052 66.777 1.00 26.80 248 PHE C CA 1
ATOM 6053 C C . PHE C 1 248 ? 27.048 28.936 65.583 1.00 27.47 248 PHE C C 1
ATOM 6054 O O . PHE C 1 248 ? 26.292 29.844 65.234 1.00 28.60 248 PHE C O 1
ATOM 6062 N N . GLU C 1 249 ? 28.184 28.667 64.953 1.00 26.90 249 GLU C N 1
ATOM 6063 C CA . GLU C 1 249 ? 28.608 29.475 63.819 1.00 28.46 249 GLU C CA 1
ATOM 6064 C C . GLU C 1 249 ? 28.471 28.692 62.511 1.00 33.90 249 GLU C C 1
ATOM 6065 O O . GLU C 1 249 ? 29.324 28.784 61.623 1.00 29.34 249 GLU C O 1
ATOM 6071 N N . GLN C 1 250 ? 27.387 27.923 62.403 1.00 29.94 250 GLN C N 1
ATOM 6072 C CA . GLN C 1 250 ? 27.072 27.230 61.162 1.00 32.49 250 GLN C CA 1
ATOM 6073 C C . GLN C 1 250 ? 26.856 28.246 60.053 1.00 32.85 250 GLN C C 1
ATOM 6074 O O . GLN C 1 250 ? 26.137 29.235 60.232 1.00 31.67 250 GLN C O 1
ATOM 6080 N N . VAL C 1 251 ? 27.487 28.013 58.909 1.00 35.28 251 VAL C N 1
ATOM 6081 C CA . VAL C 1 251 ? 27.296 28.882 57.754 1.00 34.28 251 VAL C CA 1
ATOM 6082 C C . VAL C 1 251 ? 26.880 28.064 56.537 1.00 39.64 251 VAL C C 1
ATOM 6083 O O . VAL C 1 251 ? 27.334 26.935 56.366 1.00 39.49 251 VAL C O 1
ATOM 6087 N N . ALA D 1 2 ? 17.010 40.009 114.484 1.00 31.94 2 ALA D N 1
ATOM 6088 C CA . ALA D 1 2 ? 16.605 40.051 115.891 1.00 32.25 2 ALA D CA 1
ATOM 6089 C C . ALA D 1 2 ? 17.058 41.334 116.596 1.00 28.42 2 ALA D C 1
ATOM 6090 O O . ALA D 1 2 ? 16.229 42.041 117.162 1.00 32.57 2 ALA D O 1
ATOM 6092 N N . GLN D 1 3 ? 18.354 41.640 116.574 1.00 24.01 3 GLN D N 1
ATOM 6093 C CA . GLN D 1 3 ? 18.781 42.995 116.942 1.00 21.07 3 GLN D CA 1
ATOM 6094 C C . GLN D 1 3 ? 18.563 43.901 115.734 1.00 22.72 3 GLN D C 1
ATOM 6095 O O . GLN D 1 3 ? 18.777 43.478 114.598 1.00 20.55 3 GLN D O 1
ATOM 6101 N N . PRO D 1 4 ? 18.162 45.156 115.970 1.00 20.70 4 PRO D N 1
ATOM 6102 C CA . PRO D 1 4 ? 17.998 46.055 114.822 1.00 20.51 4 PRO D CA 1
ATOM 6103 C C . PRO D 1 4 ? 19.330 46.303 114.126 1.00 18.72 4 PRO D C 1
ATOM 6104 O O . PRO D 1 4 ? 20.358 46.508 114.796 1.00 17.52 4 PRO D O 1
ATOM 6108 N N . ILE D 1 5 ? 19.308 46.297 112.793 1.00 17.10 5 ILE D N 1
ATOM 6109 C CA . ILE D 1 5 ? 20.464 46.720 112.017 1.00 14.14 5 ILE D CA 1
ATOM 6110 C C . ILE D 1 5 ? 20.658 48.228 112.234 1.00 15.38 5 ILE D C 1
ATOM 6111 O O . ILE D 1 5 ? 19.679 48.965 112.337 1.00 17.77 5 ILE D O 1
ATOM 6116 N N . VAL D 1 6 ? 21.906 48.688 112.334 1.00 13.42 6 VAL D N 1
ATOM 6117 C CA . VAL D 1 6 ? 22.158 50.125 112.474 1.00 13.97 6 VAL D CA 1
ATOM 6118 C C . VAL D 1 6 ? 22.359 50.729 111.085 1.00 14.84 6 VAL D C 1
ATOM 6119 O O . VAL D 1 6 ? 23.244 50.307 110.336 1.00 13.88 6 VAL D O 1
ATOM 6123 N N . PHE D 1 7 ? 21.519 51.699 110.739 1.00 14.94 7 PHE D N 1
ATOM 6124 C CA . PHE D 1 7 ? 21.476 52.247 109.377 1.00 13.91 7 PHE D CA 1
ATOM 6125 C C . PHE D 1 7 ? 21.934 53.704 109.434 1.00 13.06 7 PHE D C 1
ATOM 6126 O O . PHE D 1 7 ? 21.300 54.525 110.069 1.00 15.10 7 PHE D O 1
ATOM 6134 N N . TYR D 1 8 ? 23.042 54.013 108.771 1.00 11.26 8 TYR D N 1
ATOM 6135 C CA . TYR D 1 8 ? 23.613 55.350 108.850 1.00 12.48 8 TYR D CA 1
ATOM 6136 C C . TYR D 1 8 ? 23.109 56.225 107.702 1.00 12.09 8 TYR D C 1
ATOM 6137 O O . TYR D 1 8 ? 23.281 55.892 106.517 1.00 12.51 8 TYR D O 1
ATOM 6146 N N . ASP D 1 9 ? 22.502 57.354 108.073 1.00 12.16 9 ASP D N 1
ATOM 6147 C CA . ASP D 1 9 ? 21.787 58.223 107.140 1.00 13.26 9 ASP D CA 1
ATOM 6148 C C . ASP D 1 9 ? 22.149 59.662 107.495 1.00 12.76 9 ASP D C 1
ATOM 6149 O O . ASP D 1 9 ? 22.668 59.930 108.587 1.00 13.21 9 ASP D O 1
ATOM 6154 N N . ILE D 1 10 ? 21.859 60.581 106.582 1.00 12.30 10 ILE D N 1
ATOM 6155 C CA . ILE D 1 10 ? 22.182 61.999 106.755 1.00 13.03 10 ILE D CA 1
ATOM 6156 C C . ILE D 1 10 ? 20.918 62.778 107.103 1.00 13.69 10 ILE D C 1
ATOM 6157 O O . ILE D 1 10 ? 19.936 62.715 106.362 1.00 13.69 10 ILE D O 1
ATOM 6162 N N . PRO D 1 11 ? 20.952 63.543 108.210 1.00 14.63 11 PRO D N 1
ATOM 6163 C CA . PRO D 1 11 ? 19.777 64.259 108.723 1.00 16.02 11 PRO D CA 1
ATOM 6164 C C . PRO D 1 11 ? 19.455 65.524 107.933 1.00 15.85 11 PRO D C 1
ATOM 6165 O O . PRO D 1 11 ? 20.214 65.925 107.046 1.00 15.42 11 PRO D O 1
ATOM 6169 N N . SER D 1 12 ? 18.329 66.148 108.268 1.00 14.03 12 SER D N 1
ATOM 6170 C CA . SER D 1 12 ? 17.885 67.370 107.594 1.00 17.41 12 SER D CA 1
ATOM 6171 C C . SER D 1 12 ? 17.272 68.326 108.606 1.00 17.80 12 SER D C 1
ATOM 6172 O O . SER D 1 12 ? 17.101 67.973 109.787 1.00 17.57 12 SER D O 1
ATOM 6175 N N . ASN D 1 13 ? 16.937 69.528 108.143 1.00 19.28 13 ASN D N 1
ATOM 6176 C CA . ASN D 1 13 ? 16.402 70.573 109.022 1.00 19.41 13 ASN D CA 1
ATOM 6177 C C . ASN D 1 13 ? 14.882 70.676 108.923 1.00 20.36 13 ASN D C 1
ATOM 6178 O O . ASN D 1 13 ? 14.235 69.811 108.335 1.00 18.35 13 ASN D O 1
ATOM 6183 N N . GLU D 1 14 ? 14.316 71.745 109.478 1.00 19.65 14 GLU D N 1
ATOM 6184 C CA . GLU D 1 14 ? 12.860 71.875 109.549 1.00 21.96 14 GLU D CA 1
ATOM 6185 C C . GLU D 1 14 ? 12.211 72.069 108.182 1.00 19.56 14 GLU D C 1
ATOM 6186 O O . GLU D 1 14 ? 11.012 71.825 108.024 1.00 21.20 14 GLU D O 1
ATOM 6192 N N . ARG D 1 15 ? 12.989 72.512 107.203 1.00 16.90 15 ARG D N 1
ATOM 6193 C CA . ARG D 1 15 ? 12.448 72.732 105.853 1.00 18.73 15 ARG D CA 1
ATOM 6194 C C . ARG D 1 15 ? 11.721 71.495 105.327 1.00 21.66 15 ARG D C 1
ATOM 6195 O O . ARG D 1 15 ? 10.683 71.603 104.666 1.00 21.39 15 ARG D O 1
ATOM 6203 N N . ILE D 1 16 ? 12.236 70.315 105.661 1.00 16.79 16 ILE D N 1
ATOM 6204 C CA . ILE D 1 16 ? 11.584 69.081 105.228 1.00 18.12 16 ILE D CA 1
ATOM 6205 C C . ILE D 1 16 ? 11.171 68.213 106.420 1.00 19.73 16 ILE D C 1
ATOM 6206 O O . ILE D 1 16 ? 11.087 66.976 106.317 1.00 19.09 16 ILE D O 1
ATOM 6211 N N . LYS D 1 17 ? 10.893 68.894 107.535 1.00 20.07 17 LYS D N 1
ATOM 6212 C CA . LYS D 1 17 ? 10.497 68.278 108.802 1.00 21.27 17 LYS D CA 1
ATOM 6213 C C . LYS D 1 17 ? 11.433 67.155 109.227 1.00 21.31 17 LYS D C 1
ATOM 6214 O O . LYS D 1 17 ? 10.986 66.121 109.725 1.00 20.91 17 LYS D O 1
ATOM 6220 N N . HIS D 1 18 ? 12.731 67.367 109.007 1.00 19.21 18 HIS D N 1
ATOM 6221 C CA . HIS D 1 18 ? 13.774 66.445 109.466 1.00 19.37 18 HIS D CA 1
ATOM 6222 C C . HIS D 1 18 ? 13.661 65.044 108.847 1.00 22.19 18 HIS D C 1
ATOM 6223 O O . HIS D 1 18 ? 14.152 64.062 109.418 1.00 20.49 18 HIS D O 1
ATOM 6230 N N . SER D 1 19 ? 13.022 64.959 107.683 1.00 18.45 19 SER D N 1
ATOM 6231 C CA . SER D 1 19 ? 12.885 63.681 106.980 1.00 17.93 19 SER D CA 1
ATOM 6232 C C . SER D 1 19 ? 14.225 63.223 106.402 1.00 16.10 19 SER D C 1
ATOM 6233 O O . SER D 1 19 ? 15.062 64.052 106.035 1.00 15.37 19 SER D O 1
ATOM 6236 N N . PRO D 1 20 ? 14.443 61.894 106.317 1.00 17.46 20 PRO D N 1
ATOM 6237 C CA . PRO D 1 20 ? 15.579 61.433 105.504 1.00 15.25 20 PRO D CA 1
ATOM 6238 C C . PRO D 1 20 ? 15.310 61.834 104.057 1.00 14.23 20 PRO D C 1
ATOM 6239 O O . PRO D 1 20 ? 14.134 61.940 103.693 1.00 14.75 20 PRO D O 1
ATOM 6243 N N . TRP D 1 21 ? 16.340 62.040 103.240 1.00 12.92 21 TRP D N 1
ATOM 6244 C CA . TRP D 1 21 ? 16.116 62.644 101.923 1.00 12.64 21 TRP D CA 1
ATOM 6245 C C . TRP D 1 21 ? 17.040 62.104 100.836 1.00 13.97 21 TRP D C 1
ATOM 6246 O O . TRP D 1 21 ? 16.723 62.195 99.646 1.00 13.49 21 TRP D O 1
ATOM 6257 N N . SER D 1 22 ? 18.200 61.583 101.234 1.00 14.28 22 SER D N 1
ATOM 6258 C CA . SER D 1 22 ? 19.252 61.248 100.281 1.00 13.66 22 SER D CA 1
ATOM 6259 C C . SER D 1 22 ? 18.842 60.121 99.348 1.00 12.33 22 SER D C 1
ATOM 6260 O O . SER D 1 22 ? 18.305 59.121 99.803 1.00 12.22 22 SER D O 1
ATOM 6263 N N . PRO D 1 23 ? 19.079 60.289 98.032 1.00 12.50 23 PRO D N 1
ATOM 6264 C CA . PRO D 1 23 ? 18.646 59.215 97.124 1.00 14.61 23 PRO D CA 1
ATOM 6265 C C . PRO D 1 23 ? 19.446 57.935 97.347 1.00 14.01 23 PRO D C 1
ATOM 6266 O O . PRO D 1 23 ? 18.940 56.818 97.171 1.00 13.61 23 PRO D O 1
ATOM 6270 N N . ASN D 1 24 ? 20.707 58.088 97.725 1.00 12.09 24 ASN D N 1
ATOM 6271 C CA . ASN D 1 24 ? 21.527 56.910 97.960 1.00 14.98 24 ASN D CA 1
ATOM 6272 C C . ASN D 1 24 ? 21.143 56.160 99.229 1.00 13.62 24 ASN D C 1
ATOM 6273 O O . ASN D 1 24 ? 21.070 54.918 99.248 1.00 13.20 24 ASN D O 1
ATOM 6278 N N . THR D 1 25 ? 20.893 56.902 100.299 1.00 10.92 25 THR D N 1
ATOM 6279 C CA . THR D 1 25 ? 20.468 56.230 101.511 1.00 13.41 25 THR D CA 1
ATOM 6280 C C . THR D 1 25 ? 19.045 55.697 101.349 1.00 13.04 25 THR D C 1
ATOM 6281 O O . THR D 1 25 ? 18.723 54.634 101.887 1.00 11.81 25 THR D O 1
ATOM 6285 N N . TRP D 1 2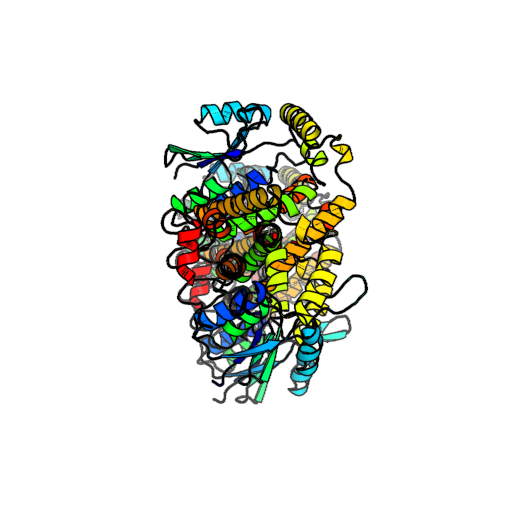6 ? 18.203 56.395 100.589 1.00 12.04 26 TRP D N 1
ATOM 6286 C CA . TRP D 1 26 ? 16.839 55.884 100.389 1.00 10.80 26 TRP D CA 1
ATOM 6287 C C . TRP D 1 26 ? 16.817 54.537 99.676 1.00 10.95 26 TRP D C 1
ATOM 6288 O O . TRP D 1 26 ? 15.875 53.764 99.858 1.00 12.58 26 TRP D O 1
ATOM 6299 N N . LYS D 1 27 ? 17.834 54.233 98.865 1.00 9.92 27 LYS D N 1
ATOM 6300 C CA . LYS D 1 27 ? 17.851 52.913 98.222 1.00 11.24 27 LYS D CA 1
ATOM 6301 C C . LYS D 1 27 ? 17.887 51.849 99.306 1.00 13.52 27 LYS D C 1
ATOM 6302 O O . LYS D 1 27 ? 17.257 50.795 99.184 1.00 11.75 27 LYS D O 1
ATOM 6308 N N . ILE D 1 28 ? 18.637 52.122 100.370 1.00 11.14 28 ILE D N 1
ATOM 6309 C CA . ILE D 1 28 ? 18.779 51.122 101.435 1.00 11.72 28 ILE D CA 1
ATOM 6310 C C . ILE D 1 28 ? 17.633 51.201 102.435 1.00 13.08 28 ILE D C 1
ATOM 6311 O O . ILE D 1 28 ? 17.212 50.178 102.987 1.00 11.67 28 ILE D O 1
ATOM 6316 N N . ARG D 1 29 ? 17.099 52.403 102.660 1.00 13.48 29 ARG D N 1
ATOM 6317 C CA . ARG D 1 29 ? 15.878 52.507 103.464 1.00 12.57 29 ARG D CA 1
ATOM 6318 C C . ARG D 1 29 ? 14.746 51.708 102.802 1.00 12.74 29 ARG D C 1
ATOM 6319 O O . ARG D 1 29 ? 14.042 50.929 103.466 1.00 14.89 29 ARG D O 1
ATOM 6327 N N . TYR D 1 30 ? 14.593 51.869 101.488 1.00 12.37 30 TYR D N 1
ATOM 6328 C CA . TYR D 1 30 ? 13.632 51.048 100.749 1.00 13.31 30 TYR D CA 1
ATOM 6329 C C . TYR D 1 30 ? 13.937 49.556 100.862 1.00 14.83 30 TYR D C 1
ATOM 6330 O O . TYR D 1 30 ? 13.033 48.748 101.055 1.00 13.94 30 TYR D O 1
ATOM 6339 N N . ALA D 1 31 ? 15.208 49.185 100.712 1.00 12.95 31 ALA D N 1
ATOM 6340 C CA . ALA D 1 31 ? 15.586 47.767 100.740 1.00 13.14 31 ALA D CA 1
ATOM 6341 C C . ALA D 1 31 ? 15.225 47.154 102.085 1.00 12.20 31 ALA D C 1
ATOM 6342 O O . ALA D 1 31 ? 14.641 46.062 102.149 1.00 14.23 31 ALA D O 1
ATOM 6344 N N . LEU D 1 32 ? 15.550 47.870 103.156 1.00 12.24 32 LEU D N 1
ATOM 6345 C CA . LEU D 1 32 ? 15.235 47.397 104.502 1.00 12.26 32 LEU D CA 1
ATOM 6346 C C . LEU D 1 32 ? 13.729 47.300 104.715 1.00 16.73 32 LEU D C 1
ATOM 6347 O O . LEU D 1 32 ? 13.238 46.297 105.222 1.00 14.50 32 LEU D O 1
ATOM 6352 N N . ASN D 1 33 ? 13.001 48.337 104.320 1.00 14.22 33 ASN D N 1
ATOM 6353 C CA . ASN D 1 33 ? 11.542 48.341 104.460 1.00 15.21 33 ASN D CA 1
ATOM 6354 C C . ASN D 1 33 ? 10.868 47.254 103.625 1.00 16.79 33 ASN D C 1
ATOM 6355 O O . ASN D 1 33 ? 9.948 46.573 104.092 1.00 17.12 33 ASN D O 1
ATOM 6360 N N . TYR D 1 34 ? 11.314 47.099 102.385 1.00 12.57 34 TYR D N 1
ATOM 6361 C CA . TYR D 1 34 ? 10.796 46.066 101.499 1.00 13.99 34 TYR D CA 1
ATOM 6362 C C . TYR D 1 34 ? 11.029 44.673 102.076 1.00 18.01 34 TYR D C 1
ATOM 6363 O O . TYR D 1 34 ? 10.175 43.794 101.974 1.00 14.73 34 TYR D O 1
ATOM 6372 N N . LYS D 1 35 ? 12.187 44.468 102.693 1.00 14.31 35 LYS D N 1
ATOM 6373 C CA . LYS D 1 35 ? 12.518 43.146 103.221 1.00 15.33 35 LYS D CA 1
ATOM 6374 C C . LYS D 1 35 ? 11.925 42.910 104.615 1.00 16.49 35 LYS D C 1
ATOM 6375 O O . LYS D 1 35 ? 12.008 41.799 105.155 1.00 17.44 35 LYS D O 1
ATOM 6381 N N . GLY D 1 36 ? 11.354 43.959 105.202 1.00 17.42 36 GLY D N 1
ATOM 6382 C CA . GLY D 1 36 ? 10.722 43.860 106.512 1.00 16.92 36 GLY D CA 1
ATOM 6383 C C . GLY D 1 36 ? 11.715 43.699 107.647 1.00 19.98 36 GLY D C 1
ATOM 6384 O O . GLY D 1 36 ? 11.368 43.196 108.717 1.00 18.52 36 GLY D O 1
ATOM 6385 N N . LEU D 1 37 ? 12.954 44.127 107.416 1.00 18.76 37 LEU D N 1
ATOM 6386 C CA . LEU D 1 37 ? 14.012 43.972 108.410 1.00 17.36 37 LEU D CA 1
ATOM 6387 C C . LEU D 1 37 ? 14.003 45.102 109.442 1.00 20.07 37 LEU D C 1
ATOM 6388 O O . LEU D 1 37 ? 13.753 46.261 109.111 1.00 19.52 37 LEU D O 1
ATOM 6393 N N . LYS D 1 38 ? 14.278 44.756 110.698 1.00 18.68 38 LYS D N 1
ATOM 6394 C CA . LYS D 1 38 ? 14.274 45.736 111.771 1.00 20.51 38 LYS D CA 1
ATOM 6395 C C . LYS D 1 38 ? 15.562 46.555 111.716 1.00 19.14 38 LYS D C 1
ATOM 6396 O O . LYS D 1 38 ? 16.652 46.004 111.531 1.00 19.64 38 LYS D O 1
ATOM 6402 N N . TYR D 1 39 ? 15.441 47.871 111.859 1.00 18.62 39 TYR D N 1
ATOM 6403 C CA . TYR D 1 39 ? 16.625 48.717 111.876 1.00 18.60 39 TYR D CA 1
ATOM 6404 C C . TYR D 1 39 ? 16.350 50.000 112.651 1.00 18.85 39 TYR D C 1
ATOM 6405 O O . TYR D 1 39 ? 15.199 50.357 112.908 1.00 21.55 39 TYR D O 1
ATOM 6414 N N . LYS D 1 40 ? 17.414 50.683 113.037 1.00 18.95 40 LYS D N 1
ATOM 6415 C CA . LYS D 1 40 ? 17.288 52.007 113.620 1.00 20.94 40 LYS D CA 1
ATOM 6416 C C . LYS D 1 40 ? 18.258 52.905 112.890 1.00 21.13 40 LYS D C 1
ATOM 6417 O O . LYS D 1 40 ? 19.336 52.468 112.486 1.00 20.37 40 LYS D O 1
ATOM 6423 N N . THR D 1 41 ? 17.880 54.161 112.707 1.00 23.68 41 THR D N 1
ATOM 6424 C CA . THR D 1 41 ? 18.745 55.083 112.006 1.00 18.95 41 THR D CA 1
ATOM 6425 C C . THR D 1 41 ? 19.698 55.774 112.969 1.00 20.46 41 THR D C 1
ATOM 6426 O O . THR D 1 41 ? 19.283 56.250 114.038 1.00 19.33 41 THR D O 1
ATOM 6430 N N . GLU D 1 42 ? 20.977 55.809 112.600 1.00 17.31 42 GLU D N 1
ATOM 6431 C CA . GLU D 1 42 ? 21.943 56.700 113.238 1.00 18.45 42 GLU D CA 1
ATOM 6432 C C . GLU D 1 42 ? 22.168 57.853 112.268 1.00 17.79 42 GLU D C 1
ATOM 6433 O O . GLU D 1 42 ? 22.455 57.628 111.091 1.00 14.99 42 GLU D O 1
ATOM 6439 N N . TRP D 1 43 ? 22.034 59.083 112.751 1.00 15.61 43 TRP D N 1
ATOM 6440 C CA . TRP D 1 43 ? 22.176 60.256 111.872 1.00 17.41 43 TRP D CA 1
ATOM 6441 C C . TRP D 1 43 ? 23.582 60.840 111.901 1.00 16.87 43 TRP D C 1
ATOM 6442 O O . TRP D 1 43 ? 24.132 61.111 112.976 1.00 16.48 43 TRP D O 1
ATOM 6453 N N . VAL D 1 44 ? 24.160 61.041 110.720 1.00 12.64 44 VAL D N 1
ATOM 6454 C CA . VAL D 1 44 ? 25.517 61.541 110.623 1.00 13.17 44 VAL D CA 1
ATOM 6455 C C . VAL D 1 44 ? 25.584 62.737 109.679 1.00 17.19 44 VAL D C 1
ATOM 6456 O O . VAL D 1 44 ? 25.199 62.629 108.509 1.00 14.02 44 VAL D O 1
ATOM 6460 N N . GLU D 1 45 ? 26.065 63.878 110.170 1.00 14.30 45 GLU D N 1
ATOM 6461 C CA . GLU D 1 45 ? 26.271 65.023 109.279 1.00 14.65 45 GLU D CA 1
ATOM 6462 C C . GLU D 1 45 ? 27.385 64.746 108.282 1.00 14.82 45 GLU D C 1
ATOM 6463 O O . GLU D 1 45 ? 28.315 63.993 108.571 1.00 15.56 45 GLU D O 1
ATOM 6469 N N . TYR D 1 46 ? 27.313 65.389 107.120 1.00 12.27 46 TYR D N 1
ATOM 6470 C CA . TYR D 1 46 ? 28.301 65.192 106.057 1.00 14.66 46 TYR D CA 1
ATOM 6471 C C . TYR D 1 46 ? 29.775 65.218 106.495 1.00 14.76 46 TYR D C 1
ATOM 6472 O O . TYR D 1 46 ? 30.526 64.297 106.167 1.00 15.04 46 TYR D O 1
ATOM 6481 N N . PRO D 1 47 ? 30.206 66.281 107.213 1.00 15.87 47 PRO D N 1
ATOM 6482 C CA . PRO D 1 47 ? 31.644 66.305 107.519 1.00 18.22 47 PRO D CA 1
ATOM 6483 C C . PRO D 1 47 ? 32.065 65.251 108.549 1.00 16.12 47 PRO D C 1
ATOM 6484 O O . PRO D 1 47 ? 33.263 65.079 108.775 1.00 17.13 47 PRO D O 1
ATOM 6488 N N . ASP D 1 48 ? 31.096 64.560 109.146 1.00 15.79 48 ASP D N 1
ATOM 6489 C CA . ASP D 1 48 ? 31.372 63.562 110.165 1.00 16.65 48 ASP D CA 1
ATOM 6490 C C . ASP D 1 48 ? 31.376 62.149 109.604 1.00 16.81 48 ASP D C 1
ATOM 6491 O O . ASP D 1 48 ? 31.723 61.208 110.312 1.00 13.58 48 ASP D O 1
ATOM 6496 N N . ILE D 1 49 ? 30.967 62.004 108.349 1.00 13.68 49 ILE D N 1
ATOM 6497 C CA . ILE D 1 49 ? 30.865 60.683 107.722 1.00 15.54 49 ILE D CA 1
ATOM 6498 C C . ILE D 1 49 ? 32.193 59.927 107.681 1.00 15.52 49 ILE D C 1
ATOM 6499 O O . ILE D 1 49 ? 32.247 58.742 108.038 1.00 14.73 49 ILE D O 1
ATOM 6504 N N . ALA D 1 50 ? 33.263 60.601 107.266 1.00 15.28 50 ALA D N 1
ATOM 6505 C CA . ALA D 1 50 ? 34.572 59.945 107.176 1.00 16.07 50 ALA D CA 1
ATOM 6506 C C . ALA D 1 50 ? 34.987 59.321 108.508 1.00 16.35 50 ALA D C 1
ATOM 6507 O O . ALA D 1 50 ? 35.360 58.148 108.558 1.00 16.43 50 ALA D O 1
ATOM 6509 N N . GLY D 1 51 ? 34.908 60.102 109.585 1.00 17.10 51 GLY D N 1
ATOM 6510 C CA . GLY D 1 51 ? 35.267 59.612 110.907 1.00 17.75 51 GLY D CA 1
ATOM 6511 C C . GLY D 1 51 ? 34.393 58.468 111.384 1.00 21.13 51 GLY D C 1
ATOM 6512 O O . GLY D 1 51 ? 34.889 57.468 111.931 1.00 19.72 51 GLY D O 1
ATOM 6513 N N . VAL D 1 52 ? 33.085 58.600 111.171 1.00 18.35 52 VAL D N 1
ATOM 6514 C CA . VAL D 1 52 ? 32.155 57.558 111.607 1.00 17.27 52 VAL D CA 1
ATOM 6515 C C . VAL D 1 52 ? 32.391 56.237 110.882 1.00 20.39 52 VAL D C 1
ATOM 6516 O O . VAL D 1 52 ? 32.469 55.183 111.516 1.00 21.11 52 VAL D O 1
ATOM 6520 N N . VAL D 1 53 ? 32.518 56.286 109.562 1.00 16.98 53 VAL D N 1
ATOM 6521 C CA . VAL D 1 53 ? 32.701 55.061 108.797 1.00 18.24 53 VAL D CA 1
ATOM 6522 C C . VAL D 1 53 ? 34.075 54.434 109.039 1.00 24.58 53 VAL D C 1
ATOM 6523 O O . VAL D 1 53 ? 34.190 53.204 109.147 1.00 21.88 53 VAL D O 1
ATOM 6527 N N . GLN D 1 54 ? 35.108 55.274 109.131 1.00 21.28 54 GLN D N 1
ATOM 6528 C CA . GLN D 1 54 ? 36.455 54.787 109.435 1.00 21.36 54 GLN D CA 1
ATOM 6529 C C . GLN D 1 54 ? 36.448 54.043 110.755 1.00 21.67 54 GLN D C 1
ATOM 6530 O O . GLN D 1 54 ? 37.009 52.947 110.868 1.00 23.89 54 GLN D O 1
ATOM 6536 N N . LYS D 1 55 ? 35.820 54.648 111.755 1.00 19.95 55 LYS D N 1
ATOM 6537 C CA . LYS D 1 55 ? 35.771 54.071 113.095 1.00 23.09 55 LYS D CA 1
ATOM 6538 C C . LYS D 1 55 ? 35.042 52.721 113.078 1.00 26.62 55 LYS D C 1
ATOM 6539 O O . LYS D 1 55 ? 35.367 51.816 113.847 1.00 23.08 55 LYS D O 1
ATOM 6545 N N . LEU D 1 56 ? 34.076 52.580 112.176 1.00 25.16 56 LEU D N 1
ATOM 6546 C CA . LEU D 1 56 ? 33.350 51.320 112.013 1.00 27.73 56 LEU D CA 1
ATOM 6547 C C . LEU D 1 56 ? 34.209 50.214 111.411 1.00 29.18 56 LEU D C 1
ATOM 6548 O O . LEU D 1 56 ? 33.839 49.039 111.454 1.00 31.78 56 LEU D O 1
ATOM 6553 N N . GLY D 1 57 ? 35.349 50.587 110.839 1.00 30.10 57 GLY D N 1
ATOM 6554 C CA . GLY D 1 57 ? 36.179 49.641 110.119 1.00 33.18 57 GLY D CA 1
ATOM 6555 C C . GLY D 1 57 ? 35.718 49.593 108.680 1.00 34.47 57 GLY D C 1
ATOM 6556 O O . GLY D 1 57 ? 36.072 48.690 107.908 1.00 37.45 57 GLY D O 1
ATOM 6557 N N . GLY D 1 58 ? 34.906 50.582 108.325 1.00 31.36 58 GLY D N 1
ATOM 6558 C CA . GLY D 1 58 ? 34.434 50.717 106.968 1.00 29.22 58 GLY D CA 1
ATOM 6559 C C . GLY D 1 58 ? 35.578 51.143 106.084 1.00 33.79 58 GLY D C 1
ATOM 6560 O O . GLY D 1 58 ? 36.517 51.808 106.534 1.00 37.17 58 GLY D O 1
ATOM 6561 N N . LYS D 1 59 ? 35.515 50.751 104.822 1.00 34.07 59 LYS D N 1
ATOM 6562 C CA . LYS D 1 59 ? 36.527 51.162 103.872 1.00 35.42 59 LYS D CA 1
ATOM 6563 C C . LYS D 1 59 ? 35.950 52.317 103.083 1.00 42.57 59 LYS D C 1
ATOM 6564 O O . LYS D 1 59 ? 34.725 52.450 102.975 1.00 41.96 59 LYS D O 1
ATOM 6570 N N . PRO D 1 60 ? 36.824 53.170 102.539 1.00 39.20 60 PRO D N 1
ATOM 6571 C CA . PRO D 1 60 ? 36.313 54.220 101.655 1.00 40.72 60 PRO D CA 1
ATOM 6572 C C . PRO D 1 60 ? 35.730 53.585 100.387 1.00 48.05 60 PRO D C 1
ATOM 6573 O O . PRO D 1 60 ? 36.320 52.643 99.850 1.00 48.85 60 PRO D O 1
ATOM 6577 N N . THR D 1 61 ? 34.578 54.073 99.934 1.00 47.02 61 THR D N 1
ATOM 6578 C CA . THR D 1 61 ? 33.911 53.494 98.768 1.00 50.71 61 THR D CA 1
ATOM 6579 C C . THR D 1 61 ? 34.586 53.882 97.456 1.00 55.44 61 THR D C 1
ATOM 6580 O O . THR D 1 61 ? 34.287 53.309 96.405 1.00 55.81 61 THR D O 1
ATOM 6584 N N . GLU D 1 62 ? 35.492 54.854 97.518 1.00 57.07 62 GLU D N 1
ATOM 6585 C CA . GLU D 1 62 ? 36.152 55.347 96.316 1.00 63.54 62 GLU D CA 1
ATOM 6586 C C . GLU D 1 62 ? 37.531 55.940 96.599 1.00 68.04 62 GLU D C 1
ATOM 6587 O O . GLU D 1 62 ? 37.755 56.555 97.643 1.00 62.69 62 GLU D O 1
ATOM 6593 N N . LYS D 1 63 ? 38.455 55.733 95.663 1.00 78.00 63 LYS D N 1
ATOM 6594 C CA . LYS D 1 63 ? 39.772 56.358 95.726 1.00 83.54 63 LYS D CA 1
ATOM 6595 C C . LYS D 1 63 ? 39.992 57.242 94.497 1.00 88.12 63 LYS D C 1
ATOM 6596 O O . LYS D 1 63 ? 39.494 56.946 93.408 1.00 89.27 63 LYS D O 1
ATOM 6602 N N . THR D 1 64 ? 40.737 58.327 94.680 1.00 90.44 64 THR D N 1
ATOM 6603 C CA . THR D 1 64 ? 40.870 59.357 93.652 1.00 94.50 64 THR D CA 1
ATOM 6604 C C . THR D 1 64 ? 42.163 59.277 92.848 1.00 98.57 64 THR D C 1
ATOM 6605 O O . THR D 1 64 ? 43.103 58.584 93.242 1.00 97.75 64 THR D O 1
ATOM 6609 N N . PRO D 1 65 ? 42.191 59.974 91.697 1.00 99.87 65 PRO D N 1
ATOM 6610 C CA . PRO D 1 65 ? 43.420 60.346 90.996 1.00 101.85 65 PRO D CA 1
ATOM 6611 C C . PRO D 1 65 ? 44.494 60.819 91.977 1.00 102.01 65 PRO D C 1
ATOM 6612 O O . PRO D 1 65 ? 45.591 60.259 91.991 1.00 102.01 65 PRO D O 1
ATOM 6616 N N . ASP D 1 66 ? 44.177 61.825 92.794 1.00 101.71 66 ASP D N 1
ATOM 6617 C CA . ASP D 1 66 ? 45.130 62.312 93.794 1.00 102.07 66 ASP D CA 1
ATOM 6618 C C . ASP D 1 66 ? 45.488 61.236 94.833 1.00 102.38 66 ASP D C 1
ATOM 6619 O O . ASP D 1 66 ? 46.592 61.241 95.384 1.00 103.58 66 ASP D O 1
ATOM 6624 N N . GLY D 1 67 ? 44.559 60.314 95.085 1.00 100.92 67 GLY D N 1
ATOM 6625 C CA . GLY D 1 67 ? 44.835 59.130 95.890 1.00 99.19 67 GLY D CA 1
ATOM 6626 C C . GLY D 1 67 ? 44.492 59.246 97.364 1.00 97.68 67 GLY D C 1
ATOM 6627 O O . GLY D 1 67 ? 45.373 59.133 98.220 1.00 99.71 67 GLY D O 1
ATOM 6628 N N . ARG D 1 68 ? 43.210 59.434 97.668 1.00 93.14 68 ARG D N 1
ATOM 6629 C CA . ARG D 1 68 ? 42.800 59.792 99.024 1.00 86.41 68 ARG D CA 1
ATOM 6630 C C . ARG D 1 68 ? 41.438 59.213 99.424 1.00 76.39 68 ARG D C 1
ATOM 6631 O O . ARG D 1 68 ? 40.659 58.785 98.566 1.00 74.04 68 ARG D O 1
ATOM 6639 N N . ASP D 1 69 ? 41.151 59.227 100.727 1.00 69.70 69 ASP D N 1
ATOM 6640 C CA . ASP D 1 69 ? 39.974 58.550 101.282 1.00 59.46 69 ASP D CA 1
ATOM 6641 C C . ASP D 1 69 ? 38.661 59.324 101.206 1.00 50.35 69 ASP D C 1
ATOM 6642 O O . ASP D 1 69 ? 38.495 60.363 101.843 1.00 44.93 69 ASP D O 1
ATOM 6647 N N . HIS D 1 70 ? 37.723 58.778 100.439 1.00 49.81 70 HIS D N 1
ATOM 6648 C CA . HIS D 1 70 ? 36.368 59.307 100.363 1.00 44.31 70 HIS D CA 1
ATOM 6649 C C . HIS D 1 70 ? 35.394 58.260 100.889 1.00 33.77 70 HIS D C 1
ATOM 6650 O O . HIS D 1 70 ? 35.337 57.143 100.380 1.00 35.30 70 HIS D O 1
ATOM 6657 N N . TYR D 1 71 ? 34.641 58.622 101.920 1.00 24.60 71 TYR D N 1
ATOM 6658 C CA . TYR D 1 71 ? 33.641 57.724 102.481 1.00 21.38 71 TYR D CA 1
ATOM 6659 C C . TYR D 1 71 ? 32.254 58.250 102.126 1.00 20.46 71 TYR D C 1
ATOM 6660 O O . TYR D 1 71 ? 32.067 59.451 101.969 1.00 16.85 71 TYR D O 1
ATOM 6669 N N . THR D 1 72 ? 31.277 57.358 102.002 1.00 16.67 72 THR D N 1
ATOM 6670 C CA . THR D 1 72 ? 29.912 57.787 101.728 1.00 14.64 72 THR D CA 1
ATOM 6671 C C . THR D 1 72 ? 28.938 57.030 102.613 1.00 14.38 72 THR D C 1
ATOM 6672 O O . THR D 1 72 ? 29.267 55.949 103.135 1.00 14.61 72 THR D O 1
ATOM 6676 N N . LEU D 1 73 ? 27.744 57.596 102.776 1.00 13.93 73 LEU D N 1
ATOM 6677 C CA . LEU D 1 73 ? 26.586 56.835 103.265 1.00 12.38 73 LEU D CA 1
ATOM 6678 C C . LEU D 1 73 ? 25.671 56.494 102.071 1.00 16.19 73 LEU D C 1
ATOM 6679 O O . LEU D 1 73 ? 25.653 57.224 101.060 1.00 13.87 73 LEU D O 1
ATOM 6684 N N . PRO D 1 74 ? 24.890 55.401 102.170 1.00 14.46 74 PRO D N 1
ATOM 6685 C CA . PRO D 1 74 ? 24.629 54.561 103.348 1.00 13.80 74 PRO D CA 1
ATOM 6686 C C . PRO D 1 74 ? 25.737 53.581 103.704 1.00 12.55 74 PRO D C 1
ATOM 6687 O O . PRO D 1 74 ? 26.507 53.150 102.850 1.00 13.42 74 PRO D O 1
ATOM 6691 N N . VAL D 1 75 ? 25.781 53.250 104.990 1.00 12.50 75 VAL D N 1
ATOM 6692 C CA . VAL D 1 75 ? 26.538 52.134 105.519 1.00 12.78 75 VAL D CA 1
ATOM 6693 C C . VAL D 1 75 ? 25.597 51.479 106.525 1.00 11.99 75 VAL D C 1
ATOM 6694 O O . VAL D 1 75 ? 24.738 52.157 107.101 1.00 12.20 75 VAL D O 1
ATOM 6698 N N . ILE D 1 76 ? 25.720 50.168 106.739 1.00 11.03 76 ILE D N 1
ATOM 6699 C CA . ILE D 1 76 ? 25.025 49.561 107.863 1.00 11.85 76 ILE D CA 1
ATOM 6700 C C . ILE D 1 76 ? 26.032 48.852 108.750 1.00 13.07 76 ILE D C 1
ATOM 6701 O O . ILE D 1 76 ? 27.099 48.439 108.281 1.00 12.47 76 ILE D O 1
ATOM 6706 N N . TYR D 1 77 ? 25.692 48.765 110.028 1.00 13.94 77 TYR D N 1
ATOM 6707 C CA . TYR D 1 77 ? 26.334 47.822 110.930 1.00 14.87 77 TYR D CA 1
ATOM 6708 C C . TYR D 1 77 ? 25.280 46.809 111.351 1.00 11.87 77 TYR D C 1
ATOM 6709 O O . TYR D 1 77 ? 24.255 47.172 111.941 1.00 14.22 77 TYR D O 1
ATOM 6718 N N . ASP D 1 78 ? 25.523 45.536 111.067 1.00 13.94 78 ASP D N 1
ATOM 6719 C CA . ASP D 1 78 ? 24.578 44.502 111.465 1.00 15.59 78 ASP D CA 1
ATOM 6720 C C . ASP D 1 78 ? 25.088 43.781 112.704 1.00 15.85 78 ASP D C 1
ATOM 6721 O O . ASP D 1 78 ? 26.017 42.984 112.601 1.00 16.14 78 ASP D O 1
ATOM 6726 N N . PRO D 1 79 ? 24.479 44.049 113.872 1.00 14.63 79 PRO D N 1
ATOM 6727 C CA . PRO D 1 79 ? 24.990 43.460 115.114 1.00 18.40 79 PRO D CA 1
ATOM 6728 C C . PRO D 1 79 ? 24.782 41.955 115.136 1.00 19.74 79 PRO D C 1
ATOM 6729 O O . PRO D 1 79 ? 25.489 41.265 115.868 1.00 22.37 79 PRO D O 1
ATOM 6733 N N . ASN D 1 80 ? 23.831 41.462 114.348 1.00 15.88 80 ASN D N 1
ATOM 6734 C CA . ASN D 1 80 ? 23.546 40.023 114.313 1.00 18.72 80 ASN D CA 1
ATOM 6735 C C . ASN D 1 80 ? 24.674 39.210 113.668 1.00 20.15 80 ASN D C 1
ATOM 6736 O O . ASN D 1 80 ? 24.898 38.052 114.025 1.00 22.17 80 ASN D O 1
ATOM 6741 N N . THR D 1 81 ? 25.407 39.834 112.752 1.00 17.51 81 THR D N 1
ATOM 6742 C CA . THR D 1 81 ? 26.497 39.181 112.045 1.00 16.27 81 THR D CA 1
ATOM 6743 C C . THR D 1 81 ? 27.825 39.855 112.361 1.00 16.51 81 THR D C 1
ATOM 6744 O O . THR D 1 81 ? 28.884 39.401 111.922 1.00 18.37 81 THR D O 1
ATOM 6748 N N . LYS D 1 82 ? 27.743 40.948 113.119 1.00 18.28 82 LYS D N 1
ATOM 6749 C CA . LYS D 1 82 ? 28.877 41.819 113.433 1.00 20.87 82 LYS D CA 1
ATOM 6750 C C . LYS D 1 82 ? 29.617 42.309 112.193 1.00 21.74 82 LYS D C 1
ATOM 6751 O O . LYS D 1 82 ? 30.849 42.395 112.189 1.00 24.34 82 LYS D O 1
ATOM 6757 N N . LYS D 1 83 ? 28.869 42.640 111.145 1.00 18.52 83 LYS D N 1
ATOM 6758 C CA . LYS D 1 83 ? 29.486 43.112 109.921 1.00 16.60 83 LYS D CA 1
ATOM 6759 C C . LYS D 1 83 ? 29.108 44.552 109.619 1.00 17.93 83 LYS D C 1
ATOM 6760 O O . LYS D 1 83 ? 27.970 44.965 109.838 1.00 16.32 83 LYS D O 1
ATOM 6766 N N . VAL D 1 84 ? 30.086 45.300 109.128 1.00 16.44 84 VAL D N 1
ATOM 6767 C CA . VAL D 1 84 ? 29.846 46.626 108.564 1.00 16.38 84 VAL D CA 1
ATOM 6768 C C . VAL D 1 84 ? 29.828 46.449 107.058 1.00 16.83 84 VAL D C 1
ATOM 6769 O O . VAL D 1 84 ? 30.724 45.817 106.495 1.00 16.66 84 VAL D O 1
ATOM 6773 N N . VAL D 1 85 ? 28.803 46.985 106.395 1.00 14.36 85 VAL D N 1
ATOM 6774 C CA . VAL D 1 85 ? 28.723 46.870 104.952 1.00 15.15 85 VAL D CA 1
ATOM 6775 C C . VAL D 1 85 ? 28.531 48.267 104.376 1.00 15.47 85 VAL D C 1
ATOM 6776 O O . VAL D 1 85 ? 27.639 49.011 104.819 1.00 13.25 85 VAL D O 1
ATOM 6780 N N . GLU D 1 86 ? 29.385 48.620 103.421 1.00 13.26 86 GLU D N 1
ATOM 6781 C CA . GLU D 1 86 ? 29.357 49.946 102.802 1.00 18.81 86 GLU D CA 1
ATOM 6782 C C . GLU D 1 86 ? 28.897 49.801 101.354 1.00 18.94 86 GLU D C 1
ATOM 6783 O O . GLU D 1 86 ? 28.965 48.699 100.800 1.00 18.98 86 GLU D O 1
ATOM 6789 N N . ASP D 1 87 ? 28.454 50.909 100.756 1.00 18.49 87 ASP D N 1
ATOM 6790 C CA . ASP D 1 87 ? 28.081 50.979 99.330 1.00 18.75 87 ASP D CA 1
ATOM 6791 C C . ASP D 1 87 ? 26.684 50.396 99.153 1.00 18.73 87 ASP D C 1
ATOM 6792 O O . ASP D 1 87 ? 26.442 49.244 99.520 1.00 15.12 87 ASP D O 1
ATOM 6797 N N . SER D 1 88 ? 25.761 51.199 98.629 1.00 13.88 88 SER D N 1
ATOM 6798 C CA . SER D 1 88 ? 24.357 50.789 98.557 1.00 14.00 88 SER D CA 1
ATOM 6799 C C . SER D 1 88 ? 24.167 49.461 97.807 1.00 15.35 88 SER D C 1
ATOM 6800 O O . SER D 1 88 ? 23.434 48.580 98.274 1.00 11.97 88 SER D O 1
ATOM 6803 N N . ALA D 1 89 ? 24.838 49.301 96.670 1.00 13.48 89 ALA D N 1
ATOM 6804 C CA . ALA D 1 89 ? 24.662 48.078 95.886 1.00 13.52 89 ALA D CA 1
ATOM 6805 C C . ALA D 1 89 ? 25.111 46.849 96.670 1.00 15.27 89 ALA D C 1
ATOM 6806 O O . ALA D 1 89 ? 24.460 45.800 96.647 1.00 14.59 89 ALA D O 1
ATOM 6808 N N . ALA D 1 90 ? 26.220 46.983 97.384 1.00 14.10 90 ALA D N 1
ATOM 6809 C CA . ALA D 1 90 ? 26.759 45.862 98.150 1.00 14.19 90 ALA D CA 1
ATOM 6810 C C . ALA D 1 90 ? 25.917 45.583 99.384 1.00 11.95 90 ALA D C 1
ATOM 6811 O O . ALA D 1 90 ? 25.803 44.440 99.815 1.00 11.26 90 ALA D O 1
ATOM 6813 N N . ILE D 1 91 ? 25.323 46.626 99.957 1.00 10.74 91 ILE D N 1
ATOM 6814 C CA . ILE D 1 91 ? 24.449 46.450 101.114 1.00 12.35 91 ILE D CA 1
ATOM 6815 C C . ILE D 1 91 ? 23.209 45.678 100.675 1.00 13.68 91 ILE D C 1
ATOM 6816 O O . ILE D 1 91 ? 22.787 44.727 101.335 1.00 12.76 91 ILE D O 1
ATOM 6821 N N . ALA D 1 92 ? 22.635 46.073 99.541 1.00 11.82 92 ALA D N 1
ATOM 6822 C CA . ALA D 1 92 ? 21.471 45.363 99.022 1.00 10.89 92 ALA D CA 1
ATOM 6823 C C . ALA D 1 92 ? 21.781 43.893 98.765 1.00 11.12 92 ALA D C 1
ATOM 6824 O O . ALA D 1 92 ? 20.992 43.021 99.129 1.00 14.90 92 ALA D O 1
ATOM 6826 N N . LYS D 1 93 ? 22.928 43.611 98.152 1.00 11.17 93 LYS D N 1
ATOM 6827 C CA . LYS D 1 93 ? 23.312 42.222 97.876 1.00 11.44 93 LYS D CA 1
ATOM 6828 C C . LYS D 1 93 ? 23.530 41.437 99.183 1.00 13.83 93 LYS D C 1
ATOM 6829 O O . LYS D 1 93 ? 23.120 40.267 99.305 1.00 13.29 93 LYS D O 1
ATOM 6835 N N . TYR D 1 94 ? 24.175 42.083 100.152 1.00 13.04 94 TYR D N 1
ATOM 6836 C CA . TYR D 1 94 ? 24.357 41.491 101.473 1.00 13.98 94 TYR D CA 1
ATOM 6837 C C . TYR D 1 94 ? 23.014 41.113 102.083 1.00 14.39 94 TYR D C 1
ATOM 6838 O O . TYR D 1 94 ? 22.872 40.043 102.685 1.00 13.41 94 TYR D O 1
ATOM 6847 N N . LEU D 1 95 ? 22.028 42.001 101.949 1.00 12.10 95 LEU D N 1
ATOM 6848 C CA . LEU D 1 95 ? 20.719 41.733 102.544 1.00 12.92 95 LEU D CA 1
ATOM 6849 C C . LEU D 1 95 ? 20.022 40.540 101.892 1.00 13.35 95 LEU D C 1
ATOM 6850 O O . LEU D 1 95 ? 19.287 39.819 102.571 1.00 17.70 95 LEU D O 1
ATOM 6855 N N . ASP D 1 96 ? 20.252 40.331 100.597 1.00 12.50 96 ASP D N 1
ATOM 6856 C CA . ASP D 1 96 ? 19.769 39.126 99.919 1.00 12.60 96 ASP D CA 1
ATOM 6857 C C . ASP D 1 96 ? 20.449 37.874 100.460 1.00 14.88 96 ASP D C 1
ATOM 6858 O O . ASP D 1 96 ? 19.793 36.885 100.774 1.00 16.04 96 ASP D O 1
ATOM 6863 N N . GLU D 1 97 ? 21.775 37.913 100.516 1.00 14.02 97 GLU D N 1
ATOM 6864 C CA . GLU D 1 97 ? 22.578 36.729 100.830 1.00 14.85 97 GLU D CA 1
ATOM 6865 C C . GLU D 1 97 ? 22.459 36.292 102.287 1.00 13.74 97 GLU D C 1
ATOM 6866 O O . GLU D 1 97 ? 22.388 35.095 102.592 1.00 14.71 97 GLU D O 1
ATOM 6872 N N . THR D 1 98 ? 22.454 37.269 103.185 1.00 13.46 98 THR D N 1
ATOM 6873 C CA . THR D 1 98 ? 22.482 37.019 104.622 1.00 13.20 98 THR D CA 1
ATOM 6874 C C . THR D 1 98 ? 21.082 36.856 105.200 1.00 13.84 98 THR D C 1
ATOM 6875 O O . THR D 1 98 ? 20.905 36.273 106.274 1.00 14.81 98 THR D O 1
ATOM 6879 N N . TYR D 1 99 ? 20.086 37.323 104.455 1.00 12.32 99 TYR D N 1
ATOM 6880 C CA . TYR D 1 99 ? 18.689 37.193 104.869 1.00 13.53 99 TYR D CA 1
ATOM 6881 C C . TYR D 1 99 ? 17.891 36.498 103.777 1.00 13.86 99 TYR D C 1
ATOM 6882 O O . TYR D 1 99 ? 17.013 37.098 103.152 1.00 14.96 99 TYR D O 1
ATOM 6891 N N . PRO D 1 100 ? 18.197 35.211 103.544 1.00 12.47 100 PRO D N 1
ATOM 6892 C CA . PRO D 1 100 ? 17.623 34.500 102.400 1.00 14.08 100 PRO D CA 1
ATOM 6893 C C . PRO D 1 100 ? 16.096 34.402 102.437 1.00 16.46 100 PRO D C 1
ATOM 6894 O O . PRO D 1 100 ? 15.508 34.169 101.378 1.00 19.09 100 PRO D O 1
ATOM 6898 N N . ASP D 1 101 ? 15.468 34.558 103.603 1.00 16.22 101 ASP D N 1
ATOM 6899 C CA . ASP D 1 101 ? 14.008 34.419 103.678 1.00 16.12 101 ASP D CA 1
ATOM 6900 C C . ASP D 1 101 ? 13.269 35.687 103.256 1.00 21.48 101 ASP D C 1
ATOM 6901 O O . ASP D 1 101 ? 12.040 35.681 103.112 1.00 20.47 101 ASP D O 1
ATOM 6906 N N . THR D 1 102 ? 14.010 36.772 103.053 1.00 16.42 102 THR D N 1
ATOM 6907 C CA . THR D 1 102 ? 13.382 38.037 102.653 1.00 19.07 102 THR D CA 1
ATOM 6908 C C . THR D 1 102 ? 13.286 38.102 101.127 1.00 18.77 102 THR D C 1
ATOM 6909 O O . THR D 1 102 ? 14.007 37.387 100.437 1.00 18.34 102 THR D O 1
ATOM 6913 N N . PRO D 1 103 ? 12.383 38.950 100.588 1.00 19.59 103 PRO D N 1
ATOM 6914 C CA . PRO D 1 103 ? 12.269 39.026 99.124 1.00 20.24 103 PRO D CA 1
ATOM 6915 C C . PRO D 1 103 ? 13.573 39.472 98.473 1.00 16.71 103 PRO D C 1
ATOM 6916 O O . PRO D 1 103 ? 14.205 40.421 98.967 1.00 14.85 103 PRO D O 1
ATOM 6920 N N . LYS D 1 104 ? 13.953 38.821 97.376 1.00 15.57 104 LYS D N 1
ATOM 6921 C CA . LYS D 1 104 ? 15.222 39.121 96.697 1.00 14.92 104 LYS D CA 1
ATOM 6922 C C . LYS D 1 104 ? 15.194 40.425 95.914 1.00 19.05 104 LYS D C 1
ATOM 6923 O O . LYS D 1 104 ? 14.271 40.674 95.141 1.00 19.43 104 LYS D O 1
ATOM 6929 N N . LEU D 1 105 ? 16.234 41.233 96.092 1.00 14.26 105 LEU D N 1
ATOM 6930 C CA . LEU D 1 105 ? 16.418 42.440 95.291 1.00 14.21 105 LEU D CA 1
ATOM 6931 C C . LEU D 1 105 ? 17.237 42.136 94.036 1.00 13.97 105 LEU D C 1
ATOM 6932 O O . LEU D 1 105 ? 17.155 42.874 93.041 1.00 12.48 105 LEU D O 1
ATOM 6937 N N . PHE D 1 106 ? 18.018 41.050 94.089 1.00 12.94 106 PHE D N 1
ATOM 6938 C CA . PHE D 1 106 ? 18.723 40.527 92.918 1.00 14.01 106 PHE D CA 1
ATOM 6939 C C . PHE D 1 106 ? 18.299 39.085 92.667 1.00 16.89 106 PHE D C 1
ATOM 6940 O O . PHE D 1 106 ? 18.959 38.143 93.132 1.00 14.50 106 PHE D O 1
ATOM 6948 N N . PRO D 1 107 ? 17.183 38.906 91.944 1.00 14.89 107 PRO D N 1
ATOM 6949 C CA . PRO D 1 107 ? 16.725 37.559 91.593 1.00 15.49 107 PRO D CA 1
ATOM 6950 C C . PRO D 1 107 ? 17.803 36.810 90.828 1.00 17.47 107 PRO D C 1
ATOM 6951 O O . PRO D 1 107 ? 18.652 37.425 90.175 1.00 12.25 107 PRO D O 1
ATOM 6955 N N . ALA D 1 108 ? 17.773 35.484 90.912 1.00 16.77 108 ALA D N 1
ATOM 6956 C CA . ALA D 1 108 ? 18.788 34.669 90.257 1.00 18.75 108 ALA D CA 1
ATOM 6957 C C . ALA D 1 108 ? 18.940 35.067 88.800 1.00 16.50 108 ALA D C 1
ATOM 6958 O O . ALA D 1 108 ? 17.942 35.280 88.093 1.00 15.67 108 ALA D O 1
ATOM 6960 N N . GLY D 1 109 ? 20.191 35.202 88.360 1.00 14.24 109 GLY D N 1
ATOM 6961 C CA . GLY D 1 109 ? 20.490 35.462 86.965 1.00 14.07 109 GLY D CA 1
ATOM 6962 C C . GLY D 1 109 ? 20.394 36.921 86.543 1.00 13.14 109 GLY D C 1
ATOM 6963 O O . GLY D 1 109 ? 20.577 37.224 85.368 1.00 14.93 109 GLY D O 1
ATOM 6964 N N . THR D 1 110 ? 20.097 37.817 87.484 1.00 12.50 110 THR D N 1
ATOM 6965 C CA . THR D 1 110 ? 19.927 39.229 87.138 1.00 12.84 110 THR D CA 1
ATOM 6966 C C . THR D 1 110 ? 21.089 40.149 87.546 1.00 13.78 110 THR D C 1
ATOM 6967 O O . THR D 1 110 ? 21.081 41.322 87.199 1.00 11.75 110 THR D O 1
ATOM 6971 N N . ASP D 1 111 ? 22.089 39.643 88.254 1.00 11.63 111 ASP D N 1
ATOM 6972 C CA . ASP D 1 111 ? 23.106 40.566 88.789 1.00 12.81 111 ASP D CA 1
ATOM 6973 C C . ASP D 1 111 ? 23.837 41.390 87.718 1.00 11.82 111 ASP D C 1
ATOM 6974 O O . ASP D 1 111 ? 24.042 42.598 87.890 1.00 12.29 111 ASP D O 1
ATOM 6979 N N . ALA D 1 112 ? 24.243 40.751 86.630 1.00 11.45 112 ALA D N 1
ATOM 6980 C CA . ALA D 1 112 ? 25.011 41.469 85.601 1.00 12.43 112 ALA D CA 1
ATOM 6981 C C . ALA D 1 112 ? 24.121 42.489 84.903 1.00 12.60 112 ALA D C 1
ATOM 6982 O O . ALA D 1 112 ? 24.521 43.629 84.670 1.00 10.41 112 ALA D O 1
ATOM 6984 N N . PHE D 1 113 ? 22.905 42.071 84.571 1.00 11.95 113 PHE D N 1
ATOM 6985 C CA . PHE D 1 113 ? 21.934 42.977 83.950 1.00 10.73 113 PHE D CA 1
ATOM 6986 C C . PHE D 1 113 ? 21.651 44.170 84.843 1.00 11.83 113 PHE D C 1
ATOM 6987 O O . PHE D 1 113 ? 21.534 45.313 84.358 1.00 11.10 113 PHE D O 1
ATOM 6995 N N . GLN D 1 114 ? 21.526 43.918 86.143 1.00 12.79 114 GLN D N 1
ATOM 6996 C CA . GLN D 1 114 ? 21.282 45.029 87.054 1.00 12.97 114 GLN D CA 1
ATOM 6997 C C . GLN D 1 114 ? 22.495 45.943 87.152 1.00 14.12 114 GLN D C 1
ATOM 6998 O O . GLN D 1 114 ? 22.346 47.168 87.211 1.00 11.71 114 GLN D O 1
ATOM 7004 N N . ALA D 1 115 ? 23.693 45.360 87.154 1.00 12.26 115 ALA D N 1
ATOM 7005 C CA . ALA D 1 115 ? 24.913 46.169 87.192 1.00 14.84 115 ALA D CA 1
ATOM 7006 C C . ALA D 1 115 ? 24.972 47.125 86.003 1.00 14.96 115 ALA D C 1
ATOM 7007 O O . ALA D 1 115 ? 25.261 48.320 86.163 1.00 15.13 115 ALA D O 1
ATOM 7009 N N . ALA D 1 116 ? 24.677 46.601 84.812 1.00 14.05 116 ALA D N 1
ATOM 7010 C CA . ALA D 1 116 ? 24.629 47.414 83.593 1.00 12.80 116 ALA D CA 1
ATOM 7011 C C . ALA D 1 116 ? 23.598 48.529 83.716 1.00 15.58 116 ALA D C 1
ATOM 7012 O O . ALA D 1 116 ? 23.873 49.683 83.362 1.00 15.25 116 ALA D O 1
ATOM 7014 N N . PHE D 1 117 ? 22.416 48.177 84.221 1.00 13.28 117 PHE D N 1
ATOM 7015 C CA . PHE D 1 117 ? 21.328 49.143 84.363 1.00 15.25 117 PHE D CA 1
ATOM 7016 C C . PHE D 1 117 ? 21.723 50.259 85.318 1.00 14.63 117 PHE D C 1
ATOM 7017 O O . PHE D 1 117 ? 21.451 51.447 85.069 1.00 15.12 117 PHE D O 1
ATOM 7025 N N . LEU D 1 118 ? 22.385 49.886 86.405 1.00 13.69 118 LEU D N 1
ATOM 7026 C CA . LEU D 1 118 ? 22.800 50.864 87.408 1.00 16.15 118 LEU D CA 1
ATOM 7027 C C . LEU D 1 118 ? 23.847 51.831 86.841 1.00 18.97 118 LEU D C 1
ATOM 7028 O O . LEU D 1 118 ? 23.991 52.957 87.326 1.00 19.85 118 LEU D O 1
ATOM 7033 N N . ASP D 1 119 ? 24.553 51.418 85.791 1.00 19.42 119 ASP D N 1
ATOM 7034 C CA . ASP D 1 119 ? 25.419 52.344 85.039 1.00 22.37 119 ASP D CA 1
ATOM 7035 C C . ASP D 1 119 ? 24.609 53.290 84.137 1.00 21.33 119 ASP D C 1
ATOM 7036 O O . ASP D 1 119 ? 25.123 54.294 83.633 1.00 28.10 119 ASP D O 1
ATOM 7041 N N . PHE D 1 120 ? 23.349 52.961 83.892 1.00 20.30 120 PHE D N 1
ATOM 7042 C CA . PHE D 1 120 ? 22.487 53.852 83.111 1.00 20.50 120 PHE D CA 1
ATOM 7043 C C . PHE D 1 120 ? 21.853 54.889 84.033 1.00 21.75 120 PHE D C 1
ATOM 7044 O O . PHE D 1 120 ? 21.828 56.087 83.723 1.00 17.33 120 PHE D O 1
ATOM 7052 N N . ALA D 1 121 ? 21.386 54.423 85.187 1.00 19.39 121 ALA D N 1
ATOM 7053 C CA . ALA D 1 121 ? 20.456 55.188 86.021 1.00 18.27 121 ALA D CA 1
ATOM 7054 C C . ALA D 1 121 ? 21.002 56.525 86.531 1.00 20.40 121 ALA D C 1
ATOM 7055 O O . ALA D 1 121 ? 20.406 57.565 86.290 1.00 16.39 121 ALA D O 1
ATOM 7057 N N . TRP D 1 122 ? 22.120 56.505 87.247 1.00 22.07 122 TRP D N 1
ATOM 7058 C CA . TRP D 1 122 ? 22.693 57.765 87.724 1.00 20.46 122 TRP D CA 1
ATOM 7059 C C . TRP D 1 122 ? 23.142 58.707 86.602 1.00 21.79 122 TRP D C 1
ATOM 7060 O O . TRP D 1 122 ? 22.750 59.873 86.588 1.00 22.65 122 TRP D O 1
ATOM 7071 N N . PRO D 1 123 ? 23.962 58.211 85.652 1.00 25.00 123 PRO D N 1
ATOM 7072 C CA . PRO D 1 123 ? 24.484 59.117 84.630 1.00 21.10 123 PRO D CA 1
ATOM 7073 C C . PRO D 1 123 ? 23.426 59.708 83.713 1.00 22.75 123 PRO D C 1
ATOM 7074 O O . PRO D 1 123 ? 23.565 60.847 83.286 1.00 28.55 123 PRO D O 1
ATOM 7078 N N . VAL D 1 124 ? 22.363 58.965 83.437 1.00 17.61 124 VAL D N 1
ATOM 7079 C CA . VAL D 1 124 ? 21.368 59.442 82.491 1.00 19.69 124 VAL D CA 1
ATOM 7080 C C . VAL D 1 124 ? 20.175 60.103 83.152 1.00 20.19 124 VAL D C 1
ATOM 7081 O O . VAL D 1 124 ? 19.656 61.087 82.645 1.00 22.45 124 VAL D O 1
ATOM 7085 N N . LEU D 1 125 ? 19.732 59.572 84.284 1.00 15.60 125 LEU D N 1
ATOM 7086 C CA . LEU D 1 125 ? 18.534 60.112 84.916 1.00 16.67 125 LEU D CA 1
ATOM 7087 C C . LEU D 1 125 ? 18.855 60.821 86.226 1.00 17.04 125 LEU D C 1
ATOM 7088 O O . LEU D 1 125 ? 18.380 61.947 86.477 1.00 13.92 125 LEU D O 1
ATOM 7093 N N . GLY D 1 126 ? 19.680 60.186 87.054 1.00 14.77 126 GLY D N 1
ATOM 7094 C CA . GLY D 1 126 ? 19.997 60.758 88.353 1.00 15.68 126 GLY D CA 1
ATOM 7095 C C . GLY D 1 126 ? 20.637 62.136 88.310 1.00 15.37 126 GLY D C 1
ATOM 7096 O O . GLY D 1 126 ? 20.277 63.037 89.084 1.00 15.10 126 GLY D O 1
ATOM 7097 N N . PHE D 1 127 ? 21.602 62.318 87.419 1.00 15.29 127 PHE D N 1
ATOM 7098 C CA . PHE D 1 127 ? 22.304 63.595 87.393 1.00 18.56 127 PHE D CA 1
ATOM 7099 C C . PHE D 1 127 ? 21.438 64.793 87.016 1.00 14.98 127 PHE D C 1
ATOM 7100 O O . PHE D 1 127 ? 21.508 65.815 87.685 1.00 16.09 127 PHE D O 1
ATOM 7108 N N . PRO D 1 128 ? 20.617 64.679 85.955 1.00 16.65 128 PRO D N 1
ATOM 7109 C CA . PRO D 1 128 ? 19.722 65.810 85.670 1.00 16.96 128 PRO D CA 1
ATOM 7110 C C . PRO D 1 128 ? 18.731 66.072 86.803 1.00 16.91 128 PRO D C 1
ATOM 7111 O O . PRO D 1 128 ? 18.422 67.228 87.101 1.00 15.39 128 PRO D O 1
ATOM 7115 N N . VAL D 1 129 ? 18.220 65.019 87.433 1.00 12.32 129 VAL D N 1
ATOM 7116 C CA . VAL D 1 129 ? 17.376 65.225 88.615 1.00 13.32 129 VAL D CA 1
ATOM 7117 C C . VAL D 1 129 ? 18.158 65.970 89.703 1.00 15.76 129 VAL D C 1
ATOM 7118 O O . VAL D 1 129 ? 17.652 66.919 90.326 1.00 13.83 129 VAL D O 1
ATOM 7122 N N . PHE D 1 130 ? 19.402 65.553 89.908 1.00 13.13 130 PHE D N 1
ATOM 7123 C CA . PHE D 1 130 ? 20.286 66.186 90.889 1.00 13.57 130 PHE D CA 1
ATOM 7124 C C . PHE D 1 130 ? 20.391 67.681 90.629 1.00 15.40 130 PHE D C 1
ATOM 7125 O O . PHE D 1 130 ? 20.327 68.474 91.570 1.00 15.01 130 PHE D O 1
ATOM 7141 N N . LEU D 1 132 ? 18.261 69.656 89.378 1.00 13.56 132 LEU D N 1
ATOM 7142 C CA . LEU D 1 132 ? 16.988 70.314 89.652 1.00 16.15 132 LEU D CA 1
ATOM 7143 C C . LEU D 1 132 ? 16.641 70.364 91.138 1.00 16.67 132 LEU D C 1
ATOM 7144 O O . LEU D 1 132 ? 15.744 71.118 91.542 1.00 17.11 132 LEU D O 1
ATOM 7149 N N . VAL D 1 133 ? 17.321 69.553 91.949 1.00 17.10 133 VAL D N 1
ATOM 7150 C CA . VAL D 1 133 ? 17.014 69.515 93.369 1.00 14.94 133 VAL D CA 1
ATOM 7151 C C . VAL D 1 133 ? 18.194 69.891 94.256 1.00 14.59 133 VAL D C 1
ATOM 7152 O O . VAL D 1 133 ? 18.054 69.903 95.474 1.00 14.02 133 VAL D O 1
ATOM 7156 N N . ILE D 1 134 ? 19.350 70.191 93.675 1.00 12.08 134 ILE D N 1
ATOM 7157 C CA . ILE D 1 134 ? 20.559 70.333 94.494 1.00 13.88 134 ILE D CA 1
ATOM 7158 C C . ILE D 1 134 ? 20.546 71.570 95.407 1.00 13.60 134 ILE D C 1
ATOM 7159 O O . ILE D 1 134 ? 20.973 71.496 96.562 1.00 13.11 134 ILE D O 1
ATOM 7164 N N . LEU D 1 135 ? 20.048 72.702 94.916 1.00 15.48 135 LEU D N 1
ATOM 7165 C CA . LEU D 1 135 ? 19.993 73.896 95.780 1.00 13.30 135 LEU D CA 1
ATOM 7166 C C . LEU D 1 135 ? 19.042 73.682 96.948 1.00 13.56 135 LEU D C 1
ATOM 7167 O O . LEU D 1 135 ? 19.382 73.955 98.116 1.00 15.26 135 LEU D O 1
ATOM 7172 N N . ASP D 1 136 ? 17.848 73.179 96.646 1.00 14.13 136 ASP D N 1
ATOM 7173 C CA . ASP D 1 136 ? 16.868 72.921 97.683 1.00 14.32 136 ASP D CA 1
ATOM 7174 C C . ASP D 1 136 ? 17.386 71.863 98.674 1.00 17.07 136 ASP D C 1
ATOM 7175 O O . ASP D 1 136 ? 17.083 71.925 99.869 1.00 16.98 136 ASP D O 1
ATOM 7180 N N . THR D 1 137 ? 18.148 70.895 98.172 1.00 14.51 137 THR D N 1
ATOM 7181 C CA . THR D 1 137 ? 18.784 69.904 99.046 1.00 15.02 137 THR D CA 1
ATOM 7182 C C . THR D 1 137 ? 19.747 70.584 100.029 1.00 15.86 137 THR D C 1
ATOM 7183 O O . THR D 1 137 ? 19.694 70.339 101.239 1.00 14.16 137 THR D O 1
ATOM 7187 N N . ALA D 1 138 ? 20.616 71.448 99.516 1.00 12.42 138 ALA D N 1
ATOM 7188 C CA . ALA D 1 138 ? 21.546 72.162 100.380 1.00 14.96 138 ALA D CA 1
ATOM 7189 C C . ALA D 1 138 ? 20.798 72.924 101.468 1.00 15.72 138 ALA D C 1
ATOM 7190 O O . ALA D 1 138 ? 21.219 72.934 102.628 1.00 15.17 138 ALA D O 1
ATOM 7192 N N . ASN D 1 139 ? 19.685 73.547 101.094 1.00 16.23 139 ASN D N 1
ATOM 7193 C CA . ASN D 1 139 ? 18.897 74.340 102.041 1.00 15.90 139 ASN D CA 1
ATOM 7194 C C . ASN D 1 139 ? 18.027 73.517 102.978 1.00 18.70 139 ASN D C 1
ATOM 7195 O O . ASN D 1 139 ? 17.323 74.063 103.836 1.00 16.74 139 ASN D O 1
ATOM 7200 N N . SER D 1 140 ? 18.090 72.198 102.820 1.00 15.38 140 SER D N 1
ATOM 7201 C CA . SER D 1 140 ? 17.426 71.282 103.737 1.00 15.93 140 SER D CA 1
ATOM 7202 C C . SER D 1 140 ? 18.405 70.635 104.730 1.00 17.27 140 SER D C 1
ATOM 7203 O O . SER D 1 140 ? 18.006 69.793 105.527 1.00 15.49 140 SER D O 1
ATOM 7206 N N . LEU D 1 141 ? 19.678 71.012 104.676 1.00 15.08 141 LEU D N 1
ATOM 7207 C CA . LEU D 1 141 ? 20.671 70.416 105.566 1.00 13.75 141 LEU D CA 1
ATOM 7208 C C . LEU D 1 141 ? 20.928 71.280 106.801 1.00 18.36 141 LEU D C 1
ATOM 7209 O O . LEU D 1 141 ? 20.815 72.509 106.748 1.00 18.68 141 LEU D O 1
ATOM 7214 N N . LEU D 1 142 ? 21.298 70.643 107.910 1.00 19.01 142 LEU D N 1
ATOM 7215 C CA . LEU D 1 142 ? 21.767 71.392 109.084 1.00 20.22 142 LEU D CA 1
ATOM 7216 C C . LEU D 1 142 ? 23.059 72.140 108.705 1.00 19.46 142 LEU D C 1
ATOM 7217 O O . LEU D 1 142 ? 23.772 71.726 107.791 1.00 16.61 142 LEU D O 1
ATOM 7222 N N . PRO D 1 143 ? 23.355 73.259 109.385 1.00 20.33 143 PRO D N 1
ATOM 7223 C CA . PRO D 1 143 ? 24.419 74.162 108.920 1.00 20.50 143 PRO D CA 1
ATOM 7224 C C . PRO D 1 143 ? 25.781 73.519 108.627 1.00 18.65 143 PRO D C 1
ATOM 7225 O O . PRO D 1 143 ? 26.393 73.861 107.611 1.00 16.79 143 PRO D O 1
ATOM 7229 N N . ARG D 1 144 ? 26.252 72.607 109.475 1.00 16.41 144 ARG D N 1
ATOM 7230 C CA . ARG D 1 144 ? 27.548 71.977 109.222 1.00 15.65 144 ARG D CA 1
ATOM 7231 C C . ARG D 1 144 ? 27.503 71.136 107.946 1.00 15.41 144 ARG D C 1
ATOM 7232 O O . ARG D 1 144 ? 28.455 71.121 107.172 1.00 15.55 144 ARG D O 1
ATOM 7240 N N . SER D 1 145 ? 26.390 70.446 107.734 1.00 16.04 145 SER D N 1
ATOM 7241 C CA . SER D 1 145 ? 26.222 69.673 106.495 1.00 15.18 145 SER D CA 1
ATOM 7242 C C . SER D 1 145 ? 26.016 70.586 105.280 1.00 15.69 145 SER D C 1
ATOM 7243 O O . SER D 1 145 ? 26.539 70.312 104.198 1.00 14.74 145 SER D O 1
ATOM 7246 N N . HIS D 1 146 ? 25.242 71.657 105.460 1.00 15.11 146 HIS D N 1
ATOM 7247 C CA . HIS D 1 146 ? 25.049 72.645 104.388 1.00 16.90 146 HIS D CA 1
ATOM 7248 C C . HIS D 1 146 ? 26.375 73.211 103.886 1.00 14.78 146 HIS D C 1
ATOM 7249 O O . HIS D 1 146 ? 26.629 73.252 102.673 1.00 15.00 146 HIS D O 1
ATOM 7256 N N . ASP D 1 147 ? 27.221 73.666 104.805 1.00 16.11 147 ASP D N 1
ATOM 7257 C CA . ASP D 1 147 ? 28.518 74.220 104.410 1.00 17.26 147 ASP D CA 1
ATOM 7258 C C . ASP D 1 147 ? 29.373 73.212 103.656 1.00 17.94 147 ASP D C 1
ATOM 7259 O O . ASP D 1 147 ? 29.979 73.527 102.635 1.00 15.79 147 ASP D O 1
ATOM 7264 N N . TYR D 1 148 ? 29.417 71.991 104.163 1.00 16.13 148 TYR D N 1
ATOM 7265 C CA . TYR D 1 148 ? 30.218 70.950 103.532 1.00 14.65 148 TYR D CA 1
ATOM 7266 C C . TYR D 1 148 ? 29.650 70.615 102.152 1.00 13.70 148 TYR D C 1
ATOM 7267 O O . TYR D 1 148 ? 30.385 70.518 101.171 1.00 13.83 148 TYR D O 1
ATOM 7276 N N . PHE D 1 149 ? 28.335 70.448 102.092 1.00 15.41 149 PHE D N 1
ATOM 7277 C CA . PHE D 1 149 ? 27.663 70.056 100.857 1.00 14.36 149 PHE D CA 1
ATOM 7278 C C . PHE D 1 149 ? 27.794 71.138 99.805 1.00 16.01 149 PHE D C 1
ATOM 7279 O O . PHE D 1 149 ? 28.145 70.863 98.656 1.00 15.18 149 PHE D O 1
ATOM 7287 N N . ARG D 1 150 ? 27.521 72.382 100.191 1.00 15.85 150 ARG D N 1
ATOM 7288 C CA . ARG D 1 150 ? 27.631 73.466 99.225 1.00 13.93 150 ARG D CA 1
ATOM 7289 C C . ARG D 1 150 ? 29.063 73.616 98.730 1.00 14.30 150 ARG D C 1
ATOM 7290 O O . ARG D 1 150 ? 29.296 73.734 97.536 1.00 16.51 150 ARG D O 1
ATOM 7298 N N . SER D 1 151 ? 30.023 73.570 99.645 1.00 14.62 151 SER D N 1
ATOM 7299 C CA . SER D 1 151 ? 31.426 73.730 99.265 1.00 16.20 151 SER D CA 1
ATOM 7300 C C . SER D 1 151 ? 31.879 72.649 98.298 1.00 17.45 151 SER D C 1
ATOM 7301 O O . SER D 1 151 ? 32.401 72.938 97.226 1.00 17.54 151 SER D O 1
ATOM 7304 N N . THR D 1 152 ? 31.699 71.398 98.693 1.00 15.52 152 THR D N 1
ATOM 7305 C CA . THR D 1 152 ? 32.137 70.301 97.846 1.00 15.61 152 THR D CA 1
ATOM 7306 C C . THR D 1 152 ? 31.375 70.207 96.518 1.00 16.31 152 THR D C 1
ATOM 7307 O O . THR D 1 152 ? 31.979 69.980 95.473 1.00 19.98 152 THR D O 1
ATOM 7311 N N . ARG D 1 153 ? 30.055 70.359 96.542 1.00 15.74 153 ARG D N 1
ATOM 7312 C CA . ARG D 1 153 ? 29.313 70.198 95.294 1.00 15.30 153 ARG D CA 1
ATOM 7313 C C . ARG D 1 153 ? 29.553 71.350 94.313 1.00 19.43 153 ARG D C 1
ATOM 7314 O O . ARG D 1 153 ? 29.623 71.121 93.112 1.00 20.71 153 ARG D O 1
ATOM 7322 N N . GLU D 1 154 ? 29.715 72.577 94.815 1.00 15.65 154 GLU D N 1
ATOM 7323 C CA . GLU D 1 154 ? 30.019 73.704 93.919 1.00 19.08 154 GLU D CA 1
ATOM 7324 C C . GLU D 1 154 ? 31.391 73.544 93.281 1.00 22.01 154 GLU D C 1
ATOM 7325 O O . GLU D 1 154 ? 31.595 73.893 92.114 1.00 24.07 154 GLU D O 1
ATOM 7331 N N . GLN D 1 155 ? 32.323 72.999 94.051 1.00 20.94 155 GLN D N 1
ATOM 7332 C CA . GLN D 1 155 ? 33.656 72.703 93.547 1.00 23.24 155 GLN D CA 1
ATOM 7333 C C . GLN D 1 155 ? 33.551 71.681 92.410 1.00 26.46 155 GLN D C 1
ATOM 7334 O O . GLN D 1 155 ? 34.129 71.862 91.337 1.00 28.11 155 GLN D O 1
ATOM 7340 N N . LYS D 1 156 ? 32.776 70.631 92.645 1.00 24.93 156 LYS D N 1
ATOM 7341 C CA . LYS D 1 156 ? 32.584 69.570 91.660 1.00 25.50 156 LYS D CA 1
ATOM 7342 C C . LYS D 1 156 ? 31.942 70.092 90.378 1.00 28.47 156 LYS D C 1
ATOM 7343 O O . LYS D 1 156 ? 32.467 69.886 89.279 1.00 28.88 156 LYS D O 1
ATOM 7349 N N . PHE D 1 157 ? 30.815 70.779 90.517 1.00 23.52 157 PHE D N 1
ATOM 7350 C CA . PHE D 1 157 ? 30.055 71.199 89.350 1.00 21.83 157 PHE D CA 1
ATOM 7351 C C . PHE D 1 157 ? 30.477 72.547 88.762 1.00 25.85 157 PHE D C 1
ATOM 7352 O O . PHE D 1 157 ? 30.028 72.912 87.679 1.00 26.09 157 PHE D O 1
ATOM 7360 N N . GLY D 1 158 ? 31.337 73.277 89.471 1.00 27.15 158 GLY D N 1
ATOM 7361 C CA . GLY D 1 158 ? 31.935 74.498 88.944 1.00 26.02 158 GLY D CA 1
ATOM 7362 C C . GLY D 1 158 ? 31.034 75.716 88.807 1.00 28.99 158 GLY D C 1
ATOM 7363 O O . GLY D 1 158 ? 31.356 76.655 88.067 1.00 29.91 158 GLY D O 1
ATOM 7364 N N . LYS D 1 159 ? 29.907 75.704 89.512 1.00 26.06 159 LYS D N 1
ATOM 7365 C CA . LYS D 1 159 ? 28.943 76.801 89.480 1.00 25.59 159 LYS D CA 1
ATOM 7366 C C . LYS D 1 159 ? 28.329 76.928 90.863 1.00 22.30 159 LYS D C 1
ATOM 7367 O O . LYS D 1 159 ? 28.439 76.002 91.667 1.00 20.03 159 LYS D O 1
ATOM 7373 N N . LYS D 1 160 ? 27.676 78.051 91.147 1.00 21.60 160 LYS D N 1
ATOM 7374 C CA . LYS D 1 160 ? 26.929 78.156 92.404 1.00 19.39 160 LYS D CA 1
ATOM 7375 C C . LYS D 1 160 ? 25.725 77.219 92.320 1.00 17.82 160 LYS D C 1
ATOM 7376 O O . LYS D 1 160 ? 25.215 76.956 91.225 1.00 17.62 160 LYS D O 1
ATOM 7382 N N . LEU D 1 161 ? 25.283 76.684 93.456 1.00 16.99 161 LEU D N 1
ATOM 7383 C CA . LEU D 1 161 ? 24.166 75.742 93.428 1.00 17.24 161 LEU D CA 1
ATOM 7384 C C . LEU D 1 161 ? 22.941 76.389 92.776 1.00 17.51 161 LEU D C 1
ATOM 7385 O O . LEU D 1 161 ? 22.139 75.729 92.116 1.00 15.87 161 LEU D O 1
ATOM 7390 N N . GLU D 1 162 ? 22.816 77.704 92.958 1.00 13.88 162 GLU D N 1
ATOM 7391 C CA . GLU D 1 162 ? 21.700 78.447 92.405 1.00 16.49 162 GLU D CA 1
ATOM 7392 C C . GLU D 1 162 ? 21.678 78.416 90.879 1.00 15.53 162 GLU D C 1
ATOM 7393 O O . GLU D 1 162 ? 20.637 78.672 90.269 1.00 17.76 162 GLU D O 1
ATOM 7399 N N . GLU D 1 163 ? 22.819 78.126 90.271 1.00 14.15 163 GLU D N 1
ATOM 7400 C CA . GLU D 1 163 ? 22.928 78.179 88.810 1.00 18.18 163 GLU D CA 1
ATOM 7401 C C . GLU D 1 163 ? 22.637 76.850 88.109 1.00 20.48 163 GLU D C 1
ATOM 7402 O O . GLU D 1 163 ? 22.565 76.788 86.880 1.00 18.73 163 GLU D O 1
ATOM 7408 N N . LEU D 1 164 ? 22.463 75.790 88.891 1.00 16.94 164 LEU D N 1
ATOM 7409 C CA . LEU D 1 164 ? 22.420 74.438 88.329 1.00 17.03 164 LEU D CA 1
ATOM 7410 C C . LEU D 1 164 ? 21.073 74.000 87.739 1.00 16.85 164 LEU D C 1
ATOM 7411 O O . LEU D 1 164 ? 21.048 73.281 86.731 1.00 19.36 164 LEU D O 1
ATOM 7416 N N . ALA D 1 165 ? 19.966 74.416 88.347 1.00 16.22 165 ALA D N 1
ATOM 7417 C CA . ALA D 1 165 ? 18.646 74.075 87.808 1.00 15.88 165 ALA D CA 1
ATOM 7418 C C . ALA D 1 165 ? 18.312 74.937 86.591 1.00 21.08 165 ALA D C 1
ATOM 7419 O O . ALA D 1 165 ? 18.329 76.175 86.667 1.00 18.18 165 ALA D O 1
ATOM 7421 N N . THR D 1 166 ? 18.029 74.283 85.468 1.00 18.26 166 THR D N 1
ATOM 7422 C CA . THR D 1 166 ? 17.673 74.979 84.229 1.00 19.47 166 THR D CA 1
ATOM 7423 C C . THR D 1 166 ? 16.596 74.202 83.479 1.00 21.23 166 THR D C 1
ATOM 7424 O O . THR D 1 166 ? 16.361 73.026 83.748 1.00 18.56 166 THR D O 1
ATOM 7428 N N . GLU D 1 167 ? 15.947 74.845 82.516 1.00 20.66 167 GLU D N 1
ATOM 7429 C CA . GLU D 1 167 ? 14.973 74.131 81.693 1.00 19.37 167 GLU D CA 1
ATOM 7430 C C . GLU D 1 167 ? 15.616 72.996 80.900 1.00 19.80 167 GLU D C 1
ATOM 7431 O O . GLU D 1 167 ? 14.977 71.979 80.627 1.00 20.66 167 GLU D O 1
ATOM 7437 N N . GLU D 1 168 ? 16.882 73.177 80.532 1.00 17.22 168 GLU D N 1
ATOM 7438 C CA . GLU D 1 168 ? 17.623 72.159 79.817 1.00 19.20 168 GLU D CA 1
ATOM 7439 C C . GLU D 1 168 ? 17.732 70.891 80.659 1.00 19.94 168 GLU D C 1
ATOM 7440 O O . GLU D 1 168 ? 17.697 69.779 80.128 1.00 18.36 168 GLU D O 1
ATOM 7446 N N . GLU D 1 169 ? 17.857 71.052 81.973 1.00 17.67 169 GLU D N 1
ATOM 7447 C CA . GLU D 1 169 ? 17.928 69.889 82.851 1.00 16.51 169 GLU D CA 1
ATOM 7448 C C . GLU D 1 169 ? 16.586 69.175 82.927 1.00 17.03 169 GLU D C 1
ATOM 7449 O O . GLU D 1 169 ? 16.540 67.941 82.980 1.00 15.30 169 GLU D O 1
ATOM 7455 N N . TRP D 1 170 ? 15.497 69.939 82.903 1.00 15.75 170 TRP D N 1
ATOM 7456 C CA . TRP D 1 170 ? 14.170 69.344 82.806 1.00 16.49 170 TRP D CA 1
ATOM 7457 C C . TRP D 1 170 ? 14.025 68.519 81.536 1.00 16.07 170 TRP D C 1
ATOM 7458 O O . TRP D 1 170 ? 13.427 67.445 81.548 1.00 16.18 170 TRP D O 1
ATOM 7469 N N . ALA D 1 171 ? 14.558 69.036 80.436 1.00 17.52 171 ALA D N 1
ATOM 7470 C CA . ALA D 1 171 ? 14.509 68.312 79.176 1.00 19.97 171 ALA D CA 1
ATOM 7471 C C . ALA D 1 171 ? 15.319 67.025 79.290 1.00 15.45 171 ALA D C 1
ATOM 7472 O O . ALA D 1 171 ? 14.900 65.986 78.788 1.00 16.36 171 ALA D O 1
ATOM 7474 N N . LYS D 1 172 ? 16.480 67.099 79.942 1.00 15.66 172 LYS D N 1
ATOM 7475 C CA . LYS D 1 172 ? 17.309 65.904 80.146 1.00 16.95 172 LYS D CA 1
ATOM 7476 C C . LYS D 1 172 ? 16.657 64.870 81.047 1.00 16.54 172 LYS D C 1
ATOM 7477 O O . LYS D 1 172 ? 16.777 63.669 80.794 1.00 15.32 172 LYS D O 1
ATOM 7483 N N . VAL D 1 173 ? 15.974 65.327 82.096 1.00 15.68 173 VAL D N 1
ATOM 7484 C CA . VAL D 1 173 ? 15.216 64.412 82.938 1.00 15.23 173 VAL D CA 1
ATOM 7485 C C . VAL D 1 173 ? 14.183 63.715 82.082 1.00 15.16 173 VAL D C 1
ATOM 7486 O O . VAL D 1 173 ? 14.053 62.493 82.126 1.00 15.09 173 VAL D O 1
ATOM 7490 N N . GLU D 1 174 ? 13.441 64.487 81.295 1.00 14.55 174 GLU D N 1
ATOM 7491 C CA . GLU D 1 174 ? 12.396 63.888 80.471 1.00 15.56 174 GLU D CA 1
ATOM 7492 C C . GLU D 1 174 ? 12.969 62.909 79.453 1.00 14.72 174 GLU D C 1
ATOM 7493 O O . GLU D 1 174 ? 12.391 61.833 79.211 1.00 15.34 174 GLU D O 1
ATOM 7499 N N . ALA D 1 175 ? 14.114 63.257 78.869 1.00 14.66 175 ALA D N 1
ATOM 7500 C CA . ALA D 1 175 ? 14.740 62.373 77.872 1.00 16.31 175 ALA D CA 1
ATOM 7501 C C . ALA D 1 175 ? 15.205 61.068 78.524 1.00 16.87 175 ALA D C 1
ATOM 7502 O O . ALA D 1 175 ? 15.125 59.988 77.919 1.00 17.27 175 ALA D O 1
ATOM 7504 N N . GLY D 1 176 ? 15.713 61.181 79.748 1.00 14.32 176 GLY D N 1
ATOM 7505 C CA . GLY D 1 176 ? 16.169 60.018 80.490 1.00 16.61 176 GLY D CA 1
ATOM 7506 C C . GLY D 1 176 ? 15.005 59.106 80.808 1.00 15.38 176 GLY D C 1
ATOM 7507 O O . GLY D 1 176 ? 15.091 57.885 80.660 1.00 14.63 176 GLY D O 1
ATOM 7508 N N . LEU D 1 177 ? 13.906 59.699 81.259 1.00 13.36 177 LEU D N 1
ATOM 7509 C CA . LEU D 1 177 ? 12.701 58.932 81.557 1.00 13.39 177 LEU D CA 1
ATOM 7510 C C . LEU D 1 177 ? 12.105 58.302 80.294 1.00 14.06 177 LEU D C 1
ATOM 7511 O O . LEU D 1 177 ? 11.560 57.188 80.334 1.00 15.01 177 LEU D O 1
ATOM 7516 N N . ALA D 1 178 ? 12.222 58.996 79.163 1.00 13.11 178 ALA D N 1
ATOM 7517 C CA . ALA D 1 178 ? 11.755 58.431 77.893 1.00 14.10 178 ALA D CA 1
ATOM 7518 C C . ALA D 1 178 ? 12.549 57.182 77.518 1.00 15.01 178 ALA D C 1
ATOM 7519 O O . ALA D 1 178 ? 11.980 56.198 77.022 1.00 13.86 178 ALA D O 1
ATOM 7521 N N . LYS D 1 179 ? 13.857 57.205 77.772 1.00 15.03 179 LYS D N 1
ATOM 7522 C CA . LYS D 1 179 ? 14.673 56.006 77.570 1.00 16.44 179 LYS D CA 1
ATOM 7523 C C . LYS D 1 179 ? 14.188 54.867 78.461 1.00 15.39 179 LYS D C 1
ATOM 7524 O O . LYS D 1 179 ? 13.967 53.748 77.997 1.00 14.04 179 LYS D O 1
ATOM 7530 N N . LEU D 1 180 ? 14.018 55.156 79.746 1.00 14.19 180 LEU D N 1
ATOM 7531 C CA . LEU D 1 180 ? 13.549 54.142 80.689 1.00 12.50 180 LEU D CA 1
ATOM 7532 C C . LEU D 1 180 ? 12.158 53.632 80.306 1.00 13.61 180 LEU D C 1
ATOM 7533 O O . LEU D 1 180 ? 11.881 52.434 80.378 1.00 12.38 180 LEU D O 1
ATOM 7538 N N . LYS D 1 181 ? 11.287 54.538 79.872 1.00 13.64 181 LYS D N 1
ATOM 7539 C CA . LYS D 1 181 ? 9.970 54.130 79.389 1.00 13.46 181 LYS D CA 1
ATOM 7540 C C . LYS D 1 181 ? 10.106 53.152 78.214 1.00 14.34 181 LYS D C 1
ATOM 7541 O O . LYS D 1 181 ? 9.373 52.158 78.135 1.00 15.42 181 LYS D O 1
ATOM 7547 N N . GLY D 1 182 ? 11.051 53.427 77.318 1.00 12.66 182 GLY D N 1
ATOM 7548 C CA . GLY D 1 182 ? 11.325 52.541 76.196 1.00 15.34 182 GLY D CA 1
ATOM 7549 C C . GLY D 1 182 ? 11.771 51.153 76.651 1.00 16.82 182 GLY D C 1
ATOM 7550 O O . GLY D 1 182 ? 11.377 50.138 76.052 1.00 15.06 182 GLY D O 1
ATOM 7551 N N . TYR D 1 183 ? 12.598 51.091 77.697 1.00 12.56 183 TYR D N 1
ATOM 7552 C CA . TYR D 1 183 ? 13.010 49.788 78.238 1.00 13.70 183 TYR D CA 1
ATOM 7553 C C . TYR D 1 183 ? 11.815 49.046 78.809 1.00 14.83 183 TYR D C 1
ATOM 7554 O O . TYR D 1 183 ? 11.607 47.874 78.514 1.00 13.83 183 TYR D O 1
ATOM 7563 N N . LEU D 1 184 ? 11.039 49.729 79.637 1.00 11.85 184 LEU D N 1
ATOM 7564 C CA . LEU D 1 184 ? 9.869 49.116 80.256 1.00 14.74 184 LEU D CA 1
ATOM 7565 C C . LEU D 1 184 ? 8.845 48.653 79.221 1.00 17.30 184 LEU D C 1
ATOM 7566 O O . LEU D 1 184 ? 8.182 47.630 79.421 1.00 14.23 184 LEU D O 1
ATOM 7571 N N . ASP D 1 185 ? 8.711 49.401 78.126 1.00 17.01 185 ASP D N 1
ATOM 7572 C CA . ASP D 1 185 ? 7.797 49.002 77.046 1.00 20.32 185 ASP D CA 1
ATOM 7573 C C . ASP D 1 185 ? 8.114 47.605 76.494 1.00 20.56 185 ASP D C 1
ATOM 7574 O O . ASP D 1 185 ? 7.212 46.885 76.039 1.00 17.81 185 ASP D O 1
ATOM 7579 N N . ALA D 1 186 ? 9.386 47.211 76.522 1.00 15.68 186 ALA D N 1
ATOM 7580 C CA . ALA D 1 186 ? 9.751 45.905 75.971 1.00 17.56 186 ALA D CA 1
ATOM 7581 C C . ALA D 1 186 ? 9.109 44.752 76.746 1.00 15.16 186 ALA D C 1
ATOM 7582 O O . ALA D 1 186 ? 8.999 43.638 76.223 1.00 18.54 186 ALA D O 1
ATOM 7584 N N . ASN D 1 187 ? 8.677 45.013 77.982 1.00 14.19 187 ASN D N 1
ATOM 7585 C CA . ASN D 1 187 ? 8.006 43.997 78.794 1.00 16.83 187 ASN D CA 1
ATOM 7586 C C . ASN D 1 187 ? 6.575 43.712 78.329 1.00 19.28 187 ASN D C 1
ATOM 7587 O O . ASN D 1 187 ? 5.989 42.675 78.690 1.00 18.57 187 ASN D O 1
ATOM 7592 N N . GLY D 1 188 ? 6.023 44.628 77.540 1.00 21.95 188 GLY D N 1
ATOM 7593 C CA . GLY D 1 188 ? 4.660 44.491 77.052 1.00 24.04 188 GLY D CA 1
ATOM 7594 C C . GLY D 1 188 ? 3.649 45.180 77.950 1.00 25.44 188 GLY D C 1
ATOM 7595 O O . GLY D 1 188 ? 3.956 45.531 79.090 1.00 23.05 188 GLY D O 1
ATOM 7596 N N . LYS D 1 189 ? 2.429 45.356 77.448 1.00 27.51 189 LYS D N 1
ATOM 7597 C CA . LYS D 1 189 ? 1.403 46.084 78.187 1.00 29.99 189 LYS D CA 1
ATOM 7598 C C . LYS D 1 189 ? 1.038 45.378 79.485 1.00 24.75 189 LYS D C 1
ATOM 7599 O O . LYS D 1 189 ? 0.984 44.149 79.548 1.00 28.14 189 LYS D O 1
ATOM 7605 N N . GLY D 1 190 ? 0.816 46.158 80.536 1.00 27.19 190 GLY D N 1
ATOM 7606 C CA . GLY D 1 190 ? 0.519 45.590 81.845 1.00 25.45 190 GLY D CA 1
ATOM 7607 C C . GLY D 1 190 ? 1.761 45.137 82.601 1.00 25.22 190 GLY D C 1
ATOM 7608 O O . GLY D 1 190 ? 1.702 44.897 83.810 1.00 25.91 190 GLY D O 1
ATOM 7609 N N . ASN D 1 191 ? 2.890 45.039 81.899 1.00 22.00 191 ASN D N 1
ATOM 7610 C CA . ASN D 1 191 ? 4.149 44.634 82.530 1.00 17.93 191 ASN D CA 1
ATOM 7611 C C . ASN D 1 191 ? 5.191 45.739 82.522 1.00 18.02 191 ASN D C 1
ATOM 7612 O O . ASN D 1 191 ? 6.382 45.474 82.720 1.00 16.09 191 ASN D O 1
ATOM 7617 N N . ASP D 1 192 ? 4.751 46.972 82.286 1.00 16.91 192 ASP D N 1
ATOM 7618 C CA . ASP D 1 192 ? 5.688 48.057 82.007 1.00 14.69 192 ASP D CA 1
ATOM 7619 C C . ASP D 1 192 ? 5.874 49.024 83.173 1.00 13.96 192 ASP D C 1
ATOM 7620 O O . ASP D 1 192 ? 6.302 50.150 82.959 1.00 15.82 192 ASP D O 1
ATOM 7625 N N . LEU D 1 193 ? 5.557 48.589 84.394 1.00 14.20 193 LEU D N 1
ATOM 7626 C CA . LEU D 1 193 ? 5.782 49.427 85.575 1.00 15.51 193 LEU D CA 1
ATOM 7627 C C . LEU D 1 193 ? 6.805 48.841 86.558 1.00 15.01 193 LEU D C 1
ATOM 7628 O O . LEU D 1 193 ? 7.088 49.442 87.598 1.00 15.25 193 LEU D O 1
ATOM 7633 N N . LEU D 1 194 ? 7.346 47.673 86.225 1.00 14.28 194 LEU D N 1
ATOM 7634 C CA . LEU D 1 194 ? 8.461 47.098 86.977 1.00 15.80 194 LEU D CA 1
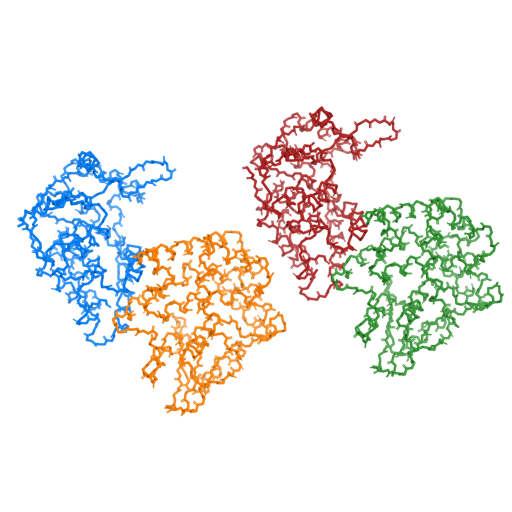ATOM 7635 C C . LEU D 1 194 ? 9.415 46.493 85.959 1.00 14.93 194 LEU D C 1
ATOM 7636 O O . LEU D 1 194 ? 8.980 45.985 84.923 1.00 13.74 194 LEU D O 1
ATOM 7641 N N . LEU D 1 195 ? 10.716 46.541 86.230 1.00 13.79 195 LEU D N 1
ATOM 7642 C CA . LEU D 1 195 ? 11.691 46.079 85.245 1.00 12.02 195 LEU D CA 1
ATOM 7643 C C . LEU D 1 195 ? 11.494 44.609 84.843 1.00 12.88 195 LEU D C 1
ATOM 7644 O O . LEU D 1 195 ? 11.691 44.251 83.678 1.00 13.31 195 LEU D O 1
ATOM 7657 N N . GLY D 1 197 ? 8.536 43.066 85.147 1.00 16.80 197 GLY D N 1
ATOM 7658 C CA . GLY D 1 197 ? 7.138 42.877 84.797 1.00 17.56 197 GLY D CA 1
ATOM 7659 C C . GLY D 1 197 ? 6.231 42.838 86.006 1.00 18.51 197 GLY D C 1
ATOM 7660 O O . GLY D 1 197 ? 6.690 42.939 87.142 1.00 19.07 197 GLY D O 1
ATOM 7661 N N . ALA D 1 198 ? 4.934 42.675 85.759 1.00 18.58 198 ALA D N 1
ATOM 7662 C CA . ALA D 1 198 ? 3.932 42.809 86.811 1.00 21.73 198 ALA D CA 1
ATOM 7663 C C . ALA D 1 198 ? 4.112 41.808 87.945 1.00 23.52 198 ALA D C 1
ATOM 7664 O O . ALA D 1 198 ? 3.921 42.148 89.118 1.00 22.55 198 ALA D O 1
ATOM 7666 N N . GLN D 1 199 ? 4.485 40.579 87.600 1.00 20.34 199 GLN D N 1
ATOM 7667 C CA . GLN D 1 199 ? 4.650 39.529 88.603 1.00 22.53 199 GLN D CA 1
ATOM 7668 C C . GLN D 1 199 ? 6.114 39.274 88.978 1.00 27.59 199 GLN D C 1
ATOM 7669 O O . GLN D 1 199 ? 6.436 38.247 89.588 1.00 23.30 199 GLN D O 1
ATOM 7675 N N . GLY D 1 200 ? 6.996 40.204 88.617 1.00 24.21 200 GLY D N 1
ATOM 7676 C CA . GLY D 1 200 ? 8.426 39.979 88.754 1.00 22.95 200 GLY D CA 1
ATOM 7677 C C . GLY D 1 200 ? 9.020 40.453 90.061 1.00 23.62 200 GLY D C 1
ATOM 7678 O O . GLY D 1 200 ? 10.169 40.124 90.394 1.00 23.72 200 GLY D O 1
ATOM 7679 N N . GLY D 1 201 ? 8.246 41.228 90.810 1.00 20.42 201 GLY D N 1
ATOM 7680 C CA . GLY D 1 201 ? 8.706 41.714 92.098 1.00 22.37 201 GLY D CA 1
ATOM 7681 C C . GLY D 1 201 ? 9.584 42.943 91.927 1.00 20.79 201 GLY D C 1
ATOM 7682 O O . GLY D 1 201 ? 10.101 43.209 90.843 1.00 20.04 201 GLY D O 1
ATOM 7683 N N . ILE D 1 202 ? 9.753 43.699 93.004 1.00 18.22 202 ILE D N 1
ATOM 7684 C CA . ILE D 1 202 ? 10.624 44.875 92.985 1.00 14.26 202 ILE D CA 1
ATOM 7685 C C . ILE D 1 202 ? 12.089 44.428 93.024 1.00 16.35 202 ILE D C 1
ATOM 7686 O O . ILE D 1 202 ? 12.460 43.586 93.855 1.00 15.27 202 ILE D O 1
ATOM 7691 N N . THR D 1 203 ? 12.901 44.954 92.109 1.00 12.65 203 THR D N 1
ATOM 7692 C CA . THR D 1 203 ? 14.344 44.712 92.123 1.00 12.45 203 THR D CA 1
ATOM 7693 C C . THR D 1 203 ? 15.099 45.913 92.680 1.00 12.85 203 THR D C 1
ATOM 7694 O O . THR D 1 203 ? 14.534 46.997 92.872 1.00 11.64 203 THR D O 1
ATOM 7698 N N . TYR D 1 204 ? 16.392 45.730 92.934 1.00 11.13 204 TYR D N 1
ATOM 7699 C CA . TYR D 1 204 ? 17.220 46.848 93.393 1.00 10.93 204 TYR D CA 1
ATOM 7700 C C . TYR D 1 204 ? 17.225 47.948 92.339 1.00 11.18 204 TYR D C 1
ATOM 7701 O O . TYR D 1 204 ? 17.244 49.138 92.649 1.00 11.92 204 TYR D O 1
ATOM 7710 N N . SER D 1 205 ? 17.202 47.537 91.080 1.00 10.24 205 SER D N 1
ATOM 7711 C CA . SER D 1 205 ? 17.204 48.497 89.978 1.00 11.63 205 SER D CA 1
ATOM 7712 C C . SER D 1 205 ? 15.929 49.336 89.980 1.00 12.40 205 SER D C 1
ATOM 7713 O O . SER D 1 205 ? 15.975 50.530 89.718 1.00 10.01 205 SER D O 1
ATOM 7716 N N . ASP D 1 206 ? 14.787 48.715 90.263 1.00 11.29 206 ASP D N 1
ATOM 7717 C CA . ASP D 1 206 ? 13.549 49.485 90.412 1.00 12.20 206 ASP D CA 1
ATOM 7718 C C . ASP D 1 206 ? 13.679 50.478 91.565 1.00 13.20 206 ASP D C 1
ATOM 7719 O O . ASP D 1 206 ? 13.264 51.636 91.465 1.00 12.46 206 ASP D O 1
ATOM 7724 N N . ILE D 1 207 ? 14.254 50.020 92.672 1.00 9.90 207 ILE D N 1
ATOM 7725 C CA . ILE D 1 207 ? 14.467 50.891 93.832 1.00 10.91 207 ILE D CA 1
ATOM 7726 C C . ILE D 1 207 ? 15.393 52.060 93.482 1.00 10.59 207 ILE D C 1
ATOM 7727 O O . ILE D 1 207 ? 15.200 53.199 93.955 1.00 9.94 207 ILE D O 1
ATOM 7732 N N . GLN D 1 208 ? 16.387 51.802 92.632 1.00 11.70 208 GLN D N 1
ATOM 7733 C CA . GLN D 1 208 ? 17.278 52.887 92.188 1.00 10.98 208 GLN D CA 1
ATOM 7734 C C . GLN D 1 208 ? 16.470 54.018 91.541 1.00 11.71 208 GLN D C 1
ATOM 7735 O O . GLN D 1 208 ? 16.668 55.194 91.839 1.00 11.13 208 GLN D O 1
ATOM 7741 N N . ILE D 1 209 ? 15.546 53.655 90.662 1.00 10.29 209 ILE D N 1
ATOM 7742 C CA . ILE D 1 209 ? 14.713 54.671 90.014 1.00 10.21 209 ILE D CA 1
ATOM 7743 C C . ILE D 1 209 ? 13.797 55.342 91.038 1.00 10.18 209 ILE D C 1
ATOM 7744 O O . ILE D 1 209 ? 13.713 56.557 91.069 1.00 12.27 209 ILE D O 1
ATOM 7749 N N . ALA D 1 210 ? 13.128 54.555 91.880 1.00 10.71 210 ALA D N 1
ATOM 7750 C CA . ALA D 1 210 ? 12.262 55.102 92.920 1.00 13.00 210 ALA D CA 1
ATOM 7751 C C . ALA D 1 210 ? 12.978 56.101 93.816 1.00 11.88 210 ALA D C 1
ATOM 7752 O O . ALA D 1 210 ? 12.392 57.097 94.252 1.00 13.60 210 ALA D O 1
ATOM 7754 N N . SER D 1 211 ? 14.248 55.840 94.108 1.00 11.11 211 SER D N 1
ATOM 7755 C CA . SER D 1 211 ? 14.987 56.695 95.035 1.00 10.53 211 SER D CA 1
ATOM 7756 C C . SER D 1 211 ? 15.170 58.107 94.477 1.00 10.37 211 SER D C 1
ATOM 7757 O O . SER D 1 211 ? 15.254 59.064 95.241 1.00 11.44 211 SER D O 1
ATOM 7760 N N . PHE D 1 212 ? 15.240 58.247 93.154 1.00 10.92 212 PHE D N 1
ATOM 7761 C CA . PHE D 1 212 ? 15.277 59.593 92.568 1.00 10.15 212 PHE D CA 1
ATOM 7762 C C . PHE D 1 212 ? 13.970 60.327 92.814 1.00 12.37 212 PHE D C 1
ATOM 7763 O O . PHE D 1 212 ? 13.960 61.544 93.050 1.00 12.40 212 PHE D O 1
ATOM 7771 N N . PHE D 1 213 ? 12.866 59.591 92.733 1.00 13.17 213 PHE D N 1
ATOM 7772 C CA . PHE D 1 213 ? 11.536 60.197 92.888 1.00 13.13 213 PHE D CA 1
ATOM 7773 C C . PHE D 1 213 ? 11.234 60.608 94.323 1.00 15.10 213 PHE D C 1
ATOM 7774 O O . PHE D 1 213 ? 10.741 61.717 94.560 1.00 15.08 213 PHE D O 1
ATOM 7782 N N . VAL D 1 214 ? 11.528 59.733 95.285 1.00 12.76 214 VAL D N 1
ATOM 7783 C CA . VAL D 1 214 ? 11.282 60.083 96.681 1.00 14.44 214 VAL D CA 1
ATOM 7784 C C . VAL D 1 214 ? 12.154 61.283 97.110 1.00 15.05 214 VAL D C 1
ATOM 7785 O O . VAL D 1 214 ? 11.712 62.164 97.862 1.00 14.39 214 VAL D O 1
ATOM 7789 N N . TRP D 1 215 ? 13.371 61.342 96.576 1.00 12.02 215 TRP D N 1
ATOM 7790 C CA . TRP D 1 215 ? 14.289 62.456 96.806 1.00 13.72 215 TRP D CA 1
ATOM 7791 C C . TRP D 1 215 ? 13.642 63.768 96.371 1.00 13.71 215 TRP D C 1
ATOM 7792 O O . TRP D 1 215 ? 13.536 64.721 97.155 1.00 13.72 215 TRP D O 1
ATOM 7803 N N . ALA D 1 216 ? 13.216 63.810 95.118 1.00 13.21 216 ALA D N 1
ATOM 7804 C CA . ALA D 1 216 ? 12.582 65.008 94.574 1.00 12.90 216 ALA D CA 1
ATOM 7805 C C . ALA D 1 216 ? 11.319 65.350 95.348 1.00 14.09 216 ALA D C 1
ATOM 7806 O O . ALA D 1 216 ? 11.109 66.516 95.711 1.00 16.48 216 ALA D O 1
ATOM 7808 N N . LYS D 1 217 ? 10.482 64.350 95.620 1.00 15.23 217 LYS D N 1
ATOM 7809 C CA . LYS D 1 217 ? 9.232 64.600 96.353 1.00 17.62 217 LYS D CA 1
ATOM 7810 C C . LYS D 1 217 ? 9.480 65.216 97.727 1.00 19.64 217 LYS D C 1
ATOM 7811 O O . LYS D 1 217 ? 8.844 66.207 98.107 1.00 16.64 217 LYS D O 1
ATOM 7817 N N . ILE D 1 218 ? 10.397 64.628 98.486 1.00 15.25 218 ILE D N 1
ATOM 7818 C CA . ILE D 1 218 ? 10.707 65.160 99.811 1.00 16.52 218 ILE D CA 1
ATOM 7819 C C . ILE D 1 218 ? 11.342 66.559 99.747 1.00 15.56 218 ILE D C 1
ATOM 7820 O O . ILE D 1 218 ? 10.987 67.450 100.532 1.00 15.95 218 ILE D O 1
ATOM 7825 N N . ILE D 1 219 ? 12.286 66.745 98.831 1.00 14.78 219 ILE D N 1
ATOM 7826 C CA . ILE D 1 219 ? 13.019 67.996 98.749 1.00 15.03 219 ILE D CA 1
ATOM 7827 C C . ILE D 1 219 ? 12.144 69.132 98.207 1.00 17.88 219 ILE D C 1
ATOM 7828 O O . ILE D 1 219 ? 12.166 70.252 98.737 1.00 18.30 219 ILE D O 1
ATOM 7833 N N . TRP D 1 220 ? 11.368 68.849 97.164 1.00 16.46 220 TRP D N 1
ATOM 7834 C CA . TRP D 1 220 ? 10.474 69.881 96.614 1.00 19.29 220 TRP D CA 1
ATOM 7835 C C . TRP D 1 220 ? 9.191 70.046 97.423 1.00 19.92 220 TRP D C 1
ATOM 7836 O O . TRP D 1 220 ? 8.679 71.162 97.569 1.00 20.23 220 TRP D O 1
ATOM 7847 N N . GLY D 1 221 ? 8.664 68.933 97.924 1.00 19.60 221 GLY D N 1
ATOM 7848 C CA . GLY D 1 221 ? 7.379 68.931 98.606 1.00 20.79 221 GLY D CA 1
ATOM 7849 C C . GLY D 1 221 ? 6.314 68.287 97.738 1.00 19.49 221 GLY D C 1
ATOM 7850 O O . GLY D 1 221 ? 6.217 68.577 96.548 1.00 21.51 221 GLY D O 1
ATOM 7851 N N . GLU D 1 222 ? 5.512 67.408 98.324 1.00 21.26 222 GLU D N 1
ATOM 7852 C CA . GLU D 1 222 ? 4.546 66.643 97.544 1.00 23.90 222 GLU D CA 1
ATOM 7853 C C . GLU D 1 222 ? 3.450 67.533 96.954 1.00 24.70 222 GLU D C 1
ATOM 7854 O O . GLU D 1 222 ? 2.824 67.180 95.951 1.00 24.80 222 GLU D O 1
ATOM 7860 N N . GLY D 1 223 ? 3.232 68.692 97.560 1.00 24.21 223 GLY D N 1
ATOM 7861 C CA . GLY D 1 223 ? 2.223 69.610 97.060 1.00 28.84 223 GLY D CA 1
ATOM 7862 C C . GLY D 1 223 ? 2.768 70.641 96.091 1.00 28.26 223 GLY D C 1
ATOM 7863 O O . GLY D 1 223 ? 2.033 71.528 95.650 1.00 28.66 223 GLY D O 1
ATOM 7864 N N . SER D 1 224 ? 4.051 70.532 95.747 1.00 22.88 224 SER D N 1
ATOM 7865 C CA . SER D 1 224 ? 4.710 71.552 94.929 1.00 21.56 224 SER D CA 1
ATOM 7866 C C . SER D 1 224 ? 4.404 71.436 93.430 1.00 20.87 224 SER D C 1
ATOM 7867 O O . SER D 1 224 ? 4.036 70.364 92.939 1.00 20.62 224 SER D O 1
ATOM 7870 N N . GLU D 1 225 ? 4.575 72.544 92.709 1.00 19.62 225 GLU D N 1
ATOM 7871 C CA . GLU D 1 225 ? 4.381 72.548 91.260 1.00 22.01 225 GLU D CA 1
ATOM 7872 C C . GLU D 1 225 ? 5.427 71.684 90.553 1.00 22.95 225 GLU D C 1
ATOM 7873 O O . GLU D 1 225 ? 5.112 70.986 89.585 1.00 20.99 225 GLU D O 1
ATOM 7879 N N . LYS D 1 226 ? 6.672 71.754 91.028 1.00 19.60 226 LYS D N 1
ATOM 7880 C CA . LYS D 1 226 ? 7.758 70.977 90.431 1.00 21.28 226 LYS D CA 1
ATOM 7881 C C . LYS D 1 226 ? 7.539 69.475 90.560 1.00 19.65 226 LYS D C 1
ATOM 7882 O O . LYS D 1 226 ? 7.742 68.738 89.595 1.00 18.94 226 LYS D O 1
ATOM 7888 N N . TRP D 1 227 ? 7.126 69.019 91.741 1.00 19.41 227 TRP D N 1
ATOM 7889 C CA . TRP D 1 227 ? 6.806 67.603 91.913 1.00 18.99 227 TRP D CA 1
ATOM 7890 C C . TRP D 1 227 ? 5.688 67.205 90.960 1.00 21.21 227 TRP D C 1
ATOM 7891 O O . TRP D 1 227 ? 5.767 66.165 90.305 1.00 20.05 227 TRP D O 1
ATOM 7902 N N . LYS D 1 228 ? 4.653 68.034 90.856 1.00 23.04 228 LYS D N 1
ATOM 7903 C CA . LYS D 1 228 ? 3.552 67.704 89.944 1.00 21.40 228 LYS D CA 1
ATOM 7904 C C . LYS D 1 228 ? 4.046 67.640 88.498 1.00 21.25 228 LYS D C 1
ATOM 7905 O O . LYS D 1 228 ? 3.634 66.765 87.741 1.00 21.58 228 LYS D O 1
ATOM 7911 N N . ARG D 1 229 ? 4.952 68.540 88.129 1.00 19.99 229 ARG D N 1
ATOM 7912 C CA . ARG D 1 229 ? 5.511 68.545 86.780 1.00 20.86 229 ARG D CA 1
ATOM 7913 C C . ARG D 1 229 ? 6.271 67.257 86.485 1.00 23.61 229 ARG D C 1
ATOM 7914 O O . ARG D 1 229 ? 6.107 66.653 85.415 1.00 20.70 229 ARG D O 1
ATOM 7922 N N . LEU D 1 230 ? 7.113 66.849 87.434 1.00 19.57 230 LEU D N 1
ATOM 7923 C CA . LEU D 1 230 ? 7.934 65.650 87.273 1.00 18.57 230 LEU D CA 1
ATOM 7924 C C . LEU D 1 230 ? 7.055 64.425 87.128 1.00 20.00 230 LEU D C 1
ATOM 7925 O O . LEU D 1 230 ? 7.225 63.626 86.208 1.00 18.92 230 LEU D O 1
ATOM 7930 N N . ILE D 1 231 ? 6.109 64.297 88.053 1.00 19.03 231 ILE D N 1
ATOM 7931 C CA . ILE D 1 231 ? 5.254 63.135 88.134 1.00 19.37 231 ILE D CA 1
ATOM 7932 C C . ILE D 1 231 ? 4.185 63.117 87.041 1.00 23.67 231 ILE D C 1
ATOM 7933 O O . ILE D 1 231 ? 3.566 62.080 86.797 1.00 23.89 231 ILE D O 1
ATOM 7938 N N . SER D 1 232 ? 4.002 64.241 86.352 1.00 20.67 232 SER D N 1
ATOM 7939 C CA . SER D 1 232 ? 3.042 64.291 85.246 1.00 22.91 232 SER D CA 1
ATOM 7940 C C . SER D 1 232 ? 3.638 63.935 83.884 1.00 22.74 232 SER D C 1
ATOM 7941 O O . SER D 1 232 ? 2.896 63.784 82.905 1.00 22.06 232 SER D O 1
ATOM 7944 N N . LEU D 1 233 ? 4.966 63.816 83.802 1.00 20.43 233 LEU D N 1
ATOM 7945 C CA . LEU D 1 233 ? 5.607 63.454 82.537 1.00 18.59 233 LEU D CA 1
ATOM 7946 C C . LEU D 1 233 ? 5.097 62.119 81.979 1.00 18.93 233 LEU D C 1
ATOM 7947 O O . LEU D 1 233 ? 4.670 61.235 82.732 1.00 18.19 233 LEU D O 1
ATOM 7952 N N . HIS D 1 234 ? 5.147 61.994 80.654 1.00 20.31 234 HIS D N 1
ATOM 7953 C CA . HIS D 1 234 ? 4.701 60.802 79.941 1.00 19.94 234 HIS D CA 1
ATOM 7954 C C . HIS D 1 234 ? 3.316 60.368 80.394 1.00 21.52 234 HIS D C 1
ATOM 7955 O O . HIS D 1 234 ? 3.113 59.228 80.798 1.00 19.01 234 HIS D O 1
ATOM 7962 N N . ASP D 1 235 ? 2.383 61.318 80.345 1.00 23.92 235 ASP D N 1
ATOM 7963 C CA . ASP D 1 235 ? 0.974 61.056 80.619 1.00 23.23 235 ASP D CA 1
ATOM 7964 C C . ASP D 1 235 ? 0.757 60.441 81.995 1.00 21.73 235 ASP D C 1
ATOM 7965 O O . ASP D 1 235 ? -0.159 59.641 82.182 1.00 22.82 235 ASP D O 1
ATOM 7970 N N . GLY D 1 236 ? 1.615 60.798 82.951 1.00 21.39 236 GLY D N 1
ATOM 7971 C CA . GLY D 1 236 ? 1.446 60.356 84.328 1.00 20.66 236 GLY D CA 1
ATOM 7972 C C . GLY D 1 236 ? 2.017 58.980 84.650 1.00 18.40 236 GLY D C 1
ATOM 7973 O O . GLY D 1 236 ? 1.769 58.438 85.733 1.00 17.65 236 GLY D O 1
ATOM 7974 N N . LYS D 1 237 ? 2.789 58.416 83.728 1.00 18.00 237 LYS D N 1
ATOM 7975 C CA . LYS D 1 237 ? 3.338 57.077 83.925 1.00 16.70 237 LYS D CA 1
ATOM 7976 C C . LYS D 1 237 ? 4.100 56.961 85.244 1.00 14.60 237 LYS D C 1
ATOM 7977 O O . LYS D 1 237 ? 3.966 55.982 85.984 1.00 16.19 237 LYS D O 1
ATOM 7983 N N . TRP D 1 238 ? 4.876 57.987 85.553 1.00 16.95 238 TRP D N 1
ATOM 7984 C CA . TRP D 1 238 ? 5.773 57.910 86.698 1.00 17.23 238 TRP D CA 1
ATOM 7985 C C . TRP D 1 238 ? 5.031 58.005 88.017 1.00 18.21 238 TRP D C 1
ATOM 7986 O O . TRP D 1 238 ? 5.483 57.474 89.028 1.00 16.48 238 TRP D O 1
ATOM 7997 N N . ALA D 1 239 ? 3.859 58.635 88.003 1.00 18.57 239 ALA D N 1
ATOM 7998 C CA . ALA D 1 239 ? 3.014 58.617 89.187 1.00 18.58 239 ALA D CA 1
ATOM 7999 C C . ALA D 1 239 ? 2.632 57.178 89.510 1.00 17.94 239 ALA D C 1
ATOM 8000 O O . ALA D 1 239 ? 2.592 56.780 90.675 1.00 17.44 239 ALA D O 1
ATOM 8002 N N . GLN D 1 240 ? 2.347 56.394 88.476 1.00 16.41 240 GLN D N 1
ATOM 8003 C CA . GLN D 1 240 ? 1.912 55.020 88.696 1.00 16.58 240 GLN D CA 1
ATOM 8004 C C . GLN D 1 240 ? 3.100 54.139 89.077 1.00 17.28 240 GLN D C 1
ATOM 8005 O O . GLN D 1 240 ? 2.972 53.216 89.882 1.00 16.46 240 GLN D O 1
ATOM 8011 N N . PHE D 1 241 ? 4.255 54.434 88.496 1.00 15.84 241 PHE D N 1
ATOM 8012 C CA . PHE D 1 241 ? 5.461 53.696 88.842 1.00 16.92 241 PHE D CA 1
ATOM 8013 C C . PHE D 1 241 ? 5.785 53.930 90.306 1.00 15.17 241 PHE D C 1
ATOM 8014 O O . PHE D 1 241 ? 5.958 52.988 91.092 1.00 14.62 241 PHE D O 1
ATOM 8022 N N . TYR D 1 242 ? 5.861 55.203 90.673 1.00 13.96 242 TYR D N 1
ATOM 8023 C CA . TYR D 1 242 ? 6.271 55.591 92.019 1.00 13.03 242 TYR D CA 1
ATOM 8024 C C . TYR D 1 242 ? 5.284 55.141 93.103 1.00 15.98 242 TYR D C 1
ATOM 8025 O O . TYR D 1 242 ? 5.674 54.860 94.246 1.00 17.43 242 TYR D O 1
ATOM 8034 N N . ALA D 1 243 ? 4.008 55.049 92.741 1.00 15.77 243 ALA D N 1
ATOM 8035 C CA . ALA D 1 243 ? 2.973 54.626 93.687 1.00 17.50 243 ALA D CA 1
ATOM 8036 C C . ALA D 1 243 ? 3.240 53.248 94.302 1.00 18.11 243 ALA D C 1
ATOM 8037 O O . ALA D 1 243 ? 2.760 52.948 95.396 1.00 18.18 243 ALA D O 1
ATOM 8039 N N . GLN D 1 244 ? 4.007 52.410 93.609 1.00 15.04 244 GLN D N 1
ATOM 8040 C CA . GLN D 1 244 ? 4.295 51.073 94.117 1.00 17.68 244 GLN D CA 1
ATOM 8041 C C . GLN D 1 244 ? 5.249 51.102 95.304 1.00 17.54 244 GLN D C 1
ATOM 8042 O O . GLN D 1 244 ? 5.439 50.085 95.973 1.00 17.82 244 GLN D O 1
ATOM 8048 N N . PHE D 1 245 ? 5.849 52.260 95.562 1.00 14.94 245 PHE D N 1
ATOM 8049 C CA . PHE D 1 245 ? 6.869 52.369 96.613 1.00 18.05 245 PHE D CA 1
ATOM 8050 C C . PHE D 1 245 ? 6.430 53.111 97.876 1.00 18.81 245 PHE D C 1
ATOM 8051 O O . PHE D 1 245 ? 7.133 53.094 98.886 1.00 16.67 245 PHE D O 1
ATOM 8059 N N . THR D 1 246 ? 5.272 53.761 97.829 1.00 17.87 246 THR D N 1
ATOM 8060 C CA . THR D 1 246 ? 4.867 54.626 98.938 1.00 19.28 246 THR D CA 1
ATOM 8061 C C . THR D 1 246 ? 4.554 53.852 100.219 1.00 22.13 246 THR D C 1
ATOM 8062 O O . THR D 1 246 ? 4.598 54.411 101.316 1.00 27.04 246 THR D O 1
ATOM 8066 N N . LYS D 1 247 ? 4.242 52.571 100.081 1.00 21.47 247 LYS D N 1
ATOM 8067 C CA . LYS D 1 247 ? 4.038 51.708 101.243 1.00 28.04 247 LYS D CA 1
ATOM 8068 C C . LYS D 1 247 ? 5.363 51.302 101.894 1.00 29.12 247 LYS D C 1
ATOM 8069 O O . LYS D 1 247 ? 5.368 50.666 102.949 1.00 28.80 247 LYS D O 1
ATOM 8075 N N . PHE D 1 248 ? 6.481 51.651 101.262 1.00 24.18 248 PHE D N 1
ATOM 8076 C CA . PHE D 1 248 ? 7.793 51.280 101.798 1.00 23.26 248 PHE D CA 1
ATOM 8077 C C . PHE D 1 248 ? 8.586 52.500 102.237 1.00 27.07 248 PHE D C 1
ATOM 8078 O O . PHE D 1 248 ? 9.824 52.504 102.153 1.00 27.39 248 PHE D O 1
ATOM 8086 N N . GLU D 1 249 ? 7.885 53.525 102.715 1.00 22.95 249 GLU D N 1
ATOM 8087 C CA . GLU D 1 249 ? 8.528 54.768 103.095 1.00 24.58 249 GLU D CA 1
ATOM 8088 C C . GLU D 1 249 ? 8.431 55.013 104.593 1.00 27.95 249 GLU D C 1
ATOM 8089 O O . GLU D 1 249 ? 8.339 56.155 105.048 1.00 28.84 249 GLU D O 1
ATOM 8095 N N . GLN D 1 250 ? 8.473 53.914 105.350 1.00 28.54 250 GLN D N 1
ATOM 8096 C CA . GLN D 1 250 ? 8.531 53.974 106.809 1.00 29.61 250 GLN D CA 1
ATOM 8097 C C . GLN D 1 250 ? 9.823 54.637 107.273 1.00 32.90 250 GLN D C 1
ATOM 8098 O O . GLN D 1 250 ? 10.935 54.267 106.837 1.00 27.20 250 GLN D O 1
ATOM 8104 N N . VAL D 1 251 ? 9.668 55.631 108.143 1.00 31.23 251 VAL D N 1
ATOM 8105 C CA . VAL D 1 251 ? 10.797 56.226 108.833 1.00 33.20 251 VAL D CA 1
ATOM 8106 C C . VAL D 1 251 ? 10.690 55.933 110.331 1.00 40.66 251 VAL D C 1
ATOM 8107 O O . VAL D 1 251 ? 9.695 56.286 110.976 1.00 42.63 251 VAL D O 1
ATOM 8111 N N . ASP D 1 252 ? 11.714 55.274 110.868 1.00 39.30 252 ASP D N 1
ATOM 8112 C CA . ASP D 1 252 ? 11.746 54.894 112.279 1.00 41.43 252 ASP D CA 1
ATOM 8113 C C . ASP D 1 252 ? 11.761 56.112 113.198 1.00 41.94 252 ASP D C 1
ATOM 8114 O O . ASP D 1 252 ? 10.711 56.583 113.638 1.00 46.74 252 ASP D O 1
#

Nearest PDB structures (foldseek):
  4g19-assembly2_C  TM=9.984E-01  e=1.740E-42  Phanerodontia chrysosporium
  4lmv-assembly2_D  TM=9.921E-01  e=1.493E-33  Phanerodontia chrysosporium
  4lmw-assembly1_A-2  TM=9.763E-01  e=8.948E-30  Phanerodontia chrysosporium
  6j3f-assembly1_B  TM=9.291E-01  e=5.286E-23  Gelatoporia subvermispora B
  8k2p-assembly2_B  TM=8.181E-01  e=2.600E-12  Colletotrichum tofieldiae